Protein AF-0000000075424800 (afdb_homodimer)

Structure (mmCIF, N/CA/C/O backbone):
data_AF-0000000075424800-model_v1
#
loop_
_entity.id
_entity.type
_entity.pdbx_description
1 polymer 'Uncharacterized protein'
#
loop_
_atom_site.group_PDB
_atom_site.id
_atom_site.type_symbol
_atom_site.label_atom_id
_atom_site.label_alt_id
_atom_site.label_comp_id
_atom_site.label_asym_id
_atom_site.label_entity_id
_atom_site.label_seq_id
_atom_site.pdbx_PDB_ins_code
_atom_site.Cartn_x
_atom_site.Cartn_y
_atom_site.Cartn_z
_atom_site.occupancy
_atom_site.B_iso_or_equiv
_atom_site.auth_seq_id
_atom_site.auth_comp_id
_atom_site.auth_asym_id
_atom_site.auth_atom_id
_atom_site.pdbx_PDB_model_num
ATOM 1 N N . MET A 1 1 ? 22.562 -24.406 -44.688 1 20.61 1 MET A N 1
ATOM 2 C CA . MET A 1 1 ? 21.734 -24.359 -43.5 1 20.61 1 MET A CA 1
ATOM 3 C C . MET A 1 1 ? 21.922 -23.031 -42.75 1 20.61 1 MET A C 1
ATOM 5 O O . MET A 1 1 ? 23.016 -22.75 -42.25 1 20.61 1 MET A O 1
ATOM 9 N N . LYS A 1 2 ? 21.359 -21.906 -43.188 1 26.38 2 LYS A N 1
ATOM 10 C CA . LYS A 1 2 ? 21.484 -20.547 -42.688 1 26.38 2 LYS A CA 1
ATOM 11 C C . LYS A 1 2 ? 21.156 -20.484 -41.188 1 26.38 2 LYS A C 1
ATOM 13 O O . LYS A 1 2 ? 20.125 -21.016 -40.75 1 26.38 2 LYS A O 1
ATOM 18 N N . SER A 1 3 ? 22.094 -20.406 -40.406 1 29.38 3 SER A N 1
ATOM 19 C CA . SER A 1 3 ? 22.047 -20.484 -38.938 1 29.38 3 SER A CA 1
ATOM 20 C C . SER A 1 3 ? 21.062 -19.453 -38.375 1 29.38 3 SER A C 1
ATOM 22 O O . SER A 1 3 ? 20.922 -18.359 -38.938 1 29.38 3 SER A O 1
ATOM 24 N N . VAL A 1 4 ? 20.047 -19.875 -37.75 1 34.31 4 VAL A N 1
ATOM 25 C CA . VAL A 1 4 ? 19.047 -19.062 -37.031 1 34.31 4 VAL A CA 1
ATOM 26 C C . VAL A 1 4 ? 19.75 -17.906 -36.312 1 34.31 4 VAL A C 1
ATOM 28 O O . VAL A 1 4 ? 19.141 -16.844 -36.094 1 34.31 4 VAL A O 1
ATOM 31 N N . LEU A 1 5 ? 21.031 -17.953 -35.938 1 35.28 5 LEU A N 1
ATOM 32 C CA . LEU A 1 5 ? 21.812 -16.938 -35.281 1 35.28 5 LEU A CA 1
ATOM 33 C C . LEU A 1 5 ? 21.938 -15.68 -36.156 1 35.28 5 LEU A C 1
ATOM 35 O O . LEU A 1 5 ? 21.906 -14.562 -35.625 1 35.28 5 LEU A O 1
ATOM 39 N N . ASP A 1 6 ? 22.219 -15.734 -37.344 1 36.38 6 ASP A N 1
ATOM 40 C CA . ASP A 1 6 ? 22.406 -14.617 -38.281 1 36.38 6 ASP A CA 1
ATOM 41 C C . ASP A 1 6 ? 21.203 -13.68 -38.281 1 36.38 6 ASP A C 1
ATOM 43 O O . ASP A 1 6 ? 21.344 -12.484 -38.531 1 36.38 6 ASP A O 1
ATOM 47 N N . ILE A 1 7 ? 20.031 -14.133 -38 1 33.78 7 ILE A N 1
ATOM 48 C CA . ILE A 1 7 ? 18.797 -13.359 -38.094 1 33.78 7 ILE A CA 1
ATOM 49 C C . ILE A 1 7 ? 18.594 -12.531 -36.844 1 33.78 7 ILE A C 1
ATOM 51 O O . ILE A 1 7 ? 17.953 -11.484 -36.875 1 33.78 7 ILE A O 1
ATOM 55 N N . THR A 1 8 ? 19.031 -12.883 -35.531 1 38.59 8 THR A N 1
ATOM 56 C CA . THR A 1 8 ? 18.516 -12.328 -34.281 1 38.59 8 THR A CA 1
ATOM 57 C C . THR A 1 8 ? 19.453 -11.266 -33.75 1 38.59 8 THR A C 1
ATOM 59 O O . THR A 1 8 ? 19.109 -10.555 -32.781 1 38.59 8 THR A O 1
ATOM 62 N N . GLY A 1 9 ? 20.766 -10.562 -34.375 1 33.56 9 GLY A N 1
ATOM 63 C CA . GLY A 1 9 ? 21.719 -9.508 -34.094 1 33.56 9 GLY A CA 1
ATOM 64 C C . GLY A 1 9 ? 22.531 -9.781 -32.844 1 33.56 9 GLY A C 1
ATOM 65 O O . GLY A 1 9 ? 23.125 -8.867 -32.25 1 33.56 9 GLY A O 1
ATOM 66 N N . SER A 1 10 ? 22.625 -10.734 -32 1 33.38 10 SER A N 1
ATOM 67 C CA . SER A 1 10 ? 23.453 -10.82 -30.797 1 33.38 10 SER A CA 1
ATOM 68 C C . SER A 1 10 ? 24.938 -10.914 -31.141 1 33.38 10 SER A C 1
ATOM 70 O O . SER A 1 10 ? 25.297 -11.32 -32.25 1 33.38 10 SER A O 1
ATOM 72 N N . HIS A 1 11 ? 26.203 -10.523 -30.688 1 29.3 11 HIS A N 1
ATOM 73 C CA . HIS A 1 11 ? 27.562 -11.039 -30.797 1 29.3 11 HIS A CA 1
ATOM 74 C C . HIS A 1 11 ? 27.562 -12.555 -30.938 1 29.3 11 HIS A C 1
ATOM 76 O O . HIS A 1 11 ? 26.906 -13.258 -30.172 1 29.3 11 HIS A O 1
ATOM 82 N N . ALA A 1 12 ? 27.75 -13.672 -31.812 1 30.39 12 ALA A N 1
ATOM 83 C CA . ALA A 1 12 ? 28.906 -13.883 -32.688 1 30.39 12 ALA A CA 1
ATOM 84 C C . ALA A 1 12 ? 29.156 -12.656 -33.562 1 30.39 12 ALA A C 1
ATOM 86 O O . ALA A 1 12 ? 29.984 -12.695 -34.469 1 30.39 12 ALA A O 1
ATOM 87 N N . MET A 1 13 ? 28.484 -11.633 -33.406 1 30.73 13 MET A N 1
ATOM 88 C CA . MET A 1 13 ? 28.734 -10.594 -34.375 1 30.73 13 MET A CA 1
ATOM 89 C C . MET A 1 13 ? 29.984 -9.789 -34 1 30.73 13 MET A C 1
ATOM 91 O O . MET A 1 13 ? 29.891 -8.594 -33.688 1 30.73 13 MET A O 1
ATOM 95 N N . LYS A 1 14 ? 30.906 -10.273 -33.25 1 30.86 14 LYS A N 1
ATOM 96 C CA . LYS A 1 14 ? 32 -9.453 -32.719 1 30.86 14 LYS A CA 1
ATOM 97 C C . LYS A 1 14 ? 32.562 -8.531 -33.781 1 30.86 14 LYS A C 1
ATOM 99 O O . LYS A 1 14 ? 32.875 -7.367 -33.531 1 30.86 14 LYS A O 1
ATOM 104 N N . GLY A 1 15 ? 33.219 -9.117 -34.969 1 32.75 15 GLY A N 1
ATOM 105 C CA . GLY A 1 15 ? 34.281 -8.539 -35.75 1 32.75 15 GLY A CA 1
ATOM 106 C C . GLY A 1 15 ? 33.812 -7.52 -36.75 1 32.75 15 GLY A C 1
ATOM 107 O O . GLY A 1 15 ? 34.625 -6.805 -37.375 1 32.75 15 GLY A O 1
ATOM 108 N N . ALA A 1 16 ? 32.781 -7.832 -37.594 1 29.16 16 ALA A N 1
ATOM 109 C CA . ALA A 1 16 ? 32.531 -7.121 -38.844 1 29.16 16 ALA A CA 1
ATOM 110 C C . ALA A 1 16 ? 31.906 -5.754 -38.594 1 29.16 16 ALA A C 1
ATOM 112 O O . ALA A 1 16 ? 31.25 -5.543 -37.562 1 29.16 16 ALA A O 1
ATOM 113 N N . THR A 1 17 ? 32.5 -4.648 -39.219 1 34.72 17 THR A N 1
ATOM 114 C CA . THR A 1 17 ? 32.156 -3.244 -39.375 1 34.72 17 THR A CA 1
ATOM 115 C C . THR A 1 17 ? 30.688 -3.092 -39.75 1 34.72 17 THR A C 1
ATOM 117 O O . THR A 1 17 ? 30.281 -3.486 -40.844 1 34.72 17 THR A O 1
ATOM 120 N N . TRP A 1 18 ? 29.688 -3.6 -39.062 1 29.61 18 TRP A N 1
ATOM 121 C CA . TRP A 1 18 ? 28.344 -3.578 -39.656 1 29.61 18 TRP A CA 1
ATOM 122 C C . TRP A 1 18 ? 27.828 -2.148 -39.781 1 29.61 18 TRP A C 1
ATOM 124 O O . TRP A 1 18 ? 28.094 -1.304 -38.906 1 29.61 18 TRP A O 1
ATOM 134 N N . ASN A 1 19 ? 27.812 -1.719 -41.062 1 29.16 19 ASN A N 1
ATOM 135 C CA . ASN A 1 19 ? 27.125 -0.498 -41.469 1 29.16 19 ASN A CA 1
ATOM 136 C C . ASN A 1 19 ? 25.719 -0.436 -40.875 1 29.16 19 ASN A C 1
ATOM 138 O O . ASN A 1 19 ? 25.141 -1.468 -40.531 1 29.16 19 ASN A O 1
ATOM 142 N N . ASN A 1 20 ? 25.219 0.821 -40.5 1 33.22 20 ASN A N 1
ATOM 143 C CA . ASN A 1 20 ? 23.922 1.218 -39.938 1 33.22 20 ASN A CA 1
ATOM 144 C C . ASN A 1 20 ? 22.797 0.353 -40.469 1 33.22 20 ASN A C 1
ATOM 146 O O . ASN A 1 20 ? 21.812 0.095 -39.781 1 33.22 20 ASN A O 1
ATOM 150 N N . GLU A 1 21 ? 22.875 0.164 -41.719 1 31.5 21 GLU A N 1
ATOM 151 C CA . GLU A 1 21 ? 21.828 -0.478 -42.531 1 31.5 21 GLU A CA 1
ATOM 152 C C . GLU A 1 21 ? 21.609 -1.925 -42.094 1 31.5 21 GLU A C 1
ATOM 154 O O . GLU A 1 21 ? 20.562 -2.51 -42.344 1 31.5 21 GLU A O 1
ATOM 159 N N . ASP A 1 22 ? 22.656 -2.564 -41.844 1 28.95 22 ASP A N 1
ATOM 160 C CA . ASP A 1 22 ? 22.609 -4.02 -41.688 1 28.95 22 ASP A CA 1
ATOM 161 C C . ASP A 1 22 ? 22.266 -4.426 -40.25 1 28.95 22 ASP A C 1
ATOM 163 O O . ASP A 1 22 ? 22.375 -5.602 -39.906 1 28.95 22 ASP A O 1
ATOM 167 N N . LEU A 1 23 ? 22.438 -3.584 -39.312 1 31.53 23 LEU A N 1
ATOM 168 C CA . LEU A 1 23 ? 22.031 -3.84 -37.938 1 31.53 23 LEU A CA 1
ATOM 169 C C . LEU A 1 23 ? 20.578 -4.312 -37.875 1 31.53 23 LEU A C 1
ATOM 171 O O . LEU A 1 23 ? 19.672 -3.588 -38.281 1 31.53 23 LEU A O 1
ATOM 175 N N . ILE A 1 24 ? 20.406 -5.574 -38.281 1 28.27 24 ILE A N 1
ATOM 176 C CA . ILE A 1 24 ? 19.062 -6.07 -38.094 1 28.27 24 ILE A CA 1
ATOM 177 C C . ILE A 1 24 ? 18.672 -5.938 -36.625 1 28.27 24 ILE A C 1
ATOM 179 O O . ILE A 1 24 ? 19.281 -6.559 -35.75 1 28.27 24 ILE A O 1
ATOM 183 N N . VAL A 1 25 ? 18.516 -4.852 -36.094 1 33.69 25 VAL A N 1
ATOM 184 C CA . VAL A 1 25 ? 17.703 -4.688 -34.906 1 33.69 25 VAL A CA 1
ATOM 185 C C . VAL A 1 25 ? 16.562 -5.703 -34.906 1 33.69 25 VAL A C 1
ATOM 187 O O . VAL A 1 25 ? 15.656 -5.629 -35.75 1 33.69 25 VAL A O 1
ATOM 190 N N . ILE A 1 26 ? 16.734 -6.922 -34.906 1 34.78 26 ILE A N 1
ATOM 191 C CA . ILE A 1 26 ? 15.648 -7.895 -34.875 1 34.78 26 ILE A CA 1
ATOM 192 C C . ILE A 1 26 ? 14.695 -7.547 -33.719 1 34.78 26 ILE A C 1
ATOM 194 O O . ILE A 1 26 ? 15.008 -7.777 -32.562 1 34.78 26 ILE A O 1
ATOM 198 N N . LYS A 1 27 ? 14.242 -6.543 -33.594 1 45.47 27 LYS A N 1
ATOM 199 C CA . LYS A 1 27 ? 13.094 -6.074 -32.812 1 45.47 27 LYS A CA 1
ATOM 200 C C . LYS A 1 27 ? 11.883 -6.977 -33 1 45.47 27 LYS A C 1
ATOM 202 O O . LYS A 1 27 ? 10.773 -6.648 -32.562 1 45.47 27 LYS A O 1
ATOM 207 N N . ASN A 1 28 ? 11.914 -8.078 -33.844 1 53.16 28 ASN A N 1
ATOM 208 C CA . ASN A 1 28 ? 10.641 -8.656 -34.25 1 53.16 28 ASN A CA 1
ATOM 209 C C . ASN A 1 28 ? 10.008 -9.477 -33.125 1 53.16 28 ASN A C 1
ATOM 211 O O . ASN A 1 28 ? 10.711 -10.133 -32.344 1 53.16 28 ASN A O 1
ATOM 215 N N . GLU A 1 29 ? 8.992 -9.172 -32.594 1 64.62 29 GLU A N 1
ATOM 216 C CA . GLU A 1 29 ? 8.18 -9.695 -31.5 1 64.62 29 GLU A CA 1
ATOM 217 C C . GLU A 1 29 ? 7.082 -10.617 -32.031 1 64.62 29 GLU A C 1
ATOM 219 O O . GLU A 1 29 ? 6.629 -10.477 -33.156 1 64.62 29 GLU A O 1
ATOM 224 N N . PHE A 1 30 ? 7.09 -11.852 -31.453 1 63.84 30 PHE A N 1
ATOM 225 C CA . PHE A 1 30 ? 5.855 -12.625 -31.562 1 63.84 30 PHE A CA 1
ATOM 226 C C . PHE A 1 30 ? 4.812 -12.117 -30.578 1 63.84 30 PHE A C 1
ATOM 228 O O . PHE A 1 30 ? 4.859 -12.453 -29.391 1 63.84 30 PHE A O 1
ATOM 235 N N . GLY A 1 31 ? 4.012 -11.164 -31.094 1 61.38 31 GLY A N 1
ATOM 236 C CA . GLY A 1 31 ? 2.99 -10.633 -30.203 1 61.38 31 GLY A CA 1
ATOM 237 C C . GLY A 1 31 ? 1.891 -11.625 -29.891 1 61.38 31 GLY A C 1
ATOM 238 O O . GLY A 1 31 ? 1.193 -11.5 -28.891 1 61.38 31 GLY A O 1
ATOM 239 N N . LEU A 1 32 ? 1.691 -12.531 -30.984 1 64.19 32 LEU A N 1
ATOM 240 C CA . LEU A 1 32 ? 0.612 -13.508 -30.859 1 64.19 32 LEU A CA 1
ATOM 241 C C . LEU A 1 32 ? 1.116 -14.922 -31.141 1 64.19 32 LEU A C 1
ATOM 243 O O . LEU A 1 32 ? 2.057 -15.102 -31.922 1 64.19 32 LEU A O 1
ATOM 247 N N . THR A 1 33 ? 0.461 -15.828 -30.594 1 72.19 33 THR A N 1
ATOM 248 C CA . THR A 1 33 ? 0.78 -17.25 -30.766 1 72.19 33 THR A CA 1
ATOM 249 C C . THR A 1 33 ? 0.7 -17.625 -32.25 1 72.19 33 THR A C 1
ATOM 251 O O . THR A 1 33 ? 1.443 -18.5 -32.719 1 72.19 33 THR A O 1
ATOM 254 N N . LYS A 1 34 ? -0.068 -16.844 -32.906 1 73.75 34 LYS A N 1
ATOM 255 C CA . LYS A 1 34 ? -0.239 -17.141 -34.312 1 73.75 34 LYS A CA 1
ATOM 256 C C . LYS A 1 34 ? 1.05 -16.891 -35.094 1 73.75 34 LYS A C 1
ATOM 258 O O . LYS A 1 34 ? 1.414 -17.672 -35.969 1 73.75 34 LYS A O 1
ATOM 263 N N . MET A 1 35 ? 1.694 -15.836 -34.781 1 75.88 35 MET A N 1
ATOM 264 C CA . MET A 1 35 ? 2.945 -15.508 -35.469 1 75.88 35 MET A CA 1
ATOM 265 C C . MET A 1 35 ? 4.027 -16.531 -35.156 1 75.88 35 MET A C 1
A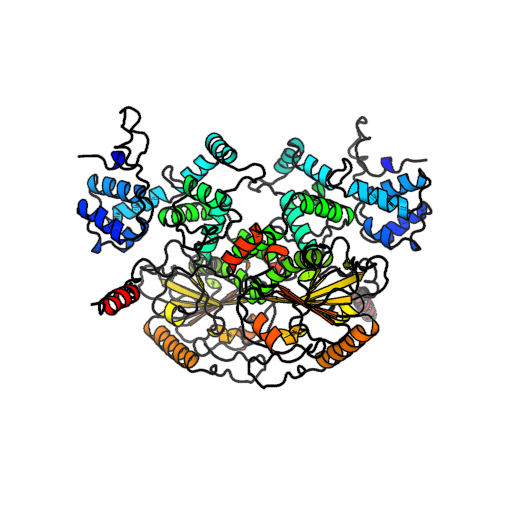TOM 267 O O . MET A 1 35 ? 4.805 -16.922 -36 1 75.88 35 MET A O 1
ATOM 271 N N . LEU A 1 36 ? 3.977 -16.938 -34 1 81.75 36 LEU A N 1
ATOM 272 C CA . LEU A 1 36 ? 4.906 -17.969 -33.562 1 81.75 36 LEU A CA 1
ATOM 273 C C . LEU A 1 36 ? 4.648 -19.281 -34.312 1 81.75 36 LEU A C 1
ATOM 275 O O . LEU A 1 36 ? 5.59 -19.938 -34.75 1 81.75 36 LEU A O 1
ATOM 279 N N . ARG A 1 37 ? 3.406 -19.594 -34.469 1 82.25 37 ARG A N 1
ATOM 280 C CA . ARG A 1 37 ? 3.012 -20.797 -35.188 1 82.25 37 ARG A CA 1
ATOM 281 C C . ARG A 1 37 ? 3.537 -20.766 -36.594 1 82.25 37 ARG A C 1
ATOM 283 O O . ARG A 1 37 ? 4.086 -21.766 -37.094 1 82.25 37 ARG A O 1
ATOM 290 N N . ASN A 1 38 ? 3.303 -19.672 -37.188 1 78.12 38 ASN A N 1
ATOM 291 C CA . ASN A 1 38 ? 3.752 -19.531 -38.562 1 78.12 38 ASN A CA 1
ATOM 292 C C . ASN A 1 38 ? 5.262 -19.703 -38.688 1 78.12 38 ASN A C 1
ATOM 294 O O . ASN A 1 38 ? 5.746 -20.328 -39.625 1 78.12 38 ASN A O 1
ATOM 298 N N . PHE A 1 39 ? 5.922 -19.172 -37.812 1 79.62 39 PHE A N 1
ATOM 299 C CA . PHE A 1 39 ? 7.375 -19.266 -37.781 1 79.62 39 PHE A CA 1
ATOM 300 C C . PHE A 1 39 ? 7.816 -20.703 -37.562 1 79.62 39 PHE A C 1
ATOM 302 O O . PHE A 1 39 ? 8.641 -21.234 -38.312 1 79.62 39 PHE A O 1
ATOM 309 N N . LEU A 1 40 ? 7.254 -21.375 -36.656 1 82.75 40 LEU A N 1
ATOM 310 C CA . LEU A 1 40 ? 7.668 -22.719 -36.281 1 82.75 40 LEU A CA 1
ATOM 311 C C . LEU A 1 40 ? 7.266 -23.734 -37.344 1 82.75 40 LEU A C 1
ATOM 313 O O . LEU A 1 40 ? 7.965 -24.734 -37.562 1 82.75 40 LEU A O 1
ATOM 317 N N . SER A 1 41 ? 6.191 -23.453 -37.969 1 80.94 41 SER A N 1
ATOM 318 C CA . SER A 1 41 ? 5.703 -24.375 -39 1 80.94 41 SER A CA 1
ATOM 319 C C . SER A 1 41 ? 6.699 -24.484 -40.156 1 80.94 41 SER A C 1
ATOM 321 O O . SER A 1 41 ? 6.77 -25.516 -40.812 1 80.94 41 SER A O 1
ATOM 323 N N . LYS A 1 42 ? 7.367 -23.469 -40.312 1 80.12 42 LYS A N 1
ATOM 324 C CA . LYS A 1 42 ? 8.352 -23.453 -41.375 1 80.12 42 LYS A CA 1
ATOM 325 C C . LYS A 1 42 ? 9.461 -24.469 -41.156 1 80.12 42 LYS A C 1
ATOM 327 O O . LYS A 1 42 ? 10.125 -24.906 -42.094 1 80.12 42 LYS A O 1
ATOM 332 N N . PHE A 1 43 ? 9.633 -24.828 -40 1 82.19 43 PHE A N 1
ATOM 333 C CA . PHE A 1 43 ? 10.688 -25.781 -39.656 1 82.19 43 PHE A CA 1
ATOM 334 C C . PHE A 1 43 ? 10.102 -27.156 -39.375 1 82.19 43 PHE A C 1
ATOM 336 O O . PHE A 1 43 ? 10.812 -28.062 -38.938 1 82.19 43 PHE A O 1
ATOM 343 N N . GLY A 1 44 ? 8.797 -27.281 -39.531 1 82.31 44 GLY A N 1
ATOM 344 C CA . GLY A 1 44 ? 8.148 -28.562 -39.312 1 82.31 44 GLY A CA 1
ATOM 345 C C . GLY A 1 44 ? 7.875 -28.859 -37.875 1 82.31 44 GLY A C 1
ATOM 346 O O . GLY A 1 44 ? 7.688 -30.016 -37.469 1 82.31 44 GLY A O 1
ATOM 347 N N . PHE A 1 45 ? 7.957 -27.891 -37.062 1 85.62 45 PHE A N 1
ATOM 348 C CA . PHE A 1 45 ? 7.676 -28.094 -35.656 1 85.62 45 PHE A CA 1
ATOM 349 C C . PHE A 1 45 ? 6.203 -28.422 -35.438 1 85.62 45 PHE A C 1
ATOM 351 O O . PHE A 1 45 ? 5.32 -27.75 -35.969 1 85.62 45 PHE A O 1
ATOM 358 N N . PRO A 1 46 ? 5.934 -29.469 -34.688 1 86.38 46 PRO A N 1
ATOM 359 C CA . PRO A 1 46 ? 4.543 -29.859 -34.438 1 86.38 46 PRO A CA 1
ATOM 360 C C . PRO A 1 46 ? 3.852 -28.969 -33.406 1 86.38 46 PRO A C 1
ATOM 362 O O . PRO A 1 46 ? 3.562 -29.406 -32.281 1 86.38 46 PRO A O 1
ATOM 365 N N . PHE A 1 47 ? 3.416 -27.859 -33.781 1 82.62 47 PHE A N 1
ATOM 366 C CA . PHE A 1 47 ? 2.891 -26.812 -32.938 1 82.62 47 PHE A CA 1
ATOM 367 C C . PHE A 1 47 ? 1.572 -27.234 -32.281 1 82.62 47 PHE A C 1
ATOM 369 O O . PHE A 1 47 ? 1.345 -27 -31.109 1 82.62 47 PHE A O 1
ATOM 376 N N . ASP A 1 48 ? 0.667 -27.812 -32.938 1 82.56 48 ASP A N 1
ATOM 377 C CA . ASP A 1 48 ? -0.683 -28.109 -32.469 1 82.56 48 ASP A CA 1
ATOM 378 C C . ASP A 1 48 ? -0.655 -29.109 -31.328 1 82.56 48 ASP A C 1
ATOM 380 O O . ASP A 1 48 ? -1.516 -29.078 -30.453 1 82.56 48 ASP A O 1
ATOM 384 N N . ASP A 1 49 ? 0.375 -29.906 -31.312 1 84.5 49 ASP A N 1
ATOM 385 C CA . ASP A 1 49 ? 0.494 -30.922 -30.266 1 84.5 49 ASP A CA 1
ATOM 386 C C . ASP A 1 49 ? 1.189 -30.359 -29.031 1 84.5 49 ASP A C 1
ATOM 388 O O . ASP A 1 49 ? 1.199 -31 -27.984 1 84.5 49 ASP A O 1
ATOM 392 N N . HIS A 1 50 ? 1.76 -29.172 -29.172 1 88.69 50 HIS A N 1
ATOM 393 C CA . HIS A 1 50 ? 2.582 -28.672 -28.078 1 88.69 50 HIS A CA 1
ATOM 394 C C . HIS A 1 50 ? 2.244 -27.219 -27.766 1 88.69 50 HIS A C 1
ATOM 396 O O . HIS A 1 50 ? 3.143 -26.391 -27.562 1 88.69 50 HIS A O 1
ATOM 402 N N . GLN A 1 51 ? 0.988 -26.922 -27.719 1 82.62 51 GLN A N 1
ATOM 403 C CA . GLN A 1 51 ? 0.513 -25.562 -27.453 1 82.62 51 GLN A CA 1
ATOM 404 C C . GLN A 1 51 ? 0.939 -25.094 -26.062 1 82.62 51 GLN A C 1
ATOM 406 O O . GLN A 1 51 ? 1.233 -23.906 -25.875 1 82.62 51 GLN A O 1
ATOM 411 N N . ASP A 1 52 ? 1.012 -26 -25.156 1 83.81 52 ASP A N 1
ATOM 412 C CA . ASP A 1 52 ? 1.376 -25.688 -23.766 1 83.81 52 ASP A CA 1
ATOM 413 C C . ASP A 1 52 ? 2.822 -25.203 -23.688 1 83.81 52 ASP A C 1
ATOM 415 O O . ASP A 1 52 ? 3.162 -24.406 -22.812 1 83.81 52 ASP A O 1
ATOM 419 N N . ILE A 1 53 ? 3.586 -25.641 -24.594 1 87.81 53 ILE A N 1
ATOM 420 C CA . ILE A 1 53 ? 4.992 -25.266 -24.641 1 87.81 53 ILE A CA 1
ATOM 421 C C . ILE A 1 53 ? 5.141 -23.953 -25.422 1 87.81 53 ILE A C 1
ATOM 423 O O . ILE A 1 53 ? 5.906 -23.078 -25.031 1 87.81 53 ILE A O 1
ATOM 427 N N . MET A 1 54 ? 4.398 -23.781 -26.422 1 85.31 54 MET A N 1
ATOM 428 C CA . MET A 1 54 ? 4.551 -22.656 -27.344 1 85.31 54 MET A CA 1
ATOM 429 C C . MET A 1 54 ? 4.211 -21.344 -26.656 1 85.31 54 MET A C 1
ATOM 431 O O . MET A 1 54 ? 4.789 -20.297 -26.984 1 85.31 54 MET A O 1
ATOM 435 N N . ARG A 1 55 ? 3.381 -21.344 -25.703 1 86.69 55 ARG A N 1
ATOM 436 C CA . ARG A 1 55 ? 2.988 -20.125 -24.984 1 86.69 55 ARG A CA 1
ATOM 437 C C . ARG A 1 55 ? 4.188 -19.5 -24.281 1 86.69 55 ARG A C 1
ATOM 439 O O . ARG A 1 55 ? 4.184 -18.297 -24 1 86.69 55 ARG A O 1
ATOM 446 N N . TRP A 1 56 ? 5.215 -20.266 -24.078 1 91.12 56 TRP A N 1
ATOM 447 C CA . TRP A 1 56 ? 6.398 -19.797 -23.375 1 91.12 56 TRP A CA 1
ATOM 448 C C . TRP A 1 56 ? 7.285 -18.953 -24.297 1 91.12 56 TRP A C 1
ATOM 450 O O . TRP A 1 56 ? 8.188 -18.25 -23.828 1 91.12 56 TRP A O 1
ATOM 460 N N . PHE A 1 57 ? 6.992 -19 -25.578 1 89.25 57 PHE A N 1
ATOM 461 C CA . PHE A 1 57 ? 7.918 -18.406 -26.531 1 89.25 57 PHE A CA 1
ATOM 462 C C . PHE A 1 57 ? 7.324 -17.141 -27.125 1 89.25 57 PHE A C 1
ATOM 464 O O . PHE A 1 57 ? 7.832 -16.625 -28.125 1 89.25 57 PHE A O 1
ATOM 471 N N . VAL A 1 58 ? 6.312 -16.672 -26.453 1 83.75 58 VAL A N 1
ATOM 472 C CA . VAL A 1 58 ? 5.754 -15.383 -26.859 1 83.75 58 VAL A CA 1
ATOM 473 C C . VAL A 1 58 ? 6.727 -14.266 -26.5 1 83.75 58 VAL A C 1
ATOM 475 O O . VAL A 1 58 ? 7.352 -14.289 -25.438 1 83.75 58 VAL A O 1
ATOM 478 N N . GLY A 1 59 ? 6.758 -13.25 -27.375 1 81.75 59 GLY A N 1
ATOM 479 C CA . GLY A 1 59 ? 7.668 -12.133 -27.172 1 81.75 59 GLY A CA 1
ATOM 480 C C . GLY A 1 59 ? 8.781 -12.07 -28.203 1 81.75 59 GLY A C 1
ATOM 481 O O . GLY A 1 59 ? 8.523 -12.211 -29.406 1 81.75 59 GLY A O 1
ATOM 482 N N . ARG A 1 60 ? 9.992 -11.891 -27.891 1 77.25 60 ARG A N 1
ATOM 483 C CA . ARG A 1 60 ? 11.117 -11.773 -28.812 1 77.25 60 ARG A CA 1
ATOM 484 C C . ARG A 1 60 ? 11.477 -13.133 -29.406 1 77.25 60 ARG A C 1
ATOM 486 O O . ARG A 1 60 ? 11.375 -14.164 -28.734 1 77.25 60 ARG A O 1
ATOM 493 N N . VAL A 1 61 ? 11.977 -13.055 -30.453 1 78.31 61 VAL A N 1
ATOM 494 C CA . VAL A 1 61 ? 12.125 -14.242 -31.297 1 78.31 61 VAL A CA 1
ATOM 495 C C . VAL A 1 61 ? 13.297 -15.078 -30.781 1 78.31 61 VAL A C 1
ATOM 497 O O . VAL A 1 61 ? 13.398 -16.266 -31.094 1 78.31 61 VAL A O 1
ATOM 500 N N . ARG A 1 62 ? 14.125 -14.531 -30 1 77.88 62 ARG A N 1
ATOM 501 C CA . ARG A 1 62 ? 15.391 -15.164 -29.656 1 77.88 62 ARG A CA 1
ATOM 502 C C . ARG A 1 62 ? 15.164 -16.5 -28.953 1 77.88 62 ARG A C 1
ATOM 504 O O . ARG A 1 62 ? 15.883 -17.469 -29.203 1 77.88 62 ARG A O 1
ATOM 511 N N . PHE A 1 63 ? 14.203 -16.609 -28.172 1 85.62 63 PHE A N 1
ATOM 512 C CA . PHE A 1 63 ? 13.992 -17.844 -27.406 1 85.62 63 PHE A CA 1
ATOM 513 C C . PHE A 1 63 ? 13.43 -18.938 -28.297 1 85.62 63 PHE A C 1
ATOM 515 O O . PHE A 1 63 ? 13.875 -20.094 -28.219 1 85.62 63 PHE A O 1
ATOM 522 N N . ALA A 1 64 ? 12.523 -18.547 -29.141 1 86.31 64 ALA A N 1
ATOM 523 C CA . ALA A 1 64 ? 11.945 -19.531 -30.047 1 86.31 64 ALA A CA 1
ATOM 524 C C . ALA A 1 64 ? 12.984 -20.062 -31.031 1 86.31 64 ALA A C 1
ATOM 526 O O . ALA A 1 64 ? 13.055 -21.266 -31.297 1 86.31 64 ALA A O 1
ATOM 527 N N . THR A 1 65 ? 13.773 -19.203 -31.484 1 84.75 65 THR A N 1
ATOM 528 C CA . THR A 1 65 ? 14.797 -19.562 -32.469 1 84.75 65 THR A CA 1
ATOM 529 C C . THR A 1 65 ? 15.82 -20.5 -31.828 1 84.75 65 THR A C 1
ATOM 531 O O . THR A 1 65 ? 16.172 -21.531 -32.406 1 84.75 65 THR A O 1
ATOM 534 N N . THR A 1 66 ? 16.266 -20.156 -30.688 1 86.69 66 THR A N 1
ATOM 535 C CA . THR A 1 66 ? 17.25 -20.984 -30 1 86.69 66 THR A CA 1
ATOM 536 C C . THR A 1 66 ? 16.672 -22.359 -29.688 1 86.69 66 THR A C 1
ATOM 538 O O . THR A 1 66 ? 17.375 -23.375 -29.844 1 86.69 66 THR A O 1
ATOM 541 N N . PHE A 1 67 ? 15.484 -22.438 -29.328 1 90.06 67 PHE A N 1
ATOM 542 C CA . PHE A 1 67 ? 14.828 -23.703 -29 1 90.06 67 PHE A CA 1
ATOM 543 C C . PHE A 1 67 ? 14.742 -24.594 -30.234 1 90.06 67 PHE A C 1
ATOM 545 O O . PHE A 1 67 ? 15.047 -25.781 -30.172 1 90.06 67 PHE A O 1
ATOM 552 N N . VAL A 1 68 ? 14.367 -23.984 -31.344 1 85.94 68 VAL A N 1
ATOM 553 C CA . VAL A 1 68 ? 14.211 -24.734 -32.594 1 85.94 68 VAL A CA 1
ATOM 554 C C . VAL A 1 68 ? 15.57 -25.25 -33.031 1 85.94 68 VAL A C 1
ATOM 556 O O . VAL A 1 68 ? 15.695 -26.391 -33.5 1 85.94 68 VAL A O 1
ATOM 559 N N . GLU A 1 69 ? 16.531 -24.391 -32.906 1 86.44 69 GLU A N 1
ATOM 560 C CA . GLU A 1 69 ? 17.891 -24.812 -33.281 1 86.44 69 GLU A CA 1
ATOM 561 C C . GLU A 1 69 ? 18.312 -26.016 -32.469 1 86.44 69 GLU A C 1
ATOM 563 O O . GLU A 1 69 ? 18.875 -26.969 -33 1 86.44 69 GLU A O 1
ATOM 568 N N . GLU A 1 70 ? 18.031 -25.953 -31.25 1 88.56 70 GLU A N 1
ATOM 569 C CA . GLU A 1 70 ? 18.375 -27.078 -30.375 1 88.56 70 GLU A CA 1
ATOM 570 C C . GLU A 1 70 ? 17.562 -28.328 -30.719 1 88.56 70 GLU A C 1
ATOM 572 O O . GLU A 1 70 ? 18.078 -29.438 -30.672 1 88.56 70 GLU A O 1
ATOM 577 N N . TRP A 1 71 ? 16.344 -28.109 -31.109 1 89.31 71 TRP A N 1
ATOM 578 C CA . TRP A 1 71 ? 15.477 -29.234 -31.469 1 89.31 71 TRP A CA 1
ATOM 579 C C . TRP A 1 71 ? 15.984 -29.906 -32.75 1 89.31 71 TRP A C 1
ATOM 581 O O . TRP A 1 71 ? 16 -31.141 -32.812 1 89.31 71 TRP A O 1
ATOM 591 N N . LEU A 1 72 ? 16.469 -29.156 -33.625 1 86.88 72 LEU A N 1
ATOM 592 C CA . LEU A 1 72 ? 16.953 -29.672 -34.906 1 86.88 72 LEU A CA 1
ATOM 593 C C . LEU A 1 72 ? 18.297 -30.375 -34.75 1 86.88 72 LEU A C 1
ATOM 595 O O . LEU A 1 72 ? 18.625 -31.297 -35.469 1 86.88 72 LEU A O 1
ATOM 599 N N . ASN A 1 73 ? 18.984 -29.953 -33.75 1 88.81 73 ASN A N 1
ATOM 600 C CA . ASN A 1 73 ? 20.344 -30.438 -33.594 1 88.81 73 ASN A CA 1
ATOM 601 C C . ASN A 1 73 ? 20.406 -31.625 -32.625 1 88.81 73 ASN A C 1
ATOM 603 O O . ASN A 1 73 ? 21.453 -32.25 -32.469 1 88.81 73 ASN A O 1
ATOM 607 N N . ASN A 1 74 ? 19.297 -31.812 -31.984 1 87.62 74 ASN A N 1
ATOM 608 C CA . ASN A 1 74 ? 19.297 -32.906 -31 1 87.62 74 ASN A CA 1
ATOM 609 C C . ASN A 1 74 ? 18.188 -33.906 -31.266 1 87.62 74 ASN A C 1
ATOM 611 O O . ASN A 1 74 ? 17.281 -33.656 -32.062 1 87.62 74 ASN A O 1
ATOM 615 N N . ASN A 1 75 ? 18.312 -35.094 -30.609 1 88.31 75 ASN A N 1
ATOM 616 C CA . ASN A 1 75 ? 17.328 -36.156 -30.766 1 88.31 75 ASN A CA 1
ATOM 617 C C . ASN A 1 75 ? 16.391 -36.25 -29.562 1 88.31 75 ASN A C 1
ATOM 619 O O . ASN A 1 75 ? 15.797 -37.281 -29.297 1 88.31 75 ASN A O 1
ATOM 623 N N . TYR A 1 76 ? 16.219 -35.219 -28.906 1 89.56 76 TYR A N 1
ATOM 624 C CA . TYR A 1 76 ? 15.312 -35.219 -27.766 1 89.56 76 TYR A CA 1
ATOM 625 C C . TYR A 1 76 ? 13.867 -35.094 -28.219 1 89.56 76 TYR A C 1
ATOM 627 O O . TYR A 1 76 ? 13.578 -34.438 -29.203 1 89.56 76 TYR A O 1
ATOM 635 N N . GLY A 1 77 ? 13.031 -35.75 -27.453 1 91.81 77 GLY A N 1
ATOM 636 C CA . GLY A 1 77 ? 11.625 -35.406 -27.578 1 91.81 77 GLY A CA 1
ATOM 637 C C . GLY A 1 77 ? 11.336 -33.969 -27.219 1 91.81 77 GLY A C 1
ATOM 638 O O . GLY A 1 77 ? 12.031 -33.375 -26.391 1 91.81 77 GLY A O 1
ATOM 639 N N . ILE A 1 78 ? 10.414 -33.406 -27.812 1 91.69 78 ILE A N 1
ATOM 640 C CA . ILE A 1 78 ? 10.117 -32 -27.672 1 91.69 78 ILE A CA 1
ATOM 641 C C . ILE A 1 78 ? 9.883 -31.656 -26.188 1 91.69 78 ILE A C 1
ATOM 643 O O . ILE A 1 78 ? 10.391 -30.656 -25.688 1 91.69 78 ILE A O 1
ATOM 647 N N . ASP A 1 79 ? 9.109 -32.469 -25.469 1 92.69 79 ASP A N 1
ATOM 648 C CA . ASP A 1 79 ? 8.812 -32.25 -24.062 1 92.69 79 ASP A CA 1
ATOM 649 C C . ASP A 1 79 ? 10.086 -32.281 -23.219 1 92.69 79 ASP A C 1
ATOM 651 O O . ASP A 1 79 ? 10.289 -31.422 -22.344 1 92.69 79 ASP A O 1
ATOM 655 N N . GLU A 1 80 ? 10.867 -33.156 -23.5 1 94.69 80 GLU A N 1
ATOM 656 C CA . GLU A 1 80 ? 12.133 -33.312 -22.797 1 94.69 80 GLU A CA 1
ATOM 657 C C . GLU A 1 80 ? 13.055 -32.125 -23.078 1 94.69 80 GLU A C 1
ATOM 659 O O . GLU A 1 80 ? 13.664 -31.562 -22.156 1 94.69 80 GLU A O 1
ATOM 664 N N . LEU A 1 81 ? 13.133 -31.828 -24.344 1 94.81 81 LEU A N 1
ATOM 665 C CA . LEU A 1 81 ? 13.969 -30.688 -24.734 1 94.81 81 LEU A CA 1
ATOM 666 C C . LEU A 1 81 ? 13.492 -29.406 -24.062 1 94.81 81 LEU A C 1
ATOM 668 O O . LEU A 1 81 ? 14.305 -28.594 -23.594 1 94.81 81 LEU A O 1
ATOM 672 N N . PHE A 1 82 ? 12.203 -29.25 -24.016 1 95.12 82 PHE A N 1
ATOM 673 C CA . PHE A 1 82 ? 11.672 -28.031 -23.422 1 95.12 82 PHE A CA 1
ATOM 674 C C . PHE A 1 82 ? 11.977 -27.984 -21.922 1 95.12 82 PHE A C 1
ATOM 676 O O . PHE A 1 82 ? 12.336 -26.922 -21.391 1 95.12 82 PHE A O 1
ATOM 683 N N . ALA A 1 83 ? 11.805 -29.047 -21.25 1 95 83 ALA A N 1
ATOM 684 C CA . ALA A 1 83 ? 12.117 -29.109 -19.828 1 95 83 ALA A CA 1
ATOM 685 C C . ALA A 1 83 ? 13.562 -28.688 -19.578 1 95 83 ALA A C 1
ATOM 687 O O . ALA A 1 83 ? 13.836 -27.906 -18.656 1 95 83 ALA A O 1
ATOM 688 N N . LYS A 1 84 ? 14.43 -29.172 -20.391 1 94.81 84 LYS A N 1
ATOM 689 C CA . LYS A 1 84 ? 15.836 -28.812 -20.25 1 94.81 84 LYS A CA 1
ATOM 690 C C . LYS A 1 84 ? 16.062 -27.328 -20.562 1 94.81 84 LYS A C 1
ATOM 692 O O . LYS A 1 84 ? 16.766 -26.641 -19.828 1 94.81 84 LYS A O 1
ATOM 697 N N . PHE A 1 85 ? 15.492 -26.953 -21.656 1 95.19 85 PHE A N 1
ATOM 698 C CA . PHE A 1 85 ? 15.602 -25.562 -22.109 1 95.19 85 PHE A CA 1
ATOM 699 C C . PHE A 1 85 ? 15.117 -24.609 -21.031 1 95.19 85 PHE A C 1
ATOM 701 O O . PHE A 1 85 ? 15.844 -23.688 -20.641 1 95.19 85 PHE A O 1
ATOM 708 N N . LYS A 1 86 ? 13.945 -24.781 -20.531 1 95.94 86 LYS A N 1
ATOM 709 C CA . LYS A 1 86 ? 13.367 -23.969 -19.484 1 95.94 86 LYS A CA 1
ATOM 710 C C . LYS A 1 86 ? 14.234 -24 -18.219 1 95.94 86 LYS A C 1
ATOM 712 O O . LYS A 1 86 ? 14.484 -22.953 -17.609 1 95.94 86 LYS A O 1
ATOM 717 N N . GLY A 1 87 ? 14.672 -25.156 -17.875 1 95.75 87 GLY A N 1
ATOM 718 C CA . GLY A 1 87 ? 15.547 -25.281 -16.719 1 95.75 87 GLY A CA 1
ATOM 719 C C . GLY A 1 87 ? 16.812 -24.438 -16.844 1 95.75 87 GLY A C 1
ATOM 720 O O . GLY A 1 87 ? 17.156 -23.703 -15.914 1 95.75 87 GLY A O 1
ATOM 721 N N . TYR A 1 88 ? 17.391 -24.484 -17.969 1 94.94 88 TYR A N 1
ATOM 722 C CA . TYR A 1 88 ? 18.641 -23.766 -18.188 1 94.94 88 TYR A CA 1
ATOM 723 C C . TYR A 1 88 ? 18.422 -22.25 -18.172 1 94.94 88 TYR A C 1
ATOM 725 O O . TYR A 1 88 ? 19.219 -21.516 -17.609 1 94.94 88 TYR A O 1
ATOM 733 N N . TYR A 1 89 ? 17.375 -21.844 -18.734 1 95.38 89 TYR A N 1
ATOM 734 C CA . TYR A 1 89 ? 17.188 -20.406 -18.984 1 95.38 89 TYR A CA 1
ATOM 735 C C . TYR A 1 89 ? 16.484 -19.75 -17.797 1 95.38 89 TYR A C 1
ATOM 737 O O . TYR A 1 89 ? 16.453 -18.516 -17.703 1 95.38 89 TYR A O 1
ATOM 745 N N . THR A 1 90 ? 15.906 -20.531 -16.844 1 97.38 90 THR A N 1
ATOM 746 C CA . THR A 1 90 ? 15.164 -19.906 -15.758 1 97.38 90 THR A CA 1
ATOM 747 C C . THR A 1 90 ? 15.797 -20.234 -14.406 1 97.38 90 THR A C 1
ATOM 749 O O . THR A 1 90 ? 15.477 -19.594 -13.391 1 97.38 90 THR A O 1
ATOM 752 N N . ASP A 1 91 ? 16.766 -21.109 -14.32 1 97.06 91 ASP A N 1
ATOM 753 C CA . ASP A 1 91 ? 17.453 -21.469 -13.078 1 97.06 91 ASP A CA 1
ATOM 754 C C . ASP A 1 91 ? 18.422 -20.375 -12.656 1 97.06 91 ASP A C 1
ATOM 756 O O . ASP A 1 91 ? 19.344 -20.031 -13.406 1 97.06 91 ASP A O 1
ATOM 760 N N . PRO A 1 92 ? 18.266 -19.922 -11.461 1 96 92 PRO A N 1
ATOM 761 C CA . PRO A 1 92 ? 19.141 -18.828 -11.016 1 96 92 PRO A CA 1
ATOM 762 C C . PRO A 1 92 ? 20.594 -19.25 -10.875 1 96 92 PRO A C 1
ATOM 764 O O . PRO A 1 92 ? 21.484 -18.406 -10.773 1 96 92 PRO A O 1
ATOM 767 N N . ASP A 1 93 ? 20.875 -20.531 -10.859 1 95.56 93 ASP A N 1
ATOM 768 C CA . ASP A 1 93 ? 22.25 -21.016 -10.695 1 95.56 93 ASP A CA 1
ATOM 769 C C . ASP A 1 93 ? 22.891 -21.344 -12.047 1 95.56 93 ASP A C 1
ATOM 771 O O . ASP A 1 93 ? 24.062 -21.688 -12.117 1 95.56 93 ASP A O 1
ATOM 775 N N . SER A 1 94 ? 22.125 -21.172 -13.055 1 95 94 SER A N 1
ATOM 776 C CA . SER A 1 94 ? 22.625 -21.438 -14.398 1 95 94 SER A CA 1
ATOM 777 C C . SER A 1 94 ? 23.266 -20.188 -15 1 95 94 SER A C 1
ATOM 779 O O . SER A 1 94 ? 22.719 -19.078 -14.883 1 95 94 SER A O 1
ATOM 781 N N . ASN A 1 95 ? 24.297 -20.344 -15.695 1 90.5 95 ASN A N 1
ATOM 782 C CA . ASN A 1 95 ? 24.953 -19.25 -16.391 1 90.5 95 ASN A CA 1
ATOM 783 C C . ASN A 1 95 ? 24.141 -18.781 -17.594 1 90.5 95 ASN A C 1
ATOM 785 O O . ASN A 1 95 ? 24.391 -17.703 -18.141 1 90.5 95 ASN A O 1
ATOM 789 N N . LYS A 1 96 ? 23.234 -19.578 -18.031 1 91.56 96 LYS A N 1
ATOM 790 C CA . LYS A 1 96 ? 22.406 -19.234 -19.172 1 91.56 96 LYS A CA 1
ATOM 791 C C . LYS A 1 96 ? 21.109 -18.547 -18.734 1 91.56 96 LYS A C 1
ATOM 793 O O . LYS A 1 96 ? 20.312 -18.125 -19.562 1 91.56 96 LYS A O 1
ATOM 798 N N . SER A 1 97 ? 20.969 -18.469 -17.453 1 95.5 97 SER A N 1
ATOM 799 C CA . SER A 1 97 ? 19.75 -17.859 -16.906 1 95.5 97 SER A CA 1
ATOM 800 C C . SER A 1 97 ? 19.547 -16.453 -17.438 1 95.5 97 SER A C 1
ATOM 802 O O . SER A 1 97 ? 20.469 -15.625 -17.406 1 95.5 97 SER A O 1
ATOM 804 N N . ILE A 1 98 ? 18.359 -16.219 -17.859 1 93.06 98 ILE A N 1
ATOM 805 C CA . ILE A 1 98 ? 18 -14.914 -18.406 1 93.06 98 ILE A CA 1
ATOM 806 C C . ILE A 1 98 ? 18.219 -13.836 -17.344 1 93.06 98 ILE A C 1
ATOM 808 O O . ILE A 1 98 ? 18.828 -12.797 -17.625 1 93.06 98 ILE A O 1
ATOM 812 N N . MET A 1 99 ? 17.75 -14.07 -16.109 1 94.81 99 MET A N 1
ATOM 813 C CA . MET A 1 99 ? 17.812 -13.078 -15.047 1 94.81 99 MET A CA 1
ATOM 814 C C . MET A 1 99 ? 19.266 -12.82 -14.633 1 94.81 99 MET A C 1
ATOM 816 O O . MET A 1 99 ? 19.641 -11.672 -14.359 1 94.81 99 MET A O 1
ATOM 820 N N . VAL A 1 100 ? 20.047 -13.844 -14.602 1 91.81 100 VAL A N 1
ATOM 821 C CA . VAL A 1 100 ? 21.453 -13.664 -14.266 1 91.81 100 VAL A CA 1
ATOM 822 C C . VAL A 1 100 ? 22.125 -12.766 -15.297 1 91.81 100 VAL A C 1
ATOM 824 O O . VAL A 1 100 ? 22.891 -11.875 -14.945 1 91.81 100 VAL A O 1
ATOM 827 N N . LYS A 1 101 ? 21.797 -12.938 -16.5 1 86.38 101 LYS A N 1
ATOM 828 C CA . LYS A 1 101 ? 22.344 -12.086 -17.547 1 86.38 101 LYS A CA 1
ATOM 829 C C . LYS A 1 101 ? 21.859 -10.641 -17.406 1 86.38 101 LYS A C 1
ATOM 831 O O . LYS A 1 101 ? 22.609 -9.703 -17.625 1 86.38 101 LYS A O 1
ATOM 836 N N . ILE A 1 102 ? 20.594 -10.508 -17.078 1 86.69 102 ILE A N 1
ATOM 837 C CA . ILE A 1 102 ? 20.031 -9.18 -16.859 1 86.69 102 ILE A CA 1
ATOM 838 C C . ILE A 1 102 ? 20.766 -8.484 -15.719 1 86.69 102 ILE A C 1
ATOM 840 O O . ILE A 1 102 ? 21.141 -7.316 -15.836 1 86.69 102 ILE A O 1
ATOM 844 N N . VAL A 1 103 ? 20.953 -9.141 -14.602 1 86.06 103 VAL A N 1
ATOM 845 C CA . VAL A 1 103 ? 21.641 -8.586 -13.438 1 86.06 103 VAL A CA 1
ATOM 846 C C . VAL A 1 103 ? 23.062 -8.18 -13.805 1 86.06 103 VAL A C 1
ATOM 848 O O . VAL A 1 103 ? 23.516 -7.09 -13.461 1 86.06 103 VAL A O 1
ATOM 851 N N . ASN A 1 104 ? 23.719 -9.031 -14.531 1 80.06 104 ASN A N 1
ATOM 852 C CA . ASN A 1 104 ? 25.078 -8.742 -14.953 1 80.06 104 ASN A CA 1
ATOM 853 C C . ASN A 1 104 ? 25.125 -7.535 -15.883 1 80.06 104 ASN A C 1
ATOM 855 O O . ASN A 1 104 ? 26.047 -6.723 -15.797 1 80.06 104 ASN A O 1
ATOM 859 N N . ARG A 1 105 ? 24.172 -7.391 -16.672 1 73.94 105 ARG A N 1
ATOM 860 C CA . ARG A 1 105 ? 24.109 -6.262 -17.609 1 73.94 105 ARG A CA 1
ATOM 861 C C . ARG A 1 105 ? 23.844 -4.957 -16.859 1 73.94 105 ARG A C 1
ATOM 863 O O . ARG A 1 105 ? 24.422 -3.922 -17.188 1 73.94 105 ARG A O 1
ATOM 870 N N . THR A 1 106 ? 22.953 -4.988 -15.922 1 71.62 106 THR A N 1
ATOM 871 C CA . THR A 1 106 ? 22.562 -3.787 -15.188 1 71.62 106 THR A CA 1
ATOM 872 C C . THR A 1 106 ? 23.688 -3.332 -14.266 1 71.62 106 THR A C 1
ATOM 874 O O . THR A 1 106 ? 23.812 -2.145 -13.961 1 71.62 106 THR A O 1
ATOM 877 N N . ASN A 1 107 ? 24.469 -4.215 -13.781 1 66.44 107 ASN A N 1
ATOM 878 C CA . ASN A 1 107 ? 25.578 -3.883 -12.906 1 66.44 107 ASN A CA 1
ATOM 879 C C . ASN A 1 107 ? 26.812 -3.457 -13.703 1 66.44 107 ASN A C 1
ATOM 881 O O . ASN A 1 107 ? 27.797 -2.988 -13.133 1 66.44 107 ASN A O 1
ATOM 885 N N . ASN A 1 108 ? 26.641 -3.658 -14.961 1 63.72 108 ASN A N 1
ATOM 886 C CA . ASN A 1 108 ? 27.75 -3.262 -15.828 1 63.72 108 ASN A CA 1
ATOM 887 C C . ASN A 1 108 ? 27.812 -1.746 -15.992 1 63.72 108 ASN A C 1
ATOM 889 O O . ASN A 1 108 ? 26.875 -1.133 -16.516 1 63.72 108 ASN A O 1
ATOM 893 N N . ASP A 1 109 ? 28.781 -1.198 -15.477 1 61.12 109 ASP A N 1
ATOM 894 C CA . ASP A 1 109 ? 28.984 0.247 -15.422 1 61.12 109 ASP A CA 1
ATOM 895 C C . ASP A 1 109 ? 28.797 0.879 -16.797 1 61.12 109 ASP A C 1
ATOM 897 O O . ASP A 1 109 ? 28.219 1.962 -16.922 1 61.12 109 ASP A O 1
ATOM 901 N N . THR A 1 110 ? 29.281 0.205 -17.781 1 57.62 110 THR A N 1
ATOM 902 C CA . THR A 1 110 ? 29.188 0.745 -19.125 1 57.62 110 THR A CA 1
ATOM 903 C C . THR A 1 110 ? 27.734 0.877 -19.578 1 57.62 110 THR A C 1
ATOM 905 O O . THR A 1 110 ? 27.359 1.882 -20.172 1 57.62 110 THR A O 1
ATOM 908 N N . ILE A 1 111 ? 27.016 -0.09 -19.219 1 57.91 111 ILE A N 1
ATOM 909 C CA . ILE A 1 111 ? 25.609 -0.095 -19.609 1 57.91 111 ILE A CA 1
ATOM 910 C C . ILE A 1 111 ? 24.844 0.951 -18.797 1 57.91 111 ILE A C 1
ATOM 912 O O . ILE A 1 111 ? 24.031 1.701 -19.328 1 57.91 111 ILE A O 1
ATOM 916 N N . ARG A 1 112 ? 25.203 1.029 -17.578 1 61.25 112 ARG A N 1
ATOM 917 C CA . ARG A 1 112 ? 24.594 2.031 -16.703 1 61.25 112 ARG A CA 1
ATOM 918 C C . ARG A 1 112 ? 24.906 3.441 -17.203 1 61.25 112 ARG A C 1
ATOM 920 O O . ARG A 1 112 ? 24.031 4.312 -17.203 1 61.25 112 ARG A O 1
ATOM 927 N N . GLN A 1 113 ? 26.094 3.557 -17.562 1 61.09 113 GLN A N 1
ATOM 928 C CA . GLN A 1 113 ? 26.5 4.855 -18.078 1 61.09 113 GLN A CA 1
ATOM 929 C C . GLN A 1 113 ? 25.781 5.184 -19.375 1 61.09 113 GLN A C 1
ATOM 931 O O . GLN A 1 113 ? 25.375 6.328 -19.609 1 61.09 113 GLN A O 1
ATOM 936 N N . GLY A 1 114 ? 25.594 4.211 -20.188 1 57.91 114 GLY A N 1
ATOM 937 C CA . GLY A 1 114 ? 24.859 4.414 -21.422 1 57.91 114 GLY A CA 1
ATOM 938 C C . GLY A 1 114 ? 23.406 4.816 -21.188 1 57.91 114 GLY A C 1
ATOM 939 O O . GLY A 1 114 ? 22.891 5.703 -21.859 1 57.91 114 GLY A O 1
ATOM 940 N N . ILE A 1 115 ? 22.891 4.266 -20.188 1 58.97 115 ILE A N 1
ATOM 941 C CA . ILE A 1 115 ? 21.516 4.574 -19.812 1 58.97 115 ILE A CA 1
ATOM 942 C C . ILE A 1 115 ? 21.438 5.996 -19.25 1 58.97 115 ILE A C 1
ATOM 944 O O . ILE A 1 115 ? 20.547 6.766 -19.625 1 58.97 115 ILE A O 1
ATOM 948 N N . ARG A 1 116 ? 22.359 6.312 -18.391 1 60.12 116 ARG A N 1
ATOM 949 C CA . ARG A 1 116 ? 22.406 7.637 -17.766 1 60.12 116 ARG A CA 1
ATOM 950 C C . ARG A 1 116 ? 22.562 8.727 -18.828 1 60.12 116 ARG A C 1
ATOM 952 O O . ARG A 1 116 ? 21.969 9.797 -18.719 1 60.12 116 ARG A O 1
ATOM 959 N N . ASN A 1 117 ? 23.312 8.414 -19.75 1 59.81 117 ASN A N 1
ATOM 960 C CA . ASN A 1 117 ? 23.562 9.391 -20.797 1 59.81 117 ASN A CA 1
ATOM 961 C C . ASN A 1 117 ? 22.312 9.656 -21.625 1 59.81 117 ASN A C 1
ATOM 963 O O . ASN A 1 117 ? 22.203 10.703 -22.281 1 59.81 117 ASN A O 1
ATOM 967 N N . ASN A 1 118 ? 21.469 8.695 -21.609 1 52.94 118 ASN A N 1
ATOM 968 C CA . ASN A 1 118 ? 20.25 8.844 -22.391 1 52.94 118 ASN A CA 1
ATOM 969 C C . ASN A 1 118 ? 19.125 9.461 -21.562 1 52.94 118 ASN A C 1
ATOM 971 O O . ASN A 1 118 ? 18.062 9.766 -22.094 1 52.94 118 ASN A O 1
ATOM 975 N N . LEU A 1 119 ? 19.453 9.539 -20.281 1 56.91 119 LEU A N 1
ATOM 976 C CA . LEU A 1 119 ? 18.453 10.164 -19.406 1 56.91 119 LEU A CA 1
ATOM 977 C C . LEU A 1 119 ? 18.5 11.688 -19.531 1 56.91 119 LEU A C 1
ATOM 979 O O . LEU A 1 119 ? 19.578 12.258 -19.703 1 56.91 119 LEU A O 1
ATOM 983 N N . LYS A 1 120 ? 17.375 12.188 -19.812 1 55.25 120 LYS A N 1
ATOM 984 C CA . LYS A 1 120 ? 17.281 13.641 -19.828 1 55.25 120 LYS A CA 1
ATOM 985 C C . LYS A 1 120 ? 17.797 14.242 -18.516 1 55.25 120 LYS A C 1
ATOM 987 O O . LYS A 1 120 ? 17.797 13.57 -17.484 1 55.25 120 LYS A O 1
ATOM 992 N N . GLU A 1 121 ? 18.359 15.477 -18.547 1 52.88 121 GLU A N 1
ATOM 993 C CA . GLU A 1 121 ? 18.828 16.219 -17.391 1 52.88 121 GLU A CA 1
ATOM 994 C C . GLU A 1 121 ? 17.766 16.266 -16.297 1 52.88 121 GLU A C 1
ATOM 996 O O . GLU A 1 121 ? 16.609 16.578 -16.547 1 52.88 121 GLU A O 1
ATOM 1001 N N . GLY A 1 122 ? 18.094 15.711 -15.008 1 52.66 122 GLY A N 1
ATOM 1002 C CA . GLY A 1 122 ? 17.203 15.758 -13.867 1 52.66 122 GLY A CA 1
ATOM 1003 C C . GLY A 1 122 ? 16.484 14.445 -13.617 1 52.66 122 GLY A C 1
ATOM 1004 O O . GLY A 1 122 ? 15.789 14.297 -12.609 1 52.66 122 GLY A O 1
ATOM 1005 N N . GLU A 1 123 ? 16.656 13.68 -14.742 1 55 123 GLU A N 1
ATOM 1006 C CA . GLU A 1 123 ? 15.93 12.422 -14.555 1 55 123 GLU A CA 1
ATOM 1007 C C . GLU A 1 123 ? 16.719 11.461 -13.672 1 55 123 GLU A C 1
ATOM 1009 O O . GLU A 1 123 ? 17.938 11.352 -13.805 1 55 123 GLU A O 1
ATOM 1014 N N . SER A 1 124 ? 16.125 11.172 -12.562 1 58.38 124 SER A N 1
ATOM 1015 C CA . SER A 1 124 ? 16.734 10.219 -11.648 1 58.38 124 SER A CA 1
ATOM 1016 C C . SER A 1 124 ? 16.844 8.836 -12.281 1 58.38 124 SER A C 1
ATOM 1018 O O . SER A 1 124 ? 16.062 8.492 -13.164 1 58.38 124 SER A O 1
ATOM 1020 N N . GLU A 1 125 ? 17.953 8.227 -11.938 1 63.06 125 GLU A N 1
ATOM 1021 C CA . GLU A 1 125 ? 18.234 6.875 -12.422 1 63.06 125 GLU A CA 1
ATOM 1022 C C . GLU A 1 125 ? 17.078 5.926 -12.094 1 63.06 125 GLU A C 1
ATOM 1024 O O . GLU A 1 125 ? 16.5 5.992 -11.008 1 63.06 125 GLU A O 1
ATOM 1029 N N . VAL A 1 126 ? 16.531 5.391 -13.18 1 71.94 126 VAL A N 1
ATOM 1030 C CA . VAL A 1 126 ? 15.492 4.379 -13.047 1 71.94 126 VAL A CA 1
ATOM 1031 C C . VAL A 1 126 ? 16.109 3.049 -12.625 1 71.94 126 VAL A C 1
ATOM 1033 O O . VAL A 1 126 ? 17.062 2.574 -13.25 1 71.94 126 VAL A O 1
ATOM 1036 N N . ASP A 1 127 ? 15.734 2.508 -11.508 1 79.38 127 ASP A N 1
ATOM 1037 C CA . ASP A 1 127 ? 16.156 1.184 -11.062 1 79.38 127 ASP A CA 1
ATOM 1038 C C . ASP A 1 127 ? 15.328 0.089 -11.727 1 79.38 127 ASP A C 1
ATOM 1040 O O . ASP A 1 127 ? 14.289 -0.309 -11.203 1 79.38 127 ASP A O 1
ATOM 1044 N N . ILE A 1 128 ? 15.859 -0.394 -12.781 1 82.38 128 ILE A N 1
ATOM 1045 C CA . ILE A 1 128 ? 15.102 -1.32 -13.617 1 82.38 128 ILE A CA 1
ATOM 1046 C C . ILE A 1 128 ? 14.906 -2.643 -12.883 1 82.38 128 ILE A C 1
ATOM 1048 O O . ILE A 1 128 ? 13.891 -3.316 -13.055 1 82.38 128 ILE A O 1
ATOM 1052 N N . LEU A 1 129 ? 15.891 -3.018 -12.047 1 86.5 129 LEU A N 1
ATOM 1053 C CA . LEU A 1 129 ? 15.758 -4.266 -11.305 1 86.5 129 LEU A CA 1
ATOM 1054 C C . LEU A 1 129 ? 14.641 -4.172 -10.266 1 86.5 129 LEU A C 1
ATOM 1056 O O . LEU A 1 129 ? 13.875 -5.121 -10.086 1 86.5 129 LEU A O 1
ATOM 1060 N N . SER A 1 130 ? 14.594 -3.041 -9.695 1 85 130 SER A N 1
ATOM 1061 C CA . SER A 1 130 ? 13.516 -2.814 -8.742 1 85 130 SER A CA 1
ATOM 1062 C C . SER A 1 130 ? 12.156 -2.834 -9.438 1 85 130 SER A C 1
ATOM 1064 O O . SER A 1 130 ? 11.18 -3.363 -8.891 1 85 130 SER A O 1
ATOM 1066 N N . LEU A 1 131 ? 12.117 -2.289 -10.602 1 87.75 131 LEU A N 1
ATOM 1067 C CA . LEU A 1 131 ? 10.875 -2.293 -11.367 1 87.75 131 LEU A CA 1
ATOM 1068 C C . LEU A 1 131 ? 10.477 -3.715 -11.75 1 87.75 131 LEU A C 1
ATOM 1070 O O . LEU A 1 131 ? 9.305 -4.09 -11.648 1 87.75 131 LEU A O 1
ATOM 1074 N N . LEU A 1 132 ? 11.461 -4.445 -12.164 1 92.06 132 LEU A N 1
ATOM 1075 C CA . LEU A 1 132 ? 11.211 -5.836 -12.531 1 92.06 132 LEU A CA 1
ATOM 1076 C C . LEU A 1 132 ? 10.734 -6.637 -11.328 1 92.06 132 LEU A C 1
ATOM 1078 O O . LEU A 1 132 ? 9.781 -7.414 -11.43 1 92.06 132 LEU A O 1
ATOM 1082 N N . GLU A 1 133 ? 11.367 -6.445 -10.227 1 91.75 133 GLU A N 1
ATOM 1083 C CA . GLU A 1 133 ? 10.977 -7.125 -8.992 1 91.75 133 GLU A CA 1
ATOM 1084 C C . GLU A 1 133 ? 9.523 -6.828 -8.641 1 91.75 133 GLU A C 1
ATOM 1086 O O . GLU A 1 133 ? 8.742 -7.742 -8.352 1 91.75 133 GLU A O 1
ATOM 1091 N N . ARG A 1 134 ? 9.18 -5.633 -8.766 1 90 134 ARG A N 1
ATOM 1092 C CA . ARG A 1 134 ? 7.82 -5.215 -8.461 1 90 134 ARG A CA 1
ATOM 1093 C C . ARG A 1 134 ? 6.816 -5.867 -9.406 1 90 134 ARG A C 1
ATOM 1095 O O . ARG A 1 134 ? 5.766 -6.34 -8.977 1 90 134 ARG A O 1
ATOM 1102 N N . ALA A 1 135 ? 7.16 -5.852 -10.633 1 90.75 135 ALA A N 1
ATOM 1103 C CA . ALA A 1 135 ? 6.277 -6.434 -11.641 1 90.75 135 ALA A CA 1
ATOM 1104 C C . ALA A 1 135 ? 6.07 -7.926 -11.398 1 90.75 135 ALA A C 1
ATOM 1106 O O . ALA A 1 135 ? 4.945 -8.422 -11.477 1 90.75 135 ALA A O 1
ATOM 1107 N N . VAL A 1 136 ? 7.133 -8.539 -11.062 1 93.44 136 VAL A N 1
ATOM 1108 C CA . VAL A 1 136 ? 7.094 -9.992 -10.891 1 93.44 136 VAL A CA 1
ATOM 1109 C C . VAL A 1 136 ? 6.332 -10.344 -9.609 1 93.44 136 VAL A C 1
ATOM 1111 O O . VAL A 1 136 ? 5.555 -11.297 -9.594 1 93.44 136 VAL A O 1
ATOM 1114 N N . ILE A 1 137 ? 6.512 -9.578 -8.609 1 91.25 137 ILE A N 1
ATOM 1115 C CA . ILE A 1 137 ? 5.805 -9.812 -7.352 1 91.25 137 ILE A CA 1
ATOM 1116 C C . ILE A 1 137 ? 4.305 -9.633 -7.566 1 91.25 137 ILE A C 1
ATOM 1118 O O . ILE A 1 137 ? 3.506 -10.469 -7.137 1 91.25 137 ILE A O 1
ATOM 1122 N N . LYS A 1 138 ? 3.994 -8.617 -8.195 1 89 138 LYS A N 1
ATOM 1123 C CA . LYS A 1 138 ? 2.586 -8.359 -8.484 1 89 138 LYS A CA 1
ATOM 1124 C C . LYS A 1 138 ? 1.979 -9.469 -9.336 1 89 138 LYS A C 1
ATOM 1126 O O . LYS A 1 138 ? 0.87 -9.93 -9.062 1 89 138 LYS A O 1
ATOM 1131 N N . ASN A 1 139 ? 2.686 -9.906 -10.281 1 90.62 139 ASN A N 1
ATOM 1132 C CA . ASN A 1 139 ? 2.227 -11.008 -11.117 1 90.62 139 ASN A CA 1
ATOM 1133 C C . ASN A 1 139 ? 2.064 -12.289 -10.305 1 90.62 139 ASN A C 1
ATOM 1135 O O . ASN A 1 139 ? 1.059 -12.992 -10.445 1 90.62 139 ASN A O 1
ATOM 1139 N N . TRP A 1 140 ? 3.01 -12.508 -9.516 1 93.38 140 TRP A N 1
ATOM 1140 C CA . TRP A 1 140 ? 3.068 -13.75 -8.742 1 93.38 140 TRP A CA 1
ATOM 1141 C C . TRP A 1 140 ? 1.898 -13.836 -7.77 1 93.38 140 TRP A C 1
ATOM 1143 O O . TRP A 1 140 ? 1.201 -14.852 -7.723 1 93.38 140 TRP A O 1
ATOM 1153 N N . PHE A 1 141 ? 1.6 -12.75 -7.137 1 89.75 141 PHE A N 1
ATOM 1154 C CA . PHE A 1 141 ? 0.652 -12.82 -6.031 1 89.75 141 PHE A CA 1
ATOM 1155 C C . PHE A 1 141 ? -0.756 -12.484 -6.5 1 89.75 141 PHE A C 1
ATOM 1157 O O . PHE A 1 141 ? -1.739 -12.859 -5.855 1 89.75 141 PHE A O 1
ATOM 1164 N N . ASP A 1 142 ? -0.861 -11.742 -7.621 1 85.25 142 ASP A N 1
ATOM 1165 C CA . ASP A 1 142 ? -2.186 -11.258 -8 1 85.25 142 ASP A CA 1
ATOM 1166 C C . ASP A 1 142 ? -2.523 -11.648 -9.438 1 85.25 142 ASP A C 1
ATOM 1168 O O . ASP A 1 142 ? -3.65 -11.445 -9.891 1 85.25 142 ASP A O 1
ATOM 1172 N N . GLY A 1 143 ? -1.609 -12.164 -10.102 1 86.25 143 GLY A N 1
ATOM 1173 C CA . GLY A 1 143 ? -1.828 -12.484 -11.5 1 86.25 143 GLY A CA 1
ATOM 1174 C C . GLY A 1 143 ? -1.94 -11.258 -12.383 1 86.25 143 GLY A C 1
ATOM 1175 O O . GLY A 1 143 ? -2.492 -11.32 -13.484 1 86.25 143 GLY A O 1
ATOM 1176 N N . LEU A 1 144 ? -1.47 -10.117 -11.797 1 80.81 144 LEU A N 1
ATOM 1177 C CA . LEU A 1 144 ? -1.482 -8.875 -12.555 1 80.81 144 LEU A CA 1
ATOM 1178 C C . LEU A 1 144 ? -0.093 -8.547 -13.094 1 80.81 144 LEU A C 1
ATOM 1180 O O . LEU A 1 144 ? 0.833 -8.297 -12.32 1 80.81 144 LEU A O 1
ATOM 1184 N N . ASN A 1 145 ? 0.052 -8.508 -14.312 1 76.12 145 ASN A N 1
ATOM 1185 C CA . ASN A 1 145 ? 1.368 -8.375 -14.93 1 76.12 145 ASN A CA 1
ATOM 1186 C C . ASN A 1 145 ? 1.665 -6.926 -15.312 1 76.12 145 ASN A C 1
ATOM 1188 O O . ASN A 1 145 ? 2.391 -6.664 -16.266 1 76.12 145 ASN A O 1
ATOM 1192 N N . SER A 1 146 ? 1.067 -6.016 -14.602 1 80.88 146 SER A N 1
ATOM 1193 C CA . SER A 1 146 ? 1.297 -4.633 -15 1 80.88 146 SER A CA 1
ATOM 1194 C C . SER A 1 146 ? 1.66 -3.764 -13.797 1 80.88 146 SER A C 1
ATOM 1196 O O . SER A 1 146 ? 1.105 -3.936 -12.711 1 80.88 146 SER A O 1
ATOM 1198 N N . ILE A 1 147 ? 2.672 -2.916 -13.992 1 85.25 147 ILE A N 1
ATOM 1199 C CA . ILE A 1 147 ? 2.963 -1.865 -13.023 1 85.25 147 ILE A CA 1
ATOM 1200 C C . ILE A 1 147 ? 3.055 -0.518 -13.734 1 85.25 147 ILE A C 1
ATOM 1202 O O . ILE A 1 147 ? 3.383 -0.458 -14.922 1 85.25 147 ILE A O 1
ATOM 1206 N N . ILE A 1 148 ? 2.73 0.458 -13.039 1 87.81 148 ILE A N 1
ATOM 1207 C CA . ILE A 1 148 ? 2.77 1.812 -13.578 1 87.81 148 ILE A CA 1
ATOM 1208 C C . ILE A 1 148 ? 4.059 2.506 -13.141 1 87.81 148 ILE A C 1
ATOM 1210 O O . ILE A 1 148 ? 4.438 2.447 -11.969 1 87.81 148 ILE A O 1
ATOM 1214 N N . VAL A 1 149 ? 4.684 3.094 -14.086 1 86.75 149 VAL A N 1
ATOM 1215 C CA . VAL A 1 149 ? 5.926 3.801 -13.789 1 86.75 149 VAL A CA 1
ATOM 1216 C C . VAL A 1 149 ? 5.695 5.309 -13.875 1 86.75 149 VAL A C 1
ATOM 1218 O O . VAL A 1 149 ? 4.656 5.758 -14.367 1 86.75 149 VAL A O 1
ATOM 1221 N N . GLU A 1 150 ? 6.652 6.02 -13.422 1 82.81 150 GLU A N 1
ATOM 1222 C CA . GLU A 1 150 ? 6.504 7.465 -13.266 1 82.81 150 GLU A CA 1
ATOM 1223 C C . GLU A 1 150 ? 6.82 8.195 -14.562 1 82.81 150 GLU A C 1
ATOM 1225 O O . GLU A 1 150 ? 6.359 9.32 -14.781 1 82.81 150 GLU A O 1
ATOM 1230 N N . LYS A 1 151 ? 7.652 7.555 -15.344 1 80.94 151 LYS A N 1
ATOM 1231 C CA . LYS A 1 151 ? 8.117 8.219 -16.562 1 80.94 151 LYS A CA 1
ATOM 1232 C C . LYS A 1 151 ? 8.18 7.25 -17.734 1 80.94 151 LYS A C 1
ATOM 1234 O O . LYS A 1 151 ? 8.508 6.078 -17.562 1 80.94 151 LYS A O 1
ATOM 1239 N N . GLU A 1 152 ? 8 7.812 -18.875 1 80.31 152 GLU A N 1
ATOM 1240 C CA . GLU A 1 152 ? 8.023 7.023 -20.094 1 80.31 152 GLU A CA 1
ATOM 1241 C C . GLU A 1 152 ? 9.422 6.477 -20.375 1 80.31 152 GLU A C 1
ATOM 1243 O O . GLU A 1 152 ? 9.57 5.387 -20.938 1 80.31 152 GLU A O 1
ATOM 1248 N N . SER A 1 153 ? 10.375 7.203 -19.984 1 77 153 SER A N 1
ATOM 1249 C CA . SER A 1 153 ? 11.75 6.773 -20.203 1 77 153 SER A CA 1
ATOM 1250 C C . SER A 1 153 ? 12.047 5.453 -19.5 1 77 153 SER A C 1
ATOM 1252 O O . SER A 1 153 ? 12.898 4.684 -19.953 1 77 153 SER A O 1
ATOM 1254 N N . ALA A 1 154 ? 11.336 5.227 -18.438 1 82.12 154 ALA A N 1
ATOM 1255 C CA . ALA A 1 154 ? 11.508 3.967 -17.719 1 82.12 154 ALA A CA 1
ATOM 1256 C C . ALA A 1 154 ? 11.086 2.783 -18.594 1 82.12 154 ALA A C 1
ATOM 1258 O O . ALA A 1 154 ? 11.68 1.704 -18.5 1 82.12 154 ALA A O 1
ATOM 1259 N N . LEU A 1 155 ? 10.148 2.98 -19.438 1 83.44 155 LEU A N 1
ATOM 1260 C CA . LEU A 1 155 ? 9.672 1.916 -20.312 1 83.44 155 LEU A CA 1
ATOM 1261 C C . LEU A 1 155 ? 10.734 1.547 -21.344 1 83.44 155 LEU A C 1
ATOM 1263 O O . LEU A 1 155 ? 10.992 0.365 -21.578 1 83.44 155 LEU A O 1
ATOM 1267 N N . GLU A 1 156 ? 11.273 2.549 -21.859 1 75.38 156 GLU A N 1
ATOM 1268 C CA . GLU A 1 156 ? 12.297 2.318 -22.859 1 75.38 156 GLU A CA 1
ATOM 1269 C C . GLU A 1 156 ? 13.5 1.589 -22.266 1 75.38 156 GLU A C 1
ATOM 1271 O O . GLU A 1 156 ? 14.008 0.632 -22.859 1 75.38 156 GLU A O 1
ATOM 1276 N N . LEU A 1 157 ? 13.844 2.047 -21.125 1 76.38 157 LEU A N 1
ATOM 1277 C CA . LEU A 1 157 ? 14.977 1.423 -20.453 1 76.38 157 LEU A CA 1
ATOM 1278 C C . LEU A 1 157 ? 14.664 -0.02 -20.062 1 76.38 157 LEU A C 1
ATOM 1280 O O . LEU A 1 157 ? 15.523 -0.897 -20.172 1 76.38 157 LEU A O 1
ATOM 1284 N N . PHE A 1 158 ? 13.492 -0.207 -19.703 1 84.19 158 PHE A N 1
ATOM 1285 C CA . PHE A 1 158 ? 13.055 -1.547 -19.344 1 84.19 158 PHE A CA 1
ATOM 1286 C C . PHE A 1 158 ? 13.062 -2.473 -20.547 1 84.19 158 PHE A C 1
ATOM 1288 O O . PHE A 1 158 ? 13.531 -3.609 -20.469 1 84.19 158 PHE A O 1
ATOM 1295 N N . GLU A 1 159 ? 12.641 -2.029 -21.578 1 81.25 159 GLU A N 1
ATOM 1296 C CA . GLU A 1 159 ? 12.602 -2.842 -22.797 1 81.25 159 GLU A CA 1
ATOM 1297 C C . GLU A 1 159 ? 14.008 -3.178 -23.281 1 81.25 159 GLU A C 1
ATOM 1299 O O . GLU A 1 159 ? 14.273 -4.305 -23.688 1 81.25 159 GLU A O 1
ATOM 1304 N N . TYR A 1 160 ? 14.797 -2.262 -23.125 1 72.62 160 TYR A N 1
ATOM 1305 C CA . TYR A 1 160 ? 16.172 -2.457 -23.547 1 72.62 160 TYR A CA 1
ATOM 1306 C C . TYR A 1 160 ? 16.922 -3.383 -22.594 1 72.62 160 TYR A C 1
ATOM 1308 O O . TYR A 1 160 ? 17.703 -4.238 -23.031 1 72.62 160 TYR A O 1
ATOM 1316 N N . GLY A 1 161 ? 16.594 -3.227 -21.438 1 74.12 161 GLY A N 1
ATOM 1317 C CA . GLY A 1 161 ? 17.406 -3.896 -20.438 1 74.12 161 GLY A CA 1
ATOM 1318 C C . GLY A 1 161 ? 16.828 -5.227 -20 1 74.12 161 GLY A 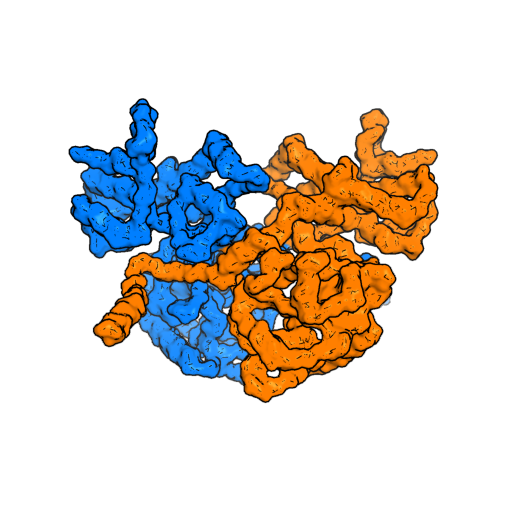C 1
ATOM 1319 O O . GLY A 1 161 ? 17.547 -6.098 -19.516 1 74.12 161 GLY A O 1
ATOM 1320 N N . VAL A 1 162 ? 15.508 -5.371 -20.188 1 83.06 162 VAL A N 1
ATOM 1321 C CA . VAL A 1 162 ? 14.883 -6.504 -19.516 1 83.06 162 VAL A CA 1
ATOM 1322 C C . VAL A 1 162 ? 14.094 -7.34 -20.516 1 83.06 162 VAL A C 1
ATOM 1324 O O . VAL A 1 162 ? 14.438 -8.5 -20.781 1 83.06 162 VAL A O 1
ATOM 1327 N N . ALA A 1 163 ? 13.062 -6.691 -21.047 1 84.5 163 ALA A N 1
ATOM 1328 C CA . ALA A 1 163 ? 12.156 -7.496 -21.859 1 84.5 163 ALA A CA 1
ATOM 1329 C C . ALA A 1 163 ? 11.273 -6.613 -22.734 1 84.5 163 ALA A C 1
ATOM 1331 O O . ALA A 1 163 ? 11.07 -5.434 -22.422 1 84.5 163 ALA A O 1
ATOM 1332 N N . LEU A 1 164 ? 10.758 -7.273 -23.75 1 83.81 164 LEU A N 1
ATOM 1333 C CA . LEU A 1 164 ? 9.734 -6.633 -24.562 1 83.81 164 LEU A CA 1
ATOM 1334 C C . LEU A 1 164 ? 8.477 -6.371 -23.734 1 83.81 164 LEU A C 1
ATOM 1336 O O . LEU A 1 164 ? 8.039 -7.23 -22.969 1 83.81 164 LEU A O 1
ATOM 1340 N N . LEU A 1 165 ? 8.031 -5.133 -23.922 1 84.62 165 LEU A N 1
ATOM 1341 C CA . LEU A 1 165 ? 6.824 -4.758 -23.188 1 84.62 165 LEU A CA 1
ATOM 1342 C C . LEU A 1 165 ? 5.602 -4.793 -24.109 1 84.62 165 LEU A C 1
ATOM 1344 O O . LEU A 1 165 ? 5.703 -4.504 -25.297 1 84.62 165 LEU A O 1
ATOM 1348 N N . HIS A 1 166 ? 4.527 -5.203 -23.469 1 79.12 166 HIS A N 1
ATOM 1349 C CA . HIS A 1 166 ? 3.236 -5.023 -24.125 1 79.12 166 HIS A CA 1
ATOM 1350 C C . HIS A 1 166 ? 2.719 -3.602 -23.938 1 79.12 166 HIS A C 1
ATOM 1352 O O . HIS A 1 166 ? 2.693 -3.084 -22.828 1 79.12 166 HIS A O 1
ATOM 1358 N N . ARG A 1 167 ? 2.428 -2.977 -25.094 1 74.62 167 ARG A N 1
ATOM 1359 C CA . ARG A 1 167 ? 1.938 -1.604 -25 1 74.62 167 ARG A CA 1
ATOM 1360 C C . ARG A 1 167 ? 0.449 -1.535 -25.328 1 74.62 167 ARG A C 1
ATOM 1362 O O . ARG A 1 167 ? 0.015 -2.01 -26.375 1 74.62 167 ARG A O 1
ATOM 1369 N N . GLU A 1 168 ? -0.282 -1.128 -24.375 1 71 168 GLU A N 1
ATOM 1370 C CA . GLU A 1 168 ? -1.69 -0.851 -24.656 1 71 168 GLU A CA 1
ATOM 1371 C C . GLU A 1 168 ? -1.867 0.511 -25.312 1 71 168 GLU A C 1
ATOM 1373 O O . GLU A 1 168 ? -1.087 1.434 -25.078 1 71 168 GLU A O 1
ATOM 1378 N N . LYS A 1 169 ? -2.734 0.645 -26.266 1 62.94 169 LYS A N 1
ATOM 1379 C CA . LYS A 1 169 ? -2.916 1.812 -27.125 1 62.94 169 LYS A CA 1
ATOM 1380 C C . LYS A 1 169 ? -2.908 3.102 -26.297 1 62.94 169 LYS A C 1
ATOM 1382 O O . LYS A 1 169 ? -2.236 4.07 -26.672 1 62.94 169 LYS A O 1
ATOM 1387 N N . ASP A 1 170 ? -3.549 3.143 -25.234 1 67.38 170 ASP A N 1
ATOM 1388 C CA . ASP A 1 170 ? -3.719 4.418 -24.547 1 67.38 170 ASP A CA 1
ATOM 1389 C C . ASP A 1 170 ? -2.912 4.457 -23.25 1 67.38 170 ASP A C 1
ATOM 1391 O O . ASP A 1 170 ? -3.021 5.406 -22.469 1 67.38 170 ASP A O 1
ATOM 1395 N N . SER A 1 171 ? -1.936 3.498 -23.219 1 75.81 171 SER A N 1
ATOM 1396 C CA . SER A 1 171 ? -1.152 3.496 -21.984 1 75.81 171 SER A CA 1
ATOM 1397 C C . SER A 1 171 ? 0.294 3.898 -22.25 1 75.81 171 SER A C 1
ATOM 1399 O O . SER A 1 171 ? 0.936 3.367 -23.156 1 75.81 171 SER A O 1
ATOM 1401 N N . LYS A 1 172 ? 0.752 4.898 -21.469 1 79.38 172 LYS A N 1
ATOM 1402 C CA . LYS A 1 172 ? 2.104 5.402 -21.703 1 79.38 172 LYS A CA 1
ATOM 1403 C C . LYS A 1 172 ? 3.023 5.047 -20.531 1 79.38 172 LYS A C 1
ATOM 1405 O O . LYS A 1 172 ? 4.234 5.266 -20.594 1 79.38 172 LYS A O 1
ATOM 1410 N N . LEU A 1 173 ? 2.488 4.453 -19.547 1 87.88 173 LEU A N 1
ATOM 1411 C CA . LEU A 1 173 ? 3.318 4.332 -18.344 1 87.88 173 LEU A CA 1
ATOM 1412 C C . LEU A 1 173 ? 3.242 2.924 -17.766 1 87.88 173 LEU A C 1
ATOM 1414 O O . LEU A 1 173 ? 3.74 2.67 -16.672 1 87.88 173 LEU A O 1
ATOM 1418 N N . GLN A 1 174 ? 2.705 2.016 -18.516 1 87.56 174 GLN A N 1
ATOM 1419 C CA . GLN A 1 174 ? 2.496 0.688 -17.953 1 87.56 174 GLN A CA 1
ATOM 1420 C C . GLN A 1 174 ? 3.551 -0.296 -18.438 1 87.56 174 GLN A C 1
ATOM 1422 O O . GLN A 1 174 ? 3.787 -0.406 -19.656 1 87.56 174 GLN A O 1
ATOM 1427 N N . ILE A 1 175 ? 4.137 -0.919 -17.516 1 85.75 175 ILE A N 1
ATOM 1428 C CA . ILE A 1 175 ? 5 -2.051 -17.844 1 85.75 175 ILE A CA 1
ATOM 1429 C C . ILE A 1 175 ? 4.184 -3.342 -17.828 1 85.75 175 ILE A C 1
ATOM 1431 O O . ILE A 1 175 ? 3.648 -3.734 -16.781 1 85.75 175 ILE A O 1
ATOM 1435 N N . ILE A 1 176 ? 4.031 -3.943 -18.969 1 87.31 176 ILE A N 1
ATOM 1436 C CA . ILE A 1 176 ? 3.471 -5.277 -19.141 1 87.31 176 ILE A CA 1
ATOM 1437 C C . ILE A 1 176 ? 4.469 -6.168 -19.875 1 87.31 176 ILE A C 1
ATOM 1439 O O . ILE A 1 176 ? 4.723 -5.973 -21.062 1 87.31 176 ILE A O 1
ATOM 1443 N N . ILE A 1 177 ? 4.973 -7.102 -19.141 1 87.44 177 ILE A N 1
ATOM 1444 C CA . ILE A 1 177 ? 6.008 -7.941 -19.734 1 87.44 177 ILE A CA 1
ATOM 1445 C C . ILE A 1 177 ? 5.359 -8.984 -20.641 1 87.44 177 ILE A C 1
ATOM 1447 O O . ILE A 1 177 ? 4.488 -9.742 -20.203 1 87.44 177 ILE A O 1
ATOM 1451 N N . SER A 1 178 ? 5.797 -9.125 -21.859 1 81.62 178 SER A N 1
ATOM 1452 C CA . SER A 1 178 ? 5.195 -9.992 -22.859 1 81.62 178 SER A CA 1
ATOM 1453 C C . SER A 1 178 ? 5.895 -11.352 -22.922 1 81.62 178 SER A C 1
ATOM 1455 O O . SER A 1 178 ? 5.418 -12.273 -23.578 1 81.62 178 SER A O 1
ATOM 1457 N N . GLU A 1 179 ? 6.953 -11.5 -22.172 1 88.25 179 GLU A N 1
ATOM 1458 C CA . GLU A 1 179 ? 7.801 -12.68 -22.328 1 88.25 179 GLU A CA 1
ATOM 1459 C C . GLU A 1 179 ? 7.738 -13.57 -21.078 1 88.25 179 GLU A C 1
ATOM 1461 O O . GLU A 1 179 ? 8.422 -13.312 -20.094 1 88.25 179 GLU A O 1
ATOM 1466 N N . PRO A 1 180 ? 7.078 -14.703 -21.25 1 91.12 180 PRO A N 1
ATOM 1467 C CA . PRO A 1 180 ? 6.871 -15.57 -20.094 1 91.12 180 PRO A CA 1
ATOM 1468 C C . PRO A 1 180 ? 8.172 -16.125 -19.531 1 91.12 180 PRO A C 1
ATOM 1470 O O . PRO A 1 180 ? 8.32 -16.266 -18.312 1 91.12 180 PRO A O 1
ATOM 1473 N N . LEU A 1 181 ? 9.164 -16.391 -20.391 1 93.62 181 LEU A N 1
ATOM 1474 C CA . LEU A 1 181 ? 10.422 -16.969 -19.906 1 93.62 181 LEU A CA 1
ATOM 1475 C C . LEU A 1 181 ? 11.188 -15.945 -19.078 1 93.62 181 LEU A C 1
ATOM 1477 O O . LEU A 1 181 ? 11.883 -16.312 -18.125 1 93.62 181 LEU A O 1
ATOM 1481 N N . VAL A 1 182 ? 11.039 -14.719 -19.453 1 92.94 182 VAL A N 1
ATOM 1482 C CA . VAL A 1 182 ? 11.68 -13.664 -18.672 1 92.94 182 VAL A CA 1
ATOM 1483 C C . VAL A 1 182 ? 11.031 -13.57 -17.297 1 92.94 182 VAL A C 1
ATOM 1485 O O . VAL A 1 182 ? 11.727 -13.492 -16.281 1 92.94 182 VAL A O 1
ATOM 1488 N N . ILE A 1 183 ? 9.742 -13.641 -17.25 1 94.44 183 ILE A N 1
ATOM 1489 C CA . ILE A 1 183 ? 9.008 -13.562 -15.992 1 94.44 183 ILE A CA 1
ATOM 1490 C C . ILE A 1 183 ? 9.375 -14.75 -15.102 1 94.44 183 ILE A C 1
ATOM 1492 O O . ILE A 1 183 ? 9.672 -14.57 -13.914 1 94.44 183 ILE A O 1
ATOM 1496 N N . GLU A 1 184 ? 9.453 -15.852 -15.727 1 96.38 184 GLU A N 1
ATOM 1497 C CA . GLU A 1 184 ? 9.773 -17.062 -14.977 1 96.38 184 GLU A CA 1
ATOM 1498 C C . GLU A 1 184 ? 11.195 -17.016 -14.43 1 96.38 184 GLU A C 1
ATOM 1500 O O . GLU A 1 184 ? 11.422 -17.344 -13.266 1 96.38 184 GLU A O 1
ATOM 1505 N N . SER A 1 185 ? 12.062 -16.609 -15.25 1 97.19 185 SER A N 1
ATOM 1506 C CA . SER A 1 185 ? 13.453 -16.5 -14.82 1 97.19 185 SER A CA 1
ATOM 1507 C C . SER A 1 185 ? 13.602 -15.5 -13.68 1 97.19 185 SER A C 1
ATOM 1509 O O . SER A 1 185 ? 14.281 -15.781 -12.688 1 97.19 185 SER A O 1
ATOM 1511 N N . ALA A 1 186 ? 12.953 -14.391 -13.859 1 96.31 186 ALA A N 1
ATOM 1512 C CA . ALA A 1 186 ? 12.984 -13.367 -12.82 1 96.31 186 ALA A CA 1
ATOM 1513 C C . ALA A 1 186 ? 12.344 -13.867 -11.531 1 96.31 186 ALA A C 1
ATOM 1515 O O . ALA A 1 186 ? 12.875 -13.656 -10.445 1 96.31 186 ALA A O 1
ATOM 1516 N N . LEU A 1 187 ? 11.281 -14.516 -11.68 1 96.94 187 LEU A N 1
ATOM 1517 C CA . LEU A 1 187 ? 10.578 -15.062 -10.523 1 96.94 187 LEU A CA 1
ATOM 1518 C C . LEU A 1 187 ? 11.469 -16.016 -9.734 1 96.94 187 LEU A C 1
ATOM 1520 O O . LEU A 1 187 ? 11.641 -15.852 -8.523 1 96.94 187 LEU A O 1
ATOM 1524 N N . ARG A 1 188 ? 12.039 -16.906 -10.414 1 97.06 188 ARG A N 1
ATOM 1525 C CA . ARG A 1 188 ? 12.898 -17.891 -9.758 1 97.06 188 ARG A CA 1
ATOM 1526 C C . ARG A 1 188 ? 14.086 -17.203 -9.086 1 97.06 188 ARG A C 1
ATOM 1528 O O . ARG A 1 188 ? 14.469 -17.578 -7.973 1 97.06 188 ARG A O 1
ATOM 1535 N N . TYR A 1 189 ? 14.586 -16.297 -9.781 1 95.81 189 TYR A N 1
ATOM 1536 C CA . TYR A 1 189 ? 15.711 -15.547 -9.234 1 95.81 189 TYR A CA 1
ATOM 1537 C C . TYR A 1 189 ? 15.312 -14.82 -7.953 1 95.81 189 TYR A C 1
ATOM 1539 O O . TYR A 1 189 ? 15.977 -14.961 -6.922 1 95.81 189 TYR A O 1
ATOM 1547 N N . PHE A 1 190 ? 14.242 -14.125 -7.938 1 94.31 190 PHE A N 1
ATOM 1548 C CA . PHE A 1 190 ? 13.852 -13.312 -6.793 1 94.31 190 PHE A CA 1
ATOM 1549 C C . PHE A 1 190 ? 13.336 -14.195 -5.656 1 94.31 190 PHE A C 1
ATOM 1551 O O . PHE A 1 190 ? 13.516 -13.867 -4.484 1 94.31 190 PHE A O 1
ATOM 1558 N N . LEU A 1 191 ? 12.75 -15.266 -6.012 1 93.44 191 LEU A N 1
ATOM 1559 C CA . LEU A 1 191 ? 12.336 -16.203 -4.969 1 93.44 191 LEU A CA 1
ATOM 1560 C C . LEU A 1 191 ? 13.539 -16.734 -4.199 1 93.44 191 LEU A C 1
ATOM 1562 O O . LEU A 1 191 ? 13.445 -17.016 -3.004 1 93.44 191 LEU A O 1
ATOM 1566 N N . LYS A 1 192 ? 14.562 -16.859 -4.898 1 92.12 192 LYS A N 1
ATOM 1567 C CA . LYS A 1 192 ? 15.766 -17.406 -4.281 1 92.12 192 LYS A CA 1
ATOM 1568 C C . LYS A 1 192 ? 16.469 -16.359 -3.418 1 92.12 192 LYS A C 1
ATOM 1570 O O . LYS A 1 192 ? 16.969 -16.672 -2.336 1 92.12 192 LYS A O 1
ATOM 1575 N N . TYR A 1 193 ? 16.453 -15.125 -3.814 1 87.75 193 TYR A N 1
ATOM 1576 C CA . TYR A 1 193 ? 17.359 -14.156 -3.201 1 87.75 193 TYR A CA 1
ATOM 1577 C C . TYR A 1 193 ? 16.578 -13.086 -2.445 1 87.75 193 TYR A C 1
ATOM 1579 O O . TYR A 1 193 ? 17.172 -12.266 -1.739 1 87.75 193 TYR A O 1
ATOM 1587 N N . THR A 1 194 ? 15.312 -13.031 -2.619 1 86.81 194 THR A N 1
ATOM 1588 C CA . THR A 1 194 ? 14.492 -12.016 -1.961 1 86.81 194 THR A CA 1
ATOM 1589 C C . THR A 1 194 ? 13.32 -12.664 -1.224 1 86.81 194 THR A C 1
ATOM 1591 O O . THR A 1 194 ? 12.734 -13.633 -1.704 1 86.81 194 THR A O 1
ATOM 1594 N N . ASP A 1 195 ? 13.008 -12.117 -0.054 1 87.56 195 ASP A N 1
ATOM 1595 C CA . ASP A 1 195 ? 11.82 -12.547 0.678 1 87.56 195 ASP A CA 1
ATOM 1596 C C . ASP A 1 195 ? 10.578 -11.781 0.222 1 87.56 195 ASP A C 1
ATOM 1598 O O . ASP A 1 195 ? 10.328 -10.664 0.688 1 87.56 195 ASP A O 1
ATOM 1602 N N . PHE A 1 196 ? 9.789 -12.391 -0.634 1 89.88 196 PHE A N 1
ATOM 1603 C CA . PHE A 1 196 ? 8.594 -11.758 -1.185 1 89.88 196 PHE A CA 1
ATOM 1604 C C . PHE A 1 196 ? 7.613 -11.391 -0.076 1 89.88 196 PHE A C 1
ATOM 1606 O O . PHE A 1 196 ? 6.891 -10.398 -0.184 1 89.88 196 PHE A O 1
ATOM 1613 N N . SER A 1 197 ? 7.629 -12.203 0.965 1 90.44 197 SER A N 1
ATOM 1614 C CA . SER A 1 197 ? 6.711 -11.93 2.066 1 90.44 197 SER A CA 1
ATOM 1615 C C . SER A 1 197 ? 7.035 -10.602 2.736 1 90.44 197 SER A C 1
ATOM 1617 O O . SER A 1 197 ? 6.129 -9.859 3.139 1 90.44 197 SER A O 1
ATOM 1619 N N . LEU A 1 198 ? 8.312 -10.328 2.777 1 87.94 198 LEU A N 1
ATOM 1620 C CA . LEU A 1 198 ? 8.734 -9.078 3.4 1 87.94 198 LEU A CA 1
ATOM 1621 C C . LEU A 1 198 ? 8.273 -7.879 2.58 1 87.94 198 LEU A C 1
ATOM 1623 O O . LEU A 1 198 ? 7.957 -6.824 3.139 1 87.94 198 LEU A O 1
ATOM 1627 N N . HIS A 1 199 ? 8.219 -8.086 1.321 1 86.25 199 HIS A N 1
ATOM 1628 C CA . HIS A 1 199 ? 7.707 -7.023 0.464 1 86.25 199 HIS A CA 1
ATOM 1629 C C . HIS A 1 199 ? 6.254 -6.699 0.8 1 86.25 199 HIS A C 1
ATOM 1631 O O . HIS A 1 199 ? 5.887 -5.527 0.905 1 86.25 199 HIS A O 1
ATOM 1637 N N . ILE A 1 200 ? 5.508 -7.695 0.989 1 88.94 200 ILE A N 1
ATOM 1638 C CA . ILE A 1 200 ? 4.102 -7.52 1.332 1 88.94 200 ILE A CA 1
ATOM 1639 C C . ILE A 1 200 ? 3.982 -6.906 2.725 1 88.94 200 ILE A C 1
ATOM 1641 O O . ILE A 1 200 ? 3.209 -5.969 2.932 1 88.94 200 ILE A O 1
ATOM 1645 N N . LEU A 1 201 ? 4.789 -7.41 3.594 1 90.12 201 LEU A N 1
ATOM 1646 C CA . LEU A 1 201 ? 4.75 -6.93 4.973 1 90.12 201 LEU A CA 1
ATOM 1647 C C . LEU A 1 201 ? 5.176 -5.469 5.051 1 90.12 201 LEU A C 1
ATOM 1649 O O . LEU A 1 201 ? 4.617 -4.695 5.832 1 90.12 201 LEU A O 1
ATOM 1653 N N . ARG A 1 202 ? 6.098 -5.117 4.293 1 85.94 202 ARG A N 1
ATOM 1654 C CA . ARG A 1 202 ? 6.516 -3.723 4.223 1 85.94 202 ARG A CA 1
ATOM 1655 C C . ARG A 1 202 ? 5.379 -2.832 3.73 1 85.94 202 ARG A C 1
ATOM 1657 O O . ARG A 1 202 ? 5.164 -1.739 4.258 1 85.94 202 ARG A O 1
ATOM 1664 N N . ARG A 1 203 ? 4.734 -3.311 2.828 1 83.19 203 ARG A N 1
ATOM 1665 C CA . ARG A 1 203 ? 3.594 -2.559 2.316 1 83.19 203 ARG A CA 1
ATOM 1666 C C . ARG A 1 203 ? 2.525 -2.391 3.391 1 83.19 203 ARG A C 1
ATOM 1668 O O . ARG A 1 203 ? 1.934 -1.316 3.521 1 83.19 203 ARG A O 1
ATOM 1675 N N . MET A 1 204 ? 2.32 -3.4 4.074 1 85.56 204 MET A N 1
ATOM 1676 C CA . MET A 1 204 ? 1.356 -3.355 5.172 1 85.56 204 MET A CA 1
ATOM 1677 C C . MET A 1 204 ? 1.778 -2.336 6.223 1 85.56 204 MET A C 1
ATOM 1679 O O . MET A 1 204 ? 0.931 -1.68 6.832 1 85.56 204 MET A O 1
ATOM 1683 N N . SER A 1 205 ? 3.016 -2.203 6.359 1 81.81 205 SER A N 1
ATOM 1684 C CA . SER A 1 205 ? 3.562 -1.335 7.398 1 81.81 205 SER A CA 1
ATOM 1685 C C . SER A 1 205 ? 3.475 0.132 6.992 1 81.81 205 SER A C 1
ATOM 1687 O O . SER A 1 205 ? 3.393 1.015 7.852 1 81.81 205 SER A O 1
ATOM 1689 N N . ASP A 1 206 ? 3.541 0.428 5.793 1 75.19 206 ASP A N 1
ATOM 1690 C CA . ASP A 1 206 ? 3.676 1.795 5.301 1 75.19 206 ASP A CA 1
ATOM 1691 C C . ASP A 1 206 ? 2.338 2.529 5.344 1 75.19 206 ASP A C 1
ATOM 1693 O O . ASP A 1 206 ? 2.295 3.758 5.262 1 75.19 206 ASP A O 1
ATOM 1697 N N . ILE A 1 207 ? 1.298 1.944 5.379 1 63.72 207 ILE A N 1
ATOM 1698 C CA . ILE A 1 207 ? 0.034 2.674 5.375 1 63.72 207 ILE A CA 1
ATOM 1699 C C . ILE A 1 207 ? -0.916 2.07 6.406 1 63.72 207 ILE A C 1
ATOM 1701 O O . ILE A 1 207 ? -0.886 0.864 6.656 1 63.72 207 ILE A O 1
ATOM 1705 N N . ASP A 1 208 ? -1.355 2.83 7.277 1 62.69 208 ASP A N 1
ATOM 1706 C CA . ASP A 1 208 ? -2.432 2.355 8.141 1 62.69 208 ASP A CA 1
ATOM 1707 C C . ASP A 1 208 ? -3.713 2.125 7.348 1 62.69 208 ASP A C 1
ATOM 1709 O O . ASP A 1 208 ? -4.605 2.973 7.34 1 62.69 208 ASP A O 1
ATOM 1713 N N . PHE A 1 209 ? -3.648 0.997 6.73 1 62.72 209 PHE A N 1
ATOM 1714 C CA . PHE A 1 209 ? -4.715 0.674 5.789 1 62.72 209 PHE A CA 1
ATOM 1715 C C . PHE A 1 209 ? -5.992 0.299 6.527 1 62.72 209 PHE A C 1
ATOM 1717 O O . PHE A 1 209 ? -5.953 -0.054 7.707 1 62.72 209 PHE A O 1
ATOM 1724 N N . SER A 1 210 ? -7.031 0.588 5.938 1 68.5 210 SER A N 1
ATOM 1725 C CA . SER A 1 210 ? -8.32 0.095 6.406 1 68.5 210 SER A CA 1
ATOM 1726 C C . SER A 1 210 ? -8.273 -1.403 6.684 1 68.5 210 SER A C 1
ATOM 1728 O O . SER A 1 210 ? -7.441 -2.117 6.121 1 68.5 210 SER A O 1
ATOM 1730 N N . PRO A 1 211 ? -8.984 -1.826 7.629 1 72.88 211 PRO A N 1
ATOM 1731 C CA . PRO A 1 211 ? -9.031 -3.264 7.902 1 72.88 211 PRO A CA 1
ATOM 1732 C C . PRO A 1 211 ? -9.211 -4.102 6.641 1 72.88 211 PRO A C 1
ATOM 1734 O O . PRO A 1 211 ? -8.578 -5.152 6.492 1 72.88 211 PRO A O 1
ATOM 1737 N N . SER A 1 212 ? -10.008 -3.691 5.766 1 74.62 212 SER A N 1
ATOM 1738 C CA . SER A 1 212 ? -10.242 -4.426 4.527 1 74.62 212 SER A CA 1
ATOM 1739 C C . SER A 1 212 ? -8.969 -4.508 3.686 1 74.62 212 SER A C 1
ATOM 1741 O O . SER A 1 212 ? -8.633 -5.574 3.166 1 74.62 212 SER A O 1
ATOM 1743 N N . SER A 1 213 ? -8.25 -3.422 3.615 1 76.25 213 SER A N 1
ATOM 1744 C CA . SER A 1 213 ? -7.016 -3.398 2.844 1 76.25 213 SER A CA 1
ATOM 1745 C C . SER A 1 213 ? -5.949 -4.285 3.479 1 76.25 213 SER A C 1
ATOM 1747 O O . SER A 1 213 ? -5.223 -4.992 2.777 1 76.25 213 SER A O 1
ATOM 1749 N N . MET A 1 214 ? -5.902 -4.219 4.754 1 83 214 MET A N 1
ATOM 1750 C CA . MET A 1 214 ? -4.953 -5.062 5.473 1 83 214 MET A CA 1
ATOM 1751 C C . MET A 1 214 ? -5.273 -6.539 5.262 1 83 214 MET A C 1
ATOM 1753 O O . MET A 1 214 ? -4.363 -7.359 5.125 1 83 214 MET A O 1
ATOM 1757 N N . GLY A 1 215 ? -6.57 -6.812 5.207 1 84.88 215 GLY A N 1
ATOM 1758 C CA . GLY A 1 215 ? -6.988 -8.188 4.961 1 84.88 215 GLY A CA 1
ATOM 1759 C C . GLY A 1 215 ? -6.562 -8.703 3.602 1 84.88 215 GLY A C 1
ATOM 1760 O O . GLY A 1 215 ? -6.109 -9.844 3.479 1 84.88 215 GLY A O 1
ATOM 1761 N N . ILE A 1 216 ? -6.664 -7.859 2.66 1 84.94 216 ILE A N 1
ATOM 1762 C CA . ILE A 1 216 ? -6.309 -8.234 1.297 1 84.94 216 ILE A CA 1
ATOM 1763 C C . ILE A 1 216 ? -4.812 -8.531 1.216 1 84.94 216 ILE A C 1
ATOM 1765 O O . ILE A 1 216 ? -4.402 -9.523 0.604 1 84.94 216 ILE A O 1
ATOM 1769 N N . LEU A 1 217 ? -4.004 -7.684 1.828 1 88 217 LEU A N 1
ATOM 1770 C CA . LEU A 1 217 ? -2.561 -7.898 1.826 1 88 217 LEU A CA 1
ATOM 1771 C C . LEU A 1 217 ? -2.197 -9.148 2.625 1 88 217 LEU A C 1
ATOM 1773 O O . LEU A 1 217 ? -1.288 -9.891 2.244 1 88 217 LEU A O 1
ATOM 1777 N N . TRP A 1 218 ? -2.961 -9.367 3.639 1 91.06 218 TRP A N 1
ATOM 1778 C CA . TRP A 1 218 ? -2.76 -10.555 4.461 1 91.06 218 TRP A CA 1
ATOM 1779 C C . TRP A 1 218 ? -3.004 -11.82 3.65 1 91.06 218 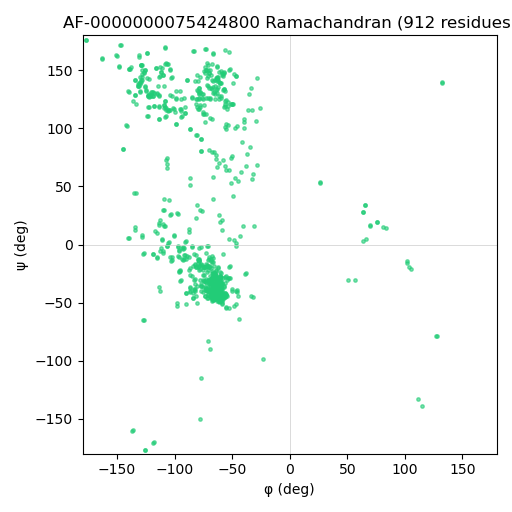TRP A C 1
ATOM 1781 O O . TRP A 1 218 ? -2.248 -12.789 3.758 1 91.06 218 TRP A O 1
ATOM 1791 N N . GLU A 1 219 ? -3.953 -11.773 2.869 1 92.62 219 GLU A N 1
ATOM 1792 C CA . GLU A 1 219 ? -4.297 -12.93 2.041 1 92.62 219 GLU A CA 1
ATOM 1793 C C . GLU A 1 219 ? -3.139 -13.32 1.129 1 92.62 219 GLU A C 1
ATOM 1795 O O . GLU A 1 219 ? -2.953 -14.5 0.82 1 92.62 219 GLU A O 1
ATOM 1800 N N . LEU A 1 220 ? -2.309 -12.367 0.769 1 92.06 220 LEU A N 1
ATOM 1801 C CA . LEU A 1 220 ? -1.201 -12.617 -0.146 1 92.06 220 LEU A CA 1
ATOM 1802 C C . LEU A 1 220 ? -0.135 -13.484 0.518 1 92.06 220 LEU A C 1
ATOM 1804 O O . LEU A 1 220 ? 0.695 -14.086 -0.165 1 92.06 220 LEU A O 1
ATOM 1808 N N . LEU A 1 221 ? -0.159 -13.547 1.849 1 93.56 221 LEU A N 1
ATOM 1809 C CA . LEU A 1 221 ? 0.87 -14.273 2.586 1 93.56 221 LEU A CA 1
ATOM 1810 C C . LEU A 1 221 ? 0.426 -15.703 2.875 1 93.56 221 LEU A C 1
ATOM 1812 O O . LEU A 1 221 ? 1.226 -16.531 3.324 1 93.56 221 LEU A O 1
ATOM 1816 N N . ILE A 1 222 ? -0.763 -16.016 2.502 1 95.81 222 ILE A N 1
ATOM 1817 C CA . ILE A 1 222 ? -1.385 -17.25 2.943 1 95.81 222 ILE A CA 1
ATOM 1818 C C . ILE A 1 222 ? -0.923 -18.406 2.055 1 95.81 222 ILE A C 1
ATOM 1820 O O . ILE A 1 222 ? -0.659 -19.516 2.543 1 95.81 222 ILE A O 1
ATOM 1824 N N . PRO A 1 223 ? -0.788 -18.156 0.783 1 96.62 223 PRO A N 1
ATOM 1825 C CA . PRO A 1 223 ? -0.432 -19.266 -0.101 1 96.62 223 PRO A CA 1
ATOM 1826 C C . PRO A 1 223 ? 0.832 -20 0.348 1 96.62 223 PRO A C 1
ATOM 1828 O O . PRO A 1 223 ? 0.845 -21.219 0.421 1 96.62 223 PRO A O 1
ATOM 1831 N N . ASN A 1 224 ? 1.849 -19.266 0.722 1 92.88 224 ASN A N 1
ATOM 1832 C CA . ASN A 1 224 ? 3.084 -19.906 1.158 1 92.88 224 ASN A CA 1
ATOM 1833 C C . ASN A 1 224 ? 2.871 -20.719 2.428 1 92.88 224 ASN A C 1
ATOM 1835 O O . ASN A 1 224 ? 3.445 -21.797 2.578 1 92.88 224 ASN A O 1
ATOM 1839 N N . ALA A 1 225 ? 2.117 -20.25 3.268 1 94.31 225 ALA A N 1
ATOM 1840 C CA . ALA A 1 225 ? 1.797 -20.953 4.504 1 94.31 225 ALA A CA 1
ATOM 1841 C C . ALA A 1 225 ? 1.073 -22.266 4.215 1 94.31 225 ALA A C 1
ATOM 1843 O O . ALA A 1 225 ? 1.385 -23.312 4.812 1 94.31 225 ALA A O 1
ATOM 1844 N N . ILE A 1 226 ? 0.195 -22.219 3.289 1 96.62 226 ILE A N 1
ATOM 1845 C CA . ILE A 1 226 ? -0.617 -23.391 2.955 1 96.62 226 ILE A CA 1
ATOM 1846 C C . ILE A 1 226 ? 0.245 -24.438 2.252 1 96.62 226 ILE A C 1
ATOM 1848 O O . ILE A 1 226 ? 0.118 -25.625 2.52 1 96.62 226 ILE A O 1
ATOM 1852 N N . ILE A 1 227 ? 1.118 -23.953 1.407 1 95.56 227 ILE A N 1
ATOM 1853 C CA . ILE A 1 227 ? 2.037 -24.875 0.745 1 95.56 227 ILE A CA 1
ATOM 1854 C C . ILE A 1 227 ? 2.863 -25.625 1.79 1 95.56 227 ILE A C 1
ATOM 1856 O O . ILE A 1 227 ? 2.979 -26.844 1.74 1 95.56 227 ILE A O 1
ATOM 1860 N N . LYS A 1 228 ? 3.314 -24.953 2.738 1 94.5 228 LYS A N 1
ATOM 1861 C CA . LYS A 1 228 ? 4.113 -25.547 3.801 1 94.5 228 LYS A CA 1
ATOM 1862 C C . LYS A 1 228 ? 3.277 -26.516 4.629 1 94.5 228 LYS A C 1
ATOM 1864 O O . LYS A 1 228 ? 3.732 -27.625 4.953 1 94.5 228 LYS A O 1
ATOM 1869 N N . LEU A 1 229 ? 2.07 -26.203 4.949 1 96.31 229 LEU A N 1
ATOM 1870 C CA . LEU A 1 229 ? 1.17 -27.016 5.766 1 96.31 229 LEU A CA 1
ATOM 1871 C C . LEU A 1 229 ? 0.98 -28.391 5.16 1 96.31 229 LEU A C 1
ATOM 1873 O O . LEU A 1 229 ? 0.939 -29.391 5.879 1 96.31 229 LEU A O 1
ATOM 1877 N N . PHE A 1 230 ? 0.952 -28.453 3.865 1 96.5 230 PHE A N 1
ATOM 1878 C CA . PHE A 1 230 ? 0.655 -29.719 3.205 1 96.5 230 PHE A CA 1
ATOM 1879 C C . PHE A 1 230 ? 1.939 -30.453 2.836 1 96.5 230 PHE A C 1
ATOM 1881 O O . PHE A 1 230 ? 1.971 -31.672 2.803 1 96.5 230 PHE A O 1
ATOM 1888 N N . GLN A 1 231 ? 2.955 -29.672 2.557 1 93.25 231 GLN A N 1
ATOM 1889 C CA . GLN A 1 231 ? 4.105 -30.312 1.932 1 93.25 231 GLN A CA 1
ATOM 1890 C C . GLN A 1 231 ? 5.223 -30.547 2.945 1 93.25 231 GLN A C 1
ATOM 1892 O O . GLN A 1 231 ? 6.16 -31.312 2.682 1 93.25 231 GLN A O 1
ATOM 1897 N N . ASP A 1 232 ? 5.113 -29.922 4.086 1 92.25 232 ASP A N 1
ATOM 1898 C CA . ASP A 1 232 ? 6.055 -30.188 5.168 1 92.25 232 ASP A CA 1
ATOM 1899 C C . ASP A 1 232 ? 5.5 -31.219 6.133 1 92.25 232 ASP A C 1
ATOM 1901 O O . ASP A 1 232 ? 4.539 -30.953 6.855 1 92.25 232 ASP A O 1
ATOM 1905 N N . GLU A 1 233 ? 6.145 -32.312 6.223 1 88.88 233 GLU A N 1
ATOM 1906 C CA . GLU A 1 233 ? 5.684 -33.406 7.043 1 88.88 233 GLU A CA 1
ATOM 1907 C C . GLU A 1 233 ? 5.672 -33.031 8.523 1 88.88 233 GLU A C 1
ATOM 1909 O O . GLU A 1 233 ? 4.844 -33.531 9.289 1 88.88 233 GLU A O 1
ATOM 1914 N N . GLY A 1 234 ? 6.461 -32.156 8.898 1 88.75 234 GLY A N 1
ATOM 1915 C CA . GLY A 1 234 ? 6.625 -31.797 10.297 1 88.75 234 GLY A CA 1
ATOM 1916 C C . GLY A 1 234 ? 5.504 -30.922 10.828 1 88.75 234 GLY A C 1
ATOM 1917 O O . GLY A 1 234 ? 5.441 -30.641 12.031 1 88.75 234 GLY A O 1
ATOM 1918 N N . VAL A 1 235 ? 4.52 -30.547 9.93 1 93.44 235 VAL A N 1
ATOM 1919 C CA . VAL A 1 235 ? 3.508 -29.609 10.43 1 93.44 235 VAL A CA 1
ATOM 1920 C C . VAL A 1 235 ? 2.115 -30.172 10.148 1 93.44 235 VAL A C 1
ATOM 1922 O O . VAL A 1 235 ? 1.109 -29.578 10.539 1 93.44 235 VAL A O 1
ATOM 1925 N N . ARG A 1 236 ? 1.918 -31.344 9.711 1 90.81 236 ARG A N 1
ATOM 1926 C CA . ARG A 1 236 ? 0.637 -31.891 9.281 1 90.81 236 ARG A CA 1
ATOM 1927 C C . ARG A 1 236 ? -0.224 -32.281 10.477 1 90.81 236 ARG A C 1
ATOM 1929 O O . ARG A 1 236 ? -1.437 -32.438 10.352 1 90.81 236 ARG A O 1
ATOM 1936 N N . ASP A 1 237 ? 0.427 -32.406 11.555 1 91.75 237 ASP A N 1
ATOM 1937 C CA . ASP A 1 237 ? -0.3 -32.781 12.766 1 91.75 237 ASP A CA 1
ATOM 1938 C C . ASP A 1 237 ? -1.175 -31.609 13.258 1 91.75 237 ASP A C 1
ATOM 1940 O O . ASP A 1 237 ? -1.938 -31.766 14.211 1 91.75 237 ASP A O 1
ATOM 1944 N N . ILE A 1 238 ? -1.089 -30.516 12.531 1 93.31 238 ILE A N 1
ATOM 1945 C CA . ILE A 1 238 ? -1.97 -29.391 12.836 1 93.31 238 ILE A CA 1
ATOM 1946 C C . ILE A 1 238 ? -3.41 -29.75 12.484 1 93.31 238 ILE A C 1
ATOM 1948 O O . ILE A 1 238 ? -4.352 -29.219 13.07 1 93.31 238 ILE A O 1
ATOM 1952 N N . PHE A 1 239 ? -3.504 -30.625 11.555 1 92.62 239 PHE A N 1
ATOM 1953 C CA . PHE A 1 239 ? -4.844 -31.109 11.242 1 92.62 239 PHE A CA 1
ATOM 1954 C C . PHE A 1 239 ? -5.414 -31.922 12.398 1 92.62 239 PHE A C 1
ATOM 1956 O O . PHE A 1 239 ? -4.699 -32.719 13.023 1 92.62 239 PHE A O 1
ATOM 1963 N N . LYS A 1 240 ? -6.676 -31.734 12.602 1 87.19 240 LYS A N 1
ATOM 1964 C CA . LYS A 1 240 ? -7.336 -32.438 13.695 1 87.19 240 LYS A CA 1
ATOM 1965 C C . LYS A 1 240 ? -7.316 -33.938 13.469 1 87.19 240 LYS A C 1
ATOM 1967 O O . LYS A 1 240 ? -7.117 -34.719 14.414 1 87.19 240 LYS A O 1
ATOM 1972 N N . ASN A 1 241 ? -7.57 -34.312 12.258 1 88.62 241 ASN A N 1
ATOM 1973 C CA . ASN A 1 241 ? -7.508 -35.719 11.852 1 88.62 241 ASN A CA 1
ATOM 1974 C C . ASN A 1 241 ? -6.348 -35.969 10.891 1 88.62 241 ASN A C 1
ATOM 1976 O O . ASN A 1 241 ? -5.98 -35.062 10.109 1 88.62 241 ASN A O 1
ATOM 1980 N N . PRO A 1 242 ? -5.836 -37.156 10.992 1 90.81 242 PRO A N 1
ATOM 1981 C CA . PRO A 1 242 ? -4.754 -37.469 10.055 1 90.81 242 PRO A CA 1
ATOM 1982 C C . PRO A 1 242 ? -5.188 -37.344 8.594 1 90.81 242 PRO A C 1
ATOM 1984 O O . PRO A 1 242 ? -6.32 -37.688 8.258 1 90.81 242 PRO A O 1
ATOM 1987 N N . LEU A 1 243 ? -4.277 -36.938 7.816 1 93.62 243 LEU A N 1
ATOM 1988 C CA . LEU A 1 243 ? -4.559 -36.781 6.391 1 93.62 243 LEU A CA 1
ATOM 1989 C C . LEU A 1 243 ? -4.664 -38.156 5.719 1 93.62 243 LEU A C 1
ATOM 1991 O O . LEU A 1 243 ? -3.99 -39.094 6.125 1 93.62 243 LEU A O 1
ATOM 1995 N N . PRO A 1 244 ? -5.441 -38.219 4.727 1 91.75 244 PRO A N 1
ATOM 1996 C CA . PRO A 1 244 ? -5.672 -39.5 4.066 1 91.75 244 PRO A CA 1
ATOM 1997 C C . PRO A 1 244 ? -4.477 -39.969 3.229 1 91.75 244 PRO A C 1
ATOM 1999 O O . PRO A 1 244 ? -4.383 -41.125 2.869 1 91.75 244 PRO A O 1
ATOM 2002 N N . TYR A 1 245 ? -3.609 -39.062 2.885 1 94 245 TYR A N 1
ATOM 2003 C CA . TYR A 1 245 ? -2.416 -39.375 2.111 1 94 245 TYR A CA 1
ATOM 2004 C C . TYR A 1 245 ? -1.172 -38.781 2.754 1 94 245 TYR A C 1
ATOM 2006 O O . TYR A 1 245 ? -1.269 -37.844 3.562 1 94 245 TYR A O 1
ATOM 2014 N N . ASN A 1 246 ? -0.046 -39.281 2.389 1 91.31 246 ASN A N 1
ATOM 2015 C CA . ASN A 1 246 ? 1.197 -38.844 3.008 1 91.31 246 ASN A CA 1
ATOM 2016 C C . ASN A 1 246 ? 1.801 -37.656 2.264 1 91.31 246 ASN A C 1
ATOM 2018 O O . ASN A 1 246 ? 2.336 -36.75 2.883 1 91.31 246 ASN A O 1
ATOM 2022 N N . ASP A 1 247 ? 1.75 -37.75 0.981 1 94.5 247 ASP A N 1
ATOM 2023 C CA . ASP A 1 247 ? 2.404 -36.719 0.17 1 94.5 247 ASP A CA 1
ATOM 2024 C C . ASP A 1 247 ? 1.382 -35.938 -0.644 1 94.5 247 ASP A C 1
ATOM 2026 O O . ASP A 1 247 ? 0.502 -36.531 -1.282 1 94.5 247 ASP A O 1
ATOM 2030 N N . TRP A 1 248 ? 1.54 -34.625 -0.513 1 96.31 248 TRP A N 1
ATOM 2031 C CA . TRP A 1 248 ? 0.592 -33.719 -1.176 1 96.31 248 TRP A CA 1
ATOM 2032 C C . TRP A 1 248 ? 1.318 -32.719 -2.055 1 96.31 248 TRP A C 1
ATOM 2034 O O . TRP A 1 248 ? 2.465 -32.344 -1.78 1 96.31 248 TRP A O 1
ATOM 2044 N N . LYS A 1 249 ? 0.689 -32.281 -3.115 1 95.31 249 LYS A N 1
ATOM 2045 C CA . LYS A 1 249 ? 1.175 -31.203 -3.967 1 95.31 249 LYS A CA 1
ATOM 2046 C C . LYS A 1 249 ? 0.038 -30.281 -4.367 1 95.31 249 LYS A C 1
ATOM 2048 O O . LYS A 1 249 ? -1.124 -30.688 -4.418 1 95.31 249 LYS A O 1
ATOM 2053 N N . ILE A 1 250 ? 0.408 -29.047 -4.59 1 95.94 250 ILE A N 1
ATOM 2054 C CA . ILE A 1 250 ? -0.564 -28.078 -5.07 1 95.94 250 ILE A CA 1
ATOM 2055 C C . ILE A 1 250 ? -0.939 -28.391 -6.516 1 95.94 250 ILE A C 1
ATOM 2057 O O . ILE A 1 250 ? -0.076 -28.734 -7.328 1 95.94 250 ILE A O 1
ATOM 2061 N N . TYR A 1 251 ? -2.176 -28.312 -6.793 1 95.44 251 TYR A N 1
ATOM 2062 C CA . TYR A 1 251 ? -2.648 -28.531 -8.156 1 95.44 251 TYR A CA 1
ATOM 2063 C C . TYR A 1 251 ? -2.207 -27.391 -9.07 1 95.44 251 TYR A C 1
ATOM 2065 O O . TYR A 1 251 ? -2.449 -26.219 -8.773 1 95.44 251 TYR A O 1
ATOM 2073 N N . GLU A 1 252 ? -1.575 -27.734 -10.109 1 90.38 252 GLU A N 1
ATOM 2074 C CA . GLU A 1 252 ? -1.215 -26.781 -11.148 1 90.38 252 GLU A CA 1
ATOM 2075 C C . GLU A 1 252 ? -2.104 -26.953 -12.383 1 90.38 252 GLU A C 1
ATOM 2077 O O . GLU A 1 252 ? -1.999 -27.938 -13.102 1 90.38 252 GLU A O 1
ATOM 2082 N N . PRO A 1 253 ? -2.836 -25.969 -12.602 1 90.06 253 PRO A N 1
ATOM 2083 C CA . PRO A 1 253 ? -3.723 -26.125 -13.758 1 90.06 253 PRO A CA 1
ATOM 2084 C C . PRO A 1 253 ? -2.963 -26.172 -15.086 1 90.06 253 PRO A C 1
ATOM 2086 O O . PRO A 1 253 ? -2.076 -25.344 -15.32 1 90.06 253 PRO A O 1
ATOM 2089 N N . PRO A 1 254 ? -3.266 -27.062 -15.914 1 81.88 254 PRO A N 1
ATOM 2090 C CA . PRO A 1 254 ? -2.553 -27.188 -17.188 1 81.88 254 PRO A CA 1
ATOM 2091 C C . PRO A 1 254 ? -2.676 -25.953 -18.078 1 81.88 254 PRO A C 1
ATOM 2093 O O . PRO A 1 254 ? -1.745 -25.625 -18.812 1 81.88 254 PRO A O 1
ATOM 2096 N N . ASN A 1 255 ? -3.789 -25.281 -17.984 1 79.25 255 ASN A N 1
ATOM 2097 C CA . ASN A 1 255 ? -4.012 -24.094 -18.797 1 79.25 255 ASN A CA 1
ATOM 2098 C C . ASN A 1 255 ? -3.996 -22.828 -17.953 1 79.25 255 ASN A C 1
ATOM 2100 O O . ASN A 1 255 ? -4.633 -21.828 -18.312 1 79.25 255 ASN A O 1
ATOM 2104 N N . GLY A 1 256 ? -3.246 -22.969 -16.953 1 85.25 256 GLY A N 1
ATOM 2105 C CA . GLY A 1 256 ? -3.221 -21.828 -16.047 1 85.25 256 GLY A CA 1
ATOM 2106 C C . GLY A 1 256 ? -2.244 -20.75 -16.484 1 85.25 256 GLY A C 1
ATOM 2107 O O . GLY A 1 256 ? -1.479 -20.938 -17.438 1 85.25 256 GLY A O 1
ATOM 2108 N N . SER A 1 257 ? -2.365 -19.609 -15.883 1 86.06 257 SER A N 1
ATOM 2109 C CA . SER A 1 257 ? -1.435 -18.5 -16.109 1 86.06 257 SER A CA 1
ATOM 2110 C C . SER A 1 257 ? -0.01 -18.891 -15.734 1 86.06 257 SER A C 1
ATOM 2112 O O . SER A 1 257 ? 0.203 -19.594 -14.734 1 86.06 257 SER A O 1
ATOM 2114 N N . LEU A 1 258 ? 0.89 -18.453 -16.578 1 87.75 258 LEU A N 1
ATOM 2115 C CA . LEU A 1 258 ? 2.287 -18.812 -16.359 1 87.75 258 LEU A CA 1
ATOM 2116 C C . LEU A 1 258 ? 2.906 -17.953 -15.258 1 87.75 258 LEU A C 1
ATOM 2118 O O . LEU A 1 258 ? 2.734 -16.734 -15.242 1 87.75 258 LEU A O 1
ATOM 2122 N N . SER A 1 259 ? 3.541 -18.562 -14.375 1 92.19 259 SER A N 1
ATOM 2123 C CA . SER A 1 259 ? 4.316 -17.891 -13.336 1 92.19 259 SER A CA 1
ATOM 2124 C C . SER A 1 259 ? 3.416 -17.094 -12.398 1 92.19 259 SER A C 1
ATOM 2126 O O . SER A 1 259 ? 3.758 -15.984 -12 1 92.19 259 SER A O 1
ATOM 2128 N N . VAL A 1 260 ? 2.223 -17.594 -12.164 1 93.94 260 VAL A N 1
ATOM 2129 C CA . VAL A 1 260 ? 1.243 -16.984 -11.273 1 93.94 260 VAL A CA 1
ATOM 2130 C C . VAL A 1 260 ? 0.911 -17.938 -10.125 1 93.94 260 VAL A C 1
ATOM 2132 O O . VAL A 1 260 ? 0.612 -19.109 -10.352 1 93.94 260 VAL A O 1
ATOM 2135 N N . LEU A 1 261 ? 1.033 -17.391 -8.984 1 95.44 261 LEU A N 1
ATOM 2136 C CA . LEU A 1 261 ? 0.701 -18.203 -7.812 1 95.44 261 LEU A CA 1
ATOM 2137 C C . LEU A 1 261 ? -0.788 -18.109 -7.496 1 95.44 261 LEU A C 1
ATOM 2139 O O . LEU A 1 261 ? -1.416 -19.109 -7.145 1 95.44 261 LEU A O 1
ATOM 2143 N N . ALA A 1 262 ? -1.226 -16.922 -7.648 1 95 262 ALA A N 1
ATOM 2144 C CA . ALA A 1 262 ? -2.613 -16.703 -7.25 1 95 262 ALA A CA 1
ATOM 2145 C C . ALA A 1 262 ? -3.271 -15.633 -8.117 1 95 262 ALA A C 1
ATOM 2147 O O . ALA A 1 262 ? -2.584 -14.797 -8.719 1 95 262 ALA A O 1
ATOM 2148 N N . THR A 1 263 ? -4.598 -15.75 -8.234 1 92.25 263 THR A N 1
ATOM 2149 C CA . THR A 1 263 ? -5.406 -14.734 -8.906 1 92.25 263 THR A CA 1
ATOM 2150 C C . THR A 1 263 ? -6.574 -14.305 -8.023 1 92.25 263 THR A C 1
ATOM 2152 O O . THR A 1 263 ? -7.012 -15.062 -7.148 1 92.25 263 THR A O 1
ATOM 2155 N N . ARG A 1 264 ? -6.996 -13.117 -8.273 1 90.44 264 ARG A N 1
ATOM 2156 C CA . ARG A 1 264 ? -8.141 -12.594 -7.535 1 90.44 264 ARG A CA 1
ATOM 2157 C C . ARG A 1 264 ? -9.391 -12.562 -8.414 1 90.44 264 ARG A C 1
ATOM 2159 O O . ARG A 1 264 ? -9.289 -12.445 -9.641 1 90.44 264 ARG A O 1
ATOM 2166 N N . SER A 1 265 ? -10.516 -12.602 -7.734 1 90.75 265 SER A N 1
ATOM 2167 C CA . SER A 1 265 ? -11.789 -12.586 -8.438 1 90.75 265 SER A CA 1
ATOM 2168 C C . SER A 1 265 ? -11.977 -11.289 -9.219 1 90.75 265 SER A C 1
ATOM 2170 O O . SER A 1 265 ? -11.531 -10.227 -8.781 1 90.75 265 SER A O 1
ATOM 2172 N N . THR A 1 266 ? -12.578 -11.406 -10.328 1 84.06 266 THR A N 1
ATOM 2173 C CA . THR A 1 266 ? -13.055 -10.297 -11.141 1 84.06 266 THR A CA 1
ATOM 2174 C C . THR A 1 266 ? -14.539 -10.453 -11.461 1 84.06 266 THR A C 1
ATOM 2176 O O . THR A 1 266 ? -15.188 -11.383 -10.977 1 84.06 266 THR A O 1
ATOM 2179 N N . SER A 1 267 ? -15.008 -9.516 -12.25 1 81.19 267 SER A N 1
ATOM 2180 C CA . SER A 1 267 ? -16.406 -9.586 -12.617 1 81.19 267 SER A CA 1
ATOM 2181 C C . SER A 1 267 ? -16.703 -10.828 -13.461 1 81.19 267 SER A C 1
ATOM 2183 O O . SER A 1 267 ? -17.797 -11.391 -13.391 1 81.19 267 SER A O 1
ATOM 2185 N N . ASP A 1 268 ? -15.703 -11.258 -14.18 1 84.81 268 ASP A N 1
ATOM 2186 C CA . ASP A 1 268 ? -15.93 -12.336 -15.133 1 84.81 268 ASP A CA 1
ATOM 2187 C C . ASP A 1 268 ? -15.336 -13.648 -14.641 1 84.81 268 ASP A C 1
ATOM 2189 O O . ASP A 1 268 ? -15.461 -14.68 -15.297 1 84.81 268 ASP A O 1
ATOM 2193 N N . TYR A 1 269 ? -14.742 -13.656 -13.578 1 90.81 269 TYR A N 1
ATOM 2194 C CA . TYR A 1 269 ? -14.117 -14.859 -13.031 1 90.81 269 TYR A CA 1
ATOM 2195 C C . TYR A 1 269 ? -14.281 -14.914 -11.523 1 90.81 269 TYR A C 1
ATOM 2197 O O . TYR A 1 269 ? -13.531 -14.281 -10.781 1 90.81 269 TYR A O 1
ATOM 2205 N N . THR A 1 270 ? -15.211 -15.742 -11.141 1 94.81 270 THR A N 1
ATOM 2206 C CA . THR A 1 270 ? -15.586 -15.859 -9.734 1 94.81 270 THR A CA 1
ATOM 2207 C C . THR A 1 270 ? -15.32 -17.266 -9.219 1 94.81 270 THR A C 1
ATOM 2209 O O . THR A 1 270 ? -14.688 -18.078 -9.898 1 94.81 270 THR A O 1
ATOM 2212 N N . LEU A 1 271 ? -15.773 -17.594 -8.055 1 97.06 271 LEU A N 1
ATOM 2213 C CA . LEU A 1 271 ? -15.484 -18.875 -7.422 1 97.06 271 LEU A CA 1
ATOM 2214 C C . LEU A 1 271 ? -15.992 -20.031 -8.273 1 97.06 271 LEU A C 1
ATOM 2216 O O . LEU A 1 271 ? -15.273 -21.016 -8.477 1 97.06 271 LEU A O 1
ATOM 2220 N N . PRO A 1 272 ? -17.172 -19.922 -8.836 1 97 272 PRO A N 1
ATOM 2221 C CA . PRO A 1 272 ? -17.609 -21.031 -9.703 1 97 272 PRO A CA 1
ATOM 2222 C C . PRO A 1 272 ? -16.656 -21.25 -10.883 1 97 272 PRO A C 1
ATOM 2224 O O . PRO A 1 272 ? -16.391 -22.391 -11.25 1 97 272 PRO A O 1
ATOM 2227 N N . ASN A 1 273 ? -16.156 -20.188 -11.414 1 95.19 273 ASN A N 1
ATOM 2228 C CA . ASN A 1 273 ? -15.234 -20.312 -12.531 1 95.19 273 ASN A CA 1
ATOM 2229 C C . ASN A 1 273 ? -13.953 -21.031 -12.117 1 95.19 273 ASN A C 1
ATOM 2231 O O . ASN A 1 273 ? -13.469 -21.906 -12.836 1 95.19 273 ASN A O 1
ATOM 2235 N N . PHE A 1 274 ? -13.508 -20.719 -10.969 1 96.69 274 PHE A N 1
ATOM 2236 C CA . PHE A 1 274 ? -12.289 -21.344 -10.469 1 96.69 274 PHE A CA 1
ATOM 2237 C C . PHE A 1 274 ? -12.508 -22.828 -10.219 1 96.69 274 PHE A C 1
ATOM 2239 O O . PHE A 1 274 ? -11.648 -23.656 -10.562 1 96.69 274 PHE A O 1
ATOM 2246 N N . LEU A 1 275 ? -13.594 -23.156 -9.648 1 97.5 275 LEU A N 1
ATOM 2247 C CA . LEU A 1 275 ? -13.883 -24.547 -9.32 1 97.5 275 LEU A CA 1
ATOM 2248 C C . LEU A 1 275 ? -14.047 -25.391 -10.586 1 97.5 275 LEU A C 1
ATOM 2250 O O . LEU A 1 275 ? -13.742 -26.578 -10.578 1 97.5 275 LEU A O 1
ATOM 2254 N N . GLU A 1 276 ? -14.484 -24.703 -11.586 1 95.5 276 GLU A N 1
ATOM 2255 C CA . GLU A 1 276 ? -14.688 -25.406 -12.852 1 95.5 276 GLU A CA 1
ATOM 2256 C C . GLU A 1 276 ? -13.391 -25.5 -13.648 1 95.5 276 GLU A C 1
ATOM 2258 O O . GLU A 1 276 ? -13.039 -26.562 -14.164 1 95.5 276 GLU A O 1
ATOM 2263 N N . ASN A 1 277 ? -12.727 -24.375 -13.695 1 92.69 277 ASN A N 1
ATOM 2264 C CA . ASN A 1 277 ? -11.5 -24.266 -14.477 1 92.69 277 ASN A CA 1
ATOM 2265 C C . ASN A 1 277 ? -10.484 -23.344 -13.812 1 92.69 277 ASN A C 1
ATOM 2267 O O . ASN A 1 277 ? -10.344 -22.188 -14.203 1 92.69 277 ASN A O 1
ATOM 2271 N N . PRO A 1 278 ? -9.766 -23.922 -12.859 1 93.94 278 PRO A N 1
ATOM 2272 C CA . PRO A 1 278 ? -8.773 -23.062 -12.195 1 93.94 278 PRO A CA 1
ATOM 2273 C C . PRO A 1 278 ? -7.73 -22.516 -13.164 1 93.94 278 PRO A C 1
ATOM 2275 O O . PRO A 1 278 ? -7.246 -23.25 -14.031 1 93.94 278 PRO A O 1
ATOM 2278 N N . VAL A 1 279 ? -7.363 -21.203 -12.984 1 91.56 279 VAL A N 1
ATOM 2279 C CA . VAL A 1 279 ? -6.383 -20.578 -13.859 1 91.56 279 VAL A CA 1
ATOM 2280 C C . VAL A 1 279 ? -5.09 -20.328 -13.094 1 91.56 279 VAL A C 1
ATOM 2282 O O . VAL A 1 279 ? -4.105 -19.844 -13.664 1 91.56 279 VAL A O 1
ATOM 2285 N N . SER A 1 280 ? -5.086 -20.547 -11.852 1 95.12 280 SER A N 1
ATOM 2286 C CA . SER A 1 280 ? -3.926 -20.406 -10.977 1 95.12 280 SER A CA 1
ATOM 2287 C C . SER A 1 280 ? -4.008 -21.375 -9.805 1 95.12 280 SER A C 1
ATOM 2289 O O . SER A 1 280 ? -5.082 -21.891 -9.492 1 95.12 280 SER A O 1
ATOM 2291 N N . PRO A 1 281 ? -2.945 -21.578 -9.211 1 96.75 281 PRO A N 1
ATOM 2292 C CA . PRO A 1 281 ? -2.963 -22.5 -8.062 1 96.75 281 PRO A CA 1
ATOM 2293 C C . PRO A 1 281 ? -3.824 -21.984 -6.91 1 96.75 281 PRO A C 1
ATOM 2295 O O . PRO A 1 281 ? -4.535 -22.766 -6.273 1 96.75 281 PRO A O 1
ATOM 2298 N N . PHE A 1 282 ? -3.75 -20.766 -6.625 1 97.69 282 PHE A N 1
ATOM 2299 C CA . PHE A 1 282 ? -4.551 -20.156 -5.566 1 97.69 282 PHE A CA 1
ATOM 2300 C C . PHE A 1 282 ? -5.512 -19.125 -6.141 1 97.69 282 PHE A C 1
ATOM 2302 O O . PHE A 1 282 ? -5.234 -18.516 -7.176 1 97.69 282 PHE A O 1
ATOM 2309 N N . PHE A 1 283 ? -6.609 -18.984 -5.395 1 96.81 283 PHE A N 1
ATOM 2310 C CA . PHE A 1 283 ? -7.648 -18.062 -5.836 1 96.81 283 PHE A CA 1
ATOM 2311 C C . PHE A 1 283 ? -8.227 -17.297 -4.656 1 96.81 283 PHE A C 1
ATOM 2313 O O . PHE A 1 283 ? -8.516 -17.875 -3.607 1 96.81 283 PHE A O 1
ATOM 2320 N N . TYR A 1 284 ? -8.328 -15.977 -4.848 1 95.25 284 TYR A N 1
ATOM 2321 C CA . TYR A 1 284 ? -9.008 -15.117 -3.881 1 95.25 284 TYR A CA 1
ATOM 2322 C C . TYR A 1 284 ? -10.43 -14.812 -4.328 1 95.25 284 TYR A C 1
ATOM 2324 O O . TYR A 1 284 ? -10.648 -13.906 -5.141 1 95.25 284 TYR A O 1
ATOM 2332 N N . PRO A 1 285 ? -11.352 -15.422 -3.758 1 95.56 285 PRO A N 1
ATOM 2333 C CA . PRO A 1 285 ? -12.734 -15.258 -4.211 1 95.56 285 PRO A CA 1
ATOM 2334 C C . PRO A 1 285 ? -13.32 -13.906 -3.826 1 95.56 285 PRO A C 1
ATOM 2336 O O . PRO A 1 285 ? -12.711 -13.156 -3.062 1 95.56 285 PRO A O 1
ATOM 2339 N N . GLU A 1 286 ? -14.477 -13.641 -4.43 1 90.62 286 GLU A N 1
ATOM 2340 C CA . GLU A 1 286 ? -15.234 -12.461 -4.016 1 90.62 286 GLU A CA 1
ATOM 2341 C C . GLU A 1 286 ? -15.68 -12.57 -2.561 1 90.62 286 GLU A C 1
ATOM 2343 O O . GLU A 1 286 ? -15.914 -13.672 -2.059 1 90.62 286 GLU A O 1
ATOM 2348 N N . ASN A 1 287 ? -15.867 -11.531 -1.936 1 83.19 287 ASN A N 1
ATOM 2349 C CA . ASN A 1 287 ? -16.109 -11.477 -0.497 1 83.19 287 ASN A CA 1
ATOM 2350 C C . ASN A 1 287 ? -17.344 -12.281 -0.106 1 83.19 287 ASN A C 1
ATOM 2352 O O . ASN A 1 287 ? -17.359 -12.938 0.938 1 83.19 287 ASN A O 1
ATOM 2356 N N . VAL A 1 288 ? -18.281 -12.297 -0.934 1 87.81 288 VAL A N 1
ATOM 2357 C CA . VAL A 1 288 ? -19.562 -12.906 -0.602 1 87.81 288 VAL A CA 1
ATOM 2358 C C . VAL A 1 288 ? -19.469 -14.422 -0.74 1 87.81 288 VAL A C 1
ATOM 2360 O O . VAL A 1 288 ? -20.359 -15.156 -0.276 1 87.81 288 VAL A O 1
ATOM 2363 N N . ALA A 1 289 ? -18.438 -14.922 -1.364 1 92.12 289 ALA A N 1
ATOM 2364 C CA . ALA A 1 289 ? -18.312 -16.359 -1.631 1 92.12 289 ALA A CA 1
ATOM 2365 C C . ALA A 1 289 ? -18.078 -17.141 -0.339 1 92.12 289 ALA A C 1
ATOM 2367 O O . ALA A 1 289 ? -18.469 -18.297 -0.227 1 92.12 289 ALA A O 1
ATOM 2368 N N . GLY A 1 290 ? -17.359 -16.484 0.611 1 90.12 290 GLY A N 1
ATOM 2369 C CA . GLY A 1 290 ? -17.109 -17.156 1.877 1 90.12 290 GLY A CA 1
ATOM 2370 C C . GLY A 1 290 ? -15.641 -17.188 2.254 1 90.12 290 GLY A C 1
ATOM 2371 O O . GLY A 1 290 ? -15.164 -16.328 2.998 1 90.12 290 GLY A O 1
ATOM 2372 N N . PRO A 1 291 ? -14.93 -18.156 1.572 1 94.5 291 PRO A N 1
ATOM 2373 C CA . PRO A 1 291 ? -13.516 -18.25 1.935 1 94.5 291 PRO A CA 1
ATOM 2374 C C . PRO A 1 291 ? -12.688 -17.078 1.425 1 94.5 291 PRO A C 1
ATOM 2376 O O . PRO A 1 291 ? -13.055 -16.438 0.428 1 94.5 291 PRO A O 1
ATOM 2379 N N . ASP A 1 292 ? -11.562 -16.844 2.125 1 93.81 292 ASP A N 1
ATOM 2380 C CA . ASP A 1 292 ? -10.648 -15.781 1.7 1 93.81 292 ASP A CA 1
ATOM 2381 C C . ASP A 1 292 ? -9.711 -16.281 0.6 1 93.81 292 ASP A C 1
ATOM 2383 O O . ASP A 1 292 ? -9.367 -15.523 -0.312 1 93.81 292 ASP A O 1
ATOM 2387 N N . VAL A 1 293 ? -9.266 -17.484 0.732 1 96.94 293 VAL A N 1
ATOM 2388 C CA . VAL A 1 293 ? -8.359 -18.109 -0.223 1 96.94 293 VAL A CA 1
ATOM 2389 C C . VAL A 1 293 ? -8.828 -19.516 -0.538 1 96.94 293 VAL A C 1
ATOM 2391 O O . VAL A 1 293 ? -9.305 -20.234 0.35 1 96.94 293 VAL A O 1
ATOM 2394 N N . VAL A 1 294 ? -8.703 -19.906 -1.787 1 98.38 294 VAL A N 1
ATOM 2395 C CA . VAL A 1 294 ? -9.07 -21.25 -2.227 1 98.38 294 VAL A CA 1
ATOM 2396 C C . VAL A 1 294 ? -7.926 -21.859 -3.039 1 98.38 294 VAL A C 1
ATOM 2398 O O . VAL A 1 294 ? -7.262 -21.156 -3.805 1 98.38 294 VAL A O 1
ATOM 2401 N N . THR A 1 295 ? -7.668 -23.062 -2.822 1 98.5 295 THR A N 1
ATOM 2402 C CA . THR A 1 295 ? -6.711 -23.812 -3.635 1 98.5 295 THR A CA 1
ATOM 2403 C C . THR A 1 295 ? -7.125 -25.266 -3.766 1 98.5 295 THR A C 1
ATOM 2405 O O . THR A 1 295 ? -8.148 -25.688 -3.207 1 98.5 295 THR A O 1
ATOM 2408 N N . VAL A 1 296 ? -6.449 -26 -4.594 1 98.12 296 VAL A N 1
ATOM 2409 C CA . VAL A 1 296 ? -6.684 -27.422 -4.805 1 98.12 296 VAL A CA 1
ATOM 2410 C C . VAL A 1 296 ? -5.402 -28.203 -4.527 1 98.12 296 VAL A C 1
ATOM 2412 O O . VAL A 1 296 ? -4.328 -27.844 -5.02 1 98.12 296 VAL A O 1
ATOM 2415 N N . MET A 1 297 ? -5.578 -29.172 -3.705 1 97.56 297 MET A N 1
ATOM 2416 C CA . MET A 1 297 ? -4.457 -30.062 -3.398 1 97.56 297 MET A CA 1
ATOM 2417 C C . MET A 1 297 ? -4.684 -31.453 -3.99 1 97.56 297 MET A C 1
ATOM 2419 O O . MET A 1 297 ? -5.812 -31.938 -4.035 1 97.56 297 MET A O 1
ATOM 2423 N N . CYS A 1 298 ? -3.555 -32 -4.367 1 97.38 298 CYS A N 1
ATOM 2424 C CA . CYS A 1 298 ? -3.584 -33.375 -4.91 1 97.38 298 CYS A CA 1
ATOM 2425 C C . CYS A 1 298 ? -2.549 -34.25 -4.227 1 97.38 298 CYS A C 1
ATOM 2427 O O . CYS A 1 298 ? -1.402 -33.844 -4.035 1 97.38 298 CYS A O 1
ATOM 2429 N N . PRO A 1 299 ? -3.045 -35.469 -3.797 1 96.12 299 PRO A N 1
ATOM 2430 C CA . PRO A 1 299 ? -1.994 -36.438 -3.42 1 96.12 299 PRO A CA 1
ATOM 2431 C C . PRO A 1 299 ? -1.024 -36.719 -4.562 1 96.12 299 PRO A C 1
ATOM 2433 O O . PRO A 1 299 ? -1.434 -36.781 -5.727 1 96.12 299 PRO A O 1
ATOM 2436 N N . VAL A 1 300 ? 0.197 -36.906 -4.047 1 93.56 300 VAL A N 1
ATOM 2437 C CA . VAL A 1 300 ? 1.202 -37.219 -5.055 1 93.56 300 VAL A CA 1
ATOM 2438 C C . VAL A 1 300 ? 0.855 -38.562 -5.734 1 93.56 300 VAL A C 1
ATOM 2440 O O . VAL A 1 300 ? 0.51 -39.531 -5.066 1 93.56 300 VAL A O 1
ATOM 2443 N N . ASP A 1 301 ? 0.819 -38.719 -7.031 1 88.44 301 ASP A N 1
ATOM 2444 C CA . ASP A 1 301 ? 0.596 -39.906 -7.852 1 88.44 301 ASP A CA 1
ATOM 2445 C C . ASP A 1 301 ? -0.878 -40.281 -7.852 1 88.44 301 ASP A C 1
ATOM 2447 O O . ASP A 1 301 ? -1.205 -41.469 -7.859 1 88.44 301 ASP A O 1
ATOM 2451 N N . SER A 1 302 ? -1.688 -39.375 -7.516 1 91.69 302 SER A N 1
ATOM 2452 C CA . SER A 1 302 ? -3.131 -39.594 -7.578 1 91.69 302 SER A CA 1
ATOM 2453 C C . SER A 1 302 ? -3.812 -38.5 -8.391 1 91.69 302 SER A C 1
ATOM 2455 O O . SER A 1 302 ? -3.352 -37.375 -8.414 1 91.69 302 SER A O 1
ATOM 2457 N N . ASP A 1 303 ? -4.875 -38.844 -9.055 1 91.19 303 ASP A N 1
ATOM 2458 C CA . ASP A 1 303 ? -5.637 -37.875 -9.828 1 91.19 303 ASP A CA 1
ATOM 2459 C C . ASP A 1 303 ? -6.738 -37.25 -8.984 1 91.19 303 ASP A C 1
ATOM 2461 O O . ASP A 1 303 ? -7.523 -36.438 -9.477 1 91.19 303 ASP A O 1
ATOM 2465 N N . LYS A 1 304 ? -6.754 -37.656 -7.766 1 95.81 304 LYS A N 1
ATOM 2466 C CA . LYS A 1 304 ? -7.77 -37.094 -6.875 1 95.81 304 LYS A CA 1
ATOM 2467 C C . LYS A 1 304 ? -7.488 -35.625 -6.566 1 95.81 304 LYS A C 1
ATOM 2469 O O . LYS A 1 304 ? -6.328 -35.219 -6.523 1 95.81 304 LYS A O 1
ATOM 2474 N N . LYS A 1 305 ? -8.547 -34.906 -6.391 1 97.06 305 LYS A N 1
ATOM 2475 C CA . LYS A 1 305 ? -8.461 -33.469 -6.105 1 97.06 305 LYS A CA 1
ATOM 2476 C C . LYS A 1 305 ? -9.203 -33.125 -4.82 1 97.06 305 LYS A C 1
ATOM 2478 O O . LYS A 1 305 ? -10.352 -33.562 -4.629 1 97.06 305 LYS A O 1
ATOM 2483 N N . TYR A 1 306 ? -8.586 -32.406 -4.027 1 97.94 306 TYR A N 1
ATOM 2484 C CA . TYR A 1 306 ? -9.188 -31.984 -2.773 1 97.94 306 TYR A CA 1
ATOM 2485 C C . TYR A 1 306 ? -9.242 -30.453 -2.691 1 97.94 306 TYR A C 1
ATOM 2487 O O . TYR A 1 306 ? -8.234 -29.781 -2.9 1 97.94 306 TYR A O 1
ATOM 2495 N N . LEU A 1 307 ? -10.43 -30 -2.404 1 98.06 307 LEU A N 1
ATOM 2496 C CA . LEU A 1 307 ? -10.633 -28.562 -2.281 1 98.06 307 LEU A CA 1
ATOM 2497 C C . LEU A 1 307 ? -10.172 -28.062 -0.917 1 98.06 307 LEU A C 1
ATOM 2499 O O . LEU A 1 307 ? -10.453 -28.688 0.108 1 98.06 307 LEU A O 1
ATOM 2503 N N . VAL A 1 308 ? -9.398 -26.953 -0.934 1 98.25 308 VAL A N 1
ATOM 2504 C CA . VAL A 1 308 ? -8.945 -26.344 0.311 1 98.25 308 VAL A CA 1
ATOM 2505 C C . VAL A 1 308 ? -9.578 -24.969 0.474 1 98.25 308 VAL A C 1
ATOM 2507 O O . VAL A 1 308 ? -9.375 -24.078 -0.354 1 98.25 308 VAL A O 1
ATOM 2510 N N . LEU A 1 309 ? -10.344 -24.812 1.518 1 97 309 LEU A N 1
ATOM 2511 C CA . LEU A 1 309 ? -11.016 -23.547 1.85 1 97 309 LEU A CA 1
ATOM 2512 C C . LEU A 1 309 ? -10.367 -22.891 3.059 1 97 309 LEU A C 1
ATOM 2514 O O . LEU A 1 309 ? -10.297 -23.484 4.137 1 97 309 LEU A O 1
ATOM 2518 N N . ILE A 1 310 ? -9.922 -21.625 2.869 1 96.62 310 ILE A N 1
ATOM 2519 C CA . ILE A 1 310 ? -9.125 -21 3.916 1 96.62 310 ILE A CA 1
ATOM 2520 C C . ILE A 1 310 ? -9.789 -19.688 4.352 1 96.62 310 ILE A C 1
ATOM 2522 O O . ILE A 1 310 ? -10.156 -18.859 3.514 1 96.62 310 ILE A O 1
ATOM 2526 N N . GLN A 1 311 ? -9.984 -19.531 5.574 1 92.19 311 GLN A N 1
ATOM 2527 C CA . GLN A 1 311 ? -10.336 -18.25 6.199 1 92.19 311 GLN A CA 1
ATOM 2528 C C . GLN A 1 311 ? -9.172 -17.703 7.023 1 92.19 311 GLN A C 1
ATOM 2530 O O . GLN A 1 311 ? -8.672 -18.391 7.922 1 92.19 311 GLN A O 1
ATOM 2535 N N . ALA A 1 312 ? -8.711 -16.547 6.668 1 90.44 312 ALA A N 1
ATOM 2536 C CA . ALA A 1 312 ? -7.59 -15.922 7.367 1 90.44 312 ALA A CA 1
ATOM 2537 C C . ALA A 1 312 ? -7.973 -14.562 7.934 1 90.44 312 ALA A C 1
ATOM 2539 O O . ALA A 1 312 ? -8.469 -13.695 7.207 1 90.44 312 ALA A O 1
ATOM 2540 N N . LYS A 1 313 ? -7.719 -14.359 9.195 1 83.38 313 LYS A N 1
ATOM 2541 C CA . LYS A 1 313 ? -8.047 -13.102 9.859 1 83.38 313 LYS A CA 1
ATOM 2542 C C . LYS A 1 313 ? -6.785 -12.414 10.391 1 83.38 313 LYS A C 1
ATOM 2544 O O . LYS A 1 313 ? -5.996 -13.023 11.117 1 83.38 313 LYS A O 1
ATOM 2549 N N . PHE A 1 314 ? -6.688 -11.172 10.078 1 83.19 314 PHE A N 1
ATOM 2550 C CA . PHE A 1 314 ? -5.527 -10.422 10.539 1 83.19 314 PHE A CA 1
ATOM 2551 C C . PHE A 1 314 ? -5.867 -9.625 11.797 1 83.19 314 PHE A C 1
ATOM 2553 O O . PHE A 1 314 ? -5.055 -9.547 12.719 1 83.19 314 PHE A O 1
ATOM 2560 N N . ARG A 1 315 ? -6.91 -8.852 11.75 1 73.31 315 ARG A N 1
ATOM 2561 C CA . ARG A 1 315 ? -7.348 -8.062 12.898 1 73.31 315 ARG A CA 1
ATOM 2562 C C . ARG A 1 315 ? -8.672 -8.586 13.453 1 73.31 315 ARG A C 1
ATOM 2564 O O . ARG A 1 315 ? -9.391 -9.312 12.766 1 73.31 315 ARG A O 1
ATOM 2571 N N . LEU A 1 316 ? -8.891 -8.367 14.836 1 58.41 316 LEU A N 1
ATOM 2572 C CA . LEU A 1 316 ? -10.039 -8.898 15.562 1 58.41 316 LEU A CA 1
ATOM 2573 C C . LEU A 1 316 ? -11.344 -8.297 15.031 1 58.41 316 LEU A C 1
ATOM 2575 O O . LEU A 1 316 ? -11.516 -7.078 15.039 1 58.41 316 LEU A O 1
ATOM 2579 N N . LYS A 1 317 ? -11.82 -8.633 13.938 1 55.03 317 LYS A N 1
ATOM 2580 C CA . LYS A 1 317 ? -13.18 -8.102 13.82 1 55.03 317 LYS A CA 1
ATOM 2581 C C . LYS A 1 317 ? -14.172 -8.945 14.617 1 55.03 317 LYS A C 1
ATOM 2583 O O . LYS A 1 317 ? -13.781 -9.922 15.266 1 55.03 317 LYS A O 1
ATOM 2588 N N . ASN A 1 318 ? -15.523 -8.836 13.883 1 51.91 318 ASN A N 1
ATOM 2589 C CA . ASN A 1 318 ? -16.812 -9.289 14.391 1 51.91 318 ASN A CA 1
ATOM 2590 C C . ASN A 1 318 ? -16.859 -10.805 14.555 1 51.91 318 ASN A C 1
ATOM 2592 O O . ASN A 1 318 ? -16.25 -11.539 13.773 1 51.91 318 ASN A O 1
ATOM 2596 N N . LYS A 1 319 ? -17.188 -11.086 15.711 1 53.44 319 LYS A N 1
ATOM 2597 C CA . LYS A 1 319 ? -17.516 -12.422 16.219 1 53.44 319 LYS A CA 1
ATOM 2598 C C . LYS A 1 319 ? -18.406 -13.18 15.234 1 53.44 319 LYS A C 1
ATOM 2600 O O . LYS A 1 319 ? -18.969 -14.227 15.578 1 53.44 319 LYS A O 1
ATOM 2605 N N . GLY A 1 320 ? -18.594 -12.562 14.008 1 54.34 320 GLY A N 1
ATOM 2606 C CA . GLY A 1 320 ? -19.469 -13.438 13.258 1 54.34 320 GLY A CA 1
ATOM 2607 C C . GLY A 1 320 ? -18.938 -14.844 13.109 1 54.34 320 GLY A C 1
ATOM 2608 O O . GLY A 1 320 ? -17.797 -15.125 13.484 1 54.34 320 GLY A O 1
ATOM 2609 N N . ASP A 1 321 ? -19.781 -15.727 12.672 1 60.25 321 ASP A N 1
ATOM 2610 C CA . ASP A 1 321 ? -19.5 -17.156 12.586 1 60.25 321 ASP A CA 1
ATOM 2611 C C . ASP A 1 321 ? -18.484 -17.453 11.5 1 60.25 321 ASP A C 1
ATOM 2613 O O . ASP A 1 321 ? -18.828 -17.578 10.32 1 60.25 321 ASP A O 1
ATOM 2617 N N . VAL A 1 322 ? -17.172 -17.281 11.773 1 65.62 322 VAL A N 1
ATOM 2618 C CA . VAL A 1 322 ? -16.031 -17.531 10.891 1 65.62 322 VAL A CA 1
ATOM 2619 C C . VAL A 1 322 ? -16.109 -18.953 10.344 1 65.62 322 VAL A C 1
ATOM 2621 O O . VAL A 1 322 ? -15.57 -19.25 9.273 1 65.62 322 VAL A O 1
ATOM 2624 N N . LEU A 1 323 ? -16.875 -19.75 11.023 1 71.62 323 LEU A N 1
ATOM 2625 C CA . LEU A 1 323 ? -16.953 -21.141 10.617 1 71.62 323 LEU A CA 1
ATOM 2626 C C . LEU A 1 323 ? -17.797 -21.297 9.352 1 71.62 323 LEU A C 1
ATOM 2628 O O . LEU A 1 323 ? -17.656 -22.266 8.617 1 71.62 323 LEU A O 1
ATOM 2632 N N . LEU A 1 324 ? -18.578 -20.234 9.172 1 74.94 324 LEU A N 1
ATOM 2633 C CA . LEU A 1 324 ? -19.5 -20.312 8.047 1 74.94 324 LEU A CA 1
ATOM 2634 C C . LEU A 1 324 ? -18.781 -20.031 6.734 1 74.94 324 LEU A C 1
ATOM 2636 O O . LEU A 1 324 ? -19.25 -20.438 5.668 1 74.94 324 LEU A O 1
ATOM 2640 N N . THR A 1 325 ? -17.578 -19.484 6.879 1 85.69 325 THR A N 1
ATOM 2641 C CA . THR A 1 325 ? -16.922 -19 5.664 1 85.69 325 THR A CA 1
ATOM 2642 C C . THR A 1 325 ? -16.234 -20.156 4.934 1 85.69 325 THR A C 1
ATOM 2644 O O . THR A 1 325 ? -15.906 -20.031 3.752 1 85.69 325 THR A O 1
ATOM 2647 N N . THR A 1 326 ? -16.031 -21.234 5.617 1 89.94 326 THR A N 1
ATOM 2648 C CA . THR A 1 326 ? -15.367 -22.359 4.969 1 89.94 326 THR A CA 1
ATOM 2649 C C . THR A 1 326 ? -16.344 -23.516 4.773 1 89.94 326 THR A C 1
ATOM 2651 O O . THR A 1 326 ? -15.93 -24.625 4.43 1 89.94 326 THR A O 1
ATOM 2654 N N . ASP A 1 327 ? -17.578 -23.297 5.113 1 88.88 327 ASP A N 1
ATOM 2655 C CA . ASP A 1 327 ? -18.625 -24.281 4.871 1 88.88 327 ASP A CA 1
ATOM 2656 C C . ASP A 1 327 ? -19.344 -24.016 3.549 1 88.88 327 ASP A C 1
ATOM 2658 O O . ASP A 1 327 ? -20.141 -23.078 3.445 1 88.88 327 ASP A O 1
ATOM 2662 N N . PRO A 1 328 ? -19.062 -24.938 2.623 1 92 328 PRO A N 1
ATOM 2663 C CA . PRO A 1 328 ? -19.672 -24.688 1.313 1 92 328 PRO A CA 1
ATOM 2664 C C . PRO A 1 328 ? -21.188 -24.531 1.392 1 92 328 PRO A C 1
ATOM 2666 O O . PRO A 1 328 ? -21.781 -23.828 0.57 1 92 328 PRO A O 1
ATOM 2669 N N . LYS A 1 329 ? -21.859 -25.125 2.359 1 89.44 329 LYS A N 1
ATOM 2670 C CA . LYS A 1 329 ? -23.297 -25.047 2.514 1 89.44 329 LYS A CA 1
ATOM 2671 C C . LYS A 1 329 ? -23.734 -23.641 2.898 1 89.44 329 LYS A C 1
ATOM 2673 O O . LYS A 1 329 ? -24.922 -23.312 2.807 1 89.44 329 LYS A O 1
ATOM 2678 N N . LYS A 1 330 ? -22.812 -22.922 3.268 1 89.19 330 LYS A N 1
ATOM 2679 C CA . LYS A 1 330 ? -23.125 -21.578 3.74 1 89.19 330 LYS A CA 1
ATOM 2680 C C . LYS A 1 330 ? -22.531 -20.516 2.828 1 89.19 330 LYS A C 1
ATOM 2682 O O . LYS A 1 330 ? -22.469 -19.328 3.191 1 89.19 330 LYS A O 1
ATOM 2687 N N . PHE A 1 331 ? -22.031 -20.875 1.706 1 92.75 331 PHE A N 1
ATOM 2688 C CA . PHE A 1 331 ? -21.531 -19.922 0.729 1 92.75 331 PHE A CA 1
ATOM 2689 C C . PHE A 1 331 ? -22.656 -19 0.242 1 92.75 331 PHE A C 1
ATOM 2691 O O . PHE A 1 331 ? -23.797 -19.438 0.111 1 92.75 331 PHE A O 1
ATOM 2698 N N . TYR A 1 332 ? -22.359 -17.797 0.049 1 92.25 332 TYR A N 1
ATOM 2699 C CA . TYR A 1 332 ? -23.266 -16.797 -0.468 1 92.25 332 TYR A CA 1
ATOM 2700 C C . TYR A 1 332 ? -24.438 -16.578 0.489 1 92.25 332 TYR A C 1
ATOM 2702 O O . TYR A 1 332 ? -25.562 -16.312 0.058 1 92.25 332 TYR A O 1
ATOM 2710 N N . HIS A 1 333 ? -24.188 -16.812 1.766 1 89.12 333 HIS A N 1
ATOM 2711 C CA . HIS A 1 333 ? -25.188 -16.562 2.795 1 89.12 333 HIS A CA 1
ATOM 2712 C C . HIS A 1 333 ? -24.828 -15.344 3.637 1 89.12 333 HIS A C 1
ATOM 2714 O O . HIS A 1 333 ? -23.672 -14.938 3.678 1 89.12 333 HIS A O 1
ATOM 2720 N N . THR A 1 334 ? -25.859 -14.781 4.195 1 83.75 334 THR A N 1
ATOM 2721 C CA . THR A 1 334 ? -25.641 -13.664 5.113 1 83.75 334 THR A CA 1
ATOM 2722 C C . THR A 1 334 ? -24.828 -14.117 6.324 1 83.75 334 THR A C 1
ATOM 2724 O O . THR A 1 334 ? -24.922 -15.273 6.75 1 83.75 334 THR A O 1
ATOM 2727 N N . ARG A 1 335 ? -23.938 -13.133 6.781 1 71.19 335 ARG A N 1
ATOM 2728 C CA . ARG A 1 335 ? -23.109 -13.445 7.938 1 71.19 335 ARG A CA 1
ATOM 2729 C C . ARG A 1 335 ? -23.594 -12.695 9.18 1 71.19 335 ARG A C 1
ATOM 2731 O O . ARG A 1 335 ? -23.516 -11.469 9.234 1 71.19 335 ARG A O 1
ATOM 2738 N N . SER A 1 336 ? -24.734 -13.031 9.602 1 62.62 336 SER A N 1
ATOM 2739 C CA . SER A 1 336 ? -25.297 -12.281 10.727 1 62.62 336 SER A CA 1
ATOM 2740 C C . SER A 1 336 ? -24.391 -12.383 11.953 1 62.62 336 SER A C 1
ATOM 2742 O O . SER A 1 336 ? -23.906 -13.461 12.289 1 62.62 336 SER A O 1
ATOM 2744 N N . GLU A 1 337 ? -24 -11.281 12.562 1 59.34 337 GLU A N 1
ATOM 2745 C CA . GLU A 1 337 ? -23.266 -11.172 13.812 1 59.34 337 GLU A CA 1
ATOM 2746 C C . GLU A 1 337 ? -24.125 -11.609 15 1 59.34 337 GLU A C 1
ATOM 2748 O O . GLU A 1 337 ? -23.594 -11.977 16.047 1 59.34 337 GLU A O 1
ATOM 2753 N N . LYS A 1 338 ? -25.484 -11.602 14.82 1 56.5 338 LYS A N 1
ATOM 2754 C CA . LYS A 1 338 ? -26.391 -11.852 15.945 1 56.5 338 LYS A CA 1
ATOM 2755 C C . LYS A 1 338 ? -26.594 -13.352 16.141 1 56.5 338 LYS A C 1
ATOM 2757 O O . LYS A 1 338 ? -26.875 -14.078 15.188 1 56.5 338 LYS A O 1
ATOM 2762 N N . LYS A 1 339 ? -26.344 -13.766 17.312 1 57.03 339 LYS A N 1
ATOM 2763 C CA . LYS A 1 339 ? -26.578 -15.148 17.719 1 57.03 339 LYS A CA 1
ATOM 2764 C C . LYS A 1 339 ? -28.031 -15.555 17.469 1 57.03 339 LYS A C 1
ATOM 2766 O O . LYS A 1 339 ? -28.953 -14.836 17.844 1 57.03 339 LYS A O 1
ATOM 2771 N N . GLY A 1 340 ? -28.219 -16.609 16.734 1 59.38 340 GLY A N 1
ATOM 2772 C CA . GLY A 1 340 ? -29.547 -17.172 16.547 1 59.38 340 GLY A CA 1
ATOM 2773 C C . GLY A 1 340 ? -30.156 -16.844 15.203 1 59.38 340 GLY A C 1
ATOM 2774 O O . GLY A 1 340 ? -31.219 -17.375 14.844 1 59.38 340 GLY A O 1
ATOM 2775 N N . VAL A 1 341 ? -29.594 -15.859 14.664 1 65 341 VAL A N 1
ATOM 2776 C CA . VAL A 1 341 ? -30.156 -15.555 13.352 1 65 341 VAL A CA 1
ATOM 2777 C C . VAL A 1 341 ? -29.547 -16.484 12.305 1 65 341 VAL A C 1
ATOM 2779 O O . VAL A 1 341 ? -28.328 -16.562 12.172 1 65 341 VAL A O 1
ATOM 2782 N N . GLU A 1 342 ? -30.375 -17.203 11.688 1 72.12 342 GLU A N 1
ATOM 2783 C CA . GLU A 1 342 ? -29.953 -18.172 10.695 1 72.12 342 GLU A CA 1
ATOM 2784 C C . GLU A 1 342 ? -29.422 -17.484 9.438 1 72.12 342 GLU A C 1
ATOM 2786 O O . GLU A 1 342 ? -29.969 -16.484 9 1 72.12 342 GLU A O 1
ATOM 2791 N N . ALA A 1 343 ? -28.297 -18.031 9.008 1 76.44 343 ALA A N 1
ATOM 2792 C CA . ALA A 1 343 ? -27.734 -17.562 7.746 1 76.44 343 ALA A CA 1
ATOM 2793 C C . ALA A 1 343 ? -28.703 -17.781 6.594 1 76.44 343 ALA A C 1
ATOM 2795 O O . ALA A 1 343 ? -29.328 -18.844 6.492 1 76.44 343 ALA A O 1
ATOM 2796 N N . LYS A 1 344 ? -28.938 -16.703 5.918 1 85.56 344 LYS A N 1
ATOM 2797 C CA . LYS A 1 344 ? -29.797 -16.797 4.742 1 85.56 344 LYS A CA 1
ATOM 2798 C C . LYS A 1 344 ? -29.016 -16.516 3.465 1 85.56 344 LYS A C 1
ATOM 2800 O O .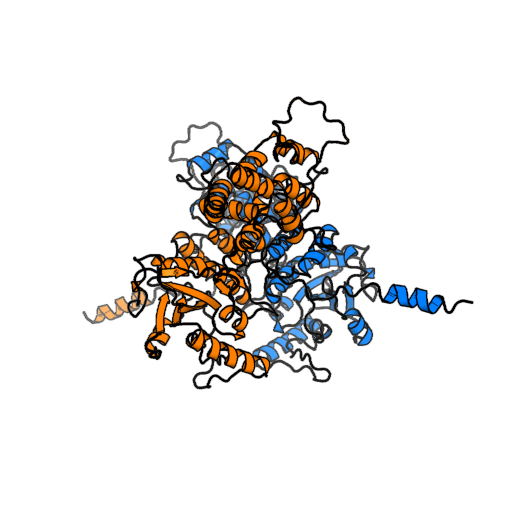 LYS A 1 344 ? -28.094 -15.695 3.471 1 85.56 344 LYS A O 1
ATOM 2805 N N . LEU A 1 345 ? -29.469 -17.281 2.48 1 91.5 345 LEU A N 1
ATOM 2806 C CA . LEU A 1 345 ? -28.875 -17.031 1.173 1 91.5 345 LEU A CA 1
ATOM 2807 C C . LEU A 1 345 ? -29.062 -15.578 0.764 1 91.5 345 LEU A C 1
ATOM 2809 O O . LEU A 1 345 ? -30.141 -15.008 0.946 1 91.5 345 LEU A O 1
ATOM 2813 N N . LEU A 1 346 ? -28 -15.039 0.295 1 91 346 LEU A N 1
ATOM 2814 C CA . LEU A 1 346 ? -28.062 -13.656 -0.156 1 91 346 LEU A CA 1
ATOM 2815 C C . LEU A 1 346 ? -29.141 -13.484 -1.228 1 91 346 LEU A C 1
ATOM 2817 O O . LEU A 1 346 ? -29.344 -14.383 -2.049 1 91 346 LEU A O 1
ATOM 2821 N N . LYS A 1 347 ? -29.625 -12.305 -1.113 1 87.5 347 LYS A N 1
ATOM 2822 C CA . LYS A 1 347 ? -30.703 -12.047 -2.072 1 87.5 347 LYS A CA 1
ATOM 2823 C C . LYS A 1 347 ? -30.141 -11.727 -3.453 1 87.5 347 LYS A C 1
ATOM 2825 O O . LYS A 1 347 ? -29.141 -11.016 -3.57 1 87.5 347 LYS A O 1
ATOM 2830 N N . GLY A 1 348 ? -30.766 -12.367 -4.531 1 89.69 348 GLY A N 1
ATOM 2831 C CA . GLY A 1 348 ? -30.375 -12.125 -5.91 1 89.69 348 GLY A CA 1
ATOM 2832 C C . GLY A 1 348 ? -30.172 -13.406 -6.707 1 89.69 348 GLY A C 1
ATOM 2833 O O . GLY A 1 348 ? -29.625 -14.383 -6.191 1 89.69 348 GLY A O 1
ATOM 2834 N N . LYS A 1 349 ? -30.656 -13.297 -7.887 1 90.25 349 LYS A N 1
ATOM 2835 C CA . LYS A 1 349 ? -30.562 -14.469 -8.758 1 90.25 349 LYS A CA 1
ATOM 2836 C C . LYS A 1 349 ? -29.125 -14.891 -8.969 1 90.25 349 LYS A C 1
ATOM 2838 O O . LYS A 1 349 ? -28.828 -16.078 -9.094 1 90.25 349 LYS A O 1
ATOM 2843 N N . VAL A 1 350 ? -28.25 -13.969 -8.984 1 91.62 350 VAL A N 1
ATOM 2844 C CA . VAL A 1 350 ? -26.844 -14.242 -9.242 1 91.62 350 VAL A CA 1
ATOM 2845 C C . VAL A 1 350 ? -26.281 -15.109 -8.117 1 91.62 350 VAL A C 1
ATOM 2847 O O . VAL A 1 350 ? -25.484 -16.031 -8.375 1 91.62 350 VAL A O 1
ATOM 2850 N N . TYR A 1 351 ? -26.734 -14.938 -6.965 1 93.38 351 TYR A N 1
ATOM 2851 C CA . TYR A 1 351 ? -26.203 -15.672 -5.824 1 93.38 351 TYR A CA 1
ATOM 2852 C C . TYR A 1 351 ? -26.797 -17.078 -5.754 1 93.38 351 TYR A C 1
ATOM 2854 O O . TYR A 1 351 ? -26.125 -18.031 -5.383 1 93.38 351 TYR A O 1
ATOM 2862 N N . GLU A 1 352 ? -28.031 -17.156 -6.129 1 93.75 352 GLU A N 1
ATOM 2863 C CA . GLU A 1 352 ? -28.656 -18.484 -6.203 1 93.75 352 GLU A CA 1
ATOM 2864 C C . GLU A 1 352 ? -27.953 -19.359 -7.23 1 93.75 352 GLU A C 1
ATOM 2866 O O . GLU A 1 352 ? -27.641 -20.516 -6.945 1 93.75 352 GLU A O 1
ATOM 2871 N N . ILE A 1 353 ? -27.719 -18.766 -8.312 1 95.12 353 ILE A N 1
ATOM 2872 C CA . ILE A 1 353 ? -27.078 -19.5 -9.398 1 95.12 353 ILE A CA 1
ATOM 2873 C C . ILE A 1 353 ? -25.656 -19.906 -8.977 1 95.12 353 ILE A C 1
ATOM 2875 O O . ILE A 1 353 ? -25.234 -21.031 -9.195 1 95.12 353 ILE A O 1
ATOM 2879 N N . SER A 1 354 ? -24.953 -19.016 -8.438 1 95.38 354 SER A N 1
ATOM 2880 C CA . SER A 1 354 ? -23.578 -19.266 -8.008 1 95.38 354 SER A CA 1
ATOM 2881 C C . SER A 1 354 ? -23.531 -20.359 -6.938 1 95.38 354 SER A C 1
ATOM 2883 O O . SER A 1 354 ? -22.703 -21.266 -6.992 1 95.38 354 SER A O 1
ATOM 2885 N N . TYR A 1 355 ? -24.469 -20.25 -6.055 1 96.25 355 TYR A N 1
ATOM 2886 C CA . TYR A 1 355 ? -24.516 -21.234 -4.984 1 96.25 355 TYR A CA 1
ATOM 2887 C C . TYR A 1 355 ? -24.766 -22.641 -5.547 1 96.25 355 TYR A C 1
ATOM 2889 O O . TYR A 1 355 ? -24.078 -23.594 -5.195 1 96.25 355 TYR A O 1
ATOM 2897 N N . ASP A 1 356 ? -25.719 -22.719 -6.375 1 96.31 356 ASP A N 1
ATOM 2898 C CA . ASP A 1 356 ? -26.062 -24 -6.98 1 96.31 356 ASP A CA 1
ATOM 2899 C C . ASP A 1 356 ? -24.891 -24.562 -7.773 1 96.31 356 ASP A C 1
ATOM 2901 O O . ASP A 1 356 ? -24.562 -25.75 -7.656 1 96.31 356 ASP A O 1
ATOM 2905 N N . LYS A 1 357 ? -24.312 -23.734 -8.508 1 96.81 357 LYS A N 1
ATOM 2906 C CA . LYS A 1 357 ? -23.172 -24.172 -9.336 1 96.81 357 LYS A CA 1
ATOM 2907 C C . LYS A 1 357 ? -22.016 -24.641 -8.469 1 96.81 357 LYS A C 1
ATOM 2909 O O . LYS A 1 357 ? -21.422 -25.688 -8.734 1 96.81 357 LYS A O 1
ATOM 2914 N N . VAL A 1 358 ? -21.719 -23.906 -7.457 1 97.19 358 VAL A N 1
ATOM 2915 C CA . VAL A 1 358 ? -20.625 -24.25 -6.555 1 97.19 358 VAL A CA 1
ATOM 2916 C C . VAL A 1 358 ? -20.891 -25.594 -5.895 1 97.19 358 VAL A C 1
ATOM 2918 O O . VAL A 1 358 ? -20.016 -26.469 -5.848 1 97.19 358 VAL A O 1
ATOM 2921 N N . THR A 1 359 ? -22.078 -25.797 -5.473 1 96.06 359 THR A N 1
ATOM 2922 C CA . THR A 1 359 ? -22.469 -27.031 -4.809 1 96.06 359 THR A CA 1
ATOM 2923 C C . THR A 1 359 ? -22.297 -28.219 -5.746 1 96.06 359 THR A C 1
ATOM 2925 O O . THR A 1 359 ? -21.719 -29.234 -5.363 1 96.06 359 THR A O 1
ATOM 2928 N N . LYS A 1 360 ? -22.703 -28.016 -6.895 1 97.12 360 LYS A N 1
ATOM 2929 C CA . LYS A 1 360 ? -22.609 -29.094 -7.891 1 97.12 360 LYS A CA 1
ATOM 2930 C C . LYS A 1 360 ? -21.156 -29.391 -8.242 1 97.12 360 LYS A C 1
ATOM 2932 O O . LYS A 1 360 ? -20.766 -30.547 -8.328 1 97.12 360 LYS A O 1
ATOM 2937 N N . LEU A 1 361 ? -20.438 -28.359 -8.445 1 97.56 361 LEU A N 1
ATOM 2938 C CA . LEU A 1 361 ? -19.047 -28.5 -8.867 1 97.56 361 LEU A CA 1
ATOM 2939 C C . LEU A 1 361 ? -18.219 -29.172 -7.777 1 97.56 361 LEU A C 1
ATOM 2941 O O . LEU A 1 361 ? -17.359 -30.016 -8.07 1 97.56 361 LEU A O 1
ATOM 2945 N N . ILE A 1 362 ? -18.453 -28.812 -6.57 1 97 362 ILE A N 1
ATOM 2946 C CA . ILE A 1 362 ? -17.688 -29.391 -5.465 1 97 362 ILE A CA 1
ATOM 2947 C C . ILE A 1 362 ? -17.969 -30.891 -5.398 1 97 362 ILE A C 1
ATOM 2949 O O . ILE A 1 362 ? -17.031 -31.688 -5.277 1 97 362 ILE A O 1
ATOM 2953 N N . LYS A 1 363 ? -19.188 -31.281 -5.527 1 95 363 LYS A N 1
ATOM 2954 C CA . LYS A 1 363 ? -19.562 -32.688 -5.465 1 95 363 LYS A CA 1
ATOM 2955 C C . LYS A 1 363 ? -18.984 -33.469 -6.652 1 95 363 LYS A C 1
ATOM 2957 O O . LYS A 1 363 ? -18.547 -34.594 -6.5 1 95 363 LYS A O 1
ATOM 2962 N N . LYS A 1 364 ? -18.969 -32.844 -7.695 1 96.38 364 LYS A N 1
ATOM 2963 C CA . LYS A 1 364 ? -18.594 -33.5 -8.938 1 96.38 364 LYS A CA 1
ATOM 2964 C C . LYS A 1 364 ? -17.078 -33.594 -9.086 1 96.38 364 LYS A C 1
ATOM 2966 O O . LYS A 1 364 ? -16.547 -34.625 -9.523 1 96.38 364 LYS A O 1
ATOM 2971 N N . ASN A 1 365 ? -16.391 -32.5 -8.781 1 95.81 365 ASN A N 1
ATOM 2972 C CA . ASN A 1 365 ? -15 -32.375 -9.219 1 95.81 365 ASN A CA 1
ATOM 2973 C C . ASN A 1 365 ? -14.023 -32.656 -8.086 1 95.81 365 ASN A C 1
ATOM 2975 O O . ASN A 1 365 ? -12.812 -32.781 -8.312 1 95.81 365 ASN A O 1
ATOM 2979 N N . TYR A 1 366 ? -14.477 -32.75 -6.859 1 97.12 366 TYR A N 1
ATOM 2980 C CA . TYR A 1 366 ? -13.531 -32.844 -5.746 1 97.12 366 TYR A CA 1
ATOM 2981 C C . TYR A 1 366 ? -13.867 -34.031 -4.852 1 97.12 366 TYR A C 1
ATOM 2983 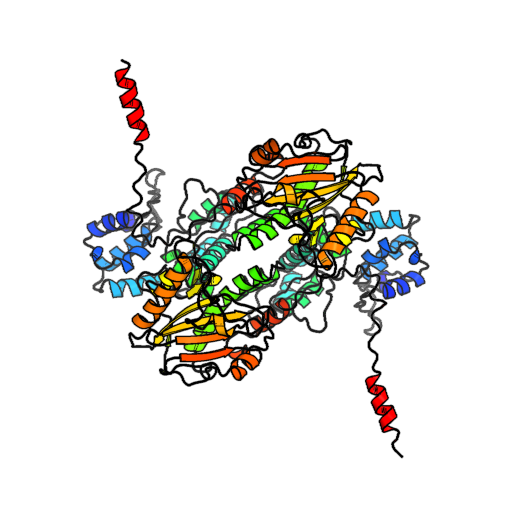O O . TYR A 1 366 ? -15.039 -34.344 -4.602 1 97.12 366 TYR A O 1
ATOM 2991 N N . ASP A 1 367 ? -12.828 -34.656 -4.336 1 96.62 367 ASP A N 1
ATOM 2992 C CA . ASP A 1 367 ? -12.938 -35.906 -3.57 1 96.62 367 ASP A CA 1
ATOM 2993 C C . ASP A 1 367 ? -13.039 -35.625 -2.074 1 96.62 367 ASP A C 1
ATOM 2995 O O . ASP A 1 367 ? -13.367 -36.5 -1.287 1 96.62 367 ASP A O 1
ATOM 2999 N N . GLY A 1 368 ? -12.773 -34.438 -1.693 1 96.19 368 GLY A N 1
ATOM 3000 C CA . GLY A 1 368 ? -12.836 -34.031 -0.301 1 96.19 368 GLY A CA 1
ATOM 3001 C C . GLY A 1 368 ? -12.555 -32.562 -0.103 1 96.19 368 GLY A C 1
ATOM 3002 O O . GLY A 1 368 ? -12.266 -31.828 -1.065 1 96.19 368 GLY A O 1
ATOM 3003 N N . ILE A 1 369 ? -12.711 -32.188 1.21 1 96.06 369 ILE A N 1
ATOM 3004 C CA . ILE A 1 369 ? -12.562 -30.75 1.5 1 96.06 369 ILE A CA 1
ATOM 3005 C C . ILE A 1 369 ? -11.688 -30.562 2.734 1 96.06 369 ILE A C 1
ATOM 3007 O O . ILE A 1 369 ? -11.891 -31.219 3.758 1 96.06 369 ILE A O 1
ATOM 3011 N N . PHE A 1 370 ? -10.695 -29.734 2.59 1 96.19 370 PHE A N 1
ATOM 3012 C CA . 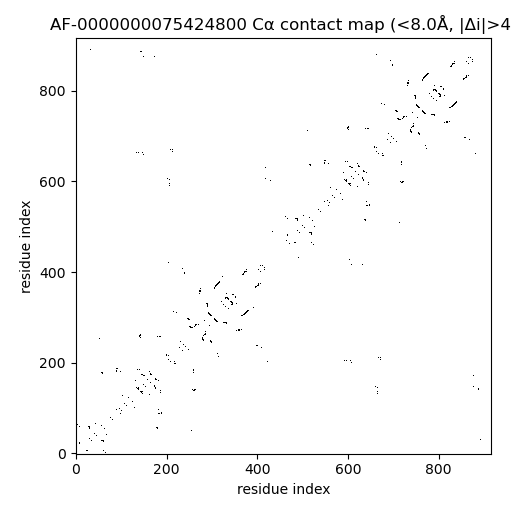PHE A 1 370 ? -9.93 -29.25 3.732 1 96.19 370 PHE A CA 1
ATOM 3013 C C . PHE A 1 370 ? -10.422 -27.859 4.16 1 96.19 370 PHE A C 1
ATOM 3015 O O . PHE A 1 370 ? -10.5 -26.953 3.34 1 96.19 370 PHE A O 1
ATOM 3022 N N . ARG A 1 371 ? -10.773 -27.703 5.395 1 94.06 371 ARG A N 1
ATOM 3023 C CA . ARG A 1 371 ? -11.156 -26.422 5.973 1 94.06 371 ARG A CA 1
ATOM 3024 C C . ARG A 1 371 ? -10.078 -25.891 6.914 1 94.06 371 ARG A C 1
ATOM 3026 O O . ARG A 1 371 ? -9.805 -26.5 7.949 1 94.06 371 ARG A O 1
ATOM 3033 N N . ILE A 1 372 ? -9.5 -24.781 6.562 1 94.38 372 ILE A N 1
ATOM 3034 C CA . ILE A 1 372 ? -8.375 -24.25 7.324 1 94.38 372 ILE A CA 1
ATOM 3035 C C . ILE A 1 372 ? -8.727 -22.875 7.871 1 94.38 372 ILE A C 1
ATOM 3037 O O . ILE A 1 372 ? -9.195 -22 7.133 1 94.38 372 ILE A O 1
ATOM 3041 N N . PHE A 1 373 ? -8.461 -22.719 9.133 1 90.81 373 PHE A N 1
ATOM 3042 C CA . PHE A 1 373 ? -8.688 -21.453 9.805 1 90.81 373 PHE A CA 1
ATOM 3043 C C . PHE A 1 373 ? -7.383 -20.875 10.336 1 90.81 373 PHE A C 1
ATOM 3045 O O . PHE A 1 373 ? -6.703 -21.516 11.141 1 90.81 373 PHE A O 1
ATOM 3052 N N . ILE A 1 374 ? -7.055 -19.703 9.844 1 90.94 374 ILE A N 1
ATOM 3053 C CA . ILE A 1 374 ? -5.875 -19 10.344 1 90.94 374 ILE A CA 1
ATOM 3054 C C . ILE A 1 374 ? -6.309 -17.797 11.188 1 90.94 374 ILE A C 1
ATOM 3056 O O . ILE A 1 374 ? -6.793 -16.797 10.656 1 90.94 374 ILE A O 1
ATOM 3060 N N . SER A 1 375 ? -6.098 -17.891 12.469 1 84.75 375 SER A N 1
ATOM 3061 C CA . SER A 1 375 ? -6.555 -16.844 13.383 1 84.75 375 SER A CA 1
ATOM 3062 C C . SER A 1 375 ? -5.375 -16.109 14.016 1 84.75 375 SER A C 1
ATOM 3064 O O . SER A 1 375 ? -5.453 -15.672 15.164 1 84.75 375 SER A O 1
ATOM 3066 N N . TYR A 1 376 ? -4.34 -16.156 13.477 1 84.19 376 TYR A N 1
ATOM 3067 C CA . TYR A 1 376 ? -3.182 -15.367 13.883 1 84.19 376 TYR A CA 1
ATOM 3068 C C . TYR A 1 376 ? -2.807 -14.359 12.805 1 84.19 376 TYR A C 1
ATOM 3070 O O . TYR A 1 376 ? -2.766 -14.695 11.617 1 84.19 376 TYR A O 1
ATOM 3078 N N . PRO A 1 377 ? -2.504 -13.125 13.195 1 82.5 377 PRO A N 1
ATOM 3079 C CA . PRO A 1 377 ? -2.242 -12.555 14.523 1 82.5 377 PRO A CA 1
ATOM 3080 C C . PRO A 1 377 ? -3.52 -12.148 15.25 1 82.5 377 PRO A C 1
ATOM 3082 O O . PRO A 1 377 ? -3.465 -11.719 16.406 1 82.5 377 PRO A O 1
ATOM 3085 N N . ALA A 1 378 ? -4.617 -12.312 14.586 1 76 378 ALA A N 1
ATOM 3086 C CA . ALA A 1 378 ? -5.863 -12 15.273 1 76 378 ALA A CA 1
ATOM 3087 C C . ALA A 1 378 ? -6.059 -12.906 16.484 1 76 378 ALA A C 1
ATOM 3089 O O . ALA A 1 378 ? -5.527 -14.016 16.531 1 76 378 ALA A O 1
ATOM 3090 N N . GLU A 1 379 ? -6.473 -12.367 17.641 1 63.88 379 GLU A N 1
ATOM 3091 C CA . GLU A 1 379 ? -6.777 -13.18 18.812 1 63.88 379 GLU A CA 1
ATOM 3092 C C . GLU A 1 379 ? -8.219 -13.672 18.781 1 63.88 379 GLU A C 1
ATOM 3094 O O . GLU A 1 379 ? -9.133 -12.969 19.219 1 63.88 379 GLU A O 1
ATOM 3099 N N . VAL A 1 380 ? -8.539 -14.336 17.75 1 58.47 380 VAL A N 1
ATOM 3100 C CA . VAL A 1 380 ? -9.93 -14.758 17.641 1 58.47 380 VAL A CA 1
ATOM 3101 C C . VAL A 1 380 ? -10.18 -15.945 18.562 1 58.47 380 VAL A C 1
ATOM 3103 O O . VAL A 1 380 ? -9.336 -16.828 18.688 1 58.47 380 VAL A O 1
ATOM 3106 N N . THR A 1 381 ? -11.211 -15.781 19.312 1 59.12 381 THR A N 1
ATOM 3107 C CA . THR A 1 381 ? -11.797 -16.859 20.094 1 59.12 381 THR A CA 1
ATOM 3108 C C . THR A 1 381 ? -12.266 -18 19.188 1 59.12 381 THR A C 1
ATOM 3110 O O . THR A 1 381 ? -13.031 -18.859 19.609 1 59.12 381 THR A O 1
ATOM 3113 N N . LEU A 1 382 ? -11.695 -17.969 18.016 1 60.75 382 LEU A N 1
ATOM 3114 C CA . LEU A 1 382 ? -12.148 -18.906 16.984 1 60.75 382 LEU A CA 1
ATOM 3115 C C . LEU A 1 382 ? -11.883 -20.344 17.406 1 60.75 382 LEU A C 1
ATOM 3117 O O . LEU A 1 382 ? -12.719 -21.219 17.188 1 60.75 382 LEU A O 1
ATOM 3121 N N . LYS A 1 383 ? -10.828 -20.453 18.016 1 62.22 383 LYS A N 1
ATOM 3122 C CA . LYS A 1 383 ? -10.508 -21.812 18.422 1 62.22 383 LYS A CA 1
ATOM 3123 C C . LYS A 1 383 ? -11.586 -22.375 19.344 1 62.22 383 LYS A C 1
ATOM 3125 O O . LYS A 1 383 ? -12.062 -23.5 19.141 1 62.22 383 LYS A O 1
ATOM 3130 N N . GLU A 1 384 ? -11.867 -21.547 20.219 1 63.38 384 GLU A N 1
ATOM 3131 C CA . GLU A 1 384 ? -12.867 -21.984 21.188 1 63.38 384 GLU A CA 1
ATOM 3132 C C . GLU A 1 384 ? -14.227 -22.188 20.531 1 63.38 384 GLU A C 1
ATOM 3134 O O . GLU A 1 384 ? -14.938 -23.141 20.844 1 63.38 384 GLU A O 1
ATOM 3139 N N . GLU A 1 385 ? -14.438 -21.344 19.625 1 64.31 385 GLU A N 1
ATOM 3140 C CA . GLU A 1 385 ? -15.719 -21.438 18.938 1 64.31 385 GLU A CA 1
ATOM 3141 C C . GLU A 1 385 ? -15.781 -22.672 18.031 1 64.31 385 GLU A C 1
ATOM 3143 O O . GLU A 1 385 ? -16.797 -23.359 17.984 1 64.31 385 GLU A O 1
ATOM 3148 N N . ILE A 1 386 ? -14.75 -22.859 17.453 1 65.62 386 ILE A N 1
ATOM 3149 C CA . ILE A 1 386 ? -14.672 -23.984 16.531 1 65.62 386 ILE A CA 1
ATOM 3150 C C . ILE A 1 386 ? -14.742 -25.297 17.328 1 65.62 386 ILE A C 1
ATOM 3152 O O . ILE A 1 386 ? -15.438 -26.234 16.922 1 65.62 386 ILE A O 1
ATOM 3156 N N . GLU A 1 387 ? -14.055 -25.266 18.375 1 63.62 387 GLU A N 1
ATOM 3157 C CA . GLU A 1 387 ? -14.07 -26.469 19.219 1 63.62 387 GLU A CA 1
ATOM 3158 C C . GLU A 1 387 ? -15.43 -26.656 19.875 1 63.62 387 GLU A C 1
ATOM 3160 O O . GLU A 1 387 ? -15.883 -27.797 20.047 1 63.62 387 GLU A O 1
ATOM 3165 N N . ALA A 1 388 ? -15.953 -25.469 20.156 1 60.22 388 ALA A N 1
ATOM 3166 C CA . ALA A 1 388 ? -17.234 -25.516 20.844 1 60.22 388 ALA A CA 1
ATOM 3167 C C . ALA A 1 388 ? -18.359 -25.938 19.891 1 60.22 388 ALA A C 1
ATOM 3169 O O . ALA A 1 388 ? -19.312 -26.594 20.312 1 60.22 388 ALA A O 1
ATOM 3170 N N . LYS A 1 389 ? -18.25 -25.328 18.812 1 59.75 389 LYS A N 1
ATOM 3171 C CA . LYS A 1 389 ? -19.375 -25.594 17.906 1 59.75 389 LYS A CA 1
ATOM 3172 C C . LYS A 1 389 ? -19.266 -26.953 17.25 1 59.75 389 LYS A C 1
ATOM 3174 O O . LYS A 1 389 ? -20.125 -27.359 16.469 1 59.75 389 LYS A O 1
ATOM 3179 N N . GLU A 1 390 ? -18.688 -27.812 17.875 1 54.03 390 GLU A N 1
ATOM 3180 C CA . GLU A 1 390 ? -18.641 -29.172 17.328 1 54.03 390 GLU A CA 1
ATOM 3181 C C . GLU A 1 390 ? -18.766 -29.156 15.805 1 54.03 390 GLU A C 1
ATOM 3183 O O . GLU A 1 390 ? -19.797 -29.594 15.266 1 54.03 390 GLU A O 1
ATOM 3188 N N . MET A 1 391 ? -17.984 -28.453 15.109 1 58.72 391 MET A N 1
ATOM 3189 C CA . MET A 1 391 ? -18.094 -28.391 13.656 1 58.72 391 MET A CA 1
ATOM 3190 C C . MET A 1 391 ? -18.406 -29.766 13.062 1 58.72 391 MET A C 1
ATOM 3192 O O . MET A 1 391 ? -17.734 -30.734 13.383 1 58.72 391 MET A O 1
ATOM 3196 N N . GLU A 1 392 ? -19.656 -29.891 12.594 1 61.56 392 GLU A N 1
ATOM 3197 C CA . GLU A 1 392 ? -19.969 -31.109 11.875 1 61.56 392 GLU A CA 1
ATOM 3198 C C . GLU A 1 392 ? -19.016 -31.312 10.688 1 61.56 392 GLU A C 1
ATOM 3200 O O . GLU A 1 392 ? -18.906 -30.438 9.82 1 61.56 392 GLU A O 1
ATOM 3205 N N . VAL A 1 393 ? -18.062 -32.188 10.93 1 66.44 393 VAL A N 1
ATOM 3206 C CA . VAL A 1 393 ? -17.141 -32.531 9.859 1 66.44 393 VAL A CA 1
ATOM 3207 C C . VAL A 1 393 ? -17.562 -33.844 9.219 1 66.44 393 VAL A C 1
ATOM 3209 O O . VAL A 1 393 ? -17.734 -34.844 9.914 1 66.44 393 VAL A O 1
ATOM 3212 N N . GLU A 1 394 ? -17.938 -33.688 7.984 1 72.75 394 GLU A N 1
ATOM 3213 C CA . GLU A 1 394 ? -18.297 -34.875 7.238 1 72.75 394 GLU A CA 1
ATOM 3214 C C . GLU A 1 394 ? -17.062 -35.781 7.02 1 72.75 394 GLU A C 1
ATOM 3216 O O . GLU A 1 394 ? -15.938 -35.344 7.277 1 72.75 394 GLU A O 1
ATOM 3221 N N . GLU A 1 395 ? -17.266 -37 6.648 1 73.5 395 GLU A N 1
ATOM 3222 C CA . GLU A 1 395 ? -16.234 -38 6.508 1 73.5 395 GLU A CA 1
ATOM 3223 C C . GLU A 1 395 ? -15.125 -37.562 5.562 1 73.5 395 GLU A C 1
ATOM 3225 O O . GLU A 1 395 ? -13.953 -37.875 5.777 1 73.5 395 GLU A O 1
ATOM 3230 N N . GLU A 1 396 ? -15.453 -36.812 4.559 1 87.75 396 GLU A N 1
ATOM 3231 C CA . GLU A 1 396 ? -14.453 -36.375 3.588 1 87.75 396 GLU A CA 1
ATOM 3232 C C . GLU A 1 396 ? -14.07 -34.906 3.785 1 87.75 396 GLU A C 1
ATOM 3234 O O . GLU A 1 396 ? -13.836 -34.188 2.814 1 87.75 396 GLU A O 1
ATOM 3239 N N . GLU A 1 397 ? -14.016 -34.625 5.188 1 91.25 397 GLU A N 1
ATOM 3240 C CA . GLU A 1 397 ? -13.609 -33.25 5.516 1 91.25 397 GLU A CA 1
ATOM 3241 C C . GLU A 1 397 ? -12.516 -33.25 6.582 1 91.25 397 GLU A C 1
ATOM 3243 O O . GLU A 1 397 ? -12.555 -34.031 7.523 1 91.25 397 GLU A O 1
ATOM 3248 N N . TRP A 1 398 ? -11.547 -32.469 6.465 1 92.94 398 TRP A N 1
ATOM 3249 C CA . TRP A 1 398 ? -10.461 -32.281 7.414 1 92.94 398 TRP A CA 1
ATOM 3250 C C . TRP A 1 398 ? -10.344 -30.828 7.828 1 92.94 398 TRP A C 1
ATOM 3252 O O . TRP A 1 398 ? -10.523 -29.922 7.008 1 92.94 398 TRP A O 1
ATOM 3262 N N . VAL A 1 399 ? -10.008 -30.625 9.094 1 91.12 399 VAL A N 1
ATOM 3263 C CA . VAL A 1 399 ? -9.992 -29.266 9.633 1 91.12 399 VAL A CA 1
ATOM 3264 C C . VAL A 1 399 ? -8.633 -28.969 10.266 1 91.12 399 VAL A C 1
ATOM 3266 O O . VAL A 1 399 ? -8.07 -29.828 10.961 1 91.12 399 VAL A O 1
ATOM 3269 N N . ALA A 1 400 ? -8.109 -27.812 9.992 1 92.44 400 ALA A N 1
ATOM 3270 C CA . ALA A 1 400 ? -6.898 -27.312 10.641 1 92.44 400 ALA A CA 1
ATOM 3271 C C . ALA A 1 400 ? -7.109 -25.906 11.188 1 92.44 400 ALA A C 1
ATOM 3273 O O . ALA A 1 400 ? -7.758 -25.078 10.547 1 92.44 400 ALA A O 1
ATOM 3274 N N . ILE A 1 401 ? -6.566 -25.672 12.367 1 89.25 401 ILE A N 1
ATOM 3275 C CA . ILE A 1 401 ? -6.633 -24.359 13 1 89.25 401 ILE A CA 1
ATOM 3276 C C . ILE A 1 401 ? -5.223 -23.859 13.289 1 89.25 401 ILE A C 1
ATOM 3278 O O . ILE A 1 401 ? -4.457 -24.5 14 1 89.25 401 ILE A O 1
ATOM 3282 N N . ILE A 1 402 ? -4.871 -22.781 12.695 1 91.12 402 ILE A N 1
ATOM 3283 C CA . ILE A 1 402 ? -3.594 -22.125 12.945 1 91.12 402 ILE A CA 1
ATOM 3284 C C . ILE A 1 402 ? -3.812 -20.891 13.828 1 91.12 402 ILE A C 1
ATOM 3286 O O . ILE A 1 402 ? -4.492 -19.953 13.43 1 91.12 402 ILE A O 1
ATOM 3290 N N . ASP A 1 403 ? -3.303 -20.844 14.984 1 88.38 403 ASP A N 1
ATOM 3291 C CA . ASP A 1 403 ? -3.447 -19.766 15.953 1 88.38 403 ASP A CA 1
ATOM 3292 C C . ASP A 1 403 ? -2.113 -19.438 16.625 1 88.38 403 ASP A C 1
ATOM 3294 O O . ASP A 1 403 ? -1.051 -19.781 16.094 1 88.38 403 ASP A O 1
ATOM 3298 N N . ALA A 1 404 ? -2.139 -18.781 17.766 1 87.75 404 ALA A N 1
ATOM 3299 C CA . ALA A 1 404 ? -0.92 -18.328 18.438 1 87.75 404 ALA A CA 1
ATOM 3300 C C . ALA A 1 404 ? -0.075 -19.516 18.891 1 87.75 404 ALA A C 1
ATOM 3302 O O . ALA A 1 404 ? 1.151 -19.406 18.984 1 87.75 404 ALA A O 1
ATOM 3303 N N . SER A 1 405 ? -0.727 -20.656 19.125 1 88.06 405 SER A N 1
ATOM 3304 C CA . SER A 1 405 ? -0.036 -21.812 19.703 1 88.06 405 SER A CA 1
ATOM 3305 C C . SER A 1 405 ? 0.787 -22.547 18.656 1 88.06 405 SER A C 1
ATOM 3307 O O . SER A 1 405 ? 1.707 -23.297 19 1 88.06 405 SER A O 1
ATOM 3309 N N . ASN A 1 406 ? 0.525 -22.359 17.375 1 92.69 406 ASN A N 1
ATOM 3310 C CA . ASN A 1 406 ? 1.235 -23.172 16.406 1 92.69 406 ASN A CA 1
ATOM 3311 C C . ASN A 1 406 ? 1.644 -22.375 15.172 1 92.69 406 ASN A C 1
ATOM 3313 O O . ASN A 1 406 ? 2.182 -22.922 14.219 1 92.69 406 ASN A O 1
ATOM 3317 N N . CYS A 1 407 ? 1.438 -21.047 15.141 1 93.06 407 CYS A N 1
ATOM 3318 C CA . CYS A 1 407 ? 1.73 -20.219 13.977 1 93.06 407 CYS A CA 1
ATOM 3319 C C . CYS A 1 407 ? 3.209 -20.281 13.617 1 93.06 407 CYS A C 1
ATOM 3321 O O . CYS A 1 407 ? 3.572 -20.141 12.445 1 93.06 407 CYS A O 1
ATOM 3323 N N . ASN A 1 408 ? 4.066 -20.531 14.578 1 93.69 408 ASN A N 1
ATOM 3324 C CA . ASN A 1 408 ? 5.508 -20.562 14.344 1 93.69 408 ASN A CA 1
ATOM 3325 C C . ASN A 1 408 ? 5.922 -21.781 13.531 1 93.69 408 ASN A C 1
ATOM 3327 O O . ASN A 1 408 ? 7.047 -21.859 13.039 1 93.69 408 ASN A O 1
ATOM 3331 N N . ARG A 1 409 ? 5.039 -22.719 13.406 1 94.38 409 ARG A N 1
ATOM 3332 C CA . ARG A 1 409 ? 5.32 -23.906 12.617 1 94.38 409 ARG A CA 1
ATOM 3333 C C . ARG A 1 409 ? 5.102 -23.656 11.125 1 94.38 409 ARG A C 1
ATOM 3335 O O . ARG A 1 409 ? 5.594 -24.406 10.281 1 94.38 409 ARG A O 1
ATOM 3342 N N . ILE A 1 410 ? 4.336 -22.609 10.867 1 93.94 410 ILE A N 1
ATOM 3343 C CA . ILE A 1 410 ? 3.934 -22.375 9.484 1 93.94 410 ILE A CA 1
ATOM 3344 C C . ILE A 1 410 ? 4.562 -21.094 8.969 1 93.94 410 ILE A C 1
ATOM 3346 O O . ILE A 1 410 ? 4.906 -20.984 7.789 1 93.94 410 ILE A O 1
ATOM 3350 N N . PHE A 1 411 ? 4.668 -20.094 9.82 1 93.75 411 PHE A N 1
ATOM 3351 C CA . PHE A 1 411 ? 5.254 -18.812 9.445 1 93.75 411 PHE A CA 1
ATOM 3352 C C . PHE A 1 411 ? 6.664 -18.672 10.008 1 93.75 411 PHE A C 1
ATOM 3354 O O . PHE A 1 411 ? 6.969 -19.219 11.07 1 93.75 411 PHE A O 1
ATOM 3361 N N . GLU A 1 412 ? 7.473 -17.922 9.281 1 91.69 412 GLU A N 1
ATOM 3362 C CA . GLU A 1 412 ? 8.82 -17.641 9.773 1 91.69 412 GLU A CA 1
ATOM 3363 C C . GLU A 1 412 ? 8.789 -16.688 10.969 1 91.69 412 GLU A C 1
ATOM 3365 O O . GLU A 1 412 ? 7.918 -15.828 11.055 1 91.69 412 GLU A O 1
ATOM 3370 N N . GLU A 1 413 ? 9.742 -16.859 11.773 1 89.44 413 GLU A N 1
ATOM 3371 C CA . GLU A 1 413 ? 9.797 -16.078 13 1 89.44 413 GLU A CA 1
ATOM 3372 C C . GLU A 1 413 ? 9.828 -14.586 12.703 1 89.44 413 GLU A C 1
ATOM 3374 O O . GLU A 1 413 ? 9.109 -13.812 13.344 1 89.44 413 GLU A O 1
ATOM 3379 N N . LYS A 1 414 ? 10.641 -14.242 11.781 1 87.56 414 LYS A N 1
ATOM 3380 C CA . LYS A 1 414 ? 10.75 -12.828 11.445 1 87.56 414 LYS A CA 1
ATOM 3381 C C . LYS A 1 414 ? 9.406 -12.258 10.984 1 87.56 414 LYS A C 1
ATOM 3383 O O . LYS A 1 414 ? 9.102 -11.094 11.25 1 87.56 414 LYS A O 1
ATOM 3388 N N . HIS A 1 415 ? 8.633 -13.047 10.32 1 91.25 415 HIS A N 1
ATOM 3389 C CA . HIS A 1 415 ? 7.309 -12.609 9.883 1 91.25 415 HIS A CA 1
ATOM 3390 C C . HIS A 1 415 ? 6.359 -12.469 11.07 1 91.25 415 HIS A C 1
ATOM 3392 O O . HIS A 1 415 ? 5.605 -11.492 11.156 1 91.25 415 HIS A O 1
ATOM 3398 N N . ILE A 1 416 ? 6.492 -13.391 11.953 1 91.44 416 ILE A N 1
ATOM 3399 C CA . ILE A 1 416 ? 5.629 -13.406 13.125 1 91.44 416 ILE A CA 1
ATOM 3400 C C . ILE A 1 416 ? 5.852 -12.133 13.945 1 91.44 416 ILE A C 1
ATOM 3402 O O . ILE A 1 416 ? 4.895 -11.531 14.438 1 91.44 416 ILE A O 1
ATOM 3406 N N . GLU A 1 417 ? 7.055 -11.758 14.086 1 88.25 417 GLU A N 1
ATOM 3407 C CA . GLU A 1 417 ? 7.371 -10.531 14.812 1 88.25 417 GLU A CA 1
ATOM 3408 C C . GLU A 1 417 ? 6.738 -9.312 14.148 1 88.25 417 GLU A C 1
ATOM 3410 O O . GLU A 1 417 ? 6.203 -8.438 14.828 1 88.25 417 GLU A O 1
ATOM 3415 N N . MET A 1 418 ? 6.746 -9.289 12.914 1 89.75 418 MET A N 1
ATOM 3416 C CA . MET A 1 418 ? 6.137 -8.172 12.188 1 89.75 418 MET A CA 1
ATOM 3417 C C . MET A 1 418 ? 4.617 -8.211 12.312 1 89.75 418 MET A C 1
ATOM 3419 O O . MET A 1 418 ? 3.979 -7.164 12.438 1 89.75 418 MET A O 1
ATOM 3423 N N . PHE A 1 419 ? 4.102 -9.477 12.273 1 89.25 419 PHE A N 1
ATOM 3424 C CA . PHE A 1 419 ? 2.662 -9.617 12.469 1 89.25 419 PHE A CA 1
ATOM 3425 C C . PHE A 1 419 ? 2.23 -8.984 13.789 1 89.25 419 PHE A C 1
ATOM 3427 O O . PHE A 1 419 ? 1.219 -8.281 13.844 1 89.25 419 PHE A O 1
ATOM 3434 N N . LYS A 1 420 ? 2.965 -9.203 14.664 1 85.44 420 LYS A N 1
ATOM 3435 C CA . LYS A 1 420 ? 2.656 -8.719 16.016 1 85.44 420 LYS A CA 1
ATOM 3436 C C . LYS A 1 420 ? 2.611 -7.191 16.047 1 85.44 420 LYS A C 1
ATOM 3438 O O . LYS A 1 420 ? 1.712 -6.605 16.656 1 85.44 420 LYS A O 1
ATOM 3443 N N . GLU A 1 421 ? 3.537 -6.641 15.352 1 84.81 421 GLU A N 1
ATOM 3444 C CA . GLU A 1 421 ? 3.611 -5.184 15.305 1 84.81 421 GLU A CA 1
ATOM 3445 C C . GLU A 1 421 ? 2.463 -4.598 14.492 1 84.81 421 GLU A C 1
ATOM 3447 O O . GLU A 1 421 ? 1.929 -3.539 14.836 1 84.81 421 GLU A O 1
ATOM 3452 N N . LEU A 1 422 ? 2.107 -5.258 13.477 1 84.69 422 LEU A N 1
ATOM 3453 C CA . LEU A 1 422 ? 1.107 -4.758 12.539 1 84.69 422 LEU A CA 1
ATOM 3454 C C . LEU A 1 422 ? -0.295 -4.875 13.125 1 84.69 422 LEU A C 1
ATOM 3456 O O . LEU A 1 422 ? -1.198 -4.129 12.742 1 84.69 422 LEU A O 1
ATOM 3460 N N . LYS A 1 423 ? -0.447 -5.828 13.922 1 78.56 423 LYS A N 1
ATOM 3461 C CA . LYS A 1 423 ? -1.754 -6.059 14.531 1 78.56 423 LYS A CA 1
ATOM 3462 C C . LYS A 1 423 ? -2.178 -4.867 15.383 1 78.56 423 LYS A C 1
ATOM 3464 O O . LYS A 1 423 ? -3.359 -4.52 15.43 1 78.56 423 LYS A O 1
ATOM 3469 N N . ASN A 1 424 ? -1.26 -4.344 16.078 1 64.56 424 ASN A N 1
ATOM 3470 C CA . ASN A 1 424 ? -1.54 -3.227 16.969 1 64.56 424 ASN A CA 1
ATOM 3471 C C . ASN A 1 424 ? -0.989 -1.914 16.422 1 64.56 424 ASN A C 1
ATOM 3473 O O . ASN A 1 424 ? 0.13 -1.52 16.75 1 64.56 424 ASN A O 1
ATOM 3477 N N . PRO A 1 425 ? -1.772 -1.477 15.391 1 55.84 425 PRO A N 1
ATOM 3478 C CA . PRO A 1 425 ? -1.161 -0.244 14.891 1 55.84 425 PRO A CA 1
ATOM 3479 C C . PRO A 1 425 ? -0.993 0.815 15.977 1 55.84 425 PRO A C 1
ATOM 3481 O O . PRO A 1 425 ? -1.779 0.862 16.922 1 55.84 425 PRO A O 1
ATOM 3484 N N . GLY A 1 426 ? 0.174 1.174 16.203 1 54.12 426 GLY A N 1
ATOM 3485 C CA . GLY A 1 426 ? 0.434 2.199 17.203 1 54.12 426 GLY A CA 1
ATOM 3486 C C . GLY A 1 426 ? -0.644 3.264 17.25 1 54.12 426 GLY A C 1
ATOM 3487 O O . GLY A 1 426 ? -1.334 3.51 16.266 1 54.12 426 GLY A O 1
ATOM 3488 N N . LYS A 1 427 ? -1.15 3.559 18.422 1 50.91 427 LYS A N 1
ATOM 3489 C CA . LYS A 1 427 ? -2.064 4.668 18.688 1 50.91 427 LYS A CA 1
ATOM 3490 C C . LYS A 1 427 ? -1.53 5.973 18.094 1 50.91 427 LYS A C 1
ATOM 3492 O O . LYS A 1 427 ? -0.317 6.184 18.047 1 50.91 427 LYS A O 1
ATOM 3497 N N . ARG A 1 428 ? -2.334 6.562 17.203 1 46.75 428 ARG A N 1
ATOM 3498 C CA . ARG A 1 428 ? -2.002 7.926 16.812 1 46.75 428 ARG A CA 1
ATOM 3499 C C . ARG A 1 428 ? -1.715 8.797 18.031 1 46.75 428 ARG A C 1
ATOM 3501 O O . ARG A 1 428 ? -2.428 8.727 19.031 1 46.75 428 ARG A O 1
ATOM 3508 N N . ASN A 1 429 ? -0.401 9.062 18.391 1 45.88 429 ASN A N 1
ATOM 3509 C CA . ASN A 1 429 ? -0.055 9.938 19.516 1 45.88 429 ASN A CA 1
ATOM 3510 C C . ASN A 1 429 ? -0.647 11.328 19.328 1 45.88 429 ASN A C 1
ATOM 3512 O O . ASN A 1 429 ? -0.092 12.156 18.609 1 45.88 429 ASN A O 1
ATOM 3516 N N . PHE A 1 430 ? -2.037 11.344 19.531 1 41.62 430 PHE A N 1
ATOM 3517 C CA . PHE A 1 430 ? -2.492 12.727 19.578 1 41.62 430 PHE A CA 1
ATOM 3518 C C . PHE A 1 430 ? -1.933 13.438 20.812 1 41.62 430 PHE A C 1
ATOM 3520 O O . PHE A 1 430 ? -2.271 14.586 21.078 1 41.62 430 PHE A O 1
ATOM 3527 N N . ASP A 1 431 ? -1.366 12.656 21.719 1 41.38 431 ASP A N 1
ATOM 3528 C CA . ASP A 1 431 ? -0.907 13.328 22.938 1 41.38 431 ASP A CA 1
ATOM 3529 C C . ASP A 1 431 ? 0.167 14.367 22.609 1 41.38 431 ASP A C 1
ATOM 3531 O O . ASP A 1 431 ? 1.316 14.016 22.344 1 41.38 431 ASP A O 1
ATOM 3535 N N . ASN A 1 432 ? -0.197 15.289 22.047 1 36.66 432 ASN A N 1
ATOM 3536 C CA . ASN A 1 432 ? 0.627 16.484 22.047 1 36.66 432 ASN A CA 1
ATOM 3537 C C . ASN A 1 432 ? 1.221 16.766 23.422 1 36.66 432 ASN A C 1
ATOM 3539 O O . ASN A 1 432 ? 0.599 17.438 24.234 1 36.66 432 ASN A O 1
ATOM 3543 N N . GLY A 1 433 ? 2.053 15.961 24.062 1 38.22 433 GLY A N 1
ATOM 3544 C CA . GLY A 1 433 ? 2.789 16.266 25.281 1 38.22 433 GLY A CA 1
ATOM 3545 C C . GLY A 1 433 ? 1.895 16.688 26.438 1 38.22 433 GLY A C 1
ATOM 3546 O O . GLY A 1 433 ? 2.373 16.938 27.547 1 38.22 433 GLY A O 1
ATOM 3547 N N . GLN A 1 434 ? 0.712 17.328 26.359 1 33.88 434 GLN A N 1
ATOM 3548 C CA . GLN A 1 434 ? 0.08 17.828 27.562 1 33.88 434 GLN A CA 1
ATOM 3549 C C . GLN A 1 434 ? -0.451 16.688 28.422 1 33.88 434 GLN A C 1
ATOM 3551 O O . GLN A 1 434 ? -0.223 16.656 29.641 1 33.88 434 GLN A O 1
ATOM 3556 N N . ASN A 1 435 ? -1.736 16.062 28.172 1 31.45 435 ASN A N 1
ATOM 3557 C CA . ASN A 1 435 ? -2.643 15.555 29.188 1 31.45 435 ASN A CA 1
ATOM 3558 C C . ASN A 1 435 ? -2.328 14.109 29.547 1 31.45 435 ASN A C 1
ATOM 3560 O O . ASN A 1 435 ? -3.232 13.328 29.859 1 31.45 435 ASN A O 1
ATOM 3564 N N . SER A 1 436 ? -1.29 13.438 29.25 1 34.62 436 SER A N 1
ATOM 3565 C CA . SER A 1 436 ? -1.465 12.172 29.953 1 34.62 436 SER A CA 1
ATOM 3566 C C . SER A 1 436 ? -1.604 12.391 31.453 1 34.62 436 SER A C 1
ATOM 3568 O O . SER A 1 436 ? -0.729 12 32.219 1 34.62 436 SER A O 1
ATOM 3570 N N . SER A 1 437 ? -1.795 13.531 32.031 1 29.67 437 SER A N 1
ATOM 3571 C CA . SER A 1 437 ? -1.987 13.453 33.469 1 29.67 437 SER A CA 1
ATOM 3572 C C . SER A 1 437 ? -3.09 12.461 33.844 1 29.67 437 SER A C 1
ATOM 3574 O O . SER A 1 437 ? -3.094 11.906 34.938 1 29.67 437 SER A O 1
ATOM 3576 N N . ASN A 1 438 ? -4.336 12.523 33.344 1 29.58 438 ASN A N 1
ATOM 3577 C CA . ASN A 1 438 ? -5.375 12.008 34.219 1 29.58 438 ASN A CA 1
ATOM 3578 C C . ASN A 1 438 ? -5.438 10.484 34.188 1 29.58 438 ASN A C 1
ATOM 3580 O O . ASN A 1 438 ? -6.434 9.883 34.594 1 29.58 438 ASN A O 1
ATOM 3584 N N . LYS A 1 439 ? -5.02 9.703 33.281 1 31.09 439 LYS A N 1
ATOM 3585 C CA . LYS A 1 439 ? -5.238 8.359 33.844 1 31.09 439 LYS A CA 1
ATOM 3586 C C . LYS A 1 439 ? -4.246 8.047 34.938 1 31.09 439 LYS A C 1
ATOM 3588 O O . LYS A 1 439 ? -3.033 8.164 34.75 1 31.09 439 LYS A O 1
ATOM 3593 N N . LYS A 1 440 ? -4.754 7.945 36.219 1 27.72 440 LYS A N 1
ATOM 3594 C CA . LYS A 1 440 ? -4.188 7.406 37.469 1 27.72 440 LYS A CA 1
ATOM 3595 C C . LYS A 1 440 ? -3.328 6.176 37.188 1 27.72 440 LYS A C 1
ATOM 3597 O O . LYS A 1 440 ? -3.738 5.285 36.438 1 27.72 440 LYS A O 1
ATOM 3602 N N . PRO A 1 441 ? -2.145 6.195 37.406 1 25.06 441 PRO A N 1
ATOM 3603 C CA . PRO A 1 441 ? -1.434 4.918 37.5 1 25.06 441 PRO A CA 1
ATOM 3604 C C . PRO A 1 441 ? -2.211 3.863 38.281 1 25.06 441 PRO A C 1
ATOM 3606 O O . PRO A 1 441 ? -2.639 4.117 39.406 1 25.06 441 PRO A O 1
ATOM 3609 N N . LYS A 1 442 ? -3.068 3.057 37.719 1 26.3 442 LYS A N 1
ATOM 3610 C CA . LYS A 1 442 ? -3.486 1.962 38.594 1 26.3 442 LYS A CA 1
ATOM 3611 C C . LYS A 1 442 ? -2.324 1.472 39.438 1 26.3 442 LYS A C 1
ATOM 3613 O O . LYS A 1 442 ? -1.34 0.943 38.906 1 26.3 442 LYS A O 1
ATOM 3618 N N . ALA A 1 443 ? -1.935 2.166 40.5 1 23.36 443 ALA A N 1
ATOM 3619 C CA . ALA A 1 443 ? -1.119 1.851 41.656 1 23.36 443 ALA A CA 1
ATOM 3620 C C . ALA A 1 443 ? -1.195 0.365 42 1 23.36 443 ALA A C 1
ATOM 3622 O O . ALA A 1 443 ? -2.195 -0.295 41.719 1 23.36 443 ALA A O 1
ATOM 3623 N N . LEU A 1 444 ? -0.072 -0.193 42.438 1 24.62 444 LEU A N 1
ATOM 3624 C CA . LEU A 1 444 ? 0.348 -1.378 43.156 1 24.62 444 LEU A CA 1
ATOM 3625 C C . LEU A 1 444 ? -0.623 -1.682 44.312 1 24.62 444 LEU A C 1
ATOM 3627 O O . LEU A 1 444 ? -0.303 -1.466 45.469 1 24.62 444 LEU A O 1
ATOM 3631 N N . ALA A 1 445 ? -1.831 -1.045 44.25 1 26.36 445 ALA A N 1
ATOM 3632 C CA . ALA A 1 445 ? -2.637 -1.347 45.438 1 26.36 445 ALA A CA 1
ATOM 3633 C C . ALA A 1 445 ? -2.752 -2.854 45.656 1 26.36 445 ALA A C 1
ATOM 3635 O O . ALA A 1 445 ? -3.088 -3.307 46.75 1 26.36 445 ALA A O 1
ATOM 3636 N N . GLU A 1 446 ? -2.664 -3.623 44.438 1 27.8 446 GLU A N 1
ATOM 3637 C CA . GLU A 1 446 ? -2.928 -4.969 44.938 1 27.8 446 GLU A CA 1
ATOM 3638 C C . GLU A 1 446 ? -1.748 -5.496 45.75 1 27.8 446 GLU A C 1
ATOM 3640 O O . GLU A 1 446 ? -1.828 -6.574 46.344 1 27.8 446 GLU A O 1
ATOM 3645 N N . VAL A 1 447 ? -0.568 -4.766 45.469 1 26.38 447 VAL A N 1
ATOM 3646 C CA . VAL A 1 447 ? 0.417 -5.488 46.281 1 26.38 447 VAL A CA 1
ATOM 3647 C C . VAL A 1 447 ? 0.079 -5.352 47.75 1 26.38 447 VAL A C 1
ATOM 3649 O O . VAL A 1 447 ? 0.259 -6.293 48.531 1 26.38 447 VAL A O 1
ATOM 3652 N N . ASN A 1 448 ? -0.292 -4.039 48.031 1 26.05 448 ASN A N 1
ATOM 3653 C CA . ASN A 1 448 ? -0.292 -3.951 49.469 1 26.05 448 ASN A CA 1
ATOM 3654 C C . ASN A 1 448 ? -1.476 -4.699 50.094 1 26.05 448 ASN A C 1
ATOM 3656 O O . ASN A 1 448 ? -1.646 -4.715 51.312 1 26.05 448 ASN A O 1
ATOM 3660 N N . GLU A 1 449 ? -2.521 -4.906 49.125 1 28.45 449 GLU A N 1
ATOM 3661 C CA . GLU A 1 449 ? -3.494 -5.617 49.969 1 28.45 449 GLU A CA 1
ATOM 3662 C C . GLU A 1 449 ? -2.957 -6.977 50.406 1 28.45 449 GLU A C 1
ATOM 3664 O O . GLU A 1 449 ? -3.504 -7.602 51.312 1 28.45 449 GLU A O 1
ATOM 3669 N N . ALA A 1 450 ? -2.064 -7.418 49.531 1 28.75 450 ALA A N 1
ATOM 3670 C CA . ALA A 1 450 ? -1.647 -8.711 50.062 1 28.75 450 ALA A CA 1
ATOM 3671 C C . ALA A 1 450 ? -0.855 -8.547 51.344 1 28.75 450 ALA A C 1
ATOM 3673 O O . ALA A 1 450 ? -0.906 -9.406 52.219 1 28.75 450 ALA A O 1
ATOM 3674 N N . GLU A 1 451 ? 0.065 -7.43 51.219 1 28.45 451 GLU A N 1
ATOM 3675 C CA . GLU A 1 451 ? 0.811 -7.516 52.469 1 28.45 451 GLU A CA 1
ATOM 3676 C C . GLU A 1 451 ? -0.094 -7.258 53.656 1 28.45 451 GLU A C 1
ATOM 3678 O O . GLU A 1 451 ? 0.158 -7.766 54.75 1 28.45 451 GLU A O 1
ATOM 3683 N N . VAL A 1 452 ? -1.065 -6.254 53.344 1 27.53 452 VAL A N 1
ATOM 3684 C CA . VAL A 1 452 ? -1.708 -6.008 54.625 1 27.53 452 VAL A CA 1
ATOM 3685 C C . VAL A 1 452 ? -2.459 -7.258 55.062 1 27.53 452 VAL A C 1
ATOM 3687 O O . VAL A 1 452 ? -2.479 -7.586 56.25 1 27.53 452 VAL A O 1
ATOM 3690 N N . ASN A 1 453 ? -3.189 -7.848 53.938 1 26.44 453 ASN A N 1
ATOM 3691 C CA . ASN A 1 453 ? -3.961 -8.867 54.656 1 26.44 453 ASN A CA 1
ATOM 3692 C C . ASN A 1 453 ? -3.07 -10.008 55.125 1 26.44 453 ASN A C 1
ATOM 3694 O O . ASN A 1 453 ? -3.557 -10.969 55.719 1 26.44 453 ASN A O 1
ATOM 3698 N N . GLU A 1 454 ? -1.949 -10.078 54.344 1 28.05 454 GLU A N 1
ATOM 3699 C CA . GLU A 1 454 ? -1.229 -11.148 55.031 1 28.05 454 GLU A CA 1
ATOM 3700 C C . GLU A 1 454 ? -0.839 -10.742 56.438 1 28.05 454 GLU A C 1
ATOM 3702 O O . GLU A 1 454 ? -0.496 -11.586 57.281 1 28.05 454 GLU A O 1
ATOM 3707 N N . GLN A 1 455 ? -0.633 -9.422 56.562 1 25.27 455 GLN A N 1
ATOM 3708 C CA . GLN A 1 455 ? -0.145 -9.227 57.906 1 25.27 455 GLN A CA 1
ATOM 3709 C C . GLN A 1 455 ? -1.231 -9.531 58.938 1 25.27 455 GLN A C 1
ATOM 3711 O O . GLN A 1 455 ? -1.014 -9.391 60.156 1 25.27 455 GLN A O 1
ATOM 3716 N N . HIS A 1 456 ? -2.582 -9.742 58.5 1 23.52 456 HIS A N 1
ATOM 3717 C CA . HIS A 1 456 ? -3.277 -10.359 59.625 1 23.52 456 HIS A CA 1
ATOM 3718 C C . HIS A 1 456 ? -2.734 -11.758 59.906 1 23.52 456 HIS A C 1
ATOM 3720 O O . HIS A 1 456 ? -3.137 -12.727 59.25 1 23.52 456 HIS A O 1
ATOM 3726 N N . LYS A 1 457 ? -1.519 -11.93 59.812 1 25.67 457 LYS A N 1
ATOM 3727 C CA . LYS A 1 457 ? -0.479 -12.844 60.281 1 25.67 457 LYS A CA 1
ATOM 3728 C C . LYS A 1 457 ? -0.895 -13.547 61.562 1 25.67 457 LYS A C 1
ATOM 3730 O O . LYS A 1 457 ? -0.814 -14.773 61.656 1 25.67 457 LYS A O 1
ATOM 3735 N N . LYS A 1 458 ? -0.324 -12.906 62.719 1 20.59 458 LYS A N 1
ATOM 3736 C CA . LYS A 1 458 ? 0.08 -13.312 64.062 1 20.59 458 LYS A CA 1
ATOM 3737 C C . LYS A 1 458 ? -1.107 -13.305 65 1 20.59 458 LYS A C 1
ATOM 3739 O O . LYS A 1 458 ? -1.943 -12.398 65 1 20.59 458 LYS A O 1
ATOM 3744 N N . MET B 1 1 ? 31.938 29.859 33.969 1 21.64 1 MET B N 1
ATOM 3745 C CA . MET B 1 1 ? 30.75 29.641 33.156 1 21.64 1 MET B CA 1
ATOM 3746 C C . MET B 1 1 ? 30.859 28.344 32.344 1 21.64 1 MET B C 1
ATOM 3748 O O . MET B 1 1 ? 31.75 28.203 31.5 1 21.64 1 MET B O 1
ATOM 3752 N N . LYS B 1 2 ? 30.656 27.109 32.938 1 27.11 2 LYS B N 1
ATOM 3753 C CA . LYS B 1 2 ? 30.812 25.781 32.375 1 27.11 2 LYS B CA 1
ATOM 3754 C C . LYS B 1 2 ? 29.969 25.609 31.109 1 27.11 2 LYS B C 1
ATOM 3756 O O . LYS B 1 2 ? 28.781 25.953 31.094 1 27.11 2 LYS B O 1
ATOM 3761 N N . SER B 1 3 ? 30.547 25.641 30.047 1 30.33 3 SER B N 1
ATOM 3762 C CA . SER B 1 3 ? 29.938 25.625 28.719 1 30.33 3 SER B CA 1
ATOM 3763 C C . SER B 1 3 ? 29.062 24.391 28.531 1 30.33 3 SER B C 1
ATOM 3765 O O . SER B 1 3 ? 29.344 23.328 29.094 1 30.33 3 SER B O 1
ATOM 3767 N N . VAL B 1 4 ? 27.859 24.562 28.328 1 36.25 4 VAL B N 1
ATOM 3768 C CA . VAL B 1 4 ? 26.875 23.531 28 1 36.25 4 VAL B CA 1
ATOM 3769 C C . VAL B 1 4 ? 27.516 22.5 27.062 1 36.25 4 VAL B C 1
ATOM 3771 O O . VAL B 1 4 ? 27.094 21.328 27.047 1 36.25 4 VAL B O 1
ATOM 3774 N N . LEU B 1 5 ? 28.562 22.812 26.281 1 36.75 5 LEU B N 1
ATOM 3775 C CA . LEU B 1 5 ? 29.281 21.922 25.375 1 36.75 5 LEU B CA 1
ATOM 3776 C C . LEU B 1 5 ? 29.922 20.766 26.141 1 36.75 5 LEU B C 1
ATOM 3778 O O . LEU B 1 5 ? 29.938 19.625 25.672 1 36.75 5 LEU B O 1
ATOM 3782 N N . ASP B 1 6 ? 30.547 20.984 27.234 1 37.59 6 ASP B N 1
ATOM 3783 C CA . ASP B 1 6 ? 31.281 20 28.031 1 37.59 6 ASP B CA 1
ATOM 3784 C C . ASP B 1 6 ? 30.375 18.859 28.453 1 37.59 6 ASP B C 1
ATOM 3786 O O . ASP B 1 6 ? 30.828 17.734 28.625 1 37.59 6 ASP B O 1
ATOM 3790 N N . ILE B 1 7 ? 29.125 19.094 28.609 1 35.59 7 ILE B N 1
ATOM 3791 C CA . ILE B 1 7 ? 28.172 18.109 29.109 1 35.59 7 ILE B CA 1
ATOM 3792 C C . ILE B 1 7 ? 27.734 17.188 27.969 1 35.59 7 ILE B C 1
ATOM 3794 O O . ILE B 1 7 ? 27.344 16.047 28.203 1 35.59 7 ILE B O 1
ATOM 3798 N N . THR B 1 8 ? 27.656 17.547 26.609 1 41.47 8 THR B N 1
ATOM 3799 C CA . THR B 1 8 ? 26.922 16.859 25.562 1 41.47 8 THR B CA 1
ATOM 3800 C C . THR B 1 8 ? 27.844 15.984 24.719 1 41.47 8 THR B C 1
ATOM 3802 O O . THR B 1 8 ? 27.391 15.18 23.922 1 41.47 8 THR B O 1
ATOM 3805 N N . GLY B 1 9 ? 29.359 15.617 24.938 1 34.72 9 GLY B N 1
ATOM 3806 C CA . GLY B 1 9 ? 30.375 14.789 24.312 1 34.72 9 GLY B CA 1
ATOM 3807 C C . GLY B 1 9 ? 30.766 15.281 22.922 1 34.72 9 GLY B C 1
ATOM 3808 O O . GLY B 1 9 ? 31.344 14.531 22.141 1 34.72 9 GLY B O 1
ATOM 3809 N N . SER B 1 10 ? 30.422 16.312 22.25 1 33.91 10 SER B N 1
ATOM 3810 C CA . SER B 1 10 ? 30.938 16.641 20.922 1 33.91 10 SER B CA 1
ATOM 3811 C C . SER B 1 10 ? 32.438 16.938 20.969 1 33.91 10 SER B C 1
ATOM 3813 O O . SER B 1 10 ? 32.969 17.312 22.016 1 33.91 10 SER B O 1
ATOM 3815 N N . HIS B 1 11 ? 33.438 16.625 20.109 1 30.08 11 HIS B N 1
ATOM 3816 C CA . HIS B 1 11 ? 34.812 17.109 19.859 1 30.08 11 HIS B CA 1
ATOM 3817 C C . HIS B 1 11 ? 34.938 18.594 20.141 1 30.08 11 HIS B C 1
ATOM 3819 O O . HIS B 1 11 ? 36.031 19.094 20.391 1 30.08 11 HIS B O 1
ATOM 3825 N N . ALA B 1 12 ? 34.969 19.844 20.609 1 30.91 12 ALA B N 1
ATOM 3826 C CA . ALA B 1 12 ? 36.156 20.516 21.141 1 30.91 12 ALA B CA 1
ATOM 3827 C C . ALA B 1 12 ? 36.75 19.734 22.312 1 30.91 12 ALA B C 1
ATOM 3829 O O . ALA B 1 12 ? 37.688 20.203 22.953 1 30.91 12 ALA B O 1
ATOM 3830 N N . MET B 1 13 ? 36.156 18.688 22.859 1 31.12 13 MET B N 1
ATOM 3831 C CA . MET B 1 13 ? 36.844 18.109 24 1 31.12 13 MET B CA 1
ATOM 3832 C C . MET B 1 13 ? 38 17.188 23.562 1 31.12 13 MET B C 1
ATOM 3834 O O . MET B 1 13 ? 37.844 15.969 23.625 1 31.12 13 MET B O 1
ATOM 3838 N N . LYS B 1 14 ? 38.719 17.453 22.484 1 31.78 14 LYS B N 1
ATOM 3839 C CA . LYS B 1 14 ? 39.781 16.719 21.844 1 31.78 14 LYS B CA 1
ATOM 3840 C C . LYS B 1 14 ? 40.812 16.234 22.859 1 31.78 14 LYS B C 1
ATOM 3842 O O . LYS B 1 14 ? 41.344 15.117 22.75 1 31.78 14 LYS B O 1
ATOM 3847 N N . GLY B 1 15 ? 41.406 17.188 23.828 1 33.22 15 GLY B N 1
ATOM 3848 C CA . GLY B 1 15 ? 42.688 17.062 24.531 1 33.22 15 GLY B CA 1
ATOM 3849 C C . GLY B 1 15 ? 42.531 16.344 25.875 1 33.22 15 GLY B C 1
ATOM 3850 O O . GLY B 1 15 ? 43.531 15.992 26.5 1 33.22 15 GLY B O 1
ATOM 3851 N N . ALA B 1 16 ? 41.594 16.75 26.766 1 29.52 16 ALA B N 1
ATOM 3852 C CA . ALA B 1 16 ? 41.688 16.375 28.172 1 29.52 16 ALA B CA 1
ATOM 3853 C C . ALA B 1 16 ? 41.344 14.898 28.375 1 29.52 16 ALA B C 1
ATOM 3855 O O . ALA B 1 16 ? 40.594 14.32 27.594 1 29.52 16 ALA B O 1
ATOM 3856 N N . THR B 1 17 ? 42.281 14.062 29.062 1 34.66 17 THR B N 1
ATOM 3857 C CA . THR B 1 17 ? 42.25 12.695 29.547 1 34.66 17 THR B CA 1
ATOM 3858 C C . THR B 1 17 ? 40.969 12.406 30.312 1 34.66 17 THR B C 1
ATOM 3860 O O . THR B 1 17 ? 40.75 12.984 31.391 1 34.66 17 THR B O 1
ATOM 3863 N N . TRP B 1 18 ? 39.781 12.547 29.828 1 29.97 18 TRP B N 1
ATOM 3864 C CA . TRP B 1 18 ? 38.625 12.414 30.734 1 29.97 18 TRP B CA 1
ATOM 3865 C C . TRP B 1 18 ? 38.469 10.969 31.203 1 29.97 18 TRP B C 1
ATOM 3867 O O . TRP B 1 18 ? 38.75 10.039 30.453 1 29.97 18 TRP B O 1
ATOM 3877 N N . ASN B 1 19 ? 38.781 10.797 32.5 1 29.53 19 ASN B N 1
ATOM 3878 C CA . ASN B 1 19 ? 38.5 9.555 33.188 1 29.53 19 ASN B CA 1
ATOM 3879 C C . ASN B 1 19 ? 37.062 9.086 32.969 1 29.53 19 ASN B C 1
ATOM 3881 O O . ASN B 1 19 ? 36.188 9.891 32.625 1 29.53 19 ASN B O 1
ATOM 3885 N N . ASN B 1 20 ? 36.844 7.723 32.75 1 33.94 20 ASN B N 1
ATOM 3886 C CA . ASN B 1 20 ? 35.625 6.969 32.5 1 33.94 20 ASN B CA 1
ATOM 3887 C C . ASN B 1 20 ? 34.438 7.59 33.219 1 33.94 20 ASN B C 1
ATOM 3889 O O . ASN B 1 20 ? 33.312 7.527 32.75 1 33.94 20 ASN B O 1
ATOM 3893 N N . GLU B 1 21 ? 34.719 7.922 34.469 1 32.16 21 GLU B N 1
ATOM 3894 C CA . GLU B 1 21 ? 33.719 8.383 35.406 1 32.16 21 GLU B CA 1
ATOM 3895 C C . GLU B 1 21 ? 33.062 9.68 34.906 1 32.16 21 GLU B C 1
ATOM 3897 O O . GLU B 1 21 ? 31.969 10.031 35.375 1 32.16 21 GLU B O 1
ATOM 3902 N N . ASP B 1 22 ? 33.812 10.523 34.375 1 29.72 22 ASP B N 1
ATOM 3903 C CA . ASP B 1 22 ? 33.375 11.891 34.094 1 29.72 22 ASP B CA 1
ATOM 3904 C C . ASP B 1 22 ? 32.719 11.992 32.75 1 29.72 22 ASP B C 1
ATOM 3906 O O . ASP B 1 22 ? 32.406 13.094 32.25 1 29.72 22 ASP B O 1
ATOM 3910 N N . LEU B 1 23 ? 32.969 11.078 31.844 1 32.06 23 LEU B N 1
ATOM 3911 C CA . LEU B 1 23 ? 32.281 10.992 30.547 1 32.06 23 LEU B CA 1
ATOM 3912 C C . LEU B 1 23 ? 30.781 11.047 30.703 1 32.06 23 LEU B C 1
ATOM 3914 O O . LEU B 1 23 ? 30.188 10.188 31.359 1 32.06 23 LEU B O 1
ATOM 3918 N N . ILE B 1 24 ? 30.297 12.25 30.953 1 29.7 24 ILE B N 1
ATOM 3919 C CA . ILE B 1 24 ? 28.844 12.281 30.891 1 29.7 24 ILE B CA 1
ATOM 3920 C C . ILE B 1 24 ? 28.375 11.766 29.531 1 29.7 24 ILE B C 1
ATOM 3922 O O . ILE B 1 24 ? 28.672 12.375 28.5 1 29.7 24 ILE B O 1
ATOM 3926 N N . VAL B 1 25 ? 28.562 10.633 29.172 1 34.06 25 VAL B N 1
ATOM 3927 C CA . VAL B 1 25 ? 27.766 10.016 28.109 1 34.06 25 VAL B CA 1
ATOM 3928 C C . VAL B 1 25 ? 26.375 10.648 28.078 1 34.06 25 VAL B C 1
ATOM 3930 O O . VAL B 1 25 ? 25.609 10.5 29.016 1 34.06 25 VAL B O 1
ATOM 3933 N N . ILE B 1 26 ? 26.234 11.812 27.719 1 35.5 26 ILE B N 1
ATOM 3934 C CA . ILE B 1 26 ? 24.922 12.445 27.578 1 35.5 26 ILE B CA 1
ATOM 3935 C C . ILE B 1 26 ? 24 11.547 26.75 1 35.5 26 ILE B C 1
ATOM 3937 O O . ILE B 1 26 ? 24.078 11.547 25.516 1 35.5 26 ILE B O 1
ATOM 3941 N N . LYS B 1 27 ? 23.969 10.422 26.891 1 45.09 27 LYS B N 1
ATOM 3942 C CA . LYS B 1 27 ? 22.906 9.492 26.547 1 45.09 27 LYS B CA 1
ATOM 3943 C C . LYS B 1 27 ? 21.562 9.992 27.047 1 45.09 27 LYS B C 1
ATOM 3945 O O . LYS B 1 27 ? 20.531 9.328 26.859 1 45.09 27 LYS B O 1
ATOM 3950 N N . ASN B 1 28 ? 21.422 11.203 27.656 1 54.41 28 ASN B N 1
ATOM 3951 C CA . ASN B 1 28 ? 20.188 11.445 28.406 1 54.41 28 ASN B CA 1
ATOM 3952 C C . ASN B 1 28 ? 19.109 12.078 27.531 1 54.41 28 ASN B C 1
ATOM 3954 O O . ASN B 1 28 ? 19.422 12.82 26.609 1 54.41 28 ASN B O 1
ATOM 3958 N N . GLU B 1 29 ? 18.094 11.555 27.328 1 65.62 29 GLU B N 1
ATOM 3959 C CA . GLU B 1 29 ? 16.891 11.891 26.578 1 65.62 29 GLU B CA 1
ATOM 3960 C C . GLU B 1 29 ? 15.875 12.602 27.469 1 65.62 29 GLU B C 1
ATOM 3962 O O . GLU B 1 29 ? 15.852 12.398 28.688 1 65.62 29 GLU B O 1
ATOM 3967 N N . PHE B 1 30 ? 15.469 13.781 26.969 1 65.75 30 PHE B N 1
ATOM 3968 C CA . PHE B 1 30 ? 14.227 14.305 27.531 1 65.75 30 PHE B CA 1
ATOM 3969 C C . PHE B 1 30 ? 13.023 13.578 26.953 1 65.75 30 PHE B C 1
ATOM 3971 O O . PHE B 1 30 ? 12.547 13.922 25.859 1 65.75 30 PHE B O 1
ATOM 3978 N N . GLY B 1 31 ? 12.672 12.508 27.672 1 62.5 31 GLY B N 1
ATOM 3979 C CA . GLY B 1 31 ? 11.523 11.758 27.188 1 62.5 31 GLY B CA 1
ATOM 3980 C C . GLY B 1 31 ? 10.211 12.516 27.312 1 62.5 31 GLY B C 1
ATOM 3981 O O . GLY B 1 31 ? 9.25 12.234 26.609 1 62.5 31 GLY B O 1
ATOM 3982 N N . LEU B 1 32 ? 10.227 13.398 28.422 1 65.38 32 LEU B N 1
ATOM 3983 C CA . LEU B 1 32 ? 9.016 14.148 28.719 1 65.38 32 LEU B CA 1
ATOM 3984 C C . LEU B 1 32 ? 9.32 15.641 28.875 1 65.38 32 LEU B C 1
ATOM 3986 O O . LEU B 1 32 ? 10.43 16.016 29.266 1 65.38 32 LEU B O 1
ATOM 3990 N N . THR B 1 33 ? 8.367 16.391 28.641 1 72.56 33 THR B N 1
ATOM 3991 C CA . THR B 1 33 ? 8.469 17.844 28.75 1 72.56 33 THR B CA 1
ATOM 3992 C C . THR B 1 33 ? 8.844 18.25 30.172 1 72.56 33 THR B C 1
ATOM 3994 O O . THR B 1 33 ? 9.531 19.25 30.375 1 72.56 33 THR B O 1
ATOM 3997 N N . LYS B 1 34 ? 8.508 17.328 31.031 1 74.06 34 LYS B N 1
ATOM 3998 C CA . LYS B 1 34 ? 8.789 17.641 32.438 1 74.06 34 LYS B CA 1
ATOM 3999 C C . LYS B 1 34 ? 10.297 17.672 32.688 1 74.06 34 LYS B C 1
ATOM 4001 O O . LYS B 1 34 ? 10.789 18.531 33.438 1 74.06 34 LYS B O 1
ATOM 4006 N N . MET B 1 35 ? 10.969 16.766 32.125 1 76.56 35 MET B N 1
ATOM 4007 C CA . MET B 1 35 ? 12.414 16.703 32.312 1 76.56 35 MET B CA 1
ATOM 4008 C C . MET B 1 35 ? 13.094 17.906 31.672 1 76.56 35 MET B C 1
ATOM 4010 O O . MET B 1 35 ? 14.039 18.453 32.25 1 76.56 35 MET B O 1
ATOM 4014 N N . LEU B 1 36 ? 12.555 18.25 30.625 1 82.12 36 LEU B N 1
ATOM 4015 C CA . LEU B 1 36 ? 13.055 19.438 29.938 1 82.12 36 LEU B CA 1
ATOM 4016 C C . LEU B 1 36 ? 12.836 20.688 30.766 1 82.12 36 LEU B C 1
ATOM 4018 O O . LEU B 1 36 ? 13.734 21.531 30.891 1 82.12 36 LEU B O 1
ATOM 4022 N N . ARG B 1 37 ? 11.695 20.766 31.375 1 82.5 37 ARG B N 1
ATOM 4023 C CA . ARG B 1 37 ? 11.359 21.891 32.219 1 82.5 37 ARG B CA 1
ATOM 4024 C C . ARG B 1 37 ? 12.352 22.016 33.375 1 82.5 37 ARG B C 1
ATOM 4026 O O . ARG B 1 37 ? 12.836 23.109 33.656 1 82.5 37 ARG B O 1
ATOM 4033 N N . ASN B 1 38 ? 12.578 20.906 33.938 1 78.44 38 ASN B N 1
ATOM 4034 C CA . ASN B 1 38 ? 13.508 20.891 35.062 1 78.44 38 ASN B CA 1
ATOM 4035 C C . ASN B 1 38 ? 14.898 21.359 34.656 1 78.44 38 ASN B C 1
ATOM 4037 O O . ASN B 1 38 ? 15.562 22.094 35.375 1 78.44 38 ASN B O 1
ATOM 4041 N N . PHE B 1 39 ? 15.281 20.969 33.594 1 79.62 39 PHE B N 1
ATOM 4042 C CA . PHE B 1 39 ? 16.594 21.328 33.062 1 79.62 39 PHE B CA 1
ATOM 4043 C C . PHE B 1 39 ? 16.641 22.812 32.75 1 79.62 39 PHE B C 1
ATOM 4045 O O . PHE B 1 39 ? 17.578 23.516 33.188 1 79.62 39 PHE B O 1
ATOM 4052 N N . LEU B 1 40 ? 15.695 23.312 32.125 1 82.75 40 LEU B N 1
ATOM 4053 C CA . LEU B 1 40 ? 15.688 24.703 31.656 1 82.75 40 LEU B CA 1
ATOM 4054 C C . LEU B 1 40 ? 15.508 25.656 32.844 1 82.75 40 LEU B C 1
ATOM 4056 O O . LEU B 1 40 ? 16.031 26.781 32.812 1 82.75 40 LEU B O 1
ATOM 4060 N N . SER B 1 41 ? 14.781 25.203 33.781 1 80.88 41 SER B N 1
ATOM 4061 C CA . SER B 1 41 ? 14.539 26.047 34.938 1 80.88 41 SER B CA 1
ATOM 4062 C C . SER B 1 41 ? 15.836 26.375 35.656 1 80.88 41 SER B C 1
ATOM 4064 O O . SER B 1 41 ? 15.945 27.422 36.312 1 80.88 41 SER B O 1
ATOM 4066 N N . LYS B 1 42 ? 16.688 25.516 35.531 1 80.19 42 LYS B N 1
ATOM 4067 C CA . LYS B 1 42 ? 17.969 25.719 36.188 1 80.19 42 LYS B CA 1
ATOM 4068 C C . LYS B 1 42 ? 18.703 26.922 35.625 1 80.19 42 LYS B C 1
ATOM 4070 O O . LYS B 1 42 ? 19.578 27.516 36.281 1 80.19 42 LYS B O 1
ATOM 4075 N N . PHE B 1 43 ? 18.375 27.281 34.5 1 82.31 43 PHE B N 1
ATOM 4076 C CA . PHE B 1 43 ? 19.047 28.406 33.844 1 82.31 43 PHE B CA 1
ATOM 4077 C C . PHE B 1 43 ? 18.156 29.641 33.844 1 82.31 43 PHE B C 1
ATOM 4079 O O . PHE B 1 43 ? 18.484 30.656 33.219 1 82.31 43 PHE B O 1
ATOM 4086 N N . GLY B 1 44 ? 16.969 29.531 34.438 1 82.62 44 GLY B N 1
ATOM 4087 C CA . GLY B 1 44 ? 16.062 30.656 34.531 1 82.62 44 GLY B CA 1
ATOM 4088 C C . GLY B 1 44 ? 15.234 30.844 33.281 1 82.62 44 GLY B C 1
ATOM 4089 O O . GLY B 1 44 ? 14.703 31.938 33.031 1 82.62 44 GLY B O 1
ATOM 4090 N N . PHE B 1 45 ? 15.227 29.891 32.469 1 85.75 45 PHE B N 1
ATOM 4091 C CA . PHE B 1 45 ? 14.422 29.984 31.266 1 85.75 45 PHE B CA 1
ATOM 4092 C C . PHE B 1 45 ? 12.938 30.031 31.594 1 85.75 45 PHE B C 1
ATOM 4094 O O . PHE B 1 45 ? 12.445 29.219 32.375 1 85.75 45 PHE B O 1
ATOM 4101 N N . PRO B 1 46 ? 12.211 30.953 31.031 1 86.12 46 PRO B N 1
ATOM 4102 C CA . PRO B 1 46 ? 10.781 31.062 31.312 1 86.12 46 PRO B CA 1
ATOM 4103 C C . PRO B 1 46 ? 9.945 30.016 30.578 1 86.12 46 PRO B C 1
ATOM 4105 O O . PRO B 1 46 ? 9.211 30.359 29.641 1 86.12 46 PRO B O 1
ATOM 4108 N N . PHE B 1 47 ? 9.883 28.859 31.047 1 82.25 47 PHE B N 1
ATOM 4109 C CA . PHE B 1 47 ? 9.297 27.703 30.391 1 82.25 47 PHE B CA 1
ATOM 4110 C C . PHE B 1 47 ? 7.781 27.844 30.281 1 82.25 47 PHE B C 1
ATOM 4112 O O . PHE B 1 47 ? 7.199 27.531 29.25 1 82.25 47 PHE B O 1
ATOM 4119 N N . ASP B 1 48 ? 7.07 28.266 31.234 1 82 48 ASP B N 1
ATOM 4120 C CA . ASP B 1 48 ? 5.613 28.297 31.281 1 82 48 ASP B CA 1
ATOM 4121 C C . ASP B 1 48 ? 5.035 29.25 30.234 1 82 48 ASP B C 1
ATOM 4123 O O . ASP B 1 48 ? 3.941 29.016 29.719 1 82 48 ASP B O 1
ATOM 4127 N N . ASP B 1 49 ? 5.828 30.219 29.859 1 84.38 49 ASP B N 1
ATOM 4128 C CA . ASP B 1 49 ? 5.371 31.203 28.891 1 84.38 49 ASP B CA 1
ATOM 4129 C C . ASP B 1 49 ? 5.676 30.734 27.453 1 84.38 49 ASP B C 1
ATOM 4131 O O . ASP B 1 49 ? 5.195 31.328 26.5 1 84.38 49 ASP B O 1
ATOM 4135 N N . HIS B 1 50 ? 6.453 29.672 27.375 1 88.56 50 HIS B N 1
ATOM 4136 C CA . HIS B 1 50 ? 6.914 29.281 26.031 1 88.56 50 HIS B CA 1
ATOM 4137 C C . HIS B 1 50 ? 6.777 27.781 25.828 1 88.56 50 HIS B C 1
ATOM 4139 O O . HIS B 1 50 ? 7.684 27.141 25.281 1 88.56 50 HIS B O 1
ATOM 4145 N N . GLN B 1 51 ? 5.676 27.234 26.219 1 82.69 51 GLN B N 1
ATOM 4146 C CA . GLN B 1 51 ? 5.41 25.812 26.094 1 82.69 51 GLN B CA 1
ATOM 4147 C C . GLN B 1 51 ? 5.387 25.375 24.641 1 82.69 51 GLN B C 1
ATOM 4149 O O . GLN B 1 51 ? 5.805 24.266 24.312 1 82.69 51 GLN B O 1
ATOM 4154 N N . ASP B 1 52 ? 4.949 26.234 23.781 1 83.75 52 ASP B N 1
ATOM 4155 C CA . ASP B 1 52 ? 4.852 25.953 22.344 1 83.75 52 ASP B CA 1
ATOM 4156 C C . ASP B 1 52 ? 6.234 25.75 21.734 1 83.75 52 ASP B C 1
ATOM 4158 O O . ASP B 1 52 ? 6.391 24.969 20.781 1 83.75 52 ASP B O 1
ATOM 4162 N N . ILE B 1 53 ? 7.168 26.359 22.312 1 87.81 53 ILE B N 1
ATOM 4163 C CA . ILE B 1 53 ? 8.539 26.25 21.844 1 87.81 53 ILE B CA 1
ATOM 4164 C C . ILE B 1 53 ? 9.203 25.031 22.469 1 87.81 53 ILE B C 1
ATOM 4166 O O . ILE B 1 53 ? 9.945 24.297 21.797 1 87.81 53 ILE B O 1
ATOM 4170 N N . MET B 1 54 ? 8.914 24.734 23.656 1 85.12 54 MET B N 1
ATOM 4171 C CA . MET B 1 54 ? 9.594 23.703 24.422 1 85.12 54 MET B CA 1
ATOM 4172 C C . MET B 1 54 ? 9.297 22.312 23.844 1 85.12 54 MET B C 1
ATOM 4174 O O . MET B 1 54 ? 10.141 21.422 23.906 1 85.12 54 MET B O 1
ATOM 4178 N N . ARG B 1 55 ? 8.203 22.125 23.234 1 86.88 55 ARG B N 1
ATOM 4179 C CA . ARG B 1 55 ? 7.828 20.844 22.656 1 86.88 55 ARG B CA 1
ATOM 4180 C C . ARG B 1 55 ? 8.805 20.422 21.562 1 86.88 55 ARG B C 1
ATOM 4182 O O . ARG B 1 55 ? 8.945 19.234 21.266 1 86.88 55 ARG B O 1
ATOM 4189 N N . TRP B 1 56 ? 9.508 21.375 21.047 1 91.25 56 TRP B N 1
ATOM 4190 C CA . TRP B 1 56 ? 10.43 21.125 19.953 1 91.25 56 TRP B CA 1
ATOM 4191 C C . TRP B 1 56 ? 11.734 20.5 20.453 1 91.25 56 TRP B C 1
ATOM 4193 O O . TRP B 1 56 ? 12.531 19.984 19.672 1 91.25 56 TRP B O 1
ATOM 4203 N N . PHE B 1 57 ? 11.914 20.547 21.766 1 89.62 57 PHE B N 1
ATOM 4204 C CA . PHE B 1 57 ? 13.219 20.172 22.312 1 89.62 57 PHE B CA 1
ATOM 4205 C C . PHE B 1 57 ? 13.133 18.844 23.031 1 89.62 57 PHE B C 1
ATOM 4207 O O . PHE B 1 57 ? 14.047 18.469 23.781 1 89.62 57 PHE B O 1
ATOM 4214 N N . VAL B 1 58 ? 12.062 18.156 22.75 1 84.56 58 VAL B N 1
ATOM 4215 C CA . VAL B 1 58 ? 11.945 16.812 23.281 1 84.56 58 VAL B CA 1
ATOM 4216 C C . VAL B 1 58 ? 12.914 15.875 22.547 1 84.56 58 VAL B C 1
ATOM 4218 O O . VAL B 1 58 ? 13.094 15.984 21.344 1 84.56 58 VAL B O 1
ATOM 4221 N N . GLY B 1 59 ? 13.477 14.93 23.328 1 83 59 GLY B N 1
ATOM 4222 C CA . GLY B 1 59 ? 14.445 14 22.766 1 83 59 GLY B CA 1
ATOM 4223 C C . GLY B 1 59 ? 15.836 14.164 23.344 1 83 59 GLY B C 1
ATOM 4224 O O . GLY B 1 59 ? 15.992 14.32 24.562 1 83 59 GLY B O 1
ATOM 4225 N N . ARG B 1 60 ? 16.844 14.086 22.578 1 78.25 60 ARG B N 1
ATOM 4226 C CA . ARG B 1 60 ? 18.219 14.211 23.047 1 78.25 60 ARG B CA 1
ATOM 4227 C C . ARG B 1 60 ? 18.516 15.633 23.531 1 78.25 60 ARG B C 1
ATOM 4229 O O . ARG B 1 60 ? 17.953 16.594 23 1 78.25 60 ARG B O 1
ATOM 4236 N N . VAL B 1 61 ? 19.391 15.812 24.328 1 79.56 61 VAL B N 1
ATOM 4237 C CA . VAL B 1 61 ? 19.609 17.047 25.094 1 79.56 61 VAL B CA 1
ATOM 4238 C C . VAL B 1 61 ? 20.312 18.078 24.219 1 79.56 61 VAL B C 1
ATOM 4240 O O . VAL B 1 61 ? 20.312 19.266 24.531 1 79.56 61 VAL B O 1
ATOM 4243 N N . ARG B 1 62 ? 20.859 17.656 23.156 1 79 62 ARG B N 1
ATOM 4244 C CA . ARG B 1 62 ? 21.781 18.5 22.391 1 79 62 ARG B CA 1
ATOM 4245 C C . ARG B 1 62 ? 21.062 19.75 21.875 1 79 62 ARG B C 1
ATOM 4247 O O . ARG B 1 62 ? 21.641 20.844 21.891 1 79 62 ARG B O 1
ATOM 4254 N N . PHE B 1 63 ? 19.891 19.656 21.5 1 86.31 63 PHE B N 1
ATOM 4255 C CA . PHE B 1 63 ? 19.203 20.797 20.906 1 86.31 63 PHE B CA 1
ATOM 4256 C C . PHE B 1 63 ? 18.781 21.797 21.984 1 86.31 63 PHE B C 1
ATOM 4258 O O . PHE B 1 63 ? 18.953 23.016 21.812 1 86.31 63 PHE B O 1
ATOM 4265 N N . ALA B 1 64 ? 18.328 21.266 23.078 1 86.69 64 ALA B N 1
ATOM 4266 C CA . ALA B 1 64 ? 17.938 22.141 24.188 1 86.69 64 ALA B CA 1
ATOM 4267 C C . ALA B 1 64 ? 19.141 22.891 24.75 1 86.69 64 ALA B C 1
ATOM 4269 O O . ALA B 1 64 ? 19.062 24.094 25.016 1 86.69 64 ALA B O 1
ATOM 4270 N N . THR B 1 65 ? 20.172 22.203 24.859 1 85.12 65 THR B N 1
ATOM 4271 C CA . THR B 1 65 ? 21.391 22.781 25.422 1 85.12 65 THR B CA 1
ATOM 4272 C C . THR B 1 65 ? 21.938 23.875 24.5 1 85.12 65 THR B C 1
ATOM 4274 O O . THR B 1 65 ? 22.281 24.969 24.969 1 85.12 65 THR B O 1
ATOM 4277 N N . THR B 1 66 ? 21.984 23.594 23.281 1 86.88 66 THR B N 1
ATOM 4278 C CA . THR B 1 66 ? 22.484 24.578 22.312 1 86.88 66 THR B CA 1
ATOM 4279 C C . THR B 1 66 ? 21.594 25.812 22.297 1 86.88 66 THR B C 1
ATOM 4281 O O . THR B 1 66 ? 22.094 26.938 22.234 1 86.88 66 THR B O 1
ATOM 4284 N N . PHE B 1 67 ? 20.359 25.641 22.375 1 90.19 67 PHE B N 1
ATOM 4285 C CA . PHE B 1 67 ? 19.406 26.75 22.359 1 90.19 67 PHE B CA 1
ATOM 4286 C C . PHE B 1 67 ? 19.594 27.641 23.578 1 90.19 67 PHE B C 1
ATOM 4288 O O . PHE B 1 67 ? 19.625 28.875 23.453 1 90.19 67 PHE B O 1
ATOM 4295 N N . VAL B 1 68 ? 19.766 27 24.703 1 86.12 68 VAL B N 1
ATOM 4296 C CA . VAL B 1 68 ? 19.922 27.75 25.938 1 86.12 68 VAL B CA 1
ATOM 4297 C C . VAL B 1 68 ? 21.234 28.531 25.922 1 86.12 68 VAL B C 1
ATOM 4299 O O . VAL B 1 68 ? 21.297 29.672 26.359 1 86.12 68 VAL B O 1
ATOM 4302 N N . GLU B 1 69 ? 22.203 27.875 25.422 1 86.69 69 GLU B N 1
ATOM 4303 C CA . GLU B 1 69 ? 23.5 28.547 25.281 1 86.69 69 GLU B CA 1
ATOM 4304 C C . GLU B 1 69 ? 23.375 29.797 24.422 1 86.69 69 GLU B C 1
ATOM 4306 O O . GLU B 1 69 ? 23.906 30.859 24.781 1 86.69 69 GLU B O 1
ATOM 4311 N N . GLU B 1 70 ? 22.688 29.641 23.391 1 88.75 70 GLU B N 1
ATOM 4312 C CA . GLU B 1 70 ? 22.484 30.781 22.5 1 88.75 70 GLU B CA 1
ATOM 4313 C C . GLU B 1 70 ? 21.641 31.859 23.172 1 88.75 70 GLU B C 1
ATOM 4315 O O . GLU B 1 70 ? 21.875 33.062 22.984 1 88.75 70 GLU B O 1
ATOM 4320 N N . TRP B 1 71 ? 20.703 31.422 23.938 1 89.38 71 TRP B N 1
ATOM 4321 C CA . TRP B 1 71 ? 19.828 32.375 24.641 1 89.38 71 TRP B CA 1
ATOM 4322 C C . TRP B 1 71 ? 20.609 33.156 25.672 1 89.38 71 TRP B C 1
ATOM 4324 O O . TRP B 1 71 ? 20.406 34.375 25.797 1 89.38 71 TRP B O 1
ATOM 4334 N N . LEU B 1 72 ? 21.484 32.562 26.297 1 86.56 72 LEU B N 1
ATOM 4335 C CA . LEU B 1 72 ? 22.281 33.219 27.328 1 86.56 72 LEU B CA 1
ATOM 4336 C C . LEU B 1 72 ? 23.312 34.156 26.719 1 86.56 72 LEU B C 1
ATOM 4338 O O . LEU B 1 72 ? 23.688 35.156 27.328 1 86.56 72 LEU B O 1
ATOM 4342 N N . ASN B 1 73 ? 23.688 33.875 25.547 1 88.62 73 ASN B N 1
ATOM 4343 C CA . ASN B 1 73 ? 24.781 34.594 24.938 1 88.62 73 ASN B CA 1
ATOM 4344 C C . ASN B 1 73 ? 24.281 35.719 24.047 1 88.62 73 ASN B C 1
ATOM 4346 O O . ASN B 1 73 ? 25.062 36.531 23.547 1 88.62 73 ASN B O 1
ATOM 4350 N N . ASN B 1 74 ? 22.984 35.688 23.844 1 87.62 74 ASN B N 1
ATOM 4351 C CA . ASN B 1 74 ? 22.438 36.688 22.953 1 87.62 74 ASN B CA 1
ATOM 4352 C C . ASN B 1 74 ? 21.328 37.5 23.641 1 87.62 74 ASN B C 1
ATOM 4354 O O . ASN B 1 74 ? 20.812 37.094 24.688 1 87.62 74 ASN B O 1
ATOM 4358 N N . ASN B 1 75 ? 20.984 38.656 23.016 1 88.06 75 ASN B N 1
ATOM 4359 C CA . ASN B 1 75 ? 19.938 39.531 23.547 1 88.06 75 ASN B CA 1
ATOM 4360 C C . ASN B 1 75 ? 18.641 39.406 22.75 1 88.06 75 ASN B C 1
ATOM 4362 O O . ASN B 1 75 ? 17.812 40.312 22.75 1 88.06 75 ASN B O 1
ATOM 4366 N N . TYR B 1 76 ? 18.438 38.375 22.156 1 89.38 76 TYR B N 1
ATOM 4367 C CA . TYR B 1 76 ? 17.203 38.125 21.406 1 89.38 76 TYR B CA 1
ATOM 4368 C C . TYR B 1 76 ? 16.062 37.75 22.328 1 89.38 76 TYR B C 1
ATOM 4370 O O . TYR B 1 76 ? 16.266 37.062 23.344 1 89.38 76 TYR B O 1
ATOM 4378 N N . GLY B 1 77 ? 14.914 38.219 21.938 1 91.56 77 GLY B N 1
ATOM 4379 C CA . GLY B 1 77 ? 13.734 37.625 22.531 1 91.56 77 GLY B CA 1
ATOM 4380 C C . GLY B 1 77 ? 13.617 36.125 22.266 1 91.56 77 GLY B C 1
ATOM 4381 O O . GLY B 1 77 ? 14.078 35.656 21.219 1 91.56 77 GLY B O 1
ATOM 4382 N N . ILE B 1 78 ? 13.07 35.438 23.109 1 91.69 78 ILE B N 1
ATOM 4383 C CA . ILE B 1 78 ? 13.016 33.969 23.047 1 91.69 78 ILE B CA 1
ATOM 4384 C C . ILE B 1 78 ? 12.344 33.562 21.734 1 91.69 78 ILE B C 1
ATOM 4386 O O . ILE B 1 78 ? 12.82 32.656 21.062 1 91.69 78 ILE B O 1
ATOM 4390 N N . ASP B 1 79 ? 11.219 34.156 21.359 1 92.69 79 ASP B N 1
ATOM 4391 C CA . ASP B 1 79 ? 10.5 33.812 20.141 1 92.69 79 ASP B CA 1
ATOM 4392 C C . ASP B 1 79 ? 11.359 34.062 18.906 1 92.69 79 ASP B C 1
ATOM 4394 O O . ASP B 1 79 ? 11.398 33.25 18 1 92.69 79 ASP B O 1
ATOM 4398 N N . GLU B 1 80 ? 12 35.094 18.953 1 94.56 80 GLU B N 1
ATOM 4399 C CA . GLU B 1 80 ? 12.875 35.469 17.844 1 94.56 80 GLU B CA 1
ATOM 4400 C C . GLU B 1 80 ? 14.055 34.5 17.734 1 94.56 80 GLU B C 1
ATOM 4402 O O . GLU B 1 80 ? 14.391 34.031 16.641 1 94.56 80 GLU B O 1
ATOM 4407 N N . LEU B 1 81 ? 14.625 34.25 18.875 1 94.88 81 LEU B N 1
ATOM 4408 C CA . LEU B 1 81 ? 15.75 33.312 18.891 1 94.88 81 LEU B CA 1
ATOM 4409 C C . LEU B 1 81 ? 15.328 31.953 18.391 1 94.88 81 LEU B C 1
ATOM 4411 O O . LEU B 1 81 ? 16.062 31.297 17.641 1 94.88 81 LEU B O 1
ATOM 4415 N N . PHE B 1 82 ? 14.148 31.531 18.797 1 95.19 82 PHE B N 1
ATOM 4416 C CA . PHE B 1 82 ? 13.68 30.219 18.391 1 95.19 82 PHE B CA 1
ATOM 4417 C C . PHE B 1 82 ? 13.438 30.172 16.875 1 95.19 82 PHE B C 1
ATOM 4419 O O . PHE B 1 82 ? 13.773 29.188 16.219 1 95.19 82 PHE B O 1
ATOM 4426 N N . ALA B 1 83 ? 12.844 31.156 16.359 1 94.94 83 ALA B N 1
ATOM 4427 C CA . ALA B 1 83 ? 12.609 31.219 14.922 1 94.94 83 ALA B CA 1
ATOM 4428 C 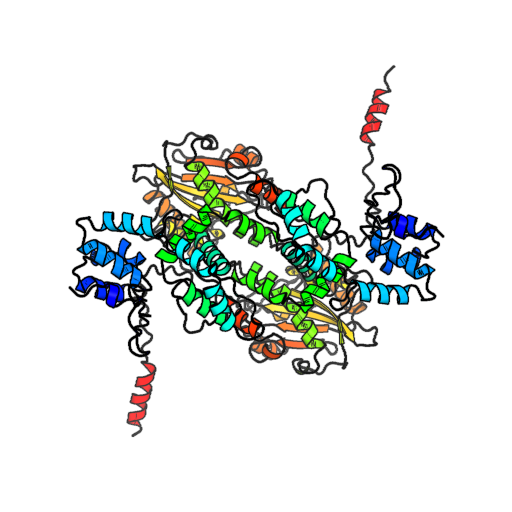C . ALA B 1 83 ? 13.922 31.078 14.148 1 94.94 83 ALA B C 1
ATOM 4430 O O . ALA B 1 83 ? 13.992 30.328 13.172 1 94.94 83 ALA B O 1
ATOM 4431 N N . LYS B 1 84 ? 14.922 31.734 14.617 1 94.81 84 LYS B N 1
ATOM 4432 C CA . LYS B 1 84 ? 16.234 31.656 13.984 1 94.81 84 LYS B CA 1
ATOM 4433 C C . LYS B 1 84 ? 16.828 30.266 14.141 1 94.81 84 LYS B C 1
ATOM 4435 O O . LYS B 1 84 ? 17.344 29.688 13.18 1 94.81 84 LYS B O 1
ATOM 4440 N N . PHE B 1 85 ? 16.781 29.812 15.367 1 95.31 85 PHE B N 1
ATOM 4441 C CA . PHE B 1 85 ? 17.312 28.484 15.695 1 95.31 85 PHE B CA 1
ATOM 4442 C C . PHE B 1 85 ? 16.672 27.422 14.82 1 95.31 85 PHE B C 1
ATOM 4444 O O . PHE B 1 85 ? 17.359 26.641 14.172 1 95.31 85 PHE B O 1
ATOM 4451 N N . LYS B 1 86 ? 15.375 27.344 14.789 1 95.94 86 LYS B N 1
ATOM 4452 C CA . LYS B 1 86 ? 14.625 26.406 13.969 1 95.94 86 LYS B CA 1
ATOM 4453 C C . LYS B 1 86 ? 14.977 26.547 12.492 1 95.94 86 LYS B C 1
ATOM 4455 O O . LYS B 1 86 ? 15.188 25.547 11.797 1 95.94 86 LYS B O 1
ATOM 4460 N N . GLY B 1 87 ? 15.031 27.766 12.055 1 95.69 87 GLY B N 1
ATOM 4461 C CA . GLY B 1 87 ? 15.406 28.016 10.672 1 95.69 87 GLY B CA 1
ATOM 4462 C C . GLY B 1 87 ? 16.766 27.438 10.305 1 95.69 87 GLY B C 1
ATOM 4463 O O . GLY B 1 87 ? 16.906 26.75 9.297 1 95.69 87 GLY B O 1
ATOM 4464 N N . TYR B 1 88 ? 17.688 27.641 11.172 1 95.06 88 TYR B N 1
ATOM 4465 C CA . TYR B 1 88 ? 19.047 27.172 10.914 1 95.06 88 TYR B CA 1
ATOM 4466 C C . TYR B 1 88 ? 19.125 25.656 10.914 1 95.06 88 TYR B C 1
ATOM 4468 O O . TYR B 1 88 ? 19.812 25.062 10.094 1 95.06 88 TYR B O 1
ATOM 4476 N N . TYR B 1 89 ? 18.422 25.047 11.781 1 95.62 89 TYR B N 1
ATOM 4477 C CA . TYR B 1 89 ? 18.609 23.625 12.016 1 95.62 89 TYR B CA 1
ATOM 4478 C C . TYR B 1 89 ? 17.672 22.797 11.141 1 95.62 89 TYR B C 1
ATOM 4480 O O . TYR B 1 89 ? 17.844 21.594 11.016 1 95.62 89 TYR B O 1
ATOM 4488 N N . THR B 1 90 ? 16.656 23.438 10.484 1 97.56 90 THR B N 1
ATOM 4489 C CA . THR B 1 90 ? 15.719 22.641 9.711 1 97.56 90 THR B CA 1
ATOM 4490 C C . THR B 1 90 ? 15.75 23.031 8.242 1 97.56 90 THR B C 1
ATOM 4492 O O . THR B 1 90 ? 15.211 22.312 7.391 1 97.56 90 THR B O 1
ATOM 4495 N N . ASP B 1 91 ? 16.438 24.078 7.855 1 97.12 91 ASP B N 1
ATOM 4496 C CA . ASP B 1 91 ? 16.547 24.516 6.465 1 97.12 91 ASP B CA 1
ATOM 4497 C C . ASP B 1 91 ? 17.5 23.625 5.68 1 97.12 91 ASP B C 1
ATOM 4499 O O . ASP B 1 91 ? 18.672 23.484 6.039 1 97.12 91 ASP B O 1
ATOM 4503 N N . PRO B 1 92 ? 17 23.109 4.586 1 96.19 92 PRO B N 1
ATOM 4504 C CA . PRO B 1 92 ? 17.844 22.203 3.82 1 96.19 92 PRO B CA 1
ATOM 4505 C C . PRO B 1 92 ? 19.047 22.891 3.193 1 96.19 92 PRO B C 1
ATOM 4507 O O . PRO B 1 92 ? 19.984 22.219 2.748 1 96.19 92 PRO B O 1
ATOM 4510 N N . ASP B 1 93 ? 19.062 24.203 3.135 1 95.5 93 ASP B N 1
ATOM 4511 C CA . ASP B 1 93 ? 20.172 24.938 2.523 1 95.5 93 ASP B CA 1
ATOM 4512 C C . ASP B 1 93 ? 21.172 25.406 3.576 1 95.5 93 ASP B C 1
ATOM 4514 O O . ASP B 1 93 ? 22.203 25.984 3.242 1 95.5 93 ASP B O 1
ATOM 4518 N N . SER B 1 94 ? 20.859 25.125 4.777 1 95.06 94 SER B N 1
ATOM 4519 C CA . SER B 1 94 ? 21.75 25.516 5.863 1 95.06 94 SER B CA 1
ATOM 4520 C C . SER B 1 94 ? 22.781 24.438 6.148 1 95.06 94 SER B C 1
ATOM 4522 O O . SER B 1 94 ? 22.469 23.25 6.184 1 95.06 94 SER B O 1
ATOM 4524 N N . ASN B 1 95 ? 23.953 24.828 6.441 1 90.5 95 ASN B N 1
ATOM 4525 C CA . ASN B 1 95 ? 25.016 23.906 6.812 1 90.5 95 ASN B CA 1
ATOM 4526 C C . ASN B 1 95 ? 24.797 23.328 8.211 1 90.5 95 ASN B C 1
ATOM 4528 O O . ASN B 1 95 ? 25.406 22.328 8.586 1 90.5 95 ASN B O 1
ATOM 4532 N N . LYS B 1 96 ? 23.953 23.953 8.953 1 91.81 96 LYS B N 1
ATOM 4533 C CA . LYS B 1 96 ? 23.656 23.484 10.305 1 91.81 96 LYS B CA 1
ATOM 4534 C C . LYS B 1 96 ? 22.453 22.547 10.312 1 91.81 96 LYS B C 1
ATOM 4536 O O . LYS B 1 96 ? 22.094 22 11.352 1 91.81 96 LYS B O 1
ATOM 4541 N N . SER B 1 97 ? 21.906 22.375 9.148 1 95.69 97 SER B N 1
ATOM 4542 C CA . SER B 1 97 ? 20.703 21.547 9.039 1 95.69 97 SER B CA 1
ATOM 4543 C C . SER B 1 97 ? 20.969 20.125 9.562 1 95.69 97 SER B C 1
ATOM 4545 O O . SER B 1 97 ? 21.953 19.5 9.18 1 95.69 97 SER B O 1
ATOM 4547 N N . ILE B 1 98 ? 20.062 19.688 10.367 1 93.5 98 ILE B N 1
ATOM 4548 C CA . ILE B 1 98 ? 20.172 18.359 10.945 1 93.5 98 ILE B CA 1
ATOM 4549 C C . ILE B 1 98 ? 20.203 17.312 9.836 1 93.5 98 ILE B C 1
ATOM 4551 O O . ILE B 1 98 ? 21.047 16.406 9.844 1 93.5 98 ILE B O 1
ATOM 4555 N N . MET B 1 99 ? 19.297 17.406 8.875 1 95.12 99 MET B N 1
ATOM 4556 C CA . MET B 1 99 ? 19.156 16.422 7.809 1 95.12 99 MET B CA 1
ATOM 4557 C C . MET B 1 99 ? 20.391 16.422 6.902 1 95.12 99 MET B C 1
ATOM 4559 O O . MET B 1 99 ? 20.844 15.367 6.469 1 95.12 99 MET B O 1
ATOM 4563 N N . VAL B 1 100 ? 20.906 17.578 6.637 1 92.06 100 VAL B N 1
ATOM 4564 C CA . VAL B 1 100 ? 22.109 17.656 5.82 1 92.06 100 VAL B CA 1
ATOM 4565 C C . VAL B 1 100 ? 23.25 16.922 6.516 1 92.06 100 VAL B C 1
ATOM 4567 O O . VAL B 1 100 ? 24.016 16.188 5.879 1 92.06 100 VAL B O 1
ATOM 4570 N N . LYS B 1 101 ? 23.344 17.078 7.758 1 87.12 101 LYS B N 1
ATOM 4571 C CA . LYS B 1 101 ? 24.375 16.375 8.523 1 87.12 101 LYS B CA 1
ATOM 4572 C C . LYS B 1 101 ? 24.141 14.875 8.5 1 87.12 101 LYS B C 1
ATOM 4574 O O . LYS B 1 101 ? 25.094 14.094 8.406 1 87.12 101 LYS B O 1
ATOM 4579 N N . ILE B 1 102 ? 22.891 14.484 8.625 1 87.5 102 ILE B N 1
ATOM 4580 C CA . ILE B 1 102 ? 22.547 13.07 8.57 1 87.5 102 ILE B CA 1
ATOM 4581 C C . ILE B 1 102 ? 22.938 12.492 7.215 1 87.5 102 ILE B C 1
ATOM 4583 O O . ILE B 1 102 ? 23.547 11.422 7.145 1 87.5 102 ILE B O 1
ATOM 4587 N N . VAL B 1 103 ? 22.609 13.148 6.137 1 86.44 103 VAL B N 1
ATOM 4588 C CA . VAL B 1 103 ? 22.922 12.695 4.785 1 86.44 103 VAL B CA 1
ATOM 4589 C C . VAL B 1 103 ? 24.438 12.57 4.617 1 86.44 103 VAL B C 1
ATOM 4591 O O . VAL B 1 103 ? 24.938 11.57 4.094 1 86.44 103 VAL B O 1
ATOM 4594 N N . ASN B 1 104 ? 25.125 13.555 5.125 1 80.81 104 ASN B N 1
ATOM 4595 C CA . ASN B 1 104 ? 26.578 13.539 5.043 1 80.81 104 ASN B CA 1
ATOM 4596 C C . ASN B 1 104 ? 27.188 12.391 5.852 1 80.81 104 ASN B C 1
ATOM 4598 O O . ASN B 1 104 ? 28.141 11.758 5.422 1 80.81 104 ASN B O 1
ATOM 4602 N N . ARG B 1 105 ? 26.594 12.109 6.918 1 74.88 105 ARG B N 1
ATOM 4603 C CA . ARG B 1 105 ? 27.062 11.016 7.77 1 74.88 105 ARG B CA 1
ATOM 4604 C C . ARG B 1 105 ? 26.797 9.664 7.117 1 74.88 105 ARG B C 1
ATOM 4606 O O . ARG B 1 105 ? 27.641 8.766 7.188 1 74.88 105 ARG B O 1
ATOM 4613 N N . THR B 1 106 ? 25.641 9.484 6.547 1 72.69 106 THR B N 1
ATOM 4614 C CA . THR B 1 106 ? 25.266 8.203 5.953 1 72.69 106 THR B CA 1
ATOM 4615 C C . THR B 1 106 ? 26.062 7.934 4.684 1 72.69 106 THR B C 1
ATOM 4617 O O . THR B 1 106 ? 26.281 6.777 4.316 1 72.69 106 THR B O 1
ATOM 4620 N N . ASN B 1 107 ? 26.422 8.93 4 1 67.44 107 ASN B N 1
ATOM 4621 C CA . ASN B 1 107 ? 27.219 8.781 2.783 1 67.44 107 ASN B CA 1
ATOM 4622 C C . ASN B 1 107 ? 28.688 8.602 3.094 1 67.44 107 ASN B C 1
ATOM 4624 O O . ASN B 1 107 ? 29.484 8.312 2.201 1 67.44 107 ASN B O 1
ATOM 4628 N N . ASN B 1 108 ? 28.922 8.812 4.352 1 64 108 ASN B N 1
ATOM 4629 C CA . ASN B 1 108 ? 30.312 8.648 4.77 1 64 108 ASN B CA 1
ATOM 4630 C C . ASN B 1 108 ? 30.703 7.172 4.828 1 64 108 ASN B C 1
ATOM 4632 O O . ASN B 1 108 ? 30.141 6.402 5.605 1 64 108 ASN B O 1
ATOM 4636 N N . ASP B 1 109 ? 31.516 6.816 4 1 61.84 109 ASP B N 1
ATOM 4637 C CA . ASP B 1 109 ? 31.953 5.434 3.811 1 61.84 109 ASP B CA 1
ATOM 4638 C C . ASP B 1 109 ? 32.375 4.801 5.137 1 61.84 109 ASP B C 1
ATOM 4640 O O . ASP B 1 109 ? 32.094 3.627 5.387 1 61.84 109 ASP B O 1
ATOM 4644 N N . THR B 1 110 ? 33 5.598 5.934 1 57.19 110 THR B N 1
ATOM 4645 C CA . THR B 1 110 ? 33.5 5.074 7.207 1 57.19 110 THR B CA 1
ATOM 4646 C C . THR B 1 110 ? 32.344 4.664 8.109 1 57.19 110 THR B C 1
ATOM 4648 O O . THR B 1 110 ? 32.375 3.615 8.75 1 57.19 110 THR B O 1
ATOM 4651 N N . ILE B 1 111 ? 31.375 5.449 8.07 1 57.94 111 ILE B N 1
ATOM 4652 C CA . ILE B 1 111 ? 30.203 5.184 8.898 1 57.94 111 ILE B CA 1
ATOM 4653 C C . ILE B 1 111 ? 29.438 3.99 8.336 1 57.94 111 ILE B C 1
ATOM 4655 O O . ILE B 1 111 ? 29.016 3.104 9.086 1 57.94 111 ILE B O 1
ATOM 4659 N N . ARG B 1 112 ? 29.375 3.957 7.082 1 61.44 112 ARG B N 1
ATOM 4660 C CA . ARG B 1 112 ? 28.703 2.84 6.43 1 61.44 112 ARG B CA 1
ATOM 4661 C C . ARG B 1 112 ? 29.422 1.526 6.703 1 61.44 112 ARG B C 1
ATOM 4663 O O . ARG B 1 112 ? 28.797 0.499 6.949 1 61.44 112 ARG B O 1
ATOM 4670 N N . GLN B 1 113 ? 30.656 1.673 6.617 1 61.25 113 GLN B N 1
ATOM 4671 C CA . GLN B 1 113 ? 31.453 0.491 6.898 1 61.25 113 GLN B CA 1
ATOM 4672 C C . GLN B 1 113 ? 31.297 0.044 8.352 1 61.25 113 GLN B C 1
ATOM 4674 O O . GLN B 1 113 ? 31.219 -1.154 8.633 1 61.25 113 GLN B O 1
ATOM 4679 N N . GLY B 1 114 ? 31.219 0.963 9.227 1 57.69 114 GLY B N 1
ATOM 4680 C CA . GLY B 1 114 ? 31 0.635 10.625 1 57.69 114 GLY B CA 1
ATOM 4681 C C . GLY B 1 114 ? 29.672 -0.058 10.867 1 57.69 114 GLY B C 1
ATOM 4682 O O . GLY B 1 114 ? 29.594 -1.019 11.633 1 57.69 114 GLY B O 1
ATOM 4683 N N . ILE B 1 115 ? 28.766 0.348 10.125 1 58.78 115 ILE B N 1
ATOM 4684 C CA . ILE B 1 115 ? 27.438 -0.245 10.219 1 58.78 115 ILE B CA 1
ATOM 4685 C C . ILE B 1 115 ? 27.453 -1.659 9.641 1 58.78 115 ILE B C 1
ATOM 4687 O O . ILE B 1 115 ? 26.922 -2.592 10.25 1 58.78 115 ILE B O 1
ATOM 4691 N N . ARG B 1 116 ? 28.047 -1.809 8.508 1 60.19 116 ARG B N 1
ATOM 4692 C CA . ARG B 1 116 ? 28.141 -3.102 7.836 1 60.19 116 ARG B CA 1
ATOM 4693 C C . ARG B 1 116 ? 28.859 -4.117 8.719 1 60.19 116 ARG B C 1
ATOM 4695 O O . ARG B 1 116 ? 28.484 -5.293 8.75 1 60.19 116 ARG B O 1
ATOM 4702 N N . ASN B 1 117 ? 29.797 -3.617 9.328 1 59.66 117 ASN B N 1
ATOM 4703 C CA . ASN B 1 117 ? 30.594 -4.504 10.172 1 59.66 117 ASN B CA 1
ATOM 4704 C C . ASN B 1 117 ? 29.797 -5.027 11.359 1 59.66 117 ASN B C 1
ATOM 4706 O O . ASN B 1 117 ? 30.141 -6.059 11.938 1 59.66 117 ASN B O 1
ATOM 4710 N N . ASN B 1 118 ? 28.844 -4.262 11.695 1 53.09 118 ASN B N 1
ATOM 4711 C CA . ASN B 1 118 ? 28.031 -4.652 12.844 1 53.09 118 ASN B CA 1
ATOM 4712 C C . ASN B 1 118 ? 26.828 -5.48 12.43 1 53.09 118 ASN B C 1
ATOM 4714 O O . ASN B 1 118 ? 26.062 -5.965 13.273 1 53.09 118 ASN B O 1
ATOM 4718 N N . LEU B 1 119 ? 26.688 -5.504 11.125 1 56.53 119 LEU B N 1
ATOM 4719 C CA . LEU B 1 119 ? 25.578 -6.32 10.625 1 56.53 119 LEU B CA 1
ATOM 4720 C C . LEU B 1 119 ? 25.953 -7.797 10.625 1 56.53 119 LEU B C 1
ATOM 4722 O O . LEU B 1 119 ? 27.109 -8.148 10.367 1 56.53 119 LEU B O 1
ATOM 4726 N N . LYS B 1 120 ? 25.125 -8.5 11.273 1 54.75 120 LYS B N 1
ATOM 4727 C CA . LYS B 1 120 ? 25.312 -9.953 11.242 1 54.75 120 LYS B CA 1
ATOM 4728 C C . LYS B 1 120 ? 25.422 -10.461 9.805 1 54.75 120 LYS B C 1
ATOM 4730 O O . LYS B 1 120 ? 24.922 -9.82 8.875 1 54.75 120 LYS B O 1
ATOM 4735 N N . GLU B 1 121 ? 26.156 -11.57 9.586 1 52.12 121 GLU B N 1
ATOM 4736 C CA . GLU B 1 121 ? 26.312 -12.242 8.297 1 52.12 121 GLU B CA 1
ATOM 4737 C C . GLU B 1 121 ? 24.953 -12.492 7.641 1 52.12 121 GLU B C 1
ATOM 4739 O O . GLU B 1 121 ? 24.031 -13 8.281 1 52.12 121 GLU B O 1
ATOM 4744 N N . GLY B 1 122 ? 24.719 -11.906 6.34 1 52.66 122 GLY B N 1
ATOM 4745 C CA . GLY B 1 122 ? 23.484 -12.141 5.594 1 52.66 122 GLY B CA 1
ATOM 4746 C C . GLY B 1 122 ? 22.516 -10.984 5.68 1 52.66 122 GLY B C 1
ATOM 4747 O O . GLY B 1 122 ? 21.484 -10.977 5 1 52.66 122 GLY B O 1
ATOM 4748 N N . GLU B 1 123 ? 22.922 -10.188 6.742 1 54.62 123 GLU B N 1
ATOM 4749 C CA . GLU B 1 123 ? 21.953 -9.094 6.891 1 54.62 123 GLU B CA 1
ATOM 4750 C C . GLU B 1 123 ? 22.188 -8.016 5.844 1 54.62 123 GLU B C 1
ATOM 4752 O O . GLU B 1 123 ? 23.328 -7.703 5.504 1 54.62 123 GLU B O 1
ATOM 4757 N N . SER B 1 124 ? 21.172 -7.816 5.062 1 58.22 124 SER B N 1
ATOM 4758 C CA . SER B 1 124 ? 21.219 -6.773 4.047 1 58.22 124 SER B CA 1
ATOM 4759 C C . SER B 1 124 ? 21.328 -5.391 4.676 1 58.22 124 SER B C 1
ATOM 4761 O O . SER B 1 124 ? 20.891 -5.188 5.812 1 58.22 124 SER B O 1
ATOM 4763 N N . GLU B 1 125 ? 22.094 -4.582 3.992 1 63.41 125 GLU B N 1
ATOM 4764 C CA . GLU B 1 125 ? 22.281 -3.193 4.402 1 63.41 125 GLU B CA 1
ATOM 4765 C C . GLU B 1 125 ? 20.938 -2.486 4.574 1 63.41 125 GLU B C 1
ATOM 4767 O O . GLU B 1 125 ? 20 -2.738 3.822 1 63.41 125 GLU B O 1
ATOM 4772 N N . VAL B 1 126 ? 20.781 -1.979 5.809 1 72.38 126 VAL B N 1
ATOM 4773 C CA . VAL B 1 126 ? 19.594 -1.184 6.105 1 72.38 126 VAL B CA 1
ATOM 4774 C C . VAL B 1 126 ? 19.75 0.225 5.539 1 72.38 126 VAL B C 1
ATOM 4776 O O . VAL B 1 126 ? 20.75 0.892 5.805 1 72.38 126 VAL B O 1
ATOM 4779 N N . ASP B 1 127 ? 18.922 0.64 4.645 1 79.62 127 ASP B N 1
ATOM 4780 C CA . ASP B 1 127 ? 18.906 2.006 4.129 1 79.62 127 ASP B CA 1
ATOM 4781 C C . ASP B 1 127 ? 18.172 2.943 5.09 1 79.62 127 ASP B C 1
ATOM 4783 O O . ASP B 1 127 ? 16.953 3.125 4.984 1 79.62 127 ASP B O 1
ATOM 4787 N N . ILE B 1 128 ? 18.938 3.545 5.918 1 83.06 128 ILE B N 1
ATOM 4788 C CA . ILE B 1 128 ? 18.375 4.34 7.004 1 83.06 128 ILE B CA 1
ATOM 4789 C C . ILE B 1 128 ? 17.688 5.578 6.43 1 83.06 128 ILE B C 1
ATOM 4791 O O . ILE B 1 128 ? 16.703 6.066 6.992 1 83.06 128 ILE B O 1
ATOM 4795 N N . LEU B 1 129 ? 18.219 6.109 5.309 1 86.94 129 LEU B N 1
ATOM 4796 C CA . LEU B 1 129 ? 17.609 7.285 4.707 1 86.94 129 LEU B CA 1
ATOM 4797 C C . LEU B 1 129 ? 16.234 6.949 4.141 1 86.94 129 LEU B C 1
ATOM 4799 O O . LEU B 1 129 ? 15.289 7.734 4.277 1 86.94 129 LEU B O 1
ATOM 4803 N N . SER B 1 130 ? 16.188 5.797 3.584 1 85.56 130 SER B N 1
ATOM 4804 C CA . SER B 1 130 ? 14.906 5.336 3.076 1 85.56 130 SER B CA 1
ATOM 4805 C C . SER B 1 130 ? 13.906 5.125 4.211 1 85.56 130 SER B C 1
ATOM 4807 O O . SER B 1 130 ? 12.727 5.449 4.07 1 85.56 130 SER B O 1
ATOM 4809 N N . LEU B 1 131 ? 14.398 4.633 5.289 1 87.94 131 LEU B N 1
ATOM 4810 C CA . LEU B 1 131 ? 13.531 4.43 6.445 1 87.94 131 LEU B CA 1
ATOM 4811 C C . LEU B 1 131 ? 13.047 5.762 7.004 1 87.94 131 LEU B C 1
ATOM 4813 O O . LEU B 1 131 ? 11.867 5.906 7.34 1 87.94 131 LEU B O 1
ATOM 4817 N N . LEU B 1 132 ? 13.953 6.68 7.062 1 92.25 132 LEU B N 1
ATOM 4818 C CA . LEU B 1 132 ? 13.602 8.016 7.543 1 92.25 132 LEU B CA 1
ATOM 4819 C C . LEU B 1 132 ? 12.578 8.664 6.621 1 92.25 132 LEU B C 1
ATOM 4821 O O . LEU B 1 132 ? 11.602 9.258 7.09 1 92.25 132 LEU B O 1
ATOM 4825 N N . GLU B 1 133 ? 12.805 8.555 5.355 1 92 133 GLU B N 1
ATOM 4826 C CA . GLU B 1 133 ? 11.875 9.102 4.371 1 92 133 GLU B CA 1
ATOM 4827 C C . GLU B 1 133 ? 10.477 8.523 4.547 1 92 133 GLU B C 1
ATOM 4829 O O . GLU B 1 133 ? 9.492 9.266 4.594 1 92 133 GLU B O 1
ATOM 4834 N N . ARG B 1 134 ? 10.43 7.301 4.758 1 90.19 134 ARG B N 1
ATOM 4835 C CA . ARG B 1 134 ? 9.148 6.621 4.941 1 90.19 134 ARG B CA 1
ATOM 4836 C C . ARG B 1 134 ? 8.453 7.102 6.207 1 90.19 134 ARG B C 1
ATOM 4838 O O . ARG B 1 134 ? 7.242 7.355 6.199 1 90.19 134 ARG B O 1
ATOM 4845 N N . ALA B 1 135 ? 9.203 7.188 7.227 1 91 135 ALA B N 1
ATOM 4846 C CA . ALA B 1 135 ? 8.648 7.625 8.508 1 91 135 ALA B CA 1
ATOM 4847 C C . ALA B 1 135 ? 8.094 9.039 8.406 1 91 135 ALA B C 1
ATOM 4849 O O . ALA B 1 135 ? 7 9.32 8.906 1 91 135 ALA B O 1
ATOM 4850 N N . VAL B 1 136 ? 8.828 9.852 7.742 1 93.62 136 VAL B N 1
ATOM 4851 C CA . VAL B 1 136 ? 8.461 11.258 7.648 1 93.62 136 VAL B CA 1
ATOM 4852 C C . VAL B 1 136 ? 7.238 11.414 6.742 1 93.62 136 VAL B C 1
ATOM 4854 O O . VAL B 1 136 ? 6.336 12.203 7.031 1 93.62 136 VAL B O 1
ATOM 4857 N N . ILE B 1 137 ? 7.195 10.648 5.699 1 91.5 137 ILE B N 1
ATOM 4858 C CA . ILE B 1 137 ? 6.055 10.695 4.789 1 91.5 137 ILE B CA 1
ATOM 4859 C C . ILE B 1 137 ? 4.793 10.242 5.52 1 91.5 137 ILE B C 1
ATOM 4861 O O . ILE B 1 137 ? 3.752 10.898 5.434 1 91.5 137 ILE B O 1
ATOM 4865 N N . LYS B 1 138 ? 4.926 9.219 6.184 1 89.19 138 LYS B N 1
ATOM 4866 C CA . LYS B 1 138 ? 3.787 8.703 6.938 1 89.19 138 LYS B CA 1
ATOM 4867 C C . LYS B 1 138 ? 3.326 9.703 7.992 1 89.19 138 LYS B C 1
ATOM 4869 O O . LYS B 1 138 ? 2.127 9.938 8.148 1 89.19 138 LYS B O 1
ATOM 4874 N N . ASN B 1 139 ? 4.234 10.289 8.633 1 90.56 139 ASN B N 1
ATOM 4875 C CA . ASN B 1 139 ? 3.908 11.32 9.617 1 90.56 139 ASN B CA 1
ATOM 4876 C C . ASN B 1 139 ? 3.227 12.516 8.977 1 90.56 139 ASN B C 1
ATOM 4878 O O . ASN B 1 139 ? 2.225 13.023 9.484 1 90.56 139 ASN B O 1
ATOM 4882 N N . TRP B 1 140 ? 3.779 12.883 7.902 1 93.38 140 TRP B N 1
ATOM 4883 C CA . TRP B 1 140 ? 3.32 14.086 7.211 1 93.38 140 TRP B CA 1
ATOM 4884 C C . TRP B 1 140 ? 1.884 13.914 6.727 1 93.38 140 TRP B C 1
ATOM 4886 O O . TRP B 1 140 ? 1.033 14.773 6.977 1 93.38 140 TRP B O 1
ATOM 4896 N N . PHE B 1 141 ? 1.591 12.766 6.203 1 89.62 141 PHE B N 1
ATOM 4897 C CA . PHE B 1 141 ? 0.315 12.617 5.512 1 89.62 141 PHE B CA 1
ATOM 4898 C C . PHE B 1 141 ? -0.739 12.031 6.441 1 89.62 141 PHE B C 1
ATOM 4900 O O . PHE B 1 141 ? -1.938 12.188 6.207 1 89.62 141 PHE B O 1
ATOM 4907 N N . ASP B 1 142 ? -0.296 11.336 7.512 1 85.31 142 ASP B N 1
ATOM 4908 C CA . ASP B 1 142 ? -1.276 10.617 8.32 1 85.31 142 ASP B CA 1
ATOM 4909 C C . ASP B 1 142 ? -1.145 10.977 9.797 1 85.31 142 ASP B C 1
ATOM 4911 O O . ASP B 1 142 ? -1.969 10.57 10.617 1 85.31 142 ASP B O 1
ATOM 4915 N N . GLY B 1 143 ? -0.167 11.672 10.117 1 86.06 143 GLY B N 1
ATOM 4916 C CA . GLY B 1 143 ? 0.077 11.984 11.516 1 86.06 143 GLY B CA 1
ATOM 4917 C C . GLY B 1 143 ? 0.522 10.781 12.328 1 86.06 143 GLY B C 1
ATOM 4918 O O . GLY B 1 143 ? 0.407 10.781 13.555 1 86.06 143 GLY B O 1
ATOM 4919 N N . LEU B 1 144 ? 0.929 9.742 11.547 1 81.19 144 LEU B N 1
ATOM 4920 C CA . LEU B 1 144 ? 1.425 8.539 12.211 1 81.19 144 LEU B CA 1
ATOM 4921 C C . LEU B 1 144 ? 2.949 8.516 12.211 1 81.19 144 LEU B C 1
ATOM 4923 O O . LEU B 1 144 ? 3.576 8.414 11.156 1 81.19 144 LEU B O 1
ATOM 4927 N N . ASN B 1 145 ? 3.51 8.547 13.32 1 76 145 ASN B N 1
ATOM 4928 C CA . ASN B 1 145 ? 4.957 8.695 13.43 1 76 145 ASN B CA 1
ATOM 4929 C C . ASN B 1 145 ? 5.648 7.348 13.617 1 76 145 ASN B C 1
ATOM 4931 O O . ASN B 1 145 ? 6.703 7.27 14.25 1 76 145 ASN B O 1
ATOM 4935 N N . SER B 1 146 ? 5.023 6.312 13.148 1 81.38 146 SER B N 1
ATOM 4936 C CA . SER B 1 146 ? 5.641 5.012 13.383 1 81.38 146 SER B CA 1
ATOM 4937 C C . SER B 1 146 ? 5.723 4.199 12.094 1 81.38 146 SER B C 1
ATOM 4939 O O . SER B 1 146 ? 4.801 4.227 11.273 1 81.38 146 SER B O 1
ATOM 4941 N N . ILE B 1 147 ? 6.879 3.576 11.891 1 86.12 147 ILE B N 1
ATOM 4942 C CA . ILE B 1 147 ? 7.016 2.59 10.828 1 86.12 147 ILE B CA 1
ATOM 4943 C C . ILE B 1 147 ? 7.594 1.296 11.391 1 86.12 147 ILE B C 1
ATOM 4945 O O . ILE B 1 147 ? 8.367 1.321 12.352 1 86.12 147 ILE B O 1
ATOM 4949 N N . ILE B 1 148 ? 7.184 0.266 10.844 1 88.19 148 ILE B N 1
ATOM 4950 C CA . ILE B 1 148 ? 7.664 -1.045 11.266 1 88.19 148 ILE B CA 1
ATOM 4951 C C . ILE B 1 148 ? 8.812 -1.489 10.367 1 88.19 148 ILE B C 1
ATOM 4953 O O . ILE B 1 148 ? 8.727 -1.391 9.141 1 88.19 148 ILE B O 1
ATOM 4957 N N . VAL B 1 149 ? 9.836 -1.923 10.992 1 87.38 149 VAL B N 1
ATOM 4958 C CA . VAL B 1 149 ? 10.992 -2.389 10.242 1 87.38 149 VAL B CA 1
ATOM 4959 C C . VAL B 1 149 ? 11.094 -3.908 10.336 1 87.38 149 VAL B C 1
ATOM 4961 O O . VAL B 1 149 ? 10.406 -4.535 11.148 1 87.38 149 VAL B O 1
ATOM 4964 N N . GLU B 1 150 ? 11.945 -4.43 9.555 1 83.25 150 GLU B N 1
ATOM 4965 C CA . GLU B 1 150 ? 12.016 -5.879 9.398 1 83.25 150 GLU B CA 1
ATOM 4966 C C . GLU B 1 150 ? 12.914 -6.504 10.461 1 83.25 150 GLU B C 1
ATOM 4968 O O . GLU B 1 150 ? 12.781 -7.691 10.773 1 83.25 150 GLU B O 1
ATOM 4973 N N . LYS B 1 151 ? 13.828 -5.699 10.914 1 81.5 151 LYS B N 1
ATOM 4974 C CA . LYS B 1 151 ? 14.82 -6.238 11.844 1 81.5 151 LYS B CA 1
ATOM 4975 C C . LYS B 1 151 ? 15.109 -5.246 12.969 1 81.5 151 LYS B C 1
ATOM 4977 O O . LYS B 1 151 ? 15.133 -4.035 12.742 1 81.5 151 LYS B O 1
ATOM 4982 N N . GLU B 1 152 ? 15.453 -5.805 14.055 1 80.06 152 GLU B N 1
ATOM 4983 C CA . GLU B 1 152 ? 15.75 -4.992 15.227 1 80.06 152 GLU B CA 1
ATOM 4984 C C . GLU B 1 152 ? 17.031 -4.18 15.023 1 80.06 152 GLU B C 1
ATOM 4986 O O . GLU B 1 152 ? 17.156 -3.068 15.539 1 80.06 152 GLU B O 1
ATOM 4991 N N . SER B 1 153 ? 17.906 -4.719 14.281 1 77.75 153 SER B N 1
ATOM 4992 C CA . SER B 1 153 ? 19.156 -4.027 14.031 1 77.75 153 SER B CA 1
ATOM 4993 C C . SER B 1 153 ? 18.938 -2.695 13.328 1 77.75 153 SER B C 1
ATOM 4995 O O . SER B 1 153 ? 19.734 -1.764 13.477 1 77.75 153 SER B O 1
ATOM 4997 N N . ALA B 1 154 ? 17.875 -2.645 12.594 1 82.56 154 ALA B N 1
ATOM 4998 C CA . ALA B 1 154 ? 17.547 -1.394 11.914 1 82.56 154 ALA B CA 1
ATOM 4999 C C . ALA B 1 154 ? 17.25 -0.288 12.922 1 82.56 154 ALA B C 1
ATOM 5001 O O . ALA B 1 154 ? 17.547 0.882 12.68 1 82.56 154 ALA B O 1
ATOM 5002 N N . LEU B 1 155 ? 16.75 -0.629 14.039 1 83.75 155 LEU B N 1
ATOM 5003 C CA . LEU B 1 155 ? 16.422 0.349 15.078 1 83.75 155 LEU B CA 1
ATOM 5004 C C . LEU B 1 155 ? 17.688 0.946 15.68 1 83.75 155 LEU B C 1
ATOM 5006 O O . LEU B 1 155 ? 17.781 2.162 15.852 1 83.75 155 LEU B O 1
ATOM 5010 N N . GLU B 1 156 ? 18.562 0.09 15.93 1 75.75 156 GLU B N 1
ATOM 5011 C CA . GLU B 1 156 ? 19.828 0.546 16.5 1 75.75 156 GLU B CA 1
ATOM 5012 C C . GLU B 1 156 ? 20.562 1.472 15.547 1 75.75 156 GLU B C 1
ATOM 5014 O O . GLU B 1 156 ? 21.062 2.527 15.953 1 75.75 156 GLU B O 1
ATOM 5019 N N . LEU B 1 157 ? 20.547 1.058 14.336 1 76.88 157 LEU B N 1
ATOM 5020 C CA . LEU B 1 157 ? 21.219 1.865 13.32 1 76.88 157 LEU B CA 1
ATOM 5021 C C . LEU B 1 157 ? 20.516 3.207 13.148 1 76.88 157 LEU B C 1
ATOM 5023 O O . LEU B 1 157 ? 21.172 4.238 12.969 1 76.88 157 LEU B O 1
ATOM 5027 N N . PHE B 1 158 ? 19.281 3.143 13.234 1 84.44 158 PHE B N 1
ATOM 5028 C CA . PHE B 1 158 ? 18.5 4.363 13.102 1 84.44 158 PHE B CA 1
ATOM 5029 C C . PHE B 1 158 ? 18.766 5.309 14.258 1 84.44 158 PHE B C 1
ATOM 5031 O O . PHE B 1 158 ? 18.938 6.512 14.055 1 84.44 158 PHE B O 1
ATOM 5038 N N . GLU B 1 159 ? 18.844 4.82 15.375 1 81.75 159 GLU B N 1
ATOM 5039 C CA . GLU B 1 159 ? 19.094 5.652 16.547 1 81.75 159 GLU B CA 1
ATOM 5040 C C . GLU B 1 159 ? 20.484 6.27 16.5 1 81.75 159 GLU B C 1
ATOM 5042 O O . GLU B 1 159 ? 20.656 7.445 16.828 1 81.75 159 GLU B O 1
ATOM 5047 N N . TYR B 1 160 ? 21.328 5.543 16.031 1 73.38 160 TYR B N 1
ATOM 5048 C CA . TYR B 1 160 ? 22.703 6.016 15.953 1 73.38 160 TYR B CA 1
ATOM 5049 C C . TYR B 1 160 ? 22.859 7.027 14.828 1 73.38 160 TYR B C 1
ATOM 5051 O O . TYR B 1 160 ? 23.562 8.031 14.992 1 73.38 160 TYR B O 1
ATOM 5059 N N . GLY B 1 161 ? 22.172 6.758 13.859 1 74.69 161 GLY B N 1
ATOM 5060 C CA . GLY B 1 161 ? 22.438 7.531 12.656 1 74.69 161 GLY B CA 1
ATOM 5061 C C . GLY B 1 161 ? 21.5 8.719 12.5 1 74.69 161 GLY B C 1
ATOM 5062 O O . GLY B 1 161 ? 21.828 9.695 11.82 1 74.69 161 GLY B O 1
ATOM 5063 N N . VAL B 1 162 ? 20.328 8.617 13.141 1 84.25 162 VAL B N 1
ATOM 5064 C CA . VAL B 1 162 ? 19.312 9.594 12.781 1 84.25 162 VAL B CA 1
ATOM 5065 C C . VAL B 1 162 ? 18.797 10.297 14.039 1 84.25 162 VAL B C 1
ATOM 5067 O O . VAL B 1 162 ? 19 11.5 14.203 1 84.25 162 VAL B O 1
ATOM 5070 N N . ALA B 1 163 ? 18.156 9.484 14.883 1 85.5 163 ALA B N 1
ATOM 5071 C CA . ALA B 1 163 ? 17.484 10.133 16 1 85.5 163 ALA B CA 1
ATOM 5072 C C . ALA B 1 163 ? 17.156 9.117 17.094 1 85.5 163 ALA B C 1
ATOM 5074 O O . ALA B 1 163 ? 17.078 7.914 16.844 1 85.5 163 ALA B O 1
ATOM 5075 N N . LEU B 1 164 ? 16.953 9.711 18.25 1 84.69 164 LEU B N 1
ATOM 5076 C CA . LEU B 1 164 ? 16.422 8.906 19.344 1 84.69 164 LEU B CA 1
ATOM 5077 C C . LEU B 1 164 ? 15.023 8.391 19.016 1 84.69 164 LEU B C 1
ATOM 5079 O O . LEU B 1 164 ? 14.188 9.125 18.484 1 84.69 164 LEU B O 1
ATOM 5083 N N . LEU B 1 165 ? 14.898 7.082 19.312 1 84.94 165 LEU B N 1
ATOM 5084 C CA . LEU B 1 165 ? 13.602 6.457 19.031 1 84.94 165 LEU B CA 1
ATOM 5085 C C . LEU B 1 165 ? 12.805 6.285 20.328 1 84.94 165 LEU B C 1
ATOM 5087 O O . LEU B 1 165 ? 13.375 6.051 21.391 1 84.94 165 LEU B O 1
ATOM 5091 N N . HIS B 1 166 ? 11.531 6.48 20.125 1 80.44 166 HIS B N 1
ATOM 5092 C CA . HIS B 1 166 ? 10.617 6.078 21.188 1 80.44 166 HIS B CA 1
ATOM 5093 C C . HIS B 1 166 ? 10.352 4.578 21.156 1 80.44 166 HIS B C 1
ATOM 5095 O O . HIS B 1 166 ? 10.008 4.027 20.109 1 80.44 166 HIS B O 1
ATOM 5101 N N . ARG B 1 167 ? 10.609 3.955 22.312 1 75.44 167 ARG B N 1
ATOM 5102 C CA . ARG B 1 167 ? 10.406 2.51 22.359 1 75.44 167 ARG B CA 1
ATOM 5103 C C . ARG B 1 167 ? 9.172 2.162 23.188 1 75.44 167 ARG B C 1
ATOM 5105 O O . ARG B 1 167 ? 9.047 2.58 24.344 1 75.44 167 ARG B O 1
ATOM 5112 N N . GLU B 1 168 ? 8.258 1.57 22.578 1 72.38 168 GLU B N 1
ATOM 5113 C CA . GLU B 1 168 ? 7.117 1.039 23.312 1 72.38 168 GLU B CA 1
ATOM 5114 C C . GLU B 1 168 ? 7.441 -0.32 23.922 1 72.38 168 GLU B C 1
ATOM 5116 O O . GLU B 1 168 ? 8.227 -1.088 23.375 1 72.38 168 GLU B O 1
ATOM 5121 N N . LYS B 1 169 ? 7.012 -0.639 25.125 1 63.69 169 LYS B N 1
ATOM 5122 C CA . LYS B 1 169 ? 7.367 -1.804 25.922 1 63.69 169 LYS B CA 1
ATOM 5123 C C . LYS B 1 169 ? 7.301 -3.084 25.094 1 63.69 169 LYS B C 1
ATOM 5125 O O . LYS B 1 169 ? 8.211 -3.914 25.156 1 63.69 169 LYS B O 1
ATOM 5130 N N . ASP B 1 170 ? 6.363 -3.203 24.297 1 68.38 170 ASP B N 1
ATOM 5131 C CA . ASP B 1 170 ? 6.18 -4.5 23.656 1 68.38 170 ASP B CA 1
ATOM 5132 C C . ASP B 1 170 ? 6.449 -4.406 22.156 1 68.38 170 ASP B C 1
ATOM 5134 O O . ASP B 1 170 ? 6.227 -5.367 21.406 1 68.38 170 ASP B O 1
ATOM 5138 N N . SER B 1 171 ? 7.156 -3.314 21.844 1 76.94 171 SER B N 1
ATOM 5139 C CA . SER B 1 171 ? 7.438 -3.182 20.422 1 76.94 171 SER B CA 1
ATOM 5140 C C . SER B 1 171 ? 8.93 -3.324 20.141 1 76.94 171 SER B C 1
ATOM 5142 O O . SER B 1 171 ? 9.758 -2.689 20.797 1 76.94 171 SER B O 1
ATOM 5144 N N . LYS B 1 172 ? 9.227 -4.215 19.188 1 79.81 172 LYS B N 1
ATOM 5145 C CA . LYS B 1 172 ? 10.633 -4.465 18.891 1 79.81 172 LYS B CA 1
ATOM 5146 C C . LYS B 1 172 ? 11 -3.963 17.5 1 79.81 172 LYS B C 1
ATOM 5148 O O . LYS B 1 172 ? 12.18 -3.941 17.125 1 79.81 172 LYS B O 1
ATOM 5153 N N . LEU B 1 173 ? 10.047 -3.525 16.797 1 88.31 173 LEU B N 1
ATOM 5154 C CA . LEU B 1 173 ? 10.367 -3.279 15.391 1 88.31 173 LEU B CA 1
ATOM 5155 C C . LEU B 1 173 ? 9.82 -1.926 14.938 1 88.31 173 LEU B C 1
ATOM 5157 O O . LEU B 1 173 ? 9.805 -1.626 13.742 1 88.31 173 LEU B O 1
ATOM 5161 N N . GLN B 1 174 ? 9.453 -1.103 15.867 1 88.06 174 GLN B N 1
ATOM 5162 C CA . GLN B 1 174 ? 8.812 0.145 15.469 1 88.06 174 GLN B CA 1
ATOM 5163 C C . GLN B 1 174 ? 9.773 1.323 15.594 1 88.06 174 GLN B C 1
ATOM 5165 O O . GLN B 1 174 ? 10.406 1.51 16.641 1 88.06 174 GLN B O 1
ATOM 5170 N N . ILE B 1 175 ? 9.844 2.018 14.539 1 86.56 175 ILE B N 1
ATOM 5171 C CA . ILE B 1 175 ? 10.531 3.301 14.57 1 86.56 175 ILE B CA 1
ATOM 5172 C C . ILE B 1 175 ? 9.539 4.414 14.898 1 86.56 175 ILE B C 1
ATOM 5174 O O . ILE B 1 175 ? 8.602 4.664 14.141 1 86.56 175 ILE B O 1
ATOM 5178 N N . ILE B 1 176 ? 9.703 5.008 16.047 1 87.94 176 ILE B N 1
ATOM 5179 C CA . ILE B 1 176 ? 9 6.219 16.453 1 87.94 176 ILE B CA 1
ATOM 5180 C C . ILE B 1 176 ? 10.008 7.301 16.828 1 87.94 176 ILE B C 1
ATOM 5182 O O . ILE B 1 176 ? 10.688 7.199 17.859 1 87.94 176 ILE B O 1
ATOM 5186 N N . ILE B 1 177 ? 10.039 8.281 16 1 87.94 177 ILE B N 1
ATOM 5187 C CA . ILE B 1 177 ? 11.047 9.312 16.234 1 87.94 177 ILE B CA 1
ATOM 5188 C C . ILE B 1 177 ? 10.578 10.242 17.344 1 87.94 177 ILE B C 1
ATOM 5190 O O . ILE B 1 177 ? 9.484 10.805 17.281 1 87.94 177 ILE B O 1
ATOM 5194 N N . SER B 1 178 ? 11.391 10.5 18.312 1 82.88 178 SER B N 1
ATOM 5195 C CA . SER B 1 178 ? 11.047 11.266 19.516 1 82.88 178 SER B CA 1
ATOM 5196 C C . SER B 1 178 ? 11.445 12.727 19.375 1 82.88 178 SER B C 1
ATOM 5198 O O . SER B 1 178 ? 11.102 13.555 20.219 1 82.88 178 SER B O 1
ATOM 5200 N N . GLU B 1 179 ? 12.117 13.07 18.297 1 89 179 GLU B N 1
ATOM 5201 C CA . GLU B 1 179 ? 12.719 14.398 18.172 1 89 179 GLU B CA 1
ATOM 5202 C C . GLU B 1 179 ? 12.047 15.211 17.078 1 89 179 GLU B C 1
ATOM 5204 O O . GLU B 1 179 ? 12.359 15.047 15.891 1 89 179 GLU B O 1
ATOM 5209 N N . PRO B 1 180 ? 11.289 16.203 17.5 1 91.44 180 PRO B N 1
ATOM 5210 C CA . PRO B 1 180 ? 10.516 16.969 16.531 1 91.44 180 PRO B CA 1
ATOM 5211 C C . PRO B 1 180 ? 11.398 17.75 15.555 1 91.44 180 PRO B C 1
ATOM 5213 O O . PRO B 1 180 ? 11.07 17.859 14.367 1 91.44 180 PRO B O 1
ATOM 5216 N N . LEU B 1 181 ? 12.555 18.234 16.031 1 93.88 181 LEU B N 1
ATOM 5217 C CA . LEU B 1 181 ? 13.43 19 15.156 1 93.88 181 LEU B CA 1
ATOM 5218 C C . LEU B 1 181 ? 14.023 18.125 14.055 1 93.88 181 LEU B C 1
ATOM 5220 O O . LEU B 1 181 ? 14.242 18.594 12.938 1 93.88 181 LEU B O 1
ATOM 5224 N N . VAL B 1 182 ? 14.234 16.906 14.406 1 93.25 182 VAL B N 1
ATOM 5225 C CA . VAL B 1 182 ? 14.742 15.969 13.414 1 93.25 182 VAL B CA 1
ATOM 5226 C C . VAL B 1 182 ? 13.672 15.703 12.359 1 93.25 182 VAL B C 1
ATOM 5228 O O . VAL B 1 182 ? 13.961 15.734 11.156 1 93.25 182 VAL B O 1
ATOM 5231 N N . ILE B 1 183 ? 12.469 15.531 12.781 1 94.69 183 ILE B N 1
ATOM 5232 C CA . ILE B 1 183 ? 11.359 15.273 11.867 1 94.69 183 ILE B CA 1
ATOM 5233 C C . ILE B 1 183 ? 11.156 16.484 10.945 1 94.69 183 ILE B C 1
ATOM 5235 O O . ILE B 1 183 ? 11.031 16.328 9.727 1 94.69 183 ILE B O 1
ATOM 5239 N N . GLU B 1 184 ? 11.242 17.594 11.539 1 96.44 184 GLU B N 1
ATOM 5240 C CA . GLU B 1 184 ? 11.039 18.828 10.773 1 96.44 184 GLU B CA 1
ATOM 5241 C C . GLU B 1 184 ? 12.156 19.016 9.75 1 96.44 184 GLU B C 1
ATOM 5243 O O . GLU B 1 184 ? 11.891 19.344 8.586 1 96.44 184 GLU B O 1
ATOM 5248 N N . SER B 1 185 ? 13.312 18.812 10.195 1 97.25 185 SER B N 1
ATOM 5249 C CA . SER B 1 185 ? 14.453 18.969 9.297 1 97.25 185 SER B CA 1
ATOM 5250 C C . SER B 1 185 ? 14.367 17.969 8.141 1 97.25 185 SER B C 1
ATOM 5252 O O . SER B 1 185 ? 14.578 18.344 6.98 1 97.25 185 SER B O 1
ATOM 5254 N N . ALA B 1 186 ? 14.055 16.766 8.484 1 96.5 186 ALA B N 1
ATOM 5255 C CA . ALA B 1 186 ? 13.906 15.734 7.469 1 96.5 186 ALA B CA 1
ATOM 5256 C C . ALA B 1 186 ? 12.758 16.062 6.512 1 96.5 186 ALA B C 1
ATOM 5258 O O . ALA B 1 186 ? 12.898 15.922 5.297 1 96.5 186 ALA B O 1
ATOM 5259 N N . LEU B 1 187 ? 11.719 16.5 7.043 1 97 187 LEU B N 1
ATOM 5260 C CA . LEU B 1 187 ? 10.555 16.859 6.242 1 97 187 LEU B CA 1
ATOM 5261 C C . LEU B 1 187 ? 10.914 17.938 5.223 1 97 187 LEU B C 1
ATOM 5263 O O . LEU B 1 187 ? 10.664 17.766 4.023 1 97 187 LEU B O 1
ATOM 5267 N N . ARG B 1 188 ? 11.508 18.953 5.684 1 97.06 188 ARG B N 1
ATOM 5268 C CA . ARG B 1 188 ? 11.867 20.062 4.801 1 97.06 188 ARG B CA 1
ATOM 5269 C C . ARG B 1 188 ? 12.844 19.594 3.725 1 97.06 188 ARG B C 1
ATOM 5271 O O . ARG B 1 188 ? 12.734 20 2.564 1 97.06 188 ARG B O 1
ATOM 5278 N N . TYR B 1 189 ? 13.719 18.812 4.168 1 95.94 189 TYR B N 1
ATOM 5279 C CA . TYR B 1 189 ? 14.695 18.266 3.23 1 95.94 189 TYR B CA 1
ATOM 5280 C C . TYR B 1 189 ? 14.008 17.438 2.148 1 95.94 189 TYR B C 1
ATOM 5282 O O . TYR B 1 189 ? 14.227 17.672 0.955 1 95.94 189 TYR B O 1
ATOM 5290 N N . PHE B 1 190 ? 13.164 16.547 2.49 1 94.62 190 PHE B N 1
ATOM 5291 C CA . PHE B 1 190 ? 12.555 15.633 1.53 1 94.62 190 PHE B CA 1
ATOM 5292 C C . PHE B 1 190 ? 11.508 16.359 0.686 1 94.62 190 PHE B C 1
ATOM 5294 O O . PHE B 1 190 ? 11.32 16.031 -0.487 1 94.62 190 PHE B O 1
ATOM 5301 N N . LEU B 1 191 ? 10.883 17.328 1.258 1 93.5 191 LEU B N 1
ATOM 5302 C CA . LEU B 1 191 ? 9.953 18.125 0.468 1 93.5 191 LEU B CA 1
ATOM 5303 C C . LEU B 1 191 ? 10.68 18.859 -0.658 1 93.5 191 LEU B C 1
ATOM 5305 O O . LEU B 1 191 ? 10.109 19.062 -1.733 1 93.5 191 LEU B O 1
ATOM 5309 N N . LYS B 1 192 ? 11.836 19.203 -0.367 1 92.25 192 LYS B N 1
ATOM 5310 C CA . LYS B 1 192 ? 12.617 19.953 -1.353 1 92.25 192 LYS B CA 1
ATOM 5311 C C . LYS B 1 192 ? 13.148 19.031 -2.443 1 92.25 192 LYS B C 1
ATOM 5313 O O . LYS B 1 192 ? 13.164 19.391 -3.621 1 92.25 192 LYS B O 1
ATOM 5318 N N . TYR B 1 193 ? 13.516 17.828 -2.111 1 87.94 193 TYR B N 1
ATOM 5319 C CA . TYR B 1 193 ? 14.32 17.031 -3.041 1 87.94 193 TYR B CA 1
ATOM 5320 C C . TYR B 1 193 ? 13.547 15.812 -3.516 1 87.94 193 TYR B C 1
ATOM 5322 O O . TYR B 1 193 ? 14 15.094 -4.414 1 87.94 193 TYR B O 1
ATOM 5330 N N . THR B 1 194 ? 12.453 15.523 -2.92 1 87 194 THR B N 1
ATOM 5331 C CA . THR B 1 194 ? 11.664 14.352 -3.289 1 87 194 THR B CA 1
ATOM 5332 C C . THR B 1 194 ? 10.211 14.727 -3.535 1 87 194 THR B C 1
ATOM 5334 O O . THR B 1 194 ? 9.656 15.578 -2.834 1 87 194 THR B O 1
ATOM 5337 N N . ASP B 1 195 ? 9.602 14.094 -4.547 1 87.62 195 ASP B N 1
ATOM 5338 C CA . ASP B 1 195 ? 8.164 14.258 -4.785 1 87.62 195 ASP B CA 1
ATOM 5339 C C . ASP B 1 195 ? 7.355 13.266 -3.949 1 87.62 195 ASP B C 1
ATOM 5341 O O . ASP B 1 195 ? 7.176 12.117 -4.344 1 87.62 195 ASP B O 1
ATOM 5345 N N . PHE B 1 196 ? 6.828 13.734 -2.822 1 90 196 PHE B N 1
ATOM 5346 C CA . PHE B 1 196 ? 6.066 12.891 -1.907 1 90 196 PHE B CA 1
ATOM 5347 C C . PHE B 1 196 ? 4.848 12.297 -2.605 1 90 196 PHE B C 1
ATOM 5349 O O . PHE B 1 196 ? 4.422 11.188 -2.277 1 90 196 PHE B O 1
ATOM 5356 N N . SER B 1 197 ? 4.332 13.055 -3.557 1 90.75 197 SER B N 1
ATOM 5357 C CA . SER B 1 197 ? 3.15 12.562 -4.262 1 90.75 197 SER B CA 1
ATOM 5358 C C . SER B 1 197 ? 3.461 11.289 -5.043 1 90.75 197 SER B C 1
ATOM 5360 O O . SER B 1 197 ? 2.629 10.383 -5.121 1 90.75 197 SER B O 1
ATOM 5362 N N . LEU B 1 198 ? 4.668 11.266 -5.543 1 88.06 198 LEU B N 1
ATOM 5363 C CA . LEU B 1 198 ? 5.066 10.094 -6.316 1 88.06 198 LEU B CA 1
ATOM 5364 C C . LEU B 1 198 ? 5.148 8.859 -5.43 1 88.06 198 LEU B C 1
ATOM 5366 O O . LEU B 1 198 ? 4.867 7.746 -5.875 1 88.06 198 LEU B O 1
ATOM 5370 N N . HIS B 1 199 ? 5.512 9.102 -4.23 1 86.31 199 HIS B N 1
ATOM 5371 C CA . HIS B 1 199 ? 5.535 7.992 -3.283 1 86.31 199 HIS B CA 1
ATOM 5372 C C . HIS B 1 199 ? 4.145 7.395 -3.1 1 86.31 199 HIS B C 1
ATOM 5374 O O . HIS B 1 199 ? 3.986 6.172 -3.109 1 86.31 199 HIS B O 1
ATOM 5380 N N . ILE B 1 200 ? 3.197 8.219 -2.971 1 88.94 200 ILE B N 1
ATOM 5381 C CA . ILE B 1 200 ? 1.818 7.773 -2.801 1 88.94 200 ILE B CA 1
ATOM 5382 C C . ILE B 1 200 ? 1.331 7.102 -4.082 1 88.94 200 ILE B C 1
ATOM 5384 O O . ILE B 1 200 ? 0.726 6.031 -4.039 1 88.94 200 ILE B O 1
ATOM 5388 N N . LEU B 1 201 ? 1.672 7.707 -5.168 1 90.06 201 LEU B N 1
ATOM 5389 C CA . LEU B 1 201 ? 1.234 7.184 -6.457 1 90.06 201 LEU B CA 1
ATOM 5390 C C . LEU B 1 201 ? 1.867 5.824 -6.738 1 90.06 201 LEU B C 1
ATOM 5392 O O . LEU B 1 201 ? 1.22 4.938 -7.297 1 90.06 201 LEU B O 1
ATOM 5396 N N . ARG B 1 202 ? 3.049 5.68 -6.367 1 85.75 202 ARG B N 1
ATOM 5397 C CA . ARG B 1 202 ? 3.711 4.387 -6.5 1 85.75 202 ARG B CA 1
ATOM 5398 C C . ARG B 1 202 ? 3.006 3.32 -5.668 1 85.75 202 ARG B C 1
ATOM 5400 O O . ARG B 1 202 ? 2.814 2.191 -6.125 1 85.75 202 ARG B O 1
ATOM 5407 N N . ARG B 1 203 ? 2.656 3.693 -4.586 1 83.31 203 ARG B N 1
ATOM 5408 C CA . ARG B 1 203 ? 1.93 2.762 -3.729 1 83.31 203 ARG B CA 1
ATOM 5409 C C . ARG B 1 203 ? 0.594 2.371 -4.352 1 83.31 203 ARG B C 1
ATOM 5411 O O . ARG B 1 203 ? 0.196 1.205 -4.301 1 83.31 203 ARG B O 1
ATOM 5418 N N . MET B 1 204 ? -0.024 3.314 -4.875 1 85.31 204 MET B N 1
ATOM 5419 C CA . MET B 1 204 ? -1.29 3.059 -5.555 1 85.31 204 MET B CA 1
ATOM 5420 C C . MET B 1 204 ? -1.097 2.098 -6.723 1 85.31 204 MET B C 1
ATOM 5422 O O . MET B 1 204 ? -1.97 1.275 -7.008 1 85.31 204 MET B O 1
ATOM 5426 N N . SER B 1 205 ? 0.014 2.186 -7.305 1 81.19 205 SER B N 1
ATOM 5427 C CA . SER B 1 205 ? 0.312 1.384 -8.484 1 81.19 205 SER B CA 1
ATOM 5428 C C . SER B 1 205 ? 0.633 -0.058 -8.109 1 81.19 205 SER B C 1
ATOM 5430 O O . SER B 1 205 ? 0.373 -0.981 -8.883 1 81.19 205 SER B O 1
ATOM 5432 N N . ASP B 1 206 ? 1.224 -0.26 -7.039 1 74.44 206 ASP B N 1
ATOM 5433 C CA . ASP B 1 206 ? 1.768 -1.56 -6.66 1 74.44 206 ASP B CA 1
ATOM 5434 C C . ASP B 1 206 ? 0.657 -2.512 -6.223 1 74.44 206 ASP B C 1
ATOM 5436 O O . ASP B 1 206 ? 0.863 -3.727 -6.156 1 74.44 206 ASP B O 1
ATOM 5440 N N . ILE B 1 207 ? -0.394 -2.117 -5.852 1 62.78 207 ILE B N 1
ATOM 5441 C CA . ILE B 1 207 ? -1.393 -3.068 -5.375 1 62.78 207 ILE B CA 1
ATOM 5442 C C . ILE B 1 207 ? -2.748 -2.748 -5.996 1 62.78 207 ILE B C 1
ATOM 5444 O O . ILE B 1 207 ? -3.059 -1.585 -6.262 1 62.78 207 ILE B O 1
ATOM 5448 N N . ASP B 1 208 ? -3.301 -3.641 -6.676 1 61.69 208 ASP B N 1
ATOM 5449 C CA . ASP B 1 208 ? -4.688 -3.469 -7.09 1 61.69 208 ASP B CA 1
ATOM 5450 C C . ASP B 1 208 ? -5.625 -3.436 -5.883 1 61.69 208 ASP B C 1
ATOM 5452 O O . ASP B 1 208 ? -6.242 -4.445 -5.543 1 61.69 208 ASP B O 1
ATOM 5456 N N . PHE B 1 209 ? -5.547 -2.277 -5.309 1 61.41 209 PHE B N 1
ATOM 5457 C CA . PHE B 1 209 ? -6.234 -2.109 -4.031 1 61.41 209 PHE B CA 1
ATOM 5458 C C . PHE B 1 209 ? -7.742 -2.029 -4.238 1 61.41 209 PHE B C 1
ATOM 5460 O O . PHE B 1 209 ? -8.211 -1.75 -5.344 1 61.41 209 PHE B O 1
ATOM 5467 N N . SER B 1 210 ? -8.414 -2.486 -3.344 1 68 210 SER B N 1
ATOM 5468 C CA . SER B 1 210 ? -9.859 -2.264 -3.281 1 68 210 SER B CA 1
ATOM 5469 C C . SER B 1 210 ? -10.203 -0.797 -3.516 1 68 210 SER B C 1
ATOM 5471 O O . SER B 1 210 ? -9.375 0.085 -3.281 1 68 210 SER B O 1
ATOM 5473 N N . PRO B 1 211 ? -11.266 -0.566 -4.129 1 72.31 211 PRO B N 1
ATOM 5474 C CA . PRO B 1 211 ? -11.68 0.825 -4.324 1 72.31 211 PRO B CA 1
ATOM 5475 C C . PRO B 1 211 ? -11.547 1.663 -3.055 1 72.31 211 PRO B C 1
ATOM 5477 O O . PRO B 1 211 ? -11.117 2.818 -3.117 1 72.31 211 PRO B O 1
ATOM 5480 N N . SER B 1 212 ? -11.859 1.137 -1.973 1 74.5 212 SER B N 1
ATOM 5481 C CA . SER B 1 212 ? -11.766 1.861 -0.709 1 74.5 212 SER B CA 1
ATOM 5482 C C . SER B 1 212 ? -10.32 2.223 -0.389 1 74.5 212 SER B C 1
ATOM 5484 O O . SER B 1 212 ? -10.031 3.352 0.011 1 74.5 212 SER B O 1
ATOM 5486 N N . SER B 1 213 ? -9.43 1.303 -0.635 1 76.25 213 SER B N 1
ATOM 5487 C CA . SER B 1 213 ? -8.016 1.555 -0.372 1 76.25 213 SER B CA 1
ATOM 5488 C C . SER B 1 213 ? -7.457 2.613 -1.317 1 76.25 213 SER B C 1
ATOM 5490 O O . SER B 1 213 ? -6.676 3.473 -0.903 1 76.25 213 SER B O 1
ATOM 5492 N N . MET B 1 214 ? -7.867 2.506 -2.521 1 82.38 214 MET B N 1
ATOM 5493 C CA . MET B 1 214 ? -7.434 3.496 -3.502 1 82.38 214 MET B CA 1
ATOM 5494 C C . MET B 1 214 ? -7.934 4.887 -3.131 1 82.38 214 MET B C 1
ATOM 5496 O O . MET B 1 214 ? -7.219 5.875 -3.301 1 82.38 214 MET B O 1
ATOM 5500 N N . GLY B 1 215 ? -9.164 4.898 -2.596 1 84.69 215 GLY B N 1
ATOM 5501 C CA . GLY B 1 215 ? -9.719 6.168 -2.164 1 84.69 215 GLY B CA 1
ATOM 5502 C C . GLY B 1 215 ? -8.945 6.812 -1.032 1 84.69 215 GLY B C 1
ATOM 5503 O O . GLY B 1 215 ? -8.711 8.023 -1.041 1 84.69 215 GLY B O 1
ATOM 5504 N N . ILE B 1 216 ? -8.523 5.988 -0.156 1 84.81 216 ILE B N 1
ATOM 5505 C CA . ILE B 1 216 ? -7.777 6.477 0.999 1 84.81 216 ILE B CA 1
ATOM 5506 C C . ILE B 1 216 ? -6.441 7.059 0.542 1 84.81 216 ILE B C 1
ATOM 5508 O O . ILE B 1 216 ? -6.039 8.133 0.997 1 84.81 216 ILE B O 1
ATOM 5512 N N . LEU B 1 217 ? -5.766 6.371 -0.35 1 87.94 217 LEU B N 1
ATOM 5513 C CA . LEU B 1 217 ? -4.492 6.855 -0.862 1 87.94 217 LEU B CA 1
ATOM 5514 C C . LEU B 1 217 ? -4.684 8.125 -1.691 1 87.94 217 LEU B C 1
ATOM 5516 O O . LEU B 1 217 ? -3.863 9.039 -1.631 1 87.94 217 LEU B O 1
ATOM 5520 N N . TRP B 1 218 ? -5.785 8.148 -2.355 1 90.81 218 TRP B N 1
ATOM 5521 C CA . TRP B 1 218 ? -6.125 9.32 -3.152 1 90.81 218 TRP B CA 1
ATOM 5522 C C . TRP B 1 218 ? -6.301 10.555 -2.264 1 90.81 218 TRP B C 1
ATOM 5524 O O . TRP B 1 218 ? -5.836 11.641 -2.6 1 90.81 218 TRP B O 1
ATOM 5534 N N . GLU B 1 219 ? -6.875 10.359 -1.186 1 92.56 219 GLU B N 1
ATOM 5535 C CA . GLU B 1 219 ? -7.117 11.453 -0.247 1 92.56 219 GLU B CA 1
ATOM 5536 C C . GLU B 1 219 ? -5.809 12.086 0.21 1 92.56 219 GLU B C 1
ATOM 5538 O O . GLU B 1 219 ? -5.754 13.289 0.477 1 92.56 219 GLU B O 1
ATOM 5543 N N . LEU B 1 220 ? -4.746 11.32 0.204 1 92.06 220 LEU B N 1
ATOM 5544 C CA . LEU B 1 220 ? -3.459 11.812 0.677 1 92.06 220 LEU B CA 1
ATOM 5545 C C . LEU B 1 220 ? -2.887 12.852 -0.287 1 92.06 220 LEU B C 1
ATOM 5547 O O . LEU B 1 220 ? -2.008 13.633 0.085 1 92.06 220 LEU B O 1
ATOM 5551 N N . LEU B 1 221 ? -3.385 12.852 -1.525 1 93.44 221 LEU B N 1
ATOM 5552 C CA . LEU B 1 221 ? -2.844 13.742 -2.551 1 93.44 221 LEU B CA 1
ATOM 5553 C C . LEU B 1 221 ? -3.625 15.047 -2.604 1 93.44 221 LEU B C 1
ATOM 5555 O O . LEU B 1 221 ? -3.205 16 -3.264 1 93.44 221 LEU B O 1
ATOM 5559 N N . ILE B 1 222 ? -4.645 15.141 -1.822 1 95.88 222 ILE B N 1
ATOM 5560 C CA . ILE B 1 222 ? -5.609 16.219 -1.968 1 95.88 222 ILE B CA 1
ATOM 5561 C C . ILE B 1 222 ? -5.086 17.484 -1.266 1 95.88 222 ILE B C 1
ATOM 5563 O O . ILE B 1 222 ? -5.23 18.594 -1.78 1 95.88 222 ILE B O 1
ATOM 5567 N N . PRO B 1 223 ? -4.449 17.297 -0.145 1 96.62 223 PRO B N 1
ATOM 5568 C CA . PRO B 1 223 ? -4.016 18.5 0.585 1 96.62 223 PRO B CA 1
ATOM 5569 C C . PRO B 1 223 ? -3.154 19.422 -0.266 1 96.62 223 PRO B C 1
ATOM 5571 O O . PRO B 1 223 ? -3.396 20.641 -0.298 1 96.62 223 PRO B O 1
ATOM 5574 N N . ASN B 1 224 ? -2.23 18.891 -1.009 1 92.94 224 ASN B N 1
ATOM 5575 C CA . ASN B 1 224 ? -1.382 19.734 -1.848 1 92.94 224 ASN B CA 1
ATOM 5576 C C . ASN B 1 224 ? -2.191 20.453 -2.926 1 92.94 224 ASN B C 1
ATOM 5578 O O . ASN B 1 224 ? -1.924 21.609 -3.24 1 92.94 224 ASN B O 1
ATOM 5582 N N . ALA B 1 225 ? -3.107 19.812 -3.434 1 94.25 225 ALA B N 1
ATOM 5583 C CA . ALA B 1 225 ? -3.984 20.391 -4.445 1 94.25 225 ALA B CA 1
ATOM 5584 C C . ALA B 1 225 ? -4.781 21.562 -3.873 1 94.25 225 ALA B C 1
ATOM 5586 O O . ALA B 1 225 ? -4.91 22.609 -4.516 1 94.25 225 ALA B O 1
ATOM 5587 N N . ILE B 1 226 ? -5.234 21.391 -2.684 1 96.62 226 ILE B N 1
ATOM 5588 C CA . ILE B 1 226 ? -6.074 22.406 -2.043 1 96.62 226 ILE B CA 1
ATOM 5589 C C . ILE B 1 226 ? -5.23 23.625 -1.67 1 96.62 226 ILE B C 1
ATOM 5591 O O . ILE B 1 226 ? -5.668 24.766 -1.836 1 96.62 226 ILE B O 1
ATOM 5595 N N . ILE B 1 227 ? -4.043 23.344 -1.21 1 95.5 227 ILE B N 1
ATOM 5596 C CA . ILE B 1 227 ? -3.137 24.453 -0.893 1 95.5 227 ILE B CA 1
ATOM 5597 C C . ILE B 1 227 ? -2.895 25.297 -2.141 1 95.5 227 ILE B C 1
ATOM 5599 O O . ILE B 1 227 ? -2.996 26.516 -2.096 1 95.5 227 ILE B O 1
ATOM 5603 N N . LYS B 1 228 ? -2.695 24.672 -3.207 1 94.69 228 LYS B N 1
ATOM 5604 C CA . LYS B 1 228 ? -2.461 25.375 -4.465 1 94.69 228 LYS B CA 1
ATOM 5605 C C . LYS B 1 228 ? -3.705 26.141 -4.906 1 94.69 228 LYS B C 1
ATOM 5607 O O . LYS B 1 228 ? -3.611 27.297 -5.336 1 94.69 228 LYS B O 1
ATOM 5612 N N . LEU B 1 229 ? -4.855 25.594 -4.789 1 96.25 229 LEU B N 1
ATOM 5613 C CA . LEU B 1 229 ? -6.121 26.172 -5.203 1 96.25 229 LEU B CA 1
ATOM 5614 C C . LEU B 1 229 ? -6.34 27.531 -4.523 1 96.25 229 LEU B C 1
ATOM 5616 O O . LEU B 1 229 ? -6.82 28.469 -5.152 1 96.25 229 LEU B O 1
ATOM 5620 N N . PHE B 1 230 ? -5.918 27.625 -3.305 1 96.56 230 PHE B N 1
ATOM 5621 C CA . PHE B 1 230 ? -6.195 28.844 -2.541 1 96.56 230 PHE B CA 1
ATOM 5622 C C . PHE B 1 230 ? -5.027 29.812 -2.633 1 96.56 230 PHE B C 1
ATOM 5624 O O . PHE B 1 230 ? -5.223 31.031 -2.562 1 96.56 230 PHE B O 1
ATOM 5631 N N . GLN B 1 231 ? -3.861 29.266 -2.773 1 93.38 231 GLN B N 1
ATOM 5632 C CA . GLN B 1 231 ? -2.705 30.141 -2.586 1 93.38 231 GLN B CA 1
ATOM 5633 C C . GLN B 1 231 ? -2.098 30.531 -3.928 1 93.38 231 GLN B C 1
ATOM 5635 O O . GLN B 1 231 ? -1.296 31.469 -3.996 1 93.38 231 GLN B O 1
ATOM 5640 N N . ASP B 1 232 ? -2.467 29.844 -4.961 1 92.19 232 ASP B N 1
ATOM 5641 C CA . ASP B 1 232 ? -2.047 30.25 -6.305 1 92.19 232 ASP B CA 1
ATOM 5642 C C . ASP B 1 232 ? -3.096 31.125 -6.969 1 92.19 232 ASP B C 1
ATOM 5644 O O . ASP B 1 232 ? -4.184 30.672 -7.312 1 92.19 232 ASP B O 1
ATOM 5648 N N . GLU B 1 233 ? -2.754 32.312 -7.25 1 89 233 GLU B N 1
ATOM 5649 C CA . GLU B 1 233 ? -3.682 33.281 -7.816 1 89 233 GLU B CA 1
ATOM 5650 C C . GLU B 1 233 ? -4.148 32.875 -9.203 1 89 233 GLU B C 1
ATOM 5652 O O . GLU B 1 233 ? -5.273 33.188 -9.609 1 89 233 GLU B O 1
ATOM 5657 N N . GLY B 1 234 ? -3.41 32.125 -9.852 1 88.5 234 GLY B N 1
ATOM 5658 C CA . GLY B 1 234 ? -3.689 31.75 -11.234 1 88.5 234 GLY B CA 1
ATOM 5659 C C . GLY B 1 234 ? -4.738 30.672 -11.359 1 88.5 234 GLY B C 1
ATOM 5660 O O . GLY B 1 234 ? -5.176 30.344 -12.461 1 88.5 234 GLY B O 1
ATOM 5661 N N . VAL B 1 235 ? -5.25 30.141 -10.18 1 93.5 235 VAL B N 1
ATOM 5662 C CA . VAL B 1 235 ? -6.18 29.016 -10.32 1 93.5 235 VAL B CA 1
ATOM 5663 C C . VAL B 1 235 ? -7.461 29.312 -9.539 1 93.5 235 VAL B C 1
ATOM 5665 O O . VAL B 1 235 ? -8.398 28.5 -9.555 1 93.5 235 VAL B O 1
ATOM 5668 N N . ARG B 1 236 ? -7.699 30.422 -8.992 1 90.56 236 ARG B N 1
ATOM 5669 C CA . ARG B 1 236 ? -8.82 30.734 -8.117 1 90.56 236 ARG B CA 1
ATOM 5670 C C . ARG B 1 236 ? -10.109 30.906 -8.922 1 90.56 236 ARG B C 1
ATOM 5672 O O . ARG B 1 236 ? -11.203 30.859 -8.359 1 90.56 236 ARG B O 1
ATOM 5679 N N . ASP B 1 237 ? -9.914 31.109 -10.164 1 91.5 237 ASP B N 1
ATOM 5680 C CA . ASP B 1 237 ? -11.078 31.297 -11.016 1 91.5 237 ASP B CA 1
ATOM 5681 C C . ASP B 1 237 ? -11.836 29.984 -11.211 1 91.5 237 ASP B C 1
ATOM 5683 O O . ASP B 1 237 ? -12.898 29.953 -11.836 1 91.5 237 ASP B O 1
ATOM 5687 N N . ILE B 1 238 ? -11.289 28.953 -10.609 1 93.19 238 ILE B N 1
ATOM 5688 C CA . ILE B 1 238 ? -11.984 27.672 -10.609 1 93.19 238 ILE B CA 1
ATOM 5689 C C . ILE B 1 238 ? -13.25 27.781 -9.758 1 93.19 238 ILE B C 1
ATOM 5691 O O . ILE B 1 238 ? -14.219 27.047 -9.984 1 93.19 238 ILE B O 1
ATOM 5695 N N . PHE B 1 239 ? -13.172 28.641 -8.82 1 92.5 239 PHE B N 1
ATOM 5696 C CA . PHE B 1 239 ? -14.375 28.875 -8.023 1 92.5 239 PHE B CA 1
ATOM 5697 C C . PHE B 1 239 ? -15.461 29.516 -8.867 1 92.5 239 PHE B C 1
ATOM 5699 O O . PHE B 1 239 ? -15.188 30.391 -9.688 1 92.5 239 PHE B O 1
ATOM 5706 N N . LYS B 1 240 ? -16.641 29.047 -8.602 1 86.94 240 LYS B N 1
ATOM 5707 C CA . LYS B 1 240 ? -17.781 29.578 -9.359 1 86.94 240 LYS B CA 1
ATOM 5708 C C . LYS B 1 240 ? -17.969 31.062 -9.102 1 86.94 240 LYS B C 1
ATOM 5710 O O . LYS B 1 240 ? -18.266 31.828 -10.031 1 86.94 240 LYS B O 1
ATOM 5715 N N . ASN B 1 241 ? -17.844 31.438 -7.867 1 88.25 241 ASN B N 1
ATOM 5716 C CA . ASN B 1 241 ? -17.906 32.844 -7.457 1 88.25 241 ASN B CA 1
ATOM 5717 C C . ASN B 1 241 ? -16.562 33.344 -6.973 1 88.25 241 ASN B C 1
ATOM 5719 O O . ASN B 1 241 ? -15.766 32.562 -6.41 1 88.25 241 ASN B O 1
ATOM 5723 N N . PRO B 1 242 ? -16.359 34.625 -7.215 1 90.38 242 PRO B N 1
ATOM 5724 C CA . PRO B 1 242 ? -15.086 35.156 -6.719 1 90.38 242 PRO B CA 1
ATOM 5725 C C . PRO B 1 242 ? -14.93 35 -5.207 1 90.38 242 PRO B C 1
ATOM 5727 O O . PRO B 1 242 ? -15.906 35.125 -4.465 1 90.38 242 PRO B O 1
ATOM 5730 N N . LEU B 1 243 ? -13.742 34.812 -4.82 1 93.44 243 LEU B N 1
ATOM 5731 C CA . LEU B 1 243 ? -13.453 34.688 -3.396 1 93.44 243 LEU B CA 1
ATOM 5732 C C . LEU B 1 243 ? -13.57 36.031 -2.688 1 93.44 243 LEU B C 1
ATOM 5734 O O . LEU B 1 243 ? -13.273 37.062 -3.275 1 93.44 243 LEU B O 1
ATOM 5738 N N . PRO B 1 244 ? -13.922 35.969 -1.479 1 91.56 244 PRO B N 1
ATOM 5739 C CA . PRO B 1 244 ? -14.141 37.219 -0.741 1 91.56 244 PRO B CA 1
ATOM 5740 C C . PRO B 1 244 ? -12.844 37.938 -0.368 1 91.56 244 PRO B C 1
ATOM 5742 O O . PRO B 1 244 ? -12.852 39.125 -0.036 1 91.56 244 PRO B O 1
ATOM 5745 N N . TYR B 1 245 ? -11.766 37.188 -0.389 1 93.75 245 TYR B N 1
ATOM 5746 C CA . TYR B 1 245 ? -10.453 37.781 -0.081 1 93.75 245 TYR B CA 1
ATOM 5747 C C . TYR B 1 245 ? -9.43 37.406 -1.144 1 93.75 245 TYR B C 1
ATOM 5749 O O . TYR B 1 245 ? -9.633 36.438 -1.896 1 93.75 245 TYR B O 1
ATOM 5757 N N . ASN B 1 246 ? -8.367 38.125 -1.168 1 91 246 ASN B N 1
ATOM 5758 C CA . ASN B 1 246 ? -7.363 37.906 -2.205 1 91 246 ASN B CA 1
ATOM 5759 C C . ASN B 1 246 ? -6.32 36.875 -1.764 1 91 246 ASN B C 1
ATOM 5761 O O . ASN B 1 246 ? -5.879 36.062 -2.564 1 91 246 ASN B O 1
ATOM 5765 N N . ASP B 1 247 ? -5.938 37 -0.553 1 94.31 247 ASP B N 1
ATOM 5766 C CA . ASP B 1 247 ? -4.855 36.156 -0.064 1 94.31 247 ASP B CA 1
ATOM 5767 C C . ASP B 1 247 ? -5.348 35.219 1.034 1 94.31 247 ASP B C 1
ATOM 5769 O O . ASP B 1 247 ? -6.031 35.656 1.965 1 94.31 247 ASP B O 1
ATOM 5773 N N . TRP B 1 248 ? -5.004 33.938 0.824 1 96.19 248 TRP B N 1
ATOM 5774 C CA . TRP B 1 248 ? -5.465 32.906 1.756 1 96.19 248 TRP B CA 1
ATOM 5775 C C . TRP B 1 248 ? -4.293 32.094 2.287 1 96.19 248 TRP B C 1
ATOM 5777 O O . TRP B 1 248 ? -3.268 31.953 1.614 1 96.19 248 TRP B O 1
ATOM 5787 N N . LYS B 1 249 ? -4.414 31.609 3.471 1 95.25 249 LYS B N 1
ATOM 5788 C CA . LYS B 1 249 ? -3.461 30.672 4.059 1 95.25 249 LYS B CA 1
ATOM 5789 C C . LYS B 1 249 ? -4.18 29.547 4.812 1 95.25 249 LYS B C 1
ATOM 5791 O O . LYS B 1 249 ? -5.305 29.734 5.281 1 95.25 249 LYS B O 1
ATOM 5796 N N . ILE B 1 250 ? -3.52 28.438 4.867 1 95.94 250 ILE B N 1
ATOM 5797 C CA . ILE B 1 250 ? -4.051 27.312 5.633 1 95.94 250 ILE B CA 1
ATOM 5798 C C . ILE B 1 250 ? -3.947 27.609 7.125 1 95.94 250 ILE B C 1
ATOM 5800 O O . ILE B 1 250 ? -2.939 28.141 7.59 1 95.94 250 ILE B O 1
ATOM 5804 N N . TYR B 1 251 ? -4.961 27.297 7.816 1 95.31 251 TYR B N 1
ATOM 5805 C CA . TYR B 1 251 ? -4.949 27.469 9.266 1 95.31 251 TYR B CA 1
ATOM 5806 C C . TYR B 1 251 ? -4.004 26.469 9.922 1 95.31 251 TYR B C 1
ATOM 5808 O O . TYR B 1 251 ? -4.121 25.25 9.703 1 95.31 251 TYR B O 1
ATOM 5816 N N . GLU B 1 252 ? -3.125 26.969 10.672 1 90.31 252 GLU B N 1
ATOM 5817 C CA . GLU B 1 252 ? -2.242 26.125 11.484 1 90.31 252 GLU B CA 1
ATOM 5818 C C . GLU B 1 252 ? -2.641 26.172 12.953 1 90.31 252 GLU B C 1
ATOM 5820 O O . GLU B 1 252 ? -2.467 27.188 13.625 1 90.31 252 GLU B O 1
ATOM 5825 N N . PRO B 1 253 ? -3.037 25.078 13.391 1 89.94 253 PRO B N 1
ATOM 5826 C CA . PRO B 1 253 ? -3.459 25.109 14.789 1 89.94 253 PRO B CA 1
ATOM 5827 C C . PRO B 1 253 ? -2.297 25.328 15.758 1 89.94 253 PRO B C 1
ATOM 5829 O O . PRO B 1 253 ? -1.248 24.703 15.625 1 89.94 253 PRO B O 1
ATOM 5832 N N . PRO B 1 254 ? -2.441 26.172 16.688 1 81.25 254 PRO B N 1
ATOM 5833 C CA . PRO B 1 254 ? -1.357 26.484 17.625 1 81.25 254 PRO B CA 1
ATOM 5834 C C . PRO B 1 254 ? -0.917 25.266 18.438 1 81.25 254 PRO B C 1
ATOM 5836 O O . PRO B 1 254 ? 0.263 25.141 18.766 1 81.25 254 PRO B O 1
ATOM 5839 N N . ASN B 1 255 ? -1.839 24.406 18.734 1 79.06 255 ASN B N 1
ATOM 5840 C CA . ASN B 1 255 ? -1.525 23.219 19.516 1 79.06 255 ASN B CA 1
ATOM 5841 C C . ASN B 1 255 ? -1.576 21.953 18.672 1 79.06 255 ASN B C 1
ATOM 5843 O O . ASN B 1 255 ? -1.853 20.859 19.188 1 79.06 255 ASN B O 1
ATOM 5847 N N . GLY B 1 256 ? -1.27 22.203 17.469 1 84.81 256 GLY B N 1
ATOM 5848 C CA . GLY B 1 256 ? -1.348 21.047 16.562 1 84.81 256 GLY B CA 1
ATOM 5849 C C . GLY B 1 256 ? -0.1 20.188 16.594 1 84.81 256 GLY B C 1
ATOM 5850 O O . GLY B 1 256 ? 0.9 20.547 17.219 1 84.81 256 GLY B O 1
ATOM 5851 N N . SER B 1 257 ? -0.214 19.031 16.031 1 86.06 257 SER B N 1
ATOM 5852 C CA . SER B 1 257 ? 0.923 18.141 15.883 1 86.06 257 SER B CA 1
ATOM 5853 C C . SER B 1 257 ? 2.021 18.766 15.031 1 86.06 257 SER B C 1
ATOM 5855 O O . SER B 1 257 ? 1.736 19.438 14.039 1 86.06 257 SER B O 1
ATOM 5857 N N . LEU B 1 258 ? 3.223 18.516 15.5 1 87.69 258 LEU B N 1
ATOM 5858 C CA . LEU B 1 258 ? 4.363 19.125 14.82 1 87.69 258 LEU B CA 1
ATOM 5859 C C . LEU B 1 258 ? 4.691 18.375 13.531 1 87.69 258 LEU B C 1
ATOM 5861 O O . LEU B 1 258 ? 4.75 17.156 13.523 1 87.69 258 LEU B O 1
ATOM 5865 N N . SER B 1 259 ? 4.844 19.078 12.516 1 92.31 259 SER B N 1
ATOM 5866 C CA . SER B 1 259 ? 5.309 18.547 11.242 1 92.31 259 SER B CA 1
ATOM 5867 C C . SER B 1 259 ? 4.301 17.562 10.656 1 92.31 259 SER B C 1
ATOM 5869 O O . SER B 1 259 ? 4.684 16.516 10.117 1 92.31 259 SER B O 1
ATOM 5871 N N . VAL B 1 260 ? 3.031 17.797 10.867 1 93.94 260 VAL B N 1
ATOM 5872 C CA . VAL B 1 260 ? 1.933 16.984 10.367 1 93.94 260 VAL B CA 1
ATOM 5873 C C . VAL B 1 260 ? 1.042 17.812 9.445 1 93.94 260 VAL B C 1
ATOM 5875 O O . VAL B 1 260 ? 0.628 18.922 9.812 1 93.94 260 VAL B O 1
ATOM 5878 N N . LEU B 1 261 ? 0.842 17.266 8.312 1 95.44 261 LEU B N 1
ATOM 5879 C CA . LEU B 1 261 ? -0.031 17.953 7.371 1 95.44 261 LEU B CA 1
ATOM 5880 C C . LEU B 1 261 ? -1.489 17.578 7.602 1 95.44 261 LEU B C 1
ATOM 5882 O O . LEU B 1 261 ? -2.377 18.422 7.535 1 95.44 261 LEU B O 1
ATOM 5886 N N . ALA B 1 262 ? -1.607 16.312 7.855 1 95 262 ALA B N 1
ATOM 5887 C CA . ALA B 1 262 ? -2.977 15.82 7.969 1 95 262 ALA B CA 1
ATOM 5888 C C . ALA B 1 262 ? -3.064 14.672 8.969 1 95 262 ALA B C 1
ATOM 5890 O O . ALA B 1 262 ? -2.062 14.016 9.258 1 95 262 ALA B O 1
ATOM 5891 N N . THR B 1 263 ? -4.25 14.547 9.539 1 92.38 263 THR B N 1
ATOM 5892 C CA . THR B 1 263 ? -4.551 13.422 10.414 1 92.38 263 THR B CA 1
ATOM 5893 C C . THR B 1 263 ? -5.855 12.75 9.992 1 92.38 263 THR B C 1
ATOM 5895 O O . THR B 1 263 ? -6.715 13.383 9.375 1 92.38 263 THR B O 1
ATOM 5898 N N . ARG B 1 264 ? -5.926 11.508 10.344 1 90.5 264 ARG B N 1
ATOM 5899 C CA . ARG B 1 264 ? -7.137 10.75 10.047 1 90.5 264 ARG B CA 1
ATOM 5900 C C . ARG B 1 264 ? -7.953 10.5 11.305 1 90.5 264 ARG B C 1
ATOM 5902 O O . ARG B 1 264 ? -7.402 10.445 12.406 1 90.5 264 ARG B O 1
ATOM 5909 N N . SER B 1 265 ? -9.227 10.297 11.078 1 90.69 265 SER B N 1
ATOM 5910 C CA . SER B 1 265 ? -10.141 10.062 12.188 1 90.69 265 SER B CA 1
ATOM 5911 C C . SER B 1 265 ? -9.781 8.781 12.945 1 90.69 265 SER B C 1
ATOM 5913 O O . SER B 1 265 ? -9.312 7.812 12.336 1 90.69 265 SER B O 1
ATOM 5915 N N . THR B 1 266 ? -9.953 8.836 14.203 1 84.06 266 THR B N 1
ATOM 5916 C CA . THR B 1 266 ? -9.883 7.684 15.094 1 84.06 266 THR B CA 1
ATOM 5917 C C . THR B 1 266 ? -11.156 7.562 15.922 1 84.06 266 THR B C 1
ATOM 5919 O O . THR B 1 266 ? -12.109 8.32 15.719 1 84.06 266 THR B O 1
ATOM 5922 N N . SER B 1 267 ? -11.117 6.586 16.781 1 81.56 267 SER B N 1
ATOM 5923 C CA . SER B 1 267 ? -12.289 6.391 17.625 1 81.56 267 SER B CA 1
ATOM 5924 C C . SER B 1 267 ? -12.5 7.582 18.562 1 81.56 267 SER B C 1
ATOM 5926 O O . SER B 1 267 ? -13.641 7.918 18.891 1 81.56 267 SER B O 1
ATOM 5928 N N . ASP B 1 268 ? -11.422 8.211 18.891 1 84.94 268 ASP B N 1
ATOM 5929 C CA . ASP B 1 268 ? -11.508 9.258 19.906 1 84.94 268 ASP B CA 1
ATOM 5930 C C . ASP B 1 268 ? -11.383 10.641 19.281 1 84.94 268 ASP B C 1
ATOM 5932 O O . ASP B 1 268 ? -11.461 11.656 19.984 1 84.94 268 ASP B O 1
ATOM 5936 N N . TYR B 1 269 ? -11.211 10.75 18.078 1 90.81 269 TYR B N 1
ATOM 5937 C CA . TYR B 1 269 ? -11.062 12.023 17.375 1 90.81 269 TYR B CA 1
ATOM 5938 C C . TYR B 1 269 ? -11.766 11.992 16.031 1 90.81 269 TYR B C 1
ATOM 5940 O O . TYR B 1 269 ? -11.219 11.484 15.047 1 90.81 269 TYR B O 1
ATOM 5948 N N . THR B 1 270 ? -12.906 12.609 16.031 1 94.81 270 THR B N 1
ATOM 5949 C CA . THR B 1 270 ? -13.773 12.609 14.867 1 94.81 270 THR B CA 1
ATOM 5950 C C . THR B 1 270 ? -13.992 14.023 14.344 1 94.81 270 THR B C 1
ATOM 5952 O O . THR B 1 270 ? -13.328 14.961 14.789 1 94.81 270 THR B O 1
ATOM 5955 N N . LEU B 1 271 ? -14.875 14.195 13.438 1 97.06 271 LEU B N 1
ATOM 5956 C CA . LEU B 1 271 ? -15.078 15.492 12.789 1 97.06 271 LEU B CA 1
ATOM 5957 C C . LEU B 1 271 ? -15.445 16.562 13.812 1 97.06 271 LEU B C 1
ATOM 5959 O O . LEU B 1 271 ? -14.906 17.672 13.789 1 97.06 271 LEU B O 1
ATOM 5963 N N . PRO B 1 272 ? -16.312 16.266 14.75 1 97 272 PRO B N 1
ATOM 5964 C CA . PRO B 1 272 ? -16.609 17.297 15.758 1 97 272 PRO B CA 1
ATOM 5965 C C . PRO B 1 272 ? -15.367 17.734 16.516 1 97 272 PRO B C 1
ATOM 5967 O O . PRO B 1 272 ? -15.211 18.922 16.812 1 97 272 PRO B O 1
ATOM 5970 N N . ASN B 1 273 ? -14.508 16.812 16.797 1 95.12 273 ASN B N 1
ATOM 5971 C CA . ASN B 1 273 ? -13.273 17.141 17.5 1 95.12 273 ASN B CA 1
ATOM 5972 C C . ASN B 1 273 ? -12.398 18.078 16.688 1 95.12 273 ASN B C 1
ATOM 5974 O O . ASN B 1 273 ? -11.859 19.062 17.219 1 95.12 273 ASN B O 1
ATOM 5978 N N . PHE B 1 274 ? -12.352 17.828 15.453 1 96.56 274 PHE B N 1
ATOM 5979 C CA . PHE B 1 274 ? -11.539 18.656 14.57 1 96.56 274 PHE B CA 1
ATOM 5980 C C . PHE B 1 274 ? -12.102 20.062 14.461 1 96.56 274 PHE B C 1
ATOM 5982 O O . PHE B 1 274 ? -11.359 21.047 14.5 1 96.56 274 PHE B O 1
ATOM 5989 N N . LEU B 1 275 ? -13.359 20.141 14.344 1 97.38 275 LEU B N 1
ATOM 5990 C CA . LEU B 1 275 ? -14.008 21.453 14.188 1 97.38 275 LEU B CA 1
ATOM 5991 C C . LEU B 1 275 ? -13.867 22.281 15.461 1 97.38 275 LEU B C 1
ATOM 5993 O O . LEU B 1 275 ? -13.82 23.516 15.398 1 97.38 275 LEU B O 1
ATOM 5997 N N . GLU B 1 276 ? -13.781 21.578 16.531 1 95.25 276 GLU B N 1
ATOM 5998 C CA . GLU B 1 276 ? -13.648 22.266 17.812 1 95.25 276 GLU B CA 1
ATOM 5999 C C . GLU B 1 276 ? -12.195 22.625 18.094 1 95.25 276 GLU B C 1
ATOM 6001 O O . GLU B 1 276 ? -11.898 23.766 18.484 1 95.25 276 GLU B O 1
ATOM 6006 N N . ASN B 1 277 ? -11.359 21.656 17.875 1 92.38 277 ASN B N 1
ATOM 6007 C CA . ASN B 1 277 ? -9.945 21.812 18.172 1 92.38 277 ASN B CA 1
ATOM 6008 C C . ASN B 1 277 ? -9.078 21.078 17.156 1 92.38 277 ASN B C 1
ATOM 6010 O O . ASN B 1 277 ? -8.578 19.984 17.422 1 92.38 277 ASN B O 1
ATOM 6014 N N . PRO B 1 278 ? -8.859 21.734 16.016 1 93.69 278 PRO B N 1
ATOM 6015 C CA . PRO B 1 278 ? -8.031 21.062 15.016 1 93.69 278 PRO B CA 1
ATOM 6016 C C . PRO B 1 278 ? -6.625 20.766 15.523 1 93.69 278 PRO B C 1
ATOM 6018 O O . PRO B 1 278 ? -6.008 21.594 16.188 1 93.69 278 PRO B O 1
ATOM 6021 N N . VAL B 1 279 ? -6.125 19.531 15.172 1 91.38 279 VAL B N 1
ATOM 6022 C CA . VAL B 1 279 ? -4.793 19.141 15.617 1 91.38 279 VAL B CA 1
ATOM 6023 C C . VAL B 1 279 ? -3.838 19.109 14.422 1 91.38 279 VAL B C 1
ATOM 6025 O O . VAL B 1 279 ? -2.645 18.844 14.586 1 91.38 279 VAL B O 1
ATOM 6028 N N . SER B 1 280 ? -4.328 19.297 13.273 1 95.12 280 SER B N 1
ATOM 6029 C CA . SER B 1 280 ? -3.557 19.359 12.039 1 95.12 280 SER B CA 1
ATOM 6030 C C . SER B 1 280 ? -4.234 20.25 11.008 1 95.12 280 SER B C 1
ATOM 6032 O O . SER B 1 280 ? -5.426 20.547 11.117 1 95.12 280 SER B O 1
ATOM 6034 N N . PRO B 1 281 ? -3.525 20.625 10.078 1 96.62 281 PRO B N 1
ATOM 6035 C CA . PRO B 1 281 ? -4.121 21.484 9.039 1 96.62 281 PRO B CA 1
ATOM 6036 C C . PRO B 1 281 ? -5.219 20.781 8.258 1 96.62 281 PRO B C 1
ATOM 6038 O O . PRO B 1 281 ? -6.25 21.375 7.945 1 96.62 281 PRO B O 1
ATOM 6041 N N . PHE B 1 282 ? -5 19.578 7.922 1 97.69 282 PHE B N 1
ATOM 6042 C CA . PHE B 1 282 ? -5.992 18.797 7.195 1 97.69 282 PHE B CA 1
ATOM 6043 C C . PHE B 1 282 ? -6.473 17.609 8.031 1 97.69 282 PHE B C 1
ATOM 6045 O O . PHE B 1 282 ? -5.734 17.109 8.883 1 97.69 282 PHE B O 1
ATOM 6052 N N . PHE B 1 283 ? -7.719 17.234 7.734 1 96.94 283 PHE B N 1
ATOM 6053 C CA . PHE B 1 283 ? -8.336 16.156 8.484 1 96.94 283 PHE B CA 1
ATOM 6054 C C . PHE B 1 283 ? -9.141 15.242 7.559 1 96.94 283 PHE B C 1
ATOM 6056 O O . PHE B 1 283 ? -9.883 15.727 6.699 1 96.94 283 PHE B O 1
ATOM 6063 N N . TYR B 1 284 ? -8.906 13.945 7.719 1 95.19 284 TYR B N 1
ATOM 6064 C CA . TYR B 1 284 ? -9.711 12.938 7.035 1 95.19 284 TYR B CA 1
ATOM 6065 C C . TYR B 1 284 ? -10.789 12.383 7.953 1 95.19 284 TYR B C 1
ATOM 6067 O O . TYR B 1 284 ? -10.523 11.484 8.766 1 95.19 284 TYR B O 1
ATOM 6075 N N . PRO B 1 285 ? -11.961 12.789 7.777 1 95.62 285 PRO B N 1
ATOM 6076 C CA . PRO B 1 285 ? -13.031 12.383 8.688 1 95.62 285 PRO B CA 1
ATOM 6077 C C . PRO B 1 285 ? -13.445 10.922 8.492 1 95.62 285 PRO B C 1
ATOM 6079 O O . PRO B 1 285 ? -13.008 10.273 7.539 1 95.62 285 PRO B O 1
ATOM 6082 N N . GLU B 1 286 ? -14.242 10.445 9.461 1 90.75 286 GLU B N 1
ATOM 6083 C CA . GLU B 1 286 ? -14.852 9.133 9.305 1 90.75 286 GLU B CA 1
ATOM 6084 C C . GLU B 1 286 ? -15.797 9.109 8.102 1 90.75 286 GLU B C 1
ATOM 6086 O O . GLU B 1 286 ? -16.406 10.125 7.766 1 90.75 286 GLU B O 1
ATOM 6091 N N . ASN B 1 287 ? -15.984 8.039 7.543 1 83.12 287 ASN B N 1
ATOM 6092 C CA . ASN B 1 287 ? -16.703 7.898 6.281 1 83.12 287 ASN B CA 1
ATOM 6093 C C . ASN B 1 287 ? -18.141 8.43 6.387 1 83.12 287 ASN B C 1
ATOM 6095 O O . ASN B 1 287 ? -18.656 9.031 5.441 1 83.12 287 ASN B O 1
ATOM 6099 N N . VAL B 1 288 ? -18.703 8.297 7.496 1 87.94 288 VAL B N 1
ATOM 6100 C CA . VAL B 1 288 ? -20.109 8.625 7.668 1 87.94 288 VAL B CA 1
ATOM 6101 C C . VAL B 1 288 ? -20.266 10.133 7.824 1 87.94 288 VAL B C 1
ATOM 6103 O O . VAL B 1 288 ? -21.375 10.656 7.727 1 87.94 288 VAL B O 1
ATOM 6106 N N . ALA B 1 289 ? -19.203 10.852 8.039 1 92.31 289 ALA B N 1
ATOM 6107 C CA . ALA B 1 289 ? -19.266 12.289 8.297 1 92.31 289 ALA B CA 1
ATOM 6108 C C . ALA B 1 289 ? -19.672 13.055 7.039 1 92.31 289 ALA B C 1
ATOM 6110 O O . ALA B 1 289 ? -20.312 14.102 7.117 1 92.31 289 ALA B O 1
ATOM 6111 N N . GLY B 1 290 ? -19.219 12.523 5.875 1 90.44 290 GLY B N 1
ATOM 6112 C CA . GLY B 1 290 ? -19.562 13.188 4.625 1 90.44 290 GLY B CA 1
ATOM 6113 C C . GLY B 1 290 ? -18.359 13.484 3.752 1 90.44 290 GLY B C 1
ATOM 6114 O O . GLY B 1 290 ? -18.031 12.711 2.857 1 90.44 290 GLY B O 1
ATOM 6115 N N . PRO B 1 291 ? -17.656 14.602 4.18 1 94.5 291 PRO B N 1
ATOM 6116 C CA . PRO B 1 291 ? -16.5 14.961 3.344 1 94.5 291 PRO B CA 1
ATOM 6117 C C . PRO B 1 291 ? -15.344 13.977 3.48 1 94.5 291 PRO B C 1
ATOM 6119 O O . PRO B 1 291 ? -15.203 13.328 4.52 1 94.5 291 PRO B O 1
ATOM 6122 N N . ASP B 1 292 ? -14.531 13.922 2.406 1 93.69 292 ASP B N 1
ATOM 6123 C CA . ASP B 1 292 ? -13.344 13.07 2.438 1 93.69 292 ASP B CA 1
ATOM 6124 C C . ASP B 1 292 ? -12.188 13.773 3.145 1 93.69 292 ASP B C 1
ATOM 6126 O O . ASP B 1 292 ? -11.406 13.133 3.846 1 93.69 292 ASP B O 1
ATOM 6130 N N . VAL B 1 293 ? -12.047 15.023 2.904 1 96.88 293 VAL B N 1
ATOM 6131 C CA . VAL B 1 293 ? -10.992 15.844 3.49 1 96.88 293 VAL B CA 1
ATOM 6132 C C . VAL B 1 293 ? -11.586 17.156 4 1 96.88 293 VAL B C 1
ATOM 6134 O O . VAL B 1 293 ? -12.469 17.734 3.367 1 96.88 293 VAL B O 1
ATOM 6137 N N . VAL B 1 294 ? -11.094 17.625 5.137 1 98.38 294 VAL B N 1
ATOM 6138 C CA . VAL B 1 294 ? -11.523 18.875 5.723 1 98.38 294 VAL B CA 1
ATOM 6139 C C . VAL B 1 294 ? -10.305 19.719 6.094 1 98.38 294 VAL B C 1
ATOM 6141 O O . VAL B 1 294 ? -9.289 19.188 6.539 1 98.38 294 VAL B O 1
ATOM 6144 N N . THR B 1 295 ? -10.383 20.953 5.855 1 98.44 295 THR B N 1
ATOM 6145 C CA . THR B 1 295 ? -9.352 21.891 6.297 1 98.44 295 THR B CA 1
ATOM 6146 C C . THR B 1 295 ? -9.969 23.25 6.617 1 98.44 295 THR B C 1
ATOM 6148 O O . THR B 1 295 ? -11.18 23.438 6.469 1 98.44 295 THR B O 1
ATOM 6151 N N . VAL B 1 296 ? -9.195 24.125 7.172 1 98.06 296 VAL B N 1
ATOM 6152 C CA . VAL B 1 296 ? -9.609 25.484 7.504 1 98.06 296 VAL B CA 1
ATOM 6153 C C . VAL B 1 296 ? -8.688 26.5 6.816 1 98.06 296 VAL B C 1
ATOM 6155 O O . VAL B 1 296 ? -7.461 26.359 6.883 1 98.06 296 VAL B O 1
ATOM 6158 N N . MET B 1 297 ? -9.32 27.375 6.141 1 97.44 297 MET B N 1
ATOM 6159 C CA . MET B 1 297 ? -8.57 28.453 5.484 1 97.44 297 MET B CA 1
ATOM 6160 C C . MET B 1 297 ? -8.836 29.797 6.164 1 97.44 297 MET B C 1
ATOM 6162 O O . MET B 1 297 ? -9.945 30.047 6.625 1 97.44 297 MET B O 1
ATOM 6166 N N . CYS B 1 298 ? -7.781 30.562 6.137 1 97.31 298 CYS B N 1
ATOM 6167 C CA . CYS B 1 298 ? -7.879 31.906 6.695 1 97.31 298 CYS B CA 1
ATOM 6168 C C . CYS B 1 298 ? -7.344 32.938 5.719 1 97.31 298 CYS B C 1
ATOM 6170 O O . CYS B 1 298 ? -6.289 32.75 5.109 1 97.31 298 CYS B O 1
ATOM 6172 N N . PRO B 1 299 ? -8.18 34.031 5.543 1 95.94 299 PRO B N 1
ATOM 6173 C CA . PRO B 1 299 ? -7.539 35.156 4.852 1 95.94 299 PRO B CA 1
ATOM 6174 C C . PRO B 1 299 ? -6.293 35.656 5.578 1 95.94 299 PRO B C 1
ATOM 6176 O O . PRO B 1 299 ? -6.254 35.688 6.812 1 95.94 299 PRO B O 1
ATOM 6179 N N . VAL B 1 300 ? -5.406 36.094 4.664 1 93.38 300 VAL B N 1
ATOM 6180 C CA . VAL B 1 300 ? -4.184 36.625 5.254 1 93.38 300 VAL B CA 1
ATOM 6181 C C . VAL B 1 300 ? -4.504 37.875 6.059 1 93.38 300 VAL B C 1
ATOM 6183 O O . VAL B 1 300 ? -5.23 38.75 5.59 1 93.38 300 VAL B O 1
ATOM 6186 N N . ASP B 1 301 ? -4.117 38.062 7.281 1 88.12 301 ASP B N 1
ATOM 6187 C CA . ASP B 1 301 ? -4.25 39.219 8.164 1 88.12 301 ASP B CA 1
ATOM 6188 C C . ASP B 1 301 ? -5.672 39.344 8.711 1 88.12 301 ASP B C 1
ATOM 6190 O O . ASP B 1 301 ? -6.195 40.438 8.859 1 88.12 301 ASP B O 1
ATOM 6194 N N . SER B 1 302 ? -6.363 38.281 8.656 1 91.62 302 SER B N 1
ATOM 6195 C CA . SER B 1 302 ? -7.699 38.219 9.242 1 91.62 302 SER B CA 1
ATOM 6196 C C . SER B 1 302 ? -7.824 37.031 10.211 1 91.62 302 SER B C 1
ATOM 6198 O O . SER B 1 302 ? -7.172 36 10.023 1 91.62 302 SER B O 1
ATOM 6200 N N . ASP B 1 303 ? -8.602 37.219 11.211 1 90.81 303 ASP B N 1
ATOM 6201 C CA . ASP B 1 303 ? -8.836 36.125 12.172 1 90.81 303 ASP B CA 1
ATOM 6202 C C . ASP B 1 303 ? -10.023 35.281 11.758 1 90.81 303 ASP B C 1
ATOM 6204 O O . ASP B 1 303 ? -10.406 34.344 12.477 1 90.81 303 ASP B O 1
ATOM 6208 N N . LYS B 1 304 ? -10.562 35.625 10.648 1 95.62 304 LYS B N 1
ATOM 6209 C CA . LYS B 1 304 ? -11.703 34.844 10.164 1 95.62 304 LYS B CA 1
ATOM 6210 C C . LYS B 1 304 ? -11.281 33.469 9.719 1 95.62 304 LYS B C 1
ATOM 6212 O O . LYS B 1 304 ? -10.156 33.25 9.258 1 95.62 304 LYS B O 1
ATOM 6217 N N . LYS B 1 305 ? -12.18 32.531 9.906 1 96.94 305 LYS B N 1
ATOM 6218 C CA . LYS B 1 305 ? -11.93 31.125 9.555 1 96.94 305 LYS B CA 1
ATOM 6219 C C . LYS B 1 305 ? -13 30.594 8.617 1 96.94 305 LYS B C 1
ATOM 6221 O O . LYS B 1 305 ? -14.195 30.797 8.852 1 96.94 305 LYS B O 1
ATOM 6226 N N . TYR B 1 306 ? -12.578 29.984 7.621 1 97.94 306 TYR B N 1
ATOM 6227 C CA . TYR B 1 306 ? -13.492 29.391 6.648 1 97.94 306 TYR B CA 1
ATOM 6228 C C . TYR B 1 306 ? -13.281 27.891 6.543 1 97.94 306 TYR B C 1
ATOM 6230 O O . TYR B 1 306 ? -12.156 27.422 6.355 1 97.94 306 TYR B O 1
ATOM 6238 N N . LEU B 1 307 ? -14.367 27.203 6.684 1 98.06 307 LEU B N 1
ATOM 6239 C CA . LEU B 1 307 ? -14.328 25.75 6.59 1 98.06 307 LEU B CA 1
ATOM 6240 C C . LEU B 1 307 ? -14.289 25.297 5.133 1 98.06 307 LEU B C 1
ATOM 6242 O O . LEU B 1 307 ? -15.031 25.812 4.301 1 98.06 307 LEU B O 1
ATOM 6246 N N . VAL B 1 308 ? -13.375 24.375 4.828 1 98.25 308 VAL B N 1
ATOM 6247 C CA . VAL B 1 308 ? -13.289 23.812 3.484 1 98.25 308 VAL B CA 1
ATOM 6248 C C . VAL B 1 308 ? -13.656 22.328 3.51 1 98.25 308 VAL B C 1
ATOM 6250 O O . VAL B 1 308 ? -13 21.531 4.18 1 98.25 308 VAL B O 1
ATOM 6253 N N . LEU B 1 309 ? -14.703 21.984 2.789 1 96.94 309 LEU B N 1
ATOM 6254 C CA . LEU B 1 309 ? -15.195 20.609 2.678 1 96.94 309 LEU B CA 1
ATOM 6255 C C . LEU B 1 309 ? -14.906 20.047 1.295 1 96.94 309 LEU B C 1
ATOM 6257 O O . LEU B 1 309 ? -15.344 20.609 0.285 1 96.94 309 LEU B O 1
ATOM 6261 N N . ILE B 1 310 ? -14.195 18.906 1.279 1 96.56 310 ILE B N 1
ATOM 6262 C CA . ILE B 1 310 ? -13.727 18.391 -0.004 1 96.56 310 ILE B CA 1
ATOM 6263 C C . ILE B 1 310 ? -14.25 16.984 -0.216 1 96.56 310 ILE B C 1
ATOM 6265 O O . ILE B 1 310 ? -14.125 16.125 0.67 1 96.56 310 ILE B O 1
ATOM 6269 N N . GLN B 1 311 ? -14.82 16.734 -1.293 1 92.06 311 GLN B N 1
ATOM 6270 C CA . GLN B 1 311 ? -15.117 15.398 -1.795 1 92.06 311 GLN B CA 1
ATOM 6271 C C . GLN B 1 311 ? -14.242 15.055 -2.99 1 92.06 311 GLN B C 1
ATOM 6273 O O . GLN B 1 311 ? -14.227 15.773 -3.99 1 92.06 311 GLN B O 1
ATOM 6278 N N . ALA B 1 312 ? -13.469 14.008 -2.859 1 90.25 312 ALA B N 1
ATOM 6279 C CA . ALA B 1 312 ? -12.562 13.586 -3.93 1 90.25 312 ALA B CA 1
ATOM 6280 C C . ALA B 1 312 ? -12.859 12.148 -4.363 1 90.25 312 ALA B C 1
ATOM 6282 O O . ALA B 1 312 ? -12.867 11.234 -3.537 1 90.25 312 ALA B O 1
ATOM 6283 N N . LYS B 1 313 ? -13.062 11.953 -5.637 1 83.19 313 LYS B N 1
ATOM 6284 C CA . LYS B 1 313 ? -13.367 10.633 -6.176 1 83.19 313 LYS B CA 1
ATOM 6285 C C . LYS B 1 313 ? -12.289 10.172 -7.148 1 83.19 313 LYS B C 1
ATOM 6287 O O . LYS B 1 313 ? -11.961 10.883 -8.102 1 83.19 313 LYS B O 1
ATOM 6292 N N . PHE B 1 314 ? -11.852 8.977 -6.922 1 82.19 314 PHE B N 1
ATOM 6293 C CA . PHE B 1 314 ? -10.828 8.438 -7.805 1 82.19 314 PHE B CA 1
ATOM 6294 C C . PHE B 1 314 ? -11.453 7.543 -8.875 1 82.19 314 PHE B C 1
ATOM 6296 O O . PHE B 1 314 ? -11.016 7.555 -10.031 1 82.19 314 PHE B O 1
ATOM 6303 N N . ARG B 1 315 ? -12.289 6.602 -8.5 1 72.75 315 ARG B N 1
ATOM 6304 C CA . ARG B 1 315 ? -12.945 5.711 -9.453 1 72.75 315 ARG B CA 1
ATOM 6305 C C . ARG B 1 315 ? -14.453 5.973 -9.5 1 72.75 315 ARG B C 1
ATOM 6307 O O . ARG B 1 315 ? -15.008 6.562 -8.57 1 72.75 315 ARG B O 1
ATOM 6314 N N . LEU B 1 316 ? -15.148 5.648 -10.773 1 57.88 316 LEU B N 1
ATOM 6315 C CA . LEU B 1 316 ? -16.547 5.949 -11.086 1 57.88 316 LEU B CA 1
ATOM 6316 C C . LEU B 1 316 ? -17.484 5.137 -10.211 1 57.88 316 LEU B C 1
ATOM 6318 O O . LEU B 1 316 ? -17.484 3.902 -10.266 1 57.88 316 LEU B O 1
ATOM 6322 N N . LYS B 1 317 ? -17.484 5.176 -8.984 1 53.5 317 LYS B N 1
ATOM 6323 C CA . LYS B 1 317 ? -18.594 4.289 -8.617 1 53.5 317 LYS B CA 1
ATOM 6324 C C . LYS B 1 317 ? -19.938 4.973 -8.812 1 53.5 317 LYS B C 1
ATOM 6326 O O . LYS B 1 317 ? -20.625 4.723 -9.805 1 53.5 317 LYS B O 1
ATOM 6331 N N . ASN B 1 318 ? -20.609 5.145 -7.41 1 51.72 318 ASN B N 1
ATOM 6332 C CA . ASN B 1 318 ? -22.031 5.324 -7.184 1 51.72 318 ASN B CA 1
ATOM 6333 C C . ASN B 1 318 ? -22.469 6.766 -7.43 1 51.72 318 ASN B C 1
ATOM 6335 O O . ASN B 1 318 ? -21.766 7.703 -7.035 1 51.72 318 ASN B O 1
ATOM 6339 N N . LYS B 1 319 ? -23.281 6.789 -8.398 1 53.03 319 LYS B N 1
ATOM 6340 C CA . LYS B 1 319 ? -24.031 7.988 -8.734 1 53.03 319 LYS B CA 1
ATOM 6341 C C . LYS B 1 319 ? -24.656 8.617 -7.488 1 53.03 319 LYS B C 1
ATOM 6343 O O . LYS B 1 319 ? -25.453 9.547 -7.59 1 53.03 319 LYS B O 1
ATOM 6348 N N . GLY B 1 320 ? -24.359 7.957 -6.309 1 54.09 320 GLY B N 1
ATOM 6349 C CA . GLY B 1 320 ? -25.062 8.68 -5.258 1 54.09 320 GLY B CA 1
ATOM 6350 C C . GLY B 1 320 ? -24.766 10.164 -5.254 1 54.09 320 GLY B C 1
ATOM 6351 O O . GLY B 1 320 ? -23.875 10.625 -5.969 1 54.09 320 GLY B O 1
ATOM 6352 N N . ASP B 1 321 ? -25.578 10.891 -4.547 1 59.81 321 ASP B N 1
ATOM 6353 C CA . ASP B 1 321 ? -25.547 12.352 -4.516 1 59.81 321 ASP B CA 1
ATOM 6354 C C . ASP B 1 321 ? -24.281 12.867 -3.854 1 59.81 321 ASP B C 1
ATOM 6356 O O . ASP B 1 321 ? -24.203 12.945 -2.625 1 59.81 321 ASP B O 1
ATOM 6360 N N . VAL B 1 322 ? -23.141 12.898 -4.59 1 65.19 322 VAL B N 1
ATOM 6361 C CA . VAL B 1 322 ? -21.828 13.391 -4.16 1 65.19 322 VAL B CA 1
ATOM 6362 C C . VAL B 1 322 ? -21.969 14.797 -3.584 1 65.19 322 VAL B C 1
ATOM 6364 O O . VAL B 1 322 ? -21.141 15.227 -2.77 1 65.19 322 VAL B O 1
ATOM 6367 N N . LEU B 1 323 ? -23.062 15.398 -3.916 1 71.06 323 LEU B N 1
ATOM 6368 C CA . LEU B 1 323 ? -23.25 16.766 -3.473 1 71.06 323 LEU B CA 1
ATOM 6369 C C . LEU B 1 323 ? -23.609 16.828 -1.994 1 71.06 323 LEU B C 1
ATOM 6371 O O . LEU B 1 323 ? -23.406 17.844 -1.334 1 71.06 323 LEU B O 1
ATOM 6375 N N . LEU B 1 324 ? -24.062 15.656 -1.577 1 75.06 324 LEU B N 1
ATOM 6376 C CA . LEU B 1 324 ? -24.531 15.617 -0.197 1 75.06 324 LEU B CA 1
ATOM 6377 C C . LEU B 1 324 ? -23.359 15.523 0.776 1 75.06 324 LEU B C 1
ATOM 6379 O O . LEU B 1 324 ? -23.5 15.867 1.952 1 75.06 324 LEU B O 1
ATOM 6383 N N . THR B 1 325 ? -22.203 15.203 0.192 1 85.69 325 THR B N 1
ATOM 6384 C CA . THR B 1 325 ? -21.078 14.898 1.084 1 85.69 325 THR B CA 1
ATOM 6385 C C . THR B 1 325 ? -20.406 16.188 1.563 1 85.69 325 THR B C 1
ATOM 6387 O O . THR B 1 325 ? -19.672 16.172 2.551 1 85.69 325 THR B O 1
ATOM 6390 N N . THR B 1 326 ? -20.672 17.25 0.895 1 90 326 THR B N 1
ATOM 6391 C CA . THR B 1 326 ? -20.062 18.516 1.305 1 90 326 THR B CA 1
ATOM 6392 C C . THR B 1 326 ? -21.094 19.469 1.88 1 90 326 THR B C 1
ATOM 6394 O O . THR B 1 326 ? -20.812 20.641 2.115 1 90 326 THR B O 1
ATOM 6397 N N . ASP B 1 327 ? -22.328 19 1.995 1 88.81 327 ASP B N 1
ATOM 6398 C CA . ASP B 1 327 ? -23.391 19.781 2.627 1 88.81 327 ASP B CA 1
ATOM 6399 C C . ASP B 1 327 ? -23.516 19.438 4.109 1 88.81 327 ASP B C 1
ATOM 6401 O O . ASP B 1 327 ? -24.016 18.359 4.465 1 88.81 327 ASP B O 1
ATOM 6405 N N . PRO B 1 328 ? -23.125 20.422 4.891 1 92 328 PRO B N 1
ATOM 6406 C CA . PRO B 1 328 ? -23.156 20.125 6.328 1 92 328 PRO B CA 1
ATOM 6407 C C . PRO B 1 328 ? -24.547 19.672 6.797 1 92 328 PRO B C 1
ATOM 6409 O O . PRO B 1 328 ? -24.641 18.906 7.754 1 92 328 PRO B O 1
ATOM 6412 N N . LYS B 1 329 ? -25.609 20.094 6.145 1 89.25 329 LYS B N 1
ATOM 6413 C CA . LYS B 1 329 ? -26.969 19.734 6.52 1 89.25 329 LYS B CA 1
ATOM 6414 C C . LYS B 1 329 ? -27.234 18.25 6.273 1 89.25 329 LYS B C 1
ATOM 6416 O O . LYS B 1 329 ? -28.219 17.688 6.77 1 89.25 329 LYS B O 1
ATOM 6421 N N . LYS B 1 330 ? -26.359 17.688 5.578 1 89.31 330 LYS B N 1
ATOM 6422 C CA . LYS B 1 330 ? -26.562 16.297 5.207 1 89.31 330 LYS B CA 1
ATOM 6423 C C . LYS B 1 330 ? -25.469 15.406 5.809 1 89.31 330 LYS B C 1
ATOM 6425 O O . LYS B 1 330 ? -25.312 14.25 5.406 1 89.31 330 LYS B O 1
ATOM 6430 N N . PHE B 1 331 ? -24.703 15.898 6.691 1 92.81 331 PHE B N 1
ATOM 6431 C CA . PHE B 1 331 ? -23.703 15.094 7.391 1 92.81 331 PHE B CA 1
ATOM 6432 C C . PHE B 1 331 ? -24.375 14.008 8.219 1 92.81 331 PHE B C 1
ATOM 6434 O O . PHE B 1 331 ? -25.469 14.211 8.758 1 92.81 331 PHE B O 1
ATOM 6441 N N . TYR B 1 332 ? -23.812 12.875 8.242 1 92.31 332 TYR B N 1
ATOM 6442 C CA . TYR B 1 332 ? -24.266 11.734 9.023 1 92.31 332 TYR B CA 1
ATOM 6443 C C . TYR B 1 332 ? -25.641 11.273 8.547 1 92.31 332 TYR B C 1
ATOM 6445 O O . TYR B 1 332 ? -26.469 10.836 9.352 1 92.31 332 TYR B O 1
ATOM 6453 N N . HIS B 1 333 ? -25.922 11.516 7.289 1 89.12 333 HIS B N 1
ATOM 6454 C CA . HIS B 1 333 ? -27.156 11.039 6.684 1 89.12 333 HIS B CA 1
ATOM 6455 C C . HIS B 1 333 ? -26.906 9.883 5.727 1 89.12 333 HIS B C 1
ATOM 6457 O O . HIS B 1 333 ? -25.766 9.695 5.262 1 89.12 333 HIS B O 1
ATOM 6463 N N . THR B 1 334 ? -27.922 9.117 5.527 1 84.25 334 THR B N 1
ATOM 6464 C CA . THR B 1 334 ? -27.844 8.031 4.559 1 84.25 334 THR B CA 1
ATOM 6465 C C . THR B 1 334 ? -27.625 8.578 3.15 1 84.25 334 THR B C 1
ATOM 6467 O O . THR B 1 334 ? -28.078 9.68 2.828 1 84.25 334 THR B O 1
ATOM 6470 N N . ARG B 1 335 ? -26.781 7.781 2.393 1 71.31 335 ARG B N 1
ATOM 6471 C CA . ARG B 1 335 ? -26.5 8.195 1.022 1 71.31 335 ARG B CA 1
ATOM 6472 C C . ARG B 1 335 ? -27.219 7.301 0.02 1 71.31 335 ARG B C 1
ATOM 6474 O O . ARG B 1 335 ? -26.938 6.105 -0.069 1 71.31 335 ARG B O 1
ATOM 6481 N N . SER B 1 336 ? -28.484 7.41 -0.029 1 62.81 336 SER B N 1
ATOM 6482 C CA . SER B 1 336 ? -29.25 6.52 -0.9 1 62.81 336 SER B CA 1
ATOM 6483 C C . SER B 1 336 ? -28.859 6.715 -2.363 1 62.81 336 SER B C 1
ATOM 6485 O O . SER B 1 336 ? -28.719 7.848 -2.826 1 62.81 336 SER B O 1
ATOM 6487 N N . GLU B 1 337 ? -28.516 5.664 -3.072 1 60.22 337 GLU B N 1
ATOM 6488 C CA . GLU B 1 337 ? -28.266 5.625 -4.512 1 60.22 337 GLU B CA 1
ATOM 6489 C C . GLU B 1 337 ? -29.547 5.867 -5.297 1 60.22 337 GLU B C 1
ATOM 6491 O O . GLU B 1 337 ? -29.516 6.266 -6.461 1 60.22 337 GLU B O 1
ATOM 6496 N N . LYS B 1 338 ? -30.719 5.594 -4.648 1 56.22 338 LYS B N 1
ATOM 6497 C CA . LYS B 1 338 ? -31.984 5.648 -5.375 1 56.22 338 LYS B CA 1
ATOM 6498 C C . LYS B 1 338 ? -32.531 7.074 -5.418 1 56.22 338 LYS B C 1
ATOM 6500 O O . LYS B 1 338 ? -32.594 7.754 -4.391 1 56.22 338 LYS B O 1
ATOM 6505 N N . LYS B 1 339 ? -32.812 7.477 -6.613 1 57.25 339 LYS B N 1
ATOM 6506 C CA . LYS B 1 339 ? -33.438 8.773 -6.859 1 57.25 339 LYS B CA 1
ATOM 6507 C C . LYS B 1 339 ? -34.75 8.906 -6.094 1 57.25 339 LYS B C 1
ATOM 6509 O O . LYS B 1 339 ? -35.594 8 -6.117 1 57.25 339 LYS B O 1
ATOM 6514 N N . GLY B 1 340 ? -34.844 9.953 -5.258 1 59.28 340 GLY B N 1
ATOM 6515 C CA . GLY B 1 340 ? -36.125 10.242 -4.605 1 59.28 340 GLY B CA 1
ATOM 6516 C C . GLY B 1 340 ? -36.125 9.852 -3.141 1 59.28 340 GLY B C 1
ATOM 6517 O O . GLY B 1 340 ? -37.062 10.188 -2.412 1 59.28 340 GLY B O 1
ATOM 6518 N N . VAL B 1 341 ? -35.25 9.008 -2.838 1 64.75 341 VAL B N 1
ATOM 6519 C CA . VAL B 1 341 ? -35.25 8.656 -1.42 1 64.75 341 VAL B CA 1
ATOM 6520 C C . VAL B 1 341 ? -34.5 9.727 -0.629 1 64.75 341 VAL B C 1
ATOM 6522 O O . VAL B 1 341 ? -33.344 10.062 -0.949 1 64.75 341 VAL B O 1
ATOM 6525 N N . GLU B 1 342 ? -35.219 10.336 0.249 1 72.25 342 GLU B N 1
ATOM 6526 C CA . GLU B 1 342 ? -34.656 11.414 1.054 1 72.25 342 GLU B CA 1
ATOM 6527 C C . GLU B 1 342 ? -33.562 10.898 2.008 1 72.25 342 GLU B C 1
ATOM 6529 O O . GLU B 1 342 ? -33.719 9.812 2.582 1 72.25 342 GLU B O 1
ATOM 6534 N N . ALA B 1 343 ? -32.5 11.656 2.041 1 76.56 343 ALA B N 1
ATOM 6535 C CA . ALA B 1 343 ? -31.438 11.344 2.996 1 76.56 343 ALA B CA 1
ATOM 6536 C C . ALA B 1 343 ? -31.938 11.422 4.43 1 76.56 343 ALA B C 1
ATOM 6538 O O . ALA B 1 343 ? -32.688 12.352 4.781 1 76.56 343 ALA B O 1
ATOM 6539 N N . LYS B 1 344 ? -31.719 10.336 5.102 1 85.62 344 LYS B N 1
ATOM 6540 C CA . LYS B 1 344 ? -32.094 10.312 6.512 1 85.62 344 LYS B CA 1
ATOM 6541 C C . LYS B 1 344 ? -30.875 10.227 7.41 1 85.62 344 LYS B C 1
ATOM 6543 O O . LYS B 1 344 ? -29.875 9.602 7.047 1 85.62 344 LYS B O 1
ATOM 6548 N N . LEU B 1 345 ? -31.094 10.93 8.531 1 91.56 345 LEU B N 1
ATOM 6549 C CA . LEU B 1 345 ? -30.047 10.844 9.531 1 91.56 345 LEU B CA 1
ATOM 6550 C C . LEU B 1 345 ? -29.781 9.391 9.93 1 91.56 345 LEU B C 1
ATOM 6552 O O . LEU B 1 345 ? -30.734 8.625 10.125 1 91.56 345 LEU B O 1
ATOM 6556 N N . LEU B 1 346 ? -28.531 9.102 9.961 1 91.06 346 LEU B N 1
ATOM 6557 C CA . LEU B 1 346 ? -28.172 7.75 10.359 1 91.06 346 LEU B CA 1
ATOM 6558 C C . LEU B 1 346 ? -28.734 7.414 11.734 1 91.06 346 LEU B C 1
ATOM 6560 O O . LEU B 1 346 ? -28.812 8.281 12.609 1 91.06 346 LEU B O 1
ATOM 6564 N N . LYS B 1 347 ? -28.984 6.156 11.766 1 87.44 347 LYS B N 1
ATOM 6565 C CA . LYS B 1 347 ? -29.562 5.723 13.031 1 87.44 347 LYS B CA 1
ATOM 6566 C C . LYS B 1 347 ? -28.5 5.57 14.109 1 87.44 347 LYS B C 1
ATOM 6568 O O . LYS B 1 347 ? -27.406 5.074 13.836 1 87.44 347 LYS B O 1
ATOM 6573 N N . GLY B 1 348 ? -28.828 6.125 15.344 1 89.56 348 GLY B N 1
ATOM 6574 C CA . GLY B 1 348 ? -27.938 6.02 16.484 1 89.56 348 GLY B CA 1
ATOM 6575 C C . GLY B 1 348 ? -27.719 7.34 17.203 1 89.56 348 GLY B C 1
ATOM 6576 O O . GLY B 1 348 ? -27.594 8.383 16.547 1 89.56 348 GLY B O 1
ATOM 6577 N N . LYS B 1 349 ? -27.703 7.199 18.469 1 90.19 349 LYS B N 1
ATOM 6578 C CA . LYS B 1 349 ? -27.547 8.391 19.281 1 90.19 349 LYS B CA 1
ATOM 6579 C C . LYS B 1 349 ? -26.219 9.094 18.984 1 90.19 349 LYS B C 1
ATOM 6581 O O . LYS B 1 349 ? -26.125 10.32 19.047 1 90.19 349 LYS B O 1
ATOM 6586 N N . VAL B 1 350 ? -25.234 8.344 18.656 1 91.75 350 VAL B N 1
ATOM 6587 C CA . VAL B 1 350 ? -23.906 8.891 18.406 1 91.75 350 VAL B CA 1
ATOM 6588 C C . VAL B 1 350 ? -23.953 9.805 17.188 1 91.75 350 VAL B C 1
ATOM 6590 O O . VAL B 1 350 ? -23.312 10.859 17.172 1 91.75 350 VAL B O 1
ATOM 6593 N N . TYR B 1 351 ? -24.766 9.5 16.266 1 93.31 351 TYR B N 1
ATOM 6594 C CA . TYR B 1 351 ? -24.812 10.289 15.039 1 93.31 351 TYR B CA 1
ATOM 6595 C C . TYR B 1 351 ? -25.656 11.539 15.234 1 93.31 351 TYR B C 1
ATOM 6597 O O . TYR B 1 351 ? -25.344 12.594 14.68 1 93.31 351 TYR B O 1
ATOM 6605 N N . GLU B 1 352 ? -26.656 11.398 16.031 1 93.81 352 GLU B N 1
ATOM 6606 C CA . GLU B 1 352 ? -27.453 12.578 16.359 1 93.81 352 GLU B CA 1
ATOM 6607 C C . GLU B 1 352 ? -26.625 13.617 17.109 1 93.81 352 GLU B C 1
ATOM 6609 O O . GLU B 1 352 ? -26.656 14.797 16.766 1 93.81 352 GLU B O 1
ATOM 6614 N N . ILE B 1 353 ? -25.891 13.109 18 1 95 353 ILE B N 1
ATOM 6615 C CA . ILE B 1 353 ? -25.062 13.992 18.797 1 95 353 ILE B CA 1
ATOM 6616 C C . ILE B 1 353 ? -23.984 14.641 17.922 1 95 353 ILE B C 1
ATOM 6618 O O . ILE B 1 353 ? -23.75 15.844 18.016 1 95 353 ILE B O 1
ATOM 6622 N N . SER B 1 354 ? -23.375 13.883 17.141 1 95.38 354 SER B N 1
ATOM 6623 C CA . SER B 1 354 ? -22.328 14.383 16.25 1 95.38 354 SER B CA 1
ATOM 6624 C C . SER B 1 354 ? -22.875 15.422 15.281 1 95.38 354 SER B C 1
ATOM 6626 O O . SER B 1 354 ? -22.25 16.469 15.07 1 95.38 354 SER B O 1
ATOM 6628 N N . TYR B 1 355 ? -24 15.102 14.781 1 96.19 355 TYR B N 1
ATOM 6629 C CA . TYR B 1 355 ? -24.625 16.031 13.844 1 96.19 355 TYR B CA 1
ATOM 6630 C C . TYR B 1 355 ? -24.922 17.359 14.508 1 96.19 355 TYR B C 1
ATOM 6632 O O . TYR B 1 355 ? -24.578 18.422 13.961 1 96.19 355 TYR B O 1
ATOM 6640 N N . ASP B 1 356 ? -25.516 17.297 15.633 1 96.38 356 ASP B N 1
ATOM 6641 C CA . ASP B 1 356 ? -25.859 18.516 16.375 1 96.38 356 ASP B CA 1
ATOM 6642 C C . ASP B 1 356 ? -24.594 19.312 16.703 1 96.38 356 ASP B C 1
ATOM 6644 O O . ASP B 1 356 ? -24.578 20.547 16.531 1 96.38 356 ASP B O 1
ATOM 6648 N N . LYS B 1 357 ? -23.641 18.641 17.141 1 96.75 357 LYS B N 1
ATOM 6649 C CA . LYS B 1 357 ? -22.406 19.312 17.516 1 96.75 357 LYS B CA 1
ATOM 6650 C C . LYS B 1 357 ? -21.75 19.969 16.312 1 96.75 357 LYS B C 1
ATOM 6652 O O . LYS B 1 357 ? -21.297 21.109 16.375 1 96.75 357 LYS B O 1
ATOM 6657 N N . VAL B 1 358 ? -21.703 19.281 15.234 1 97.19 358 VAL B N 1
ATOM 6658 C CA . VAL B 1 358 ? -21.078 19.797 14.016 1 97.19 358 VAL B CA 1
ATOM 6659 C C . VAL B 1 358 ? -21.828 21.031 13.539 1 97.19 358 VAL B C 1
ATOM 6661 O O . VAL B 1 358 ? -21.203 22.047 13.211 1 97.19 358 VAL B O 1
ATOM 6664 N N . THR B 1 359 ? -23.094 20.969 13.578 1 95.94 359 THR B N 1
ATOM 6665 C CA . THR B 1 359 ? -23.922 22.094 13.141 1 95.94 359 THR B CA 1
ATOM 6666 C C . THR B 1 359 ? -23.672 23.328 14 1 95.94 359 THR B C 1
ATOM 6668 O O . THR B 1 359 ? -23.469 24.422 13.477 1 95.94 359 THR B O 1
ATOM 6671 N N . LYS B 1 360 ? -23.578 23.094 15.203 1 97 360 LYS B N 1
ATOM 6672 C CA . LYS B 1 360 ? -23.344 24.188 16.141 1 97 360 LYS B CA 1
ATOM 6673 C C . LYS B 1 360 ? -21.953 24.766 15.953 1 97 360 LYS B C 1
ATOM 6675 O O . LYS B 1 360 ? -21.781 26 15.93 1 97 360 LYS B O 1
ATOM 6680 N N . LEU B 1 361 ? -21.016 23.938 15.844 1 97.5 361 LEU B N 1
ATOM 6681 C CA . LEU B 1 361 ? -19.625 24.359 15.742 1 97.5 361 LEU B CA 1
ATOM 6682 C C . LEU B 1 361 ? -19.391 25.141 14.453 1 97.5 361 LEU B C 1
ATOM 6684 O O . LEU B 1 361 ? -18.656 26.125 14.445 1 97.5 361 LEU B O 1
ATOM 6688 N N . ILE B 1 362 ? -19.969 24.672 13.398 1 96.94 362 ILE B N 1
ATOM 6689 C CA . ILE B 1 362 ? -19.797 25.359 12.117 1 96.94 362 ILE B CA 1
ATOM 6690 C C . ILE B 1 362 ? -20.359 26.766 12.203 1 96.94 362 ILE B C 1
ATOM 6692 O O . ILE B 1 362 ? -19.703 27.734 11.789 1 96.94 362 ILE B O 1
ATOM 6696 N N . LYS B 1 363 ? -21.5 26.906 12.773 1 94.94 363 LYS B N 1
ATOM 6697 C CA . LYS B 1 363 ? -22.141 28.219 12.906 1 94.94 363 LYS B CA 1
ATOM 6698 C C . LYS B 1 363 ? -21.344 29.125 13.836 1 94.94 363 LYS B C 1
ATOM 6700 O O . LYS B 1 363 ? -21.219 30.328 13.578 1 94.94 363 LYS B O 1
ATOM 6705 N N . LYS B 1 364 ? -20.812 28.547 14.773 1 96.12 364 LYS B N 1
ATOM 6706 C CA . LYS B 1 364 ? -20.156 29.328 15.82 1 96.12 364 LYS B CA 1
ATOM 6707 C C . LYS B 1 364 ? -18.734 29.703 15.422 1 96.12 364 LYS B C 1
ATOM 6709 O O . LYS B 1 364 ? -18.297 30.828 15.688 1 96.12 364 LYS B O 1
ATOM 6714 N N . ASN B 1 365 ? -18.016 28.781 14.836 1 95.62 365 ASN B N 1
ATOM 6715 C CA . ASN B 1 365 ? -16.562 28.922 14.75 1 95.62 365 ASN B CA 1
ATOM 6716 C C . ASN B 1 365 ? -16.141 29.344 13.344 1 95.62 365 ASN B C 1
ATOM 6718 O O . ASN B 1 365 ? -14.977 29.703 13.133 1 95.62 365 ASN B O 1
ATOM 6722 N N . TYR B 1 366 ? -17.016 29.328 12.367 1 96.94 366 TYR B N 1
ATOM 6723 C CA . TYR B 1 366 ? -16.562 29.562 10.992 1 96.94 366 TYR B CA 1
ATOM 6724 C C . TYR B 1 366 ? -17.422 30.625 10.312 1 96.94 366 TYR B C 1
ATOM 6726 O O . TYR B 1 366 ? -18.625 30.672 10.508 1 96.94 366 TYR B O 1
ATOM 6734 N N . ASP B 1 367 ? -16.781 31.422 9.484 1 96.38 367 ASP B N 1
ATOM 6735 C CA . ASP B 1 367 ? -17.375 32.594 8.844 1 96.38 367 ASP B CA 1
ATOM 6736 C C . ASP B 1 367 ? -17.953 32.219 7.477 1 96.38 367 ASP B C 1
ATOM 6738 O O . ASP B 1 367 ? -18.703 33 6.891 1 96.38 367 ASP B O 1
ATOM 6742 N N . GLY B 1 368 ? -17.625 31.094 7 1 96 368 GLY B N 1
ATOM 6743 C CA . GLY B 1 368 ? -18.094 30.625 5.711 1 96 368 GLY B CA 1
ATOM 6744 C C . GLY B 1 368 ? -17.625 29.219 5.367 1 96 368 GLY B C 1
ATOM 6745 O O . GLY B 1 368 ? -16.891 28.609 6.141 1 96 368 GLY B O 1
ATOM 6746 N N . ILE B 1 369 ? -18.156 28.781 4.176 1 96 369 ILE B N 1
ATOM 6747 C CA . ILE B 1 369 ? -17.859 27.406 3.805 1 96 369 ILE B CA 1
ATOM 6748 C C . ILE B 1 369 ? -17.453 27.344 2.332 1 96 369 ILE B C 1
ATOM 6750 O O . ILE B 1 369 ? -18.125 27.922 1.474 1 96 369 ILE B O 1
ATOM 6754 N N . PHE B 1 370 ? -16.344 26.719 2.092 1 96.25 370 PHE B N 1
ATOM 6755 C CA . PHE B 1 370 ? -15.953 26.344 0.738 1 96.25 370 PHE B CA 1
ATOM 6756 C C . PHE B 1 370 ? -16.297 24.891 0.469 1 96.25 370 PHE B C 1
ATOM 6758 O O . PHE B 1 370 ? -15.898 24 1.23 1 96.25 370 PHE B O 1
ATOM 6765 N N . ARG B 1 371 ? -17.016 24.609 -0.571 1 94 371 ARG B N 1
ATOM 6766 C CA . ARG B 1 371 ? -17.328 23.25 -1.019 1 94 371 ARG B CA 1
ATOM 6767 C C . ARG B 1 371 ? -16.578 22.922 -2.299 1 94 371 ARG B C 1
ATOM 6769 O O . ARG B 1 371 ? -16.797 23.531 -3.344 1 94 371 ARG B O 1
ATOM 6776 N N . ILE B 1 372 ? -15.727 21.953 -2.219 1 94.38 372 ILE B N 1
ATOM 6777 C CA . ILE B 1 372 ? -14.867 21.609 -3.348 1 94.38 372 ILE B CA 1
ATOM 6778 C C . ILE B 1 372 ? -15.117 20.172 -3.779 1 94.38 372 ILE B C 1
ATOM 6780 O O . ILE B 1 372 ? -15.117 19.266 -2.951 1 94.38 372 ILE B O 1
ATOM 6784 N N . PHE B 1 373 ? -15.305 20.031 -5.055 1 90.62 373 PHE B N 1
ATOM 6785 C CA . PHE B 1 373 ? -15.516 18.703 -5.645 1 90.62 373 PHE B CA 1
ATOM 6786 C C . PHE B 1 373 ? -14.398 18.375 -6.629 1 90.62 373 PHE B C 1
ATOM 6788 O O . PHE B 1 373 ? -14.188 19.094 -7.602 1 90.62 373 PHE B O 1
ATOM 6795 N N . ILE B 1 374 ? -13.703 17.312 -6.309 1 90.81 374 ILE B N 1
ATOM 6796 C CA . ILE B 1 374 ? -12.664 16.828 -7.219 1 90.81 374 ILE B CA 1
ATOM 6797 C C . ILE B 1 374 ? -13.141 15.531 -7.895 1 90.81 374 ILE B C 1
ATOM 6799 O O . ILE B 1 374 ? -13.203 14.484 -7.254 1 90.81 374 ILE B O 1
ATOM 6803 N N . SER B 1 375 ? -13.414 15.609 -9.172 1 84.44 375 SER B N 1
ATOM 6804 C CA . SER B 1 375 ? -13.961 14.461 -9.891 1 84.44 375 SER B CA 1
ATOM 6805 C C . SER B 1 375 ? -12.977 13.938 -10.93 1 84.44 375 SER B C 1
ATOM 6807 O O . SER B 1 375 ? -13.375 13.383 -11.953 1 84.44 375 SER B O 1
ATOM 6809 N N . TYR B 1 376 ? -11.859 14.258 -10.844 1 83.75 376 TYR B N 1
ATOM 6810 C CA . TYR B 1 376 ? -10.797 13.68 -11.648 1 83.75 376 TYR B CA 1
ATOM 6811 C C . TYR B 1 376 ? -9.883 12.797 -10.805 1 83.75 376 TYR B C 1
ATOM 6813 O O . TYR B 1 376 ? -9.492 13.188 -9.703 1 83.75 376 TYR B O 1
ATOM 6821 N N . PRO B 1 377 ? -9.508 11.617 -11.297 1 82.19 377 PRO B N 1
ATOM 6822 C CA . PRO B 1 377 ? -9.633 11.031 -12.633 1 82.19 377 PRO B CA 1
ATOM 6823 C C . PRO B 1 377 ? -10.984 10.359 -12.859 1 82.19 377 PRO B C 1
ATOM 6825 O O . PRO B 1 377 ? -11.266 9.883 -13.969 1 82.19 377 PRO B O 1
ATOM 6828 N N . ALA B 1 378 ? -11.781 10.391 -11.844 1 75.38 378 ALA B N 1
ATOM 6829 C CA . ALA B 1 378 ? -13.109 9.82 -12.047 1 75.38 378 ALA B CA 1
ATOM 6830 C C . ALA B 1 378 ? -13.898 10.617 -13.078 1 75.38 378 ALA B C 1
ATOM 6832 O O . ALA B 1 378 ? -13.633 11.805 -13.289 1 75.38 378 ALA B O 1
ATOM 6833 N N . GLU B 1 379 ? -14.617 10.016 -14.031 1 63.84 379 GLU B N 1
ATOM 6834 C CA . GLU B 1 379 ? -15.477 10.719 -14.984 1 63.84 379 GLU B CA 1
ATOM 6835 C C . GLU B 1 379 ? -16.875 10.945 -14.406 1 63.84 379 GLU B C 1
ATOM 6837 O O . GLU B 1 379 ? -17.75 10.078 -14.523 1 63.84 379 GLU B O 1
ATOM 6842 N N . VAL B 1 380 ? -16.875 11.492 -13.25 1 57.91 380 VAL B N 1
ATOM 6843 C CA . VAL B 1 380 ? -18.203 11.672 -12.656 1 57.91 380 VAL B CA 1
ATOM 6844 C C . VAL B 1 380 ? -18.969 12.773 -13.391 1 57.91 380 VAL B C 1
ATOM 6846 O O . VAL B 1 380 ? -18.391 13.812 -13.719 1 57.91 380 VAL B O 1
ATOM 6849 N N . THR B 1 381 ? -20.094 12.414 -13.805 1 58.75 381 THR B N 1
ATOM 6850 C CA . THR B 1 381 ? -21.062 13.359 -14.352 1 58.75 381 THR B CA 1
ATOM 6851 C C . THR B 1 381 ? -21.406 14.43 -13.328 1 58.75 381 THR B C 1
ATOM 6853 O O . THR B 1 381 ? -22.438 15.102 -13.453 1 58.75 381 THR B O 1
ATOM 6856 N N . LEU B 1 382 ? -20.5 14.578 -12.383 1 60 382 LEU B N 1
ATOM 6857 C CA . LEU B 1 382 ? -20.766 15.461 -11.25 1 60 382 LEU B CA 1
ATOM 6858 C C . LEU B 1 382 ? -20.969 16.906 -11.719 1 60 382 LEU B C 1
ATOM 6860 O O . LEU B 1 382 ? -21.844 17.609 -11.211 1 60 382 LEU B O 1
ATOM 6864 N N . LYS B 1 383 ? -20.25 17.203 -12.648 1 61.06 383 LYS B N 1
ATOM 6865 C CA . LYS B 1 383 ? -20.375 18.578 -13.117 1 61.06 383 LYS B CA 1
ATOM 6866 C C . LYS B 1 383 ? -21.797 18.859 -13.586 1 61.06 383 LYS B C 1
ATOM 6868 O O . LYS B 1 383 ? -22.391 19.875 -13.195 1 61.06 383 LYS B O 1
ATOM 6873 N N . GLU B 1 384 ? -22.203 17.922 -14.289 1 62.53 384 GLU B N 1
ATOM 6874 C CA . GLU B 1 384 ? -23.547 18.109 -14.836 1 62.53 384 GLU B CA 1
ATOM 6875 C C . GLU B 1 384 ? -24.609 18.062 -13.727 1 62.53 384 GLU B C 1
ATOM 6877 O O . GLU B 1 384 ? -25.562 18.844 -13.742 1 62.53 384 GLU B O 1
ATOM 6882 N N . GLU B 1 385 ? -24.297 17.281 -12.797 1 63.75 385 GLU B N 1
ATOM 6883 C CA . GLU B 1 385 ? -25.25 17.141 -11.695 1 63.75 385 GLU B CA 1
ATOM 6884 C C . GLU B 1 385 ? -25.234 18.375 -10.797 1 63.75 385 GLU B C 1
ATOM 6886 O O . GLU B 1 385 ? -26.281 18.844 -10.359 1 63.75 385 GLU B O 1
ATOM 6891 N N . ILE B 1 386 ? -24.109 18.797 -10.641 1 64.5 386 ILE B N 1
ATOM 6892 C CA . ILE B 1 386 ? -23.938 19.953 -9.781 1 64.5 386 ILE B CA 1
ATOM 6893 C C . ILE B 1 386 ? -24.562 21.188 -10.453 1 64.5 386 ILE B C 1
ATOM 6895 O O . ILE B 1 386 ? -25.25 21.969 -9.805 1 64.5 386 ILE B O 1
ATOM 6899 N N . GLU B 1 387 ? -24.281 21.25 -11.672 1 62.97 387 GLU B N 1
ATOM 6900 C CA . GLU B 1 387 ? -24.828 22.359 -12.414 1 62.97 387 GLU B CA 1
ATOM 6901 C C . GLU B 1 387 ? -26.359 22.25 -12.523 1 62.97 387 GLU B C 1
ATOM 6903 O O . GLU B 1 387 ? -27.062 23.266 -12.492 1 62.97 387 GLU B O 1
ATOM 6908 N N . ALA B 1 388 ? -26.688 20.969 -12.625 1 59.69 388 ALA B N 1
ATOM 6909 C CA . ALA B 1 388 ? -28.109 20.734 -12.789 1 59.69 388 ALA B CA 1
ATOM 6910 C C . ALA B 1 388 ? -28.859 20.969 -11.484 1 59.69 388 ALA B C 1
ATOM 6912 O O . ALA B 1 388 ? -30.016 21.406 -11.508 1 59.69 388 ALA B O 1
ATOM 6913 N N . LYS B 1 389 ? -28.266 20.453 -10.531 1 59.06 389 LYS B N 1
ATOM 6914 C CA . LYS B 1 389 ? -29.016 20.547 -9.273 1 59.06 389 LYS B CA 1
ATOM 6915 C C . LYS B 1 389 ? -28.906 21.938 -8.672 1 59.06 389 LYS B C 1
ATOM 6917 O O . LYS B 1 389 ? -29.516 22.219 -7.633 1 59.06 389 LYS B O 1
ATOM 6922 N N . GLU B 1 390 ? -28.766 22.844 -9.438 1 53.38 390 GLU B N 1
ATOM 6923 C CA . GLU B 1 390 ? -28.766 24.219 -8.906 1 53.38 390 GLU B CA 1
ATOM 6924 C C . GLU B 1 390 ? -28.312 24.234 -7.449 1 53.38 390 GLU B C 1
ATOM 6926 O O . GLU B 1 390 ? -29.125 24.516 -6.555 1 53.38 390 GLU B O 1
ATOM 6931 N N . MET B 1 391 ? -27.234 23.688 -7.102 1 57.78 391 MET B N 1
ATOM 6932 C CA . MET B 1 391 ? -26.797 23.656 -5.707 1 57.78 391 MET B CA 1
ATOM 6933 C C . MET B 1 391 ? -27.094 24.984 -5.02 1 57.78 391 MET B C 1
ATOM 6935 O O . MET B 1 391 ? -26.734 26.047 -5.527 1 57.78 391 MET B O 1
ATOM 6939 N N . GLU B 1 392 ? -28.125 24.969 -4.168 1 60.22 392 GLU B N 1
ATOM 6940 C CA . GLU B 1 392 ? -28.375 26.141 -3.35 1 60.22 392 GLU B CA 1
ATOM 6941 C C . GLU B 1 392 ? -27.141 26.531 -2.545 1 60.22 392 GLU B C 1
ATOM 6943 O O . GLU B 1 392 ? -26.609 25.734 -1.779 1 60.22 392 GLU B O 1
ATOM 6948 N N . VAL B 1 393 ? -26.453 27.516 -3.086 1 65.25 393 VAL B N 1
ATOM 6949 C CA . VAL B 1 393 ? -25.312 28.062 -2.365 1 65.25 393 VAL B CA 1
ATOM 6950 C C . VAL B 1 393 ? -25.734 29.281 -1.558 1 65.25 393 VAL B C 1
ATOM 6952 O O . VAL B 1 393 ? -26.312 30.234 -2.105 1 65.25 393 VAL B O 1
ATOM 6955 N N . GLU B 1 394 ? -25.625 29.078 -0.286 1 70.88 394 GLU B N 1
ATOM 6956 C CA . GLU B 1 394 ? -25.938 30.203 0.594 1 70.88 394 GLU B CA 1
ATOM 6957 C C . GLU B 1 394 ? -24.906 31.328 0.43 1 70.88 394 GLU B C 1
ATOM 6959 O O . GLU B 1 394 ? -23.875 31.141 -0.225 1 70.88 394 GLU B O 1
ATOM 6964 N N . GLU B 1 395 ? -25.203 32.5 0.89 1 71 395 GLU B N 1
ATOM 6965 C CA . GLU B 1 395 ? -24.406 33.688 0.709 1 71 395 GLU B CA 1
ATOM 6966 C C . GLU B 1 395 ? -22.969 33.5 1.182 1 71 395 GLU B C 1
ATOM 6968 O O . GLU B 1 395 ? -22.031 34 0.568 1 71 395 GLU B O 1
ATOM 6973 N N . GLU B 1 396 ? -22.75 32.656 2.189 1 86.94 396 GLU B N 1
ATOM 6974 C CA . GLU B 1 396 ? -21.406 32.469 2.723 1 86.94 396 GLU B CA 1
ATOM 6975 C C . GLU B 1 396 ? -20.859 31.109 2.359 1 86.94 396 GLU B C 1
ATOM 6977 O O . GLU B 1 396 ? -20.156 30.484 3.162 1 86.94 396 GLU B O 1
ATOM 6982 N N . GLU B 1 397 ? -21.234 30.766 1.017 1 91.06 397 GLU B N 1
ATOM 6983 C CA . GLU B 1 397 ? -20.719 29.484 0.514 1 91.06 397 GLU B CA 1
ATOM 6984 C C . GLU B 1 397 ? -20.109 29.656 -0.871 1 91.06 397 GLU B C 1
ATOM 6986 O O . GLU B 1 397 ? -20.625 30.391 -1.707 1 91.06 397 GLU B O 1
ATOM 6991 N N . TRP B 1 398 ? -19.031 29.109 -1.121 1 92.88 398 TRP B N 1
ATOM 6992 C CA . TRP B 1 398 ? -18.328 29.094 -2.404 1 92.88 398 TRP B CA 1
ATOM 6993 C C . TRP B 1 398 ? -18.094 27.672 -2.883 1 92.88 398 TRP B C 1
ATOM 6995 O O . TRP B 1 398 ? -17.797 26.781 -2.08 1 92.88 398 TRP B O 1
ATOM 7005 N N . VAL B 1 399 ? -18.203 27.469 -4.191 1 91.12 399 VAL B N 1
ATOM 7006 C CA . VAL B 1 399 ? -18.125 26.125 -4.746 1 91.12 399 VAL B CA 1
ATOM 7007 C C . VAL B 1 399 ? -17.047 26.078 -5.828 1 91.12 399 VAL B C 1
ATOM 7009 O O . VAL B 1 399 ? -16.938 27 -6.652 1 91.12 399 VAL B O 1
ATOM 7012 N N . ALA B 1 400 ? -16.25 25.047 -5.805 1 92.44 400 ALA B N 1
ATOM 7013 C CA . ALA B 1 400 ? -15.273 24.766 -6.863 1 92.44 400 ALA B CA 1
ATOM 7014 C C . ALA B 1 400 ? -15.391 23.328 -7.34 1 92.44 400 ALA B C 1
ATOM 7016 O O . ALA B 1 400 ? -15.594 22.406 -6.539 1 92.44 400 ALA B O 1
ATOM 7017 N N . ILE B 1 401 ? -15.273 23.156 -8.641 1 89.38 401 ILE B N 1
ATOM 7018 C CA . ILE B 1 401 ? -15.312 21.828 -9.242 1 89.38 401 ILE B CA 1
ATOM 7019 C C . ILE B 1 401 ? -14.031 21.594 -10.039 1 89.38 401 ILE B C 1
ATOM 7021 O O . ILE B 1 401 ? -13.711 22.344 -10.961 1 89.38 401 ILE B O 1
ATOM 7025 N N . ILE B 1 402 ? -13.297 20.625 -9.656 1 91 402 ILE B N 1
ATOM 7026 C CA . ILE B 1 402 ? -12.094 20.219 -10.375 1 91 402 ILE B CA 1
ATOM 7027 C C . ILE B 1 402 ? -12.367 18.938 -11.148 1 91 402 ILE B C 1
ATOM 7029 O O . ILE B 1 402 ? -12.648 17.891 -10.555 1 91 402 ILE B O 1
ATOM 7033 N N . ASP B 1 403 ? -12.32 18.938 -12.414 1 88.19 403 ASP B N 1
ATOM 7034 C CA . ASP B 1 403 ? -12.602 17.812 -13.297 1 88.19 403 ASP B CA 1
ATOM 7035 C C . ASP B 1 403 ? -11.562 17.719 -14.414 1 88.19 403 ASP B C 1
ATOM 7037 O O . ASP B 1 403 ? -10.469 18.266 -14.297 1 88.19 403 ASP B O 1
ATOM 7041 N N . ALA B 1 404 ? -11.898 17.031 -15.516 1 87.5 404 ALA B N 1
ATOM 7042 C CA . ALA B 1 404 ? -10.945 16.797 -16.594 1 87.5 404 ALA B CA 1
ATOM 7043 C C . ALA B 1 404 ? -10.57 18.094 -17.297 1 87.5 404 ALA B C 1
ATOM 7045 O O . ALA B 1 404 ? -9.469 18.219 -17.828 1 87.5 404 ALA B O 1
ATOM 7046 N N . SER B 1 405 ? -11.461 19.094 -17.219 1 87.88 405 SER B N 1
ATOM 7047 C CA . SER B 1 405 ? -11.266 20.328 -17.969 1 87.88 405 SER B CA 1
ATOM 7048 C C . SER B 1 405 ? -10.273 21.25 -17.281 1 87.88 405 SER B C 1
ATOM 7050 O O . SER B 1 405 ? -9.695 22.141 -17.906 1 87.88 405 SER B O 1
ATOM 7052 N N . ASN B 1 406 ? -10.016 21.062 -15.984 1 92.62 406 ASN B N 1
ATOM 7053 C CA . ASN B 1 406 ? -9.172 22.047 -15.312 1 92.62 406 ASN B CA 1
ATOM 7054 C C . ASN B 1 406 ? -8.195 21.375 -14.344 1 92.62 406 ASN B C 1
ATOM 7056 O O . ASN B 1 406 ? -7.457 22.062 -13.633 1 92.62 406 ASN B O 1
ATOM 7060 N N . CYS B 1 407 ? -8.102 20.047 -14.281 1 93 407 CYS B N 1
ATOM 7061 C CA . CYS B 1 407 ? -7.254 19.328 -13.336 1 93 407 CYS B CA 1
ATOM 7062 C C . CYS B 1 407 ? -5.789 19.703 -13.539 1 93 407 CYS B C 1
ATOM 7064 O O . CYS B 1 407 ? -5 19.656 -12.586 1 93 407 CYS B O 1
ATOM 7066 N N . ASN B 1 408 ? -5.41 20.062 -14.742 1 93.69 408 ASN B N 1
ATOM 7067 C CA . ASN B 1 408 ? -4.02 20.375 -15.055 1 93.69 408 ASN B CA 1
ATOM 7068 C C . ASN B 1 408 ? -3.582 21.688 -14.398 1 93.69 408 ASN B C 1
ATOM 7070 O O . ASN B 1 408 ? -2.389 21.984 -14.352 1 93.69 408 ASN B O 1
ATOM 7074 N N . ARG B 1 409 ? -4.512 22.438 -13.906 1 94.44 409 ARG B N 1
ATOM 7075 C CA . ARG B 1 409 ? -4.199 23.688 -13.227 1 94.44 409 ARG B CA 1
ATOM 7076 C C . ARG B 1 409 ? -3.836 23.438 -11.766 1 94.44 409 ARG B C 1
ATOM 7078 O O . ARG B 1 409 ? -3.234 24.297 -11.117 1 94.44 409 ARG B O 1
ATOM 7085 N N . ILE B 1 410 ? -4.238 22.266 -11.305 1 94 410 ILE B N 1
ATOM 7086 C CA . ILE B 1 410 ? -4.102 21.984 -9.883 1 94 410 ILE B CA 1
ATOM 7087 C C . ILE B 1 410 ? -3.062 20.891 -9.672 1 94 410 ILE B C 1
ATOM 7089 O O . ILE B 1 410 ? -2.279 20.938 -8.719 1 94 410 ILE B O 1
ATOM 7093 N N . PHE B 1 411 ? -3.08 19.906 -10.523 1 93.75 411 PHE B N 1
ATOM 7094 C CA . PHE B 1 411 ? -2.152 18.781 -10.414 1 93.75 411 PHE B CA 1
ATOM 7095 C C . PHE B 1 411 ? -1.04 18.906 -11.453 1 93.75 411 PHE B C 1
ATOM 7097 O O . PHE B 1 411 ? -1.25 19.453 -12.539 1 93.75 411 PHE B O 1
ATOM 7104 N N . GLU B 1 412 ? 0.125 18.359 -11.094 1 91.62 412 GLU B N 1
ATOM 7105 C CA . GLU B 1 412 ? 1.235 18.312 -12.0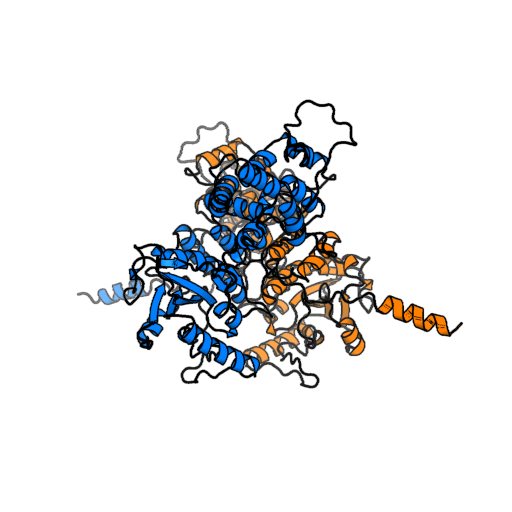39 1 91.62 412 GLU B CA 1
ATOM 7106 C C . GLU B 1 412 ? 0.955 17.344 -13.18 1 91.62 412 GLU B C 1
ATOM 7108 O O . GLU B 1 412 ? 0.284 16.328 -12.984 1 91.62 412 GLU B O 1
ATOM 7113 N N . GLU B 1 413 ? 1.505 17.656 -14.258 1 89.56 413 GLU B N 1
ATOM 7114 C CA . GLU B 1 413 ? 1.268 16.859 -15.453 1 89.56 413 GLU B CA 1
ATOM 7115 C C . GLU B 1 413 ? 1.675 15.398 -15.234 1 89.56 413 GLU B C 1
ATOM 7117 O O . GLU B 1 413 ? 0.937 14.484 -15.602 1 89.56 413 GLU B O 1
ATOM 7122 N N . LYS B 1 414 ? 2.801 15.234 -14.68 1 87.12 414 LYS B N 1
ATOM 7123 C CA . LYS B 1 414 ? 3.289 13.875 -14.461 1 87.12 414 LYS B CA 1
ATOM 7124 C C . LYS B 1 414 ? 2.33 13.086 -13.57 1 87.12 414 LYS B C 1
ATOM 7126 O O . LYS B 1 414 ? 2.166 11.875 -13.75 1 87.12 414 LYS B O 1
ATOM 7131 N N . HIS B 1 415 ? 1.708 13.734 -12.633 1 91.31 415 HIS B N 1
ATOM 7132 C CA . HIS B 1 415 ? 0.735 13.07 -11.773 1 91.31 415 HIS B CA 1
ATOM 7133 C C . HIS B 1 415 ? -0.533 12.711 -12.547 1 91.31 415 HIS B C 1
ATOM 7135 O O . HIS B 1 415 ? -1.069 11.617 -12.391 1 91.31 415 HIS B O 1
ATOM 7141 N N . ILE B 1 416 ? -0.908 13.633 -13.375 1 91.25 416 ILE B N 1
ATOM 7142 C CA . ILE B 1 416 ? -2.123 13.438 -14.156 1 91.25 416 ILE B CA 1
ATOM 7143 C C . ILE B 1 416 ? -1.974 12.211 -15.047 1 91.25 416 ILE B C 1
ATOM 7145 O O . ILE B 1 416 ? -2.91 11.422 -15.188 1 91.25 416 ILE B O 1
ATOM 7149 N N . GLU B 1 417 ? -0.841 12.062 -15.625 1 87.94 417 GLU B N 1
ATOM 7150 C CA . GLU B 1 417 ? -0.584 10.898 -16.469 1 87.94 417 GLU B CA 1
ATOM 7151 C C . GLU B 1 417 ? -0.69 9.609 -15.656 1 87.94 417 GLU B C 1
ATOM 7153 O O . GLU B 1 417 ? -1.26 8.617 -16.125 1 87.94 417 GLU B O 1
ATOM 7158 N N . MET B 1 418 ? -0.236 9.617 -14.523 1 89.31 418 MET B N 1
ATOM 7159 C CA . MET B 1 418 ? -0.312 8.438 -13.664 1 89.31 418 MET B CA 1
ATOM 7160 C C . MET B 1 418 ? -1.749 8.172 -13.234 1 89.31 418 MET B C 1
ATOM 7162 O O . MET B 1 418 ? -2.174 7.02 -13.156 1 89.31 418 MET B O 1
ATOM 7166 N N . PHE B 1 419 ? -2.457 9.328 -12.961 1 88.75 419 PHE B N 1
ATOM 7167 C CA . PHE B 1 419 ? -3.865 9.172 -12.617 1 88.75 419 PHE B CA 1
ATOM 7168 C C . PHE B 1 419 ? -4.609 8.43 -13.719 1 88.75 419 PHE B C 1
ATOM 7170 O O . PHE B 1 419 ? -5.414 7.535 -13.43 1 88.75 419 PHE B O 1
ATOM 7177 N N . LYS B 1 420 ? -4.305 8.758 -14.805 1 84.56 420 LYS B N 1
ATOM 7178 C CA . LYS B 1 420 ? -4.969 8.172 -15.969 1 84.56 420 LYS B CA 1
ATOM 7179 C C . LYS B 1 420 ? -4.727 6.668 -16.047 1 84.56 420 LYS B C 1
ATOM 7181 O O . LYS B 1 420 ? -5.648 5.898 -16.312 1 84.56 420 LYS B O 1
ATOM 7186 N N . GLU B 1 421 ? -3.527 6.336 -15.742 1 83.94 421 GLU B N 1
ATOM 7187 C CA . GLU B 1 421 ? -3.156 4.926 -15.797 1 83.94 421 GLU B CA 1
ATOM 7188 C C . GLU B 1 421 ? -3.789 4.148 -14.641 1 83.94 421 GLU B C 1
ATOM 7190 O O . GLU B 1 421 ? -4.184 2.99 -14.812 1 83.94 421 GLU B O 1
ATOM 7195 N N . LEU B 1 422 ? -3.861 4.746 -13.531 1 83.94 422 LEU B N 1
ATOM 7196 C CA . LEU B 1 422 ? -4.348 4.094 -12.32 1 83.94 422 LEU B CA 1
ATOM 7197 C C . LEU B 1 422 ? -5.855 3.891 -12.383 1 83.94 422 LEU B C 1
ATOM 7199 O O . LEU B 1 422 ? -6.395 2.99 -11.734 1 83.94 422 LEU B O 1
ATOM 7203 N N . LYS B 1 423 ? -6.477 4.77 -13.039 1 77 423 LYS B N 1
ATOM 7204 C CA . LYS B 1 423 ? -7.93 4.691 -13.156 1 77 423 LYS B CA 1
ATOM 7205 C C . LYS B 1 423 ? -8.359 3.406 -13.859 1 77 423 LYS B C 1
ATOM 7207 O O . LYS B 1 423 ? -9.391 2.824 -13.531 1 77 423 LYS B O 1
ATOM 7212 N N . ASN B 1 424 ? -7.648 3.064 -14.852 1 63.03 424 ASN B N 1
ATOM 7213 C CA . ASN B 1 424 ? -7.977 1.872 -15.625 1 63.03 424 ASN B CA 1
ATOM 7214 C C . ASN B 1 424 ? -6.98 0.744 -15.367 1 63.03 424 ASN B C 1
ATOM 7216 O O . ASN B 1 424 ? -6.02 0.576 -16.109 1 63.03 424 ASN B O 1
ATOM 7220 N N . PRO B 1 425 ? -7.191 0.221 -14.125 1 55.25 425 PRO B N 1
ATOM 7221 C CA . PRO B 1 425 ? -6.18 -0.817 -13.922 1 55.25 425 PRO B CA 1
ATOM 7222 C C . PRO B 1 425 ? -6.215 -1.894 -15.008 1 55.25 425 PRO B C 1
ATOM 7224 O O . PRO B 1 425 ? -7.27 -2.152 -15.586 1 55.25 425 PRO B O 1
ATOM 7227 N N . GLY B 1 426 ? -5.168 -2.027 -15.641 1 53.88 426 GLY B N 1
ATOM 7228 C CA . GLY B 1 426 ? -5.078 -3.035 -16.688 1 53.88 426 GLY B CA 1
ATOM 7229 C C . GLY B 1 426 ? -5.891 -4.281 -16.375 1 53.88 426 GLY B C 1
ATOM 7230 O O . GLY B 1 426 ? -6.172 -4.578 -15.219 1 53.88 426 GLY B O 1
ATOM 7231 N N . LYS B 1 427 ? -6.629 -4.754 -17.344 1 51.16 427 LYS B N 1
ATOM 7232 C CA . LYS B 1 427 ? -7.371 -6.012 -17.328 1 51.16 427 LYS B CA 1
ATOM 7233 C C . LYS B 1 427 ? -6.477 -7.172 -16.906 1 51.16 427 LYS B C 1
ATOM 7235 O O . LYS B 1 427 ? -5.273 -7.168 -17.172 1 51.16 427 LYS B O 1
ATOM 7240 N N . ARG B 1 428 ? -6.887 -7.828 -15.805 1 46.75 428 ARG B N 1
ATOM 7241 C CA . ARG B 1 428 ? -6.23 -9.094 -15.492 1 46.75 428 ARG B CA 1
ATOM 7242 C C . ARG B 1 428 ? -6.113 -9.969 -16.734 1 46.75 428 ARG B C 1
ATOM 7244 O O . ARG B 1 428 ? -7.047 -10.055 -17.531 1 46.75 428 ARG B O 1
ATOM 7251 N N . ASN B 1 429 ? -4.902 -10.07 -17.406 1 46.34 429 ASN B N 1
ATOM 7252 C CA . ASN B 1 429 ? -4.672 -10.914 -18.578 1 46.34 429 ASN B CA 1
ATOM 7253 C C . ASN B 1 429 ? -5.098 -12.352 -18.328 1 46.34 429 ASN B C 1
ATOM 7255 O O . ASN B 1 429 ? -4.324 -13.148 -17.781 1 46.34 429 ASN B O 1
ATOM 7259 N N . PHE B 1 430 ? -6.484 -12.484 -18.109 1 41.41 430 PHE B N 1
ATOM 7260 C CA . PHE B 1 430 ? -6.801 -13.906 -18.125 1 41.41 430 PHE B CA 1
ATOM 7261 C C . PHE B 1 430 ? -6.559 -14.508 -19.5 1 41.41 430 PHE B C 1
ATOM 7263 O O . PHE B 1 430 ? -6.797 -15.695 -19.719 1 41.41 430 PHE B O 1
ATOM 7270 N N . ASP B 1 431 ? -6.492 -13.641 -20.5 1 40.72 431 ASP B N 1
ATOM 7271 C CA . ASP B 1 431 ? -6.375 -14.227 -21.828 1 40.72 431 ASP B CA 1
ATOM 7272 C C . ASP B 1 431 ? -5.082 -15.023 -21.969 1 40.72 431 ASP B C 1
ATOM 7274 O O . ASP B 1 431 ? -3.998 -14.453 -22.078 1 40.72 431 ASP B O 1
ATOM 7278 N N . ASN B 1 432 ? -5.008 -15.953 -21.344 1 36.19 432 ASN B N 1
ATOM 7279 C CA . ASN B 1 432 ? -4.039 -16.969 -21.75 1 36.19 432 ASN B CA 1
ATOM 7280 C C . ASN B 1 432 ? -3.99 -17.094 -23.266 1 36.19 432 ASN B C 1
ATOM 7282 O O . ASN B 1 432 ? -4.848 -17.75 -23.875 1 36.19 432 ASN B O 1
ATOM 7286 N N . GLY B 1 433 ? -3.518 -16.141 -24.094 1 37.97 433 GLY B N 1
ATOM 7287 C CA . GLY B 1 433 ? -3.246 -16.297 -25.516 1 37.97 433 GLY B CA 1
ATOM 7288 C C . GLY B 1 433 ? -4.402 -16.906 -26.281 1 37.97 433 GLY B C 1
ATOM 7289 O O . GLY B 1 433 ? -4.328 -17.062 -27.5 1 37.97 433 GLY B O 1
ATOM 7290 N N . GLN B 1 434 ? -5.285 -17.766 -25.812 1 33.91 434 GLN B N 1
ATOM 7291 C CA . GLN B 1 434 ? -6.219 -18.391 -26.734 1 33.91 434 GLN B CA 1
ATOM 7292 C C . GLN B 1 434 ? -7.242 -17.391 -27.266 1 33.91 434 GLN B C 1
ATOM 7294 O O . GLN B 1 434 ? -7.461 -17.297 -28.469 1 33.91 434 GLN B O 1
ATOM 7299 N N . ASN B 1 435 ? -8.492 -17.172 -26.562 1 31.27 435 ASN B N 1
ATOM 7300 C CA . ASN B 1 435 ? -9.789 -16.906 -27.188 1 31.27 435 ASN B CA 1
ATOM 7301 C C . ASN B 1 435 ? -9.992 -15.422 -27.438 1 31.27 435 ASN B C 1
ATOM 7303 O O . ASN B 1 435 ? -11.117 -14.969 -27.625 1 31.27 435 ASN B O 1
ATOM 7307 N N . SER B 1 436 ? -9.148 -14.438 -27.359 1 34.25 436 SER B N 1
ATOM 7308 C CA . SER B 1 436 ? -9.945 -13.305 -27.828 1 34.25 436 SER B CA 1
ATOM 7309 C C . SER B 1 436 ? -10.414 -13.508 -29.266 1 34.25 436 SER B C 1
ATOM 7311 O O . SER B 1 436 ? -9.867 -12.906 -30.188 1 34.25 436 SER B O 1
ATOM 7313 N N . SER B 1 437 ? -10.578 -14.609 -29.859 1 30.45 437 SER B N 1
ATOM 7314 C CA . SER B 1 437 ? -11.289 -14.555 -31.125 1 30.45 437 SER B CA 1
ATOM 7315 C C . SER B 1 437 ? -12.578 -13.742 -31 1 30.45 437 SER B C 1
ATOM 7317 O O . SER B 1 437 ? -13.078 -13.211 -32 1 30.45 437 SER B O 1
ATOM 7319 N N . ASN B 1 438 ? -13.484 -13.969 -30.094 1 27.77 438 ASN B N 1
ATOM 7320 C CA . ASN B 1 438 ? -14.828 -13.586 -30.5 1 27.77 438 ASN B CA 1
ATOM 7321 C C . ASN B 1 438 ? -15.062 -12.086 -30.312 1 27.77 438 ASN B C 1
ATOM 7323 O O . ASN B 1 438 ? -16.203 -11.625 -30.312 1 27.77 438 ASN B O 1
ATOM 7327 N N . LYS B 1 439 ? -14.43 -11.32 -29.609 1 30.98 439 LYS B N 1
ATOM 7328 C CA . LYS B 1 439 ? -14.992 -10.023 -29.984 1 30.98 439 LYS B CA 1
ATOM 7329 C C . LYS B 1 439 ? -14.516 -9.594 -31.375 1 30.98 439 LYS B C 1
ATOM 7331 O O . LYS B 1 439 ? -13.312 -9.523 -31.625 1 30.98 439 LYS B O 1
ATOM 7336 N N . LYS B 1 440 ? -15.477 -9.711 -32.344 1 26.58 440 LYS B N 1
ATOM 7337 C CA . LYS B 1 440 ? -15.477 -9.086 -33.656 1 26.58 440 LYS B CA 1
ATOM 7338 C C . LYS B 1 440 ? -14.797 -7.719 -33.625 1 26.58 440 LYS B C 1
ATOM 7340 O O . LYS B 1 440 ? -15.031 -6.934 -32.719 1 26.58 440 LYS B O 1
ATOM 7345 N N . PRO B 1 441 ? -13.836 -7.543 -34.219 1 25.39 441 PRO B N 1
ATOM 7346 C CA . PRO B 1 441 ? -13.484 -6.141 -34.438 1 25.39 441 PRO B CA 1
ATOM 7347 C C . PRO B 1 441 ? -14.695 -5.266 -34.75 1 25.39 441 PRO B C 1
ATOM 7349 O O . PRO B 1 441 ? -15.57 -5.656 -35.531 1 25.39 441 PRO B O 1
ATOM 7352 N N . LYS B 1 442 ? -15.203 -4.57 -33.906 1 26.62 442 LYS B N 1
ATOM 7353 C CA . LYS B 1 442 ? -16.094 -3.57 -34.469 1 26.62 442 LYS B CA 1
ATOM 7354 C C . LYS B 1 442 ? -15.57 -3.066 -35.812 1 26.62 442 LYS B C 1
ATOM 7356 O O . LYS B 1 442 ? -14.469 -2.518 -35.875 1 26.62 442 LYS B O 1
ATOM 7361 N N . ALA B 1 443 ? -15.828 -3.738 -36.906 1 23.53 443 ALA B N 1
ATOM 7362 C CA . ALA B 1 443 ? -15.781 -3.27 -38.281 1 23.53 443 ALA B CA 1
ATOM 7363 C C . ALA B 1 443 ? -16 -1.762 -38.344 1 23.53 443 ALA B C 1
ATOM 7365 O O . ALA B 1 443 ? -16.812 -1.208 -37.594 1 23.53 443 ALA B O 1
ATOM 7366 N N . LEU B 1 444 ? -15.039 -1.023 -38.812 1 25.14 444 LEU B N 1
ATOM 7367 C CA . LEU B 1 444 ? -15.133 0.269 -39.5 1 25.14 444 LEU B CA 1
ATOM 7368 C C . LEU B 1 444 ? -16.422 0.367 -40.281 1 25.14 444 LEU B C 1
ATOM 7370 O O . LEU B 1 444 ? -16.406 0.279 -41.531 1 25.14 444 LEU B O 1
ATOM 7374 N N . ALA B 1 445 ? -17.375 -0.515 -39.969 1 27.38 445 ALA B N 1
ATOM 7375 C CA . ALA B 1 445 ? -18.578 -0.389 -40.781 1 27.38 445 ALA B CA 1
ATOM 7376 C C . ALA B 1 445 ? -19.094 1.047 -40.781 1 27.38 445 ALA B C 1
ATOM 7378 O O . ALA B 1 445 ? -19.922 1.415 -41.625 1 27.38 445 ALA B O 1
ATOM 7379 N N . GLU B 1 446 ? -18.812 1.792 -39.656 1 27.86 446 GLU B N 1
ATOM 7380 C CA . GLU B 1 446 ? -19.531 3.039 -39.938 1 27.86 446 GLU B CA 1
ATOM 7381 C C . GLU B 1 446 ? -18.859 3.824 -41.062 1 27.86 446 GLU B C 1
ATOM 7383 O O . GLU B 1 446 ? -19.344 4.891 -41.438 1 27.86 446 GLU B O 1
ATOM 7388 N N . VAL B 1 447 ? -17.594 3.312 -41.406 1 27.16 447 VAL B N 1
ATOM 7389 C CA . VAL B 1 447 ? -17.172 4.25 -42.438 1 27.16 447 VAL B CA 1
ATOM 7390 C C . VAL B 1 447 ? -18.047 4.082 -43.688 1 27.16 447 VAL B C 1
ATOM 7392 O O . VAL B 1 447 ? -18.328 5.051 -44.406 1 27.16 447 VAL B O 1
ATOM 7395 N N . ASN B 1 448 ? -18.297 2.732 -43.906 1 26.38 448 ASN B N 1
ATOM 7396 C CA . ASN B 1 448 ? -18.844 2.695 -45.281 1 26.38 448 ASN B CA 1
ATOM 7397 C C . ASN B 1 448 ? -20.266 3.256 -45.312 1 26.38 448 ASN B C 1
ATOM 7399 O O . ASN B 1 448 ? -20.828 3.422 -46.406 1 26.38 448 ASN B O 1
ATOM 7403 N N . GLU B 1 449 ? -20.922 3.047 -44.125 1 27.98 449 GLU B N 1
ATOM 7404 C CA . GLU B 1 449 ? -22.281 3.453 -44.5 1 27.98 449 GLU B CA 1
ATOM 7405 C C . GLU B 1 449 ? -22.344 4.949 -44.812 1 27.98 449 GLU B C 1
ATOM 7407 O O . GLU B 1 449 ? -23.328 5.426 -45.375 1 27.98 449 GLU B O 1
ATOM 7412 N N . ALA B 1 450 ? -21.344 5.656 -44.188 1 29.83 450 ALA B N 1
ATOM 7413 C CA . ALA B 1 450 ? -21.516 7.039 -44.625 1 29.83 450 ALA B CA 1
ATOM 7414 C C . ALA B 1 450 ? -21.188 7.188 -46.094 1 29.83 450 ALA B C 1
ATOM 7416 O O . ALA B 1 450 ? -21.656 8.125 -46.75 1 29.83 450 ALA B O 1
ATOM 7417 N N . GLU B 1 451 ? -20.188 6.289 -46.531 1 28.22 451 GLU B N 1
ATOM 7418 C CA . GLU B 1 451 ? -20 6.641 -47.938 1 28.22 451 GLU B CA 1
ATOM 7419 C C . GLU B 1 451 ? -21.203 6.25 -48.781 1 28.22 451 GLU B C 1
ATOM 7421 O O . GLU B 1 451 ? -21.438 6.816 -49.875 1 28.22 451 GLU B O 1
ATOM 7426 N N . VAL B 1 452 ? -21.859 5.113 -48.281 1 28.98 452 VAL B N 1
ATOM 7427 C CA . VAL B 1 452 ? -22.875 4.781 -49.281 1 28.98 452 VAL B CA 1
ATOM 7428 C C . VAL B 1 452 ? -23.953 5.875 -49.312 1 28.98 452 VAL B C 1
ATOM 7430 O O . VAL B 1 452 ? -24.469 6.219 -50.375 1 28.98 452 VAL B O 1
ATOM 7433 N N . ASN B 1 453 ? -24.297 6.25 -48 1 27.72 453 ASN B N 1
ATOM 7434 C CA . ASN B 1 453 ? -25.469 7.086 -48.219 1 27.72 453 ASN B CA 1
ATOM 7435 C C . ASN B 1 453 ? -25.109 8.406 -48.875 1 27.72 453 ASN B C 1
ATOM 7437 O O . ASN B 1 453 ? -25.984 9.242 -49.156 1 27.72 453 ASN B O 1
ATOM 7441 N N . GLU B 1 454 ? -23.734 8.68 -48.719 1 28.16 454 GLU B N 1
ATOM 7442 C CA . GLU B 1 454 ? -23.562 9.969 -49.375 1 28.16 454 GLU B CA 1
ATOM 7443 C C . GLU B 1 454 ? -23.688 9.836 -50.875 1 28.16 454 GLU B C 1
ATOM 7445 O O . GLU B 1 454 ? -23.672 10.836 -51.594 1 28.16 454 GLU B O 1
ATOM 7450 N N . GLN B 1 455 ? -23.438 8.516 -51.344 1 30.09 455 GLN B N 1
ATOM 7451 C CA . GLN B 1 455 ? -23.5 8.539 -52.812 1 30.09 455 GLN B CA 1
ATOM 7452 C C . GLN B 1 455 ? -24.906 8.906 -53.281 1 30.09 455 GLN B C 1
ATOM 7454 O O . GLN B 1 455 ? -25.078 9.266 -54.469 1 30.09 455 GLN B O 1
ATOM 7459 N N . HIS B 1 456 ? -25.984 8.5 -52.594 1 25.05 456 HIS B N 1
ATOM 7460 C CA . HIS B 1 456 ? -27.219 8.727 -53.375 1 25.05 456 HIS B CA 1
ATOM 7461 C C . HIS B 1 456 ? -27.531 10.219 -53.469 1 25.05 456 HIS B C 1
ATOM 7463 O O . HIS B 1 456 ? -28.562 10.602 -54 1 25.05 456 HIS B O 1
ATOM 7469 N N . LYS B 1 457 ? -26.953 11.008 -52.594 1 25.75 457 LYS B N 1
ATOM 7470 C CA . LYS B 1 457 ? -27.375 12.367 -52.906 1 25.75 457 LYS B CA 1
ATOM 7471 C C . LYS B 1 457 ? -26.672 12.859 -54.188 1 25.75 457 LYS B C 1
ATOM 7473 O O . LYS B 1 457 ? -26.984 13.945 -54.688 1 25.75 457 LYS B O 1
ATOM 7478 N N . LYS B 1 458 ? -25.641 12.031 -54.75 1 21.66 458 LYS B N 1
ATOM 7479 C CA . LYS B 1 458 ? -25.578 12.555 -56.094 1 21.66 458 LYS B CA 1
ATOM 7480 C C . LYS B 1 458 ? -26.516 11.797 -57.031 1 21.66 458 LYS B C 1
ATOM 7482 O O . LYS B 1 458 ? -26.578 10.562 -57 1 21.66 458 LYS B O 1
#

Solvent-accessible surface area (backbone atoms only — not comparable to full-atom values): 51175 Å² total; per-residue (Å²): 132,84,59,70,64,78,61,56,60,61,77,91,57,75,81,73,84,71,55,85,84,67,59,47,73,50,73,60,58,25,88,43,70,63,55,45,47,58,58,39,47,75,72,67,49,68,51,88,83,37,54,81,60,52,63,48,41,33,19,53,49,63,60,46,48,53,51,50,52,50,52,74,74,43,88,60,53,67,70,59,45,46,54,51,49,52,47,40,32,25,31,67,87,33,89,63,6,51,41,54,50,37,53,54,46,64,69,28,62,67,51,43,49,54,51,56,69,67,42,58,93,87,56,71,86,74,59,56,65,61,50,50,51,50,32,44,50,33,14,26,56,44,37,33,54,56,33,60,47,84,44,53,66,53,53,55,50,33,38,72,59,72,42,56,61,46,76,53,92,90,51,73,35,56,49,22,74,45,31,49,50,56,50,38,6,41,44,46,35,42,62,72,76,42,66,66,62,54,55,52,50,47,55,57,40,67,42,92,56,53,71,68,49,48,43,57,57,50,56,63,54,42,60,63,33,51,51,43,42,54,58,33,80,92,42,45,77,52,29,78,50,84,69,94,59,86,48,47,39,74,42,70,42,87,80,27,54,81,71,30,49,18,33,59,47,51,97,88,39,41,57,54,46,39,72,75,56,44,47,31,36,26,34,30,41,44,79,61,52,35,27,51,36,36,37,39,38,20,43,65,97,46,91,56,33,28,39,35,27,26,41,72,35,50,60,73,68,77,80,34,65,70,69,40,29,48,32,79,91,41,35,35,34,46,79,52,68,53,87,86,56,74,67,38,70,42,88,51,70,68,43,52,51,46,43,53,48,38,55,50,44,47,66,71,67,33,74,32,38,37,32,36,38,32,32,50,70,14,79,52,66,50,62,58,46,50,65,64,58,55,65,86,64,55,93,55,43,42,45,32,68,38,28,86,90,50,38,72,74,57,40,56,65,66,55,50,57,44,40,58,52,62,58,54,63,74,74,67,72,73,67,61,85,67,69,83,61,74,73,70,73,86,62,72,54,68,56,50,50,46,52,51,58,46,59,74,66,129,134,85,58,66,61,78,51,59,65,61,65,92,68,74,79,73,83,70,55,80,85,68,57,50,71,56,77,55,58,24,88,43,70,64,55,45,47,58,58,40,47,74,73,65,49,67,52,88,84,38,54,83,60,52,64,49,43,32,18,53,50,64,61,44,45,52,50,50,54,49,52,73,74,42,90,59,52,68,68,60,45,46,55,51,50,51,48,41,32,23,31,68,86,34,90,62,7,51,40,54,51,36,53,53,46,64,68,29,61,68,52,45,49,55,50,55,68,70,42,57,92,86,57,70,85,72,60,56,66,62,51,48,50,51,31,46,49,32,14,25,57,44,41,33,53,56,33,60,47,86,44,53,65,51,53,57,50,34,38,73,60,73,41,55,62,46,77,53,95,88,53,72,34,56,48,23,72,45,32,48,50,55,51,40,6,40,42,46,36,43,62,72,77,39,66,66,62,54,55,54,51,45,54,56,40,66,41,93,56,53,70,68,50,48,42,55,58,50,55,63,56,42,60,63,35,52,51,43,44,55,58,32,80,92,41,45,78,53,29,77,50,83,68,95,60,87,48,47,40,75,41,70,44,89,78,28,52,81,72,30,47,17,33,58,46,50,97,88,39,40,56,53,46,40,73,73,56,44,46,32,35,26,35,28,42,44,79,59,52,34,28,52,36,35,37,39,38,19,43,65,98,46,92,55,35,28,39,35,28,26,41,73,37,50,63,71,72,75,80,33,67,70,68,42,29,49,31,77,91,40,34,33,31,46,79,50,69,53,86,85,57,74,67,38,70,42,88,52,70,68,43,53,52,46,42,53,48,37,56,50,43,49,67,71,67,32,74,32,39,37,33,35,39,33,30,49,70,15,78,52,67,49,62,58,48,48,64,63,56,55,67,84,65,55,93,53,44,42,45,31,67,38,29,88,89,51,37,73,75,58,42,55,65,65,55,50,56,44,41,58,50,61,62,54,61,72,75,64,70,71,66,62,85,65,66,84,62,72,71,66,70,81,65,73,50,70,56,52,54,54,53,51,61,55,49,69,77,100

pLDDT: mean 77.66, std 21.13, range [20.59, 98.5]

Radius of gyration: 31.68 Å; Cα contacts (8 Å, |Δi|>4): 1360; chains: 2; bounding box: 79×79×120 Å

Organism: Rhizophagus irregularis (strain DAOM 181602 / DAOM 197198 / MUCL 43194) (NCBI:txid747089)

Nearest PDB structures (foldseek):
  6bzf-assembly3_F  TM=4.020E-01  e=2.049E+00  Saccharomyces cerevisiae
  7q4h-assembly1_B  TM=2.746E-01  e=8.742E-01  Thermoanaerobacter thermohydrosulfuricus
  3vnb-assembly1_A  TM=2.750E-01  e=2.429E+00  Arabidopsis thaliana
  7q4j-assembly1_A  TM=2.480E-01  e=2.295E+00  Thermoanaerobacter thermohydrosulfuricus
  6bzf-assembly3_F  TM=4.128E-01  e=1.706E+00  Saccharomyces cerevisiae

Sequence (916 aa):
MKSVLDITGSHAMKGATWNNEDLIVIKNEFGLTKMLRNFLSKFGFPFDDHQDIMRWFVGRVRFATTFVEEWLNNNYGIDELFAKFKGYYTDPDSNKSIMVKIVNRTNNDTIRQGIRNNLKEGESEVDILSLLERAVIKNWFDGLNSIIVEKESALELFEYGVALLHREKDSKLQIIISEPLVIESALRYFLKYTDFSLHILRRMSDIDFSPSSMGILWELLIPNAIIKLFQDEGVRDIFKNPLPYNDWKIYEPPNGSLSVLATRSTSDYTLPNFLENPVSPFFYPENVAGPDVVTVMCPVDSDKKYLVLIQAKFRLKNKGDVLLTTDPKKFYHTRSEKKGVEAKLLKGKVYEISYDKVTKLIKKNYDGIFRIFISYPAEVTLKEEIEAKEMEVEEEEWVAIIDASNCNRIFEEKHIEMFKELKNPGKRNFDNGQNSSNKKPKALAEVNEAEVNEQHKKMKSVLDITGSHAMKGATWNNEDLIVIKNEFGLTKMLRNFLSKFGFPFDDHQDIMRWFVGRVRFATTFVEEWLNNNYGIDELFAKFKGYYTDPDSNKSIMVKIVNRTNNDTIRQGIRNNLKEGESEVDILSLLERAVIKNWFDGLNSIIVEKESALELFEYGVALLHREKDSKLQIIISEPLVIESALRYFLKYTDFSLHILRRMSDIDFSPSSMGILWELLIPNAIIKLFQDEGVRDIFKNPLPYNDWKIYEPPNGSLSVLATRSTSDYTLPNFLENPVSPFFYPENVAGPDVVTVMCPVDSDKKYLVLIQAKFRLKNKGDVLLTTDPKKFYHTRSEKKGVEAKLLKGKVYEISYDKVTKLIKKNYDGIFRIFISYPAEVTLKEEIEAKEMEVEEEEWVAIIDASNCNRIFEEKHIEMFKELKNPGKRNFDNGQNSSNKKPKALAEVNEAEVNEQHKK

Secondary structure (DSSP, 8-state):
---THHHH--TT--SS---TTS------EE-SHHHHHHHHHTTT--GGGGHHHHGGG-EEHHHHHHHHHHHHH----HHHHHHHHHHHHH-TTSTT-HHHHHHHHHT-HHHHHHHHHHSPTTPPPP-HHHHHHHHHHHHHHHS--EEE-S-HHHHHHHHHHT-PBP--TT-SSEEEB--HHHHHHHHHHHHHHS-HHHHHHHHHHHS---HHHHHHHHHTTHHHHHHHHHH-GGGGGGBSS--S-S-EEE---TTPPTT-SEEE--SS--HHHHHHS-SSSEEE--GGGS-SEEEEEEETT----EEEEEEE-SS------GGGGG-GGGTTB----STTPPP-BPSSHHHHHHHHHHHHHHHHH-SEEEEEEE-TTTT-THHHHHHHTT----TTEEEEEE-TTTGGGTS-HHHHHHHHHHHS--------SS-TTSS----SHHHHHHHHHHHTT-/---HHHHHT-TT--SS---TTS------EE-SHHHHHHHHHTTT--GGGGHHHHGGG-EEHHHHHHHHHHHHH----HHHHHHHHHHHHH-TTSTT-HHHHHHHHHT-HHHHHHHHHHSPTTPPPP-HHHHHHHHHHHHHHHS--EEE-S-HHHHHHHHHHT-PBP--TT-SSEEEB--HHHHHHHHHHHHHHS-HHHHHHHHHHHS---HHHHHHHHHTTHHHHHHHHHH-GGGGGGBSS--S-S-EEE---TTPPTT-SEEE--SS--HHHHHHS-SSSEEE--GGGS-SEEEEEEETT----EEEEEEE-SS----S-GGGGG-GGGTTB---SSTTPPP-BPSSHHHHHHHHHHHHHHHHH-SEEEEEEE-TTTT-THHHHHHHTT----TTEEEEEE-TTTGGGTS-HHHHHHHHHHHS--------SS-TTSS----THHHHHHHHHHHTT-

Foldseek 3Di:
DPQLVLQQQDPVVPDDPDDPVSSNPQQPFQQDLVVLCVVVVVLVDPCVVPVLLSLQCGTGNVLVSVLSVCVVVDDDDSVVSSVVSLCQQQALPHPNHLVVVLVVQCPPPVNQVVLVVPDDPPDDRDPLLVVLVVQLLCCAQAVDNKDFADDLSSVVVNCVRQGDADDDPPDRGMGGHGHLSSSSSSLNNCVVVHDSLVVLLVVLVPDVDDQVVNLLSVLSVVLQLVQCCQAPQVNVVLWPDHDPARHKDQDDFSQADRSYAEHEDDPVDAPLNCLVGNRHQKYQHDPQQQARMKGWMDGDPDPAIEIEGEHAHQEDDQPFDNVLRQDLQQTQWDGDSDPPDDTHHDDDPVSVVVSVSSVVSCVPRHPAYEYEYECPPPPDCNVVVCVVVVPPADPRYMYGYHYPVCVVVRDPPVVNVSSVCSRDPDDPCPVPVPPPPPPDPPDPVVVVVVVVVCVVPD/DPQLVLQDPDPVVPDDPDDPVSPNPQPDFQQDLVVVCVVVVVVVDPCVVPVLLSLQCGTRNVLVRVLVNCVVVDDDDSVVSSVVSLCQQQAPPHPNHLVVVLVVQCPPPVNQVVLVVPDDPPDDRDPLLVVLVVQLLCCAQAVDNKDFADDLSSVVSNCVRQGDADDDPPDRGIGGHGHLSSSSSSLNNCVVVHDSLVVLLVVLQPDPDDQVVNLLSVLSVVLQLVQCCQAPQVNVVLWPDHDPARHKDQDDFSQADRSYAEHEDDPVDAPLNCLVGNRHQKYQHDPQQQARMKGWMDGDPDPAIEIEGEHAHQEDDAPFDNVLSQDLVQTQWDGDSDPPDDTHHDDDPVSVVVSVSSVVSCVVRHPAYEYEYECPPPPRCVVVVCVVVVPPADPRYMYGYHYPVCVVVRDPPVVNVSSVDSRCPDDPCPVPVPPPPPPDPPPPVVVVVVVVVVVVVD